Protein AF-0000000074766728 (afdb_homodimer)

Nearest PDB structures (foldseek):
  8z4q-assembly1_A  TM=8.102E-01  e=1.064E-20  Aspergillus westerdijkiae
  7y3w-assembly1_B  TM=8.096E-01  e=1.323E-18  Cercospora sojina
  7y3y-assembly1_B  TM=8.116E-01  e=5.145E-18  Cercospora sojina
  7y3x-assembly2_B  TM=8.164E-01  e=9.024E-18  Cercospora sojina
  6vw0-assembly1_M  TM=3.193E-01  e=3.519E+00  Mycobacterium tuberculosis

Structure (mmCIF, N/CA/C/O backbone):
data_AF-0000000074766728-model_v1
#
loop_
_entity.id
_entity.type
_entity.pdbx_description
1 polymer 'Oxidoreductase AflY'
#
loop_
_atom_site.group_PDB
_atom_site.id
_atom_site.type_symbol
_atom_site.label_atom_id
_atom_site.label_alt_id
_atom_site.label_comp_id
_atom_site.label_asym_id
_atom_site.label_entity_id
_atom_site.label_seq_id
_atom_site.pdbx_PDB_ins_code
_atom_site.Cartn_x
_atom_site.Cartn_y
_atom_site.Cartn_z
_atom_site.occupancy
_atom_site.B_iso_or_equiv
_atom_site.auth_seq_id
_atom_site.auth_comp_id
_atom_site.auth_asym_id
_atom_site.auth_atom_id
_atom_site.pdbx_PDB_model_num
ATOM 1 N N . MET A 1 1 ? -31.094 1.857 8.07 1 34.69 1 MET A N 1
ATOM 2 C CA . MET A 1 1 ? -30.312 2.781 7.25 1 34.69 1 MET A CA 1
ATOM 3 C C . MET A 1 1 ? -30.156 2.242 5.832 1 34.69 1 MET A C 1
ATOM 5 O O . MET A 1 1 ? -29.797 1.079 5.641 1 34.69 1 MET A O 1
ATOM 9 N N . SER A 1 2 ? -30.719 2.895 4.98 1 42.53 2 SER A N 1
ATOM 10 C CA . SER A 1 2 ? -30.844 2.418 3.607 1 42.53 2 SER A CA 1
ATOM 11 C C . SER A 1 2 ? -29.469 2.08 3.016 1 42.53 2 SER A C 1
ATOM 13 O O . SER A 1 2 ? -28.453 2.625 3.441 1 42.53 2 SER A O 1
ATOM 15 N N . ALA A 1 3 ? -29.438 0.962 2.336 1 47.16 3 ALA A N 1
ATOM 16 C CA . ALA A 1 3 ? -28.266 0.48 1.611 1 47.16 3 ALA A CA 1
ATOM 17 C C . ALA A 1 3 ? -27.547 1.626 0.898 1 47.16 3 ALA A C 1
ATOM 19 O O . ALA A 1 3 ? -26.312 1.663 0.849 1 47.16 3 ALA A O 1
ATOM 20 N N . ALA A 1 4 ? -28.297 2.58 0.483 1 48.62 4 ALA A N 1
ATOM 21 C CA . ALA A 1 4 ? -27.766 3.713 -0.275 1 48.62 4 ALA A CA 1
ATOM 22 C C . ALA A 1 4 ? -26.984 4.66 0.628 1 48.62 4 ALA A C 1
ATOM 24 O O . ALA A 1 4 ? -25.953 5.207 0.222 1 48.62 4 ALA A O 1
ATOM 25 N N . ILE A 1 5 ? -27.422 4.922 1.879 1 49.28 5 ILE A N 1
ATOM 26 C CA . ILE A 1 5 ? -26.766 5.848 2.797 1 49.28 5 ILE A CA 1
ATOM 27 C C . ILE A 1 5 ? -25.453 5.254 3.283 1 49.28 5 ILE A C 1
ATOM 29 O O . ILE A 1 5 ? -24.469 5.973 3.447 1 49.28 5 ILE A O 1
ATOM 33 N N . ARG A 1 6 ? -25.422 3.975 3.357 1 53.66 6 ARG A N 1
ATOM 34 C CA . ARG A 1 6 ? -24.219 3.303 3.852 1 53.66 6 ARG A CA 1
ATOM 35 C C . ARG A 1 6 ? -23.078 3.428 2.855 1 53.66 6 ARG A C 1
ATOM 37 O O . ARG A 1 6 ? -21.906 3.533 3.252 1 53.66 6 ARG A O 1
ATOM 44 N N . LYS A 1 7 ? -23.438 3.621 1.771 1 68.69 7 LYS A N 1
ATOM 45 C CA . LYS A 1 7 ? -22.438 3.713 0.718 1 68.69 7 LYS A CA 1
ATOM 46 C C . LYS A 1 7 ? -21.672 5.031 0.8 1 68.69 7 LYS A C 1
ATOM 48 O O . LYS A 1 7 ? -20.5 5.109 0.405 1 68.69 7 LYS A O 1
ATOM 53 N N . LEU A 1 8 ? -22.281 6.023 1.577 1 80.38 8 LEU A N 1
ATOM 54 C CA . LEU A 1 8 ? -21.688 7.348 1.656 1 80.38 8 LEU A CA 1
ATOM 55 C C . LEU A 1 8 ? -20.547 7.371 2.676 1 80.38 8 LEU A C 1
ATOM 57 O O . LEU A 1 8 ? -19.703 8.266 2.652 1 80.38 8 LEU A O 1
ATOM 61 N N . PHE A 1 9 ? -20.531 6.355 3.529 1 84.62 9 PHE A N 1
ATOM 62 C CA . PHE A 1 9 ? -19.594 6.426 4.641 1 84.62 9 PHE A CA 1
ATOM 63 C C . PHE A 1 9 ? -18.656 5.219 4.641 1 84.62 9 PHE A C 1
ATOM 65 O O . PHE A 1 9 ? -17.75 5.133 5.469 1 84.62 9 PHE A O 1
ATOM 72 N N . LEU A 1 10 ? -18.859 4.316 3.699 1 85.25 10 LEU A N 1
ATOM 73 C CA . LEU A 1 10 ? -18.047 3.109 3.668 1 85.25 10 LEU A CA 1
ATOM 74 C C . LEU A 1 10 ? -16.641 3.416 3.152 1 85.25 10 LEU A C 1
ATOM 76 O O . LEU A 1 10 ? -16.469 3.775 1.985 1 85.25 10 LEU A O 1
ATOM 80 N N . PRO A 1 11 ? -15.695 3.207 3.988 1 81.69 11 PRO A N 1
ATOM 81 C CA . PRO A 1 11 ? -14.336 3.488 3.527 1 81.69 11 PRO A CA 1
ATOM 82 C C . PRO A 1 11 ? -13.805 2.42 2.572 1 81.69 11 PRO A C 1
ATOM 84 O O . PRO A 1 11 ? -14.102 1.235 2.74 1 81.69 11 PRO A O 1
ATOM 87 N N . GLN A 1 12 ? -13.109 2.922 1.629 1 76.44 12 GLN A N 1
ATOM 88 C CA . GLN A 1 12 ? -12.383 2.02 0.743 1 76.44 12 GLN A CA 1
ATOM 89 C C . GLN A 1 12 ? -10.898 1.985 1.091 1 76.44 12 GLN A C 1
ATOM 91 O O . GLN A 1 12 ? -10.375 2.924 1.695 1 76.44 12 GLN A O 1
ATOM 96 N N . ILE A 1 13 ? -10.328 0.837 0.821 1 67.38 13 ILE A N 1
ATOM 97 C CA . ILE A 1 13 ? -8.883 0.783 1.014 1 67.38 13 ILE A CA 1
ATOM 98 C C . ILE A 1 13 ? -8.188 1.62 -0.058 1 67.38 13 ILE A C 1
ATOM 100 O O . ILE A 1 13 ? -8.586 1.594 -1.227 1 67.38 13 ILE A O 1
ATOM 104 N N . PRO A 1 14 ? -7.316 2.332 0.322 1 55.31 14 PRO A N 1
ATOM 105 C CA . PRO A 1 14 ? -6.609 3.213 -0.612 1 55.31 14 PRO A CA 1
ATOM 106 C C . PRO A 1 14 ? -5.988 2.455 -1.782 1 55.31 14 PRO A C 1
ATOM 108 O O . PRO A 1 14 ? -5.254 1.486 -1.573 1 55.31 14 PRO A O 1
ATOM 111 N N . SER A 1 15 ? -6.527 2.504 -2.904 1 54.91 15 SER A N 1
ATOM 112 C CA . SER A 1 15 ? -6.23 1.592 -4.004 1 54.91 15 SER A CA 1
ATOM 113 C C . SER A 1 15 ? -5.352 2.26 -5.055 1 54.91 15 SER A C 1
ATOM 115 O O . SER A 1 15 ? -4.746 1.582 -5.887 1 54.91 15 SER A O 1
ATOM 117 N N . LYS A 1 16 ? -5.523 3.469 -5.051 1 56.69 16 LYS A N 1
ATOM 118 C CA . LYS A 1 16 ? -4.781 4.051 -6.168 1 56.69 16 LYS A CA 1
ATOM 119 C C . LYS A 1 16 ? -3.578 4.848 -5.672 1 56.69 16 LYS A C 1
ATOM 121 O O . LYS A 1 16 ? -3.734 5.848 -4.969 1 56.69 16 LYS A O 1
ATOM 126 N N . GLY A 1 17 ? -2.391 4.266 -5.887 1 58.97 17 GLY A N 1
ATOM 127 C CA . GLY A 1 17 ? -1.135 4.848 -5.441 1 58.97 17 GLY A CA 1
ATOM 128 C C . GLY A 1 17 ? -0.625 4.246 -4.148 1 58.97 17 GLY A C 1
ATOM 129 O O . GLY A 1 17 ? -1.26 3.355 -3.578 1 58.97 17 GLY A O 1
ATOM 130 N N . ILE A 1 18 ? 0.49 4.785 -3.793 1 58.41 18 ILE A N 1
ATOM 131 C CA . ILE A 1 18 ? 1.075 4.266 -2.562 1 58.41 18 ILE A CA 1
ATOM 132 C C . ILE A 1 18 ? 0.338 4.84 -1.356 1 58.41 18 ILE A C 1
ATOM 134 O O . ILE A 1 18 ? 0.223 6.062 -1.216 1 58.41 18 ILE A O 1
ATOM 138 N N . SER A 1 19 ? -0.422 4.086 -0.811 1 69.5 19 SER A N 1
ATOM 139 C CA . SER A 1 19 ? -1.067 4.387 0.463 1 69.5 19 SER A CA 1
ATOM 140 C C . SER A 1 19 ? -0.695 3.359 1.527 1 69.5 19 SER A C 1
ATOM 142 O O . SER A 1 19 ? -0.128 2.311 1.214 1 69.5 19 SER A O 1
ATOM 144 N N . LEU A 1 20 ? -0.733 3.785 2.721 1 79.31 20 LEU A N 1
ATOM 145 C CA . LEU A 1 20 ? -0.418 2.855 3.799 1 79.31 20 LEU A CA 1
ATOM 146 C C . LEU A 1 20 ? -1.689 2.254 4.387 1 79.31 20 LEU A C 1
ATOM 148 O O . LEU A 1 20 ? -2.557 2.98 4.875 1 79.31 20 LEU A O 1
ATOM 152 N N . ALA A 1 21 ? -1.881 1.045 4.164 1 85.62 21 ALA A N 1
ATOM 153 C CA . ALA A 1 21 ? -2.869 0.229 4.867 1 85.62 21 ALA A CA 1
ATOM 154 C C . ALA A 1 21 ? -2.287 -1.131 5.242 1 85.62 21 ALA A C 1
ATOM 156 O O . ALA A 1 21 ? -1.538 -1.729 4.469 1 85.62 21 ALA A O 1
ATOM 157 N N . LEU A 1 22 ? -2.559 -1.48 6.441 1 92.06 22 LEU A N 1
ATOM 158 C CA . LEU A 1 22 ? -2.123 -2.797 6.898 1 92.06 22 LEU A CA 1
ATOM 159 C C . LEU A 1 22 ? -3.232 -3.826 6.723 1 92.06 22 LEU A C 1
ATOM 161 O O . LEU A 1 22 ? -4.418 -3.48 6.742 1 92.06 22 LEU A O 1
ATOM 165 N N . PRO A 1 23 ? -2.857 -5.086 6.508 1 93.56 23 PRO A N 1
ATOM 166 C CA . PRO A 1 23 ? -3.891 -6.113 6.633 1 93.56 23 PRO A CA 1
ATOM 167 C C . PRO A 1 23 ? -4.543 -6.133 8.016 1 93.56 23 PRO A C 1
ATOM 169 O O . PRO A 1 23 ? -3.986 -5.582 8.969 1 93.56 23 PRO A O 1
ATOM 172 N N . GLY A 1 24 ? -5.723 -6.699 8.086 1 94.56 24 GLY A N 1
ATOM 173 C CA . GLY A 1 24 ? -6.422 -6.805 9.352 1 94.56 24 GLY A CA 1
ATOM 174 C C . GLY A 1 24 ? -7.719 -6.02 9.391 1 94.56 24 GLY A C 1
ATOM 175 O O . GLY A 1 24 ? -8.406 -5.992 10.406 1 94.56 24 GLY A O 1
ATOM 176 N N . ILE A 1 25 ? -8.047 -5.391 8.32 1 93.25 25 ILE A N 1
ATOM 177 C CA . ILE A 1 25 ? -9.312 -4.672 8.203 1 93.25 25 ILE A CA 1
ATOM 178 C C . ILE A 1 25 ? -10.438 -5.664 7.906 1 93.25 25 ILE A C 1
ATOM 180 O O . ILE A 1 25 ? -10.461 -6.285 6.84 1 93.25 25 ILE A O 1
ATOM 184 N N . THR A 1 26 ? -11.352 -5.824 8.789 1 95 26 THR A N 1
ATOM 185 C CA . THR A 1 26 ? -12.453 -6.77 8.664 1 95 26 THR A CA 1
ATOM 186 C C . THR A 1 26 ? -13.719 -6.066 8.188 1 95 26 THR A C 1
ATOM 188 O O . THR A 1 26 ? -13.789 -4.836 8.18 1 95 26 THR A O 1
ATOM 191 N N . LYS A 1 27 ? -14.695 -6.832 7.789 1 94.81 27 LYS A N 1
ATOM 192 C CA . LYS A 1 27 ? -16 -6.277 7.449 1 94.81 27 LYS A CA 1
ATOM 193 C C . LYS A 1 27 ? -16.609 -5.535 8.633 1 94.81 27 LYS A C 1
ATOM 195 O O . LYS A 1 27 ? -17.172 -4.445 8.477 1 94.81 27 LYS A O 1
ATOM 200 N N . GLN A 1 28 ? -16.484 -6.152 9.805 1 96.38 28 GLN A N 1
ATOM 201 C CA . GLN A 1 28 ? -17.062 -5.547 11.008 1 96.38 28 GLN A CA 1
ATOM 202 C C . GLN A 1 28 ? -16.375 -4.215 11.32 1 96.38 28 GLN A C 1
ATOM 204 O O . GLN A 1 28 ? -17.031 -3.268 11.758 1 96.38 28 GLN A O 1
ATOM 209 N N . ALA A 1 29 ? -15.086 -4.18 11.164 1 95.69 29 ALA A N 1
ATOM 210 C CA . ALA A 1 29 ? -14.367 -2.928 11.375 1 95.69 29 ALA A CA 1
ATOM 211 C C . ALA A 1 29 ? -14.844 -1.852 10.398 1 95.69 29 ALA A C 1
ATOM 213 O O . ALA A 1 29 ? -15.078 -0.709 10.797 1 95.69 29 ALA A O 1
ATOM 214 N N . ARG A 1 30 ? -14.953 -2.209 9.125 1 95 30 ARG A N 1
ATOM 215 C CA . ARG A 1 30 ? -15.414 -1.269 8.109 1 95 30 ARG A CA 1
ATOM 216 C C . ARG A 1 30 ? -16.828 -0.769 8.422 1 95 30 ARG A C 1
ATOM 218 O O . ARG A 1 30 ? -17.109 0.424 8.289 1 95 30 ARG A O 1
ATOM 225 N N . ASP A 1 31 ? -17.703 -1.685 8.82 1 95.44 31 ASP A N 1
ATOM 226 C CA . ASP A 1 31 ? -19.078 -1.316 9.172 1 95.44 31 ASP A CA 1
ATOM 227 C C . ASP A 1 31 ? -19.109 -0.389 10.383 1 95.44 31 ASP A C 1
ATOM 229 O O . ASP A 1 31 ? -19.891 0.555 10.43 1 95.44 31 ASP A O 1
ATOM 233 N N . THR A 1 32 ? -18.266 -0.726 11.352 1 97 32 THR A N 1
ATOM 234 C CA . THR A 1 32 ? -18.172 0.123 12.531 1 97 32 THR A CA 1
ATOM 235 C C . THR A 1 32 ? -17.719 1.533 12.156 1 97 32 THR A C 1
ATOM 237 O O . THR A 1 32 ? -18.281 2.518 12.641 1 97 32 THR A O 1
ATOM 240 N N . VAL A 1 33 ? -16.766 1.649 11.297 1 96.94 33 VAL A N 1
ATOM 241 C CA . VAL A 1 33 ? -16.281 2.949 10.844 1 96.94 33 VAL A CA 1
ATOM 242 C C . VAL A 1 33 ? -17.406 3.711 10.148 1 96.94 33 VAL A C 1
ATOM 244 O O . VAL A 1 33 ? -17.609 4.898 10.406 1 96.94 33 VAL A O 1
ATOM 247 N N . ALA A 1 34 ? -18.109 3.027 9.266 1 96.06 34 ALA A N 1
ATOM 248 C CA . ALA A 1 34 ? -19.219 3.668 8.562 1 96.06 34 ALA A CA 1
ATOM 249 C C . ALA A 1 34 ? -20.25 4.203 9.547 1 96.06 34 ALA A C 1
ATOM 251 O O . ALA A 1 34 ? -20.766 5.316 9.383 1 96.06 34 ALA A O 1
ATOM 252 N N . GLU A 1 35 ? -20.531 3.432 10.539 1 96.81 35 GLU A N 1
ATOM 253 C CA . GLU A 1 35 ? -21.516 3.807 11.547 1 96.81 35 GLU A CA 1
ATOM 254 C C . GLU A 1 35 ? -21.062 5.039 12.328 1 96.81 35 GLU A C 1
ATOM 256 O O . GLU A 1 35 ? -21.828 5.988 12.492 1 96.81 35 GLU A O 1
ATOM 261 N N . VAL A 1 36 ? -19.875 5.008 12.797 1 97.31 36 VAL A N 1
ATOM 262 C CA . VAL A 1 36 ? -19.406 6.082 13.672 1 97.31 36 VAL A CA 1
ATOM 263 C C . VAL A 1 36 ? -19.172 7.352 12.859 1 97.31 36 VAL A C 1
ATOM 265 O O . VAL A 1 36 ? -19.391 8.461 13.352 1 97.31 36 VAL A O 1
ATOM 268 N N . LEU A 1 37 ? -18.734 7.234 11.609 1 97.62 37 LEU A N 1
ATOM 269 C CA . LEU A 1 37 ? -18.578 8.398 10.75 1 97.62 37 LEU A CA 1
ATOM 270 C C . LEU A 1 37 ? -19.922 9.039 10.445 1 97.62 37 LEU A C 1
ATOM 272 O O . LEU A 1 37 ? -20.031 10.266 10.359 1 97.62 37 LEU A O 1
ATOM 276 N N . GLU A 1 38 ? -20.922 8.188 10.234 1 96.94 38 GLU A N 1
ATOM 277 C CA . GLU A 1 38 ? -22.266 8.711 10.023 1 96.94 38 GLU A CA 1
ATOM 278 C C . GLU A 1 38 ? -22.766 9.492 11.234 1 96.94 38 GLU A C 1
ATOM 280 O O . GLU A 1 38 ? -23.344 10.562 11.094 1 96.94 38 GLU A O 1
ATOM 285 N N . GLU A 1 39 ? -22.562 8.914 12.375 1 96.88 39 GLU A N 1
ATOM 286 C CA . GLU A 1 39 ? -22.938 9.594 13.602 1 96.88 39 GLU A CA 1
ATOM 287 C C . GLU A 1 39 ? -22.234 10.938 13.734 1 96.88 39 GLU A C 1
ATOM 289 O O . GLU A 1 39 ? -22.859 11.953 14.062 1 96.88 39 GLU A O 1
ATOM 294 N N . ASN A 1 40 ? -20.969 10.953 13.523 1 97.12 40 ASN A N 1
ATOM 295 C CA . ASN A 1 40 ? -20.188 12.188 13.539 1 97.12 40 ASN A CA 1
ATOM 296 C C . ASN A 1 40 ? -20.766 13.219 12.578 1 97.12 40 ASN A C 1
ATOM 298 O O . ASN A 1 40 ? -20.922 14.391 12.938 1 97.12 40 ASN A O 1
ATOM 302 N N . HIS A 1 41 ? -21.078 12.758 11.375 1 97 41 HIS A N 1
ATOM 303 C CA . HIS A 1 41 ? -21.562 13.594 10.281 1 97 41 HIS A CA 1
ATOM 304 C C . HIS A 1 41 ? -22.891 14.258 10.641 1 97 41 HIS A C 1
ATOM 306 O O . HIS A 1 41 ? -23.125 15.414 10.289 1 97 41 HIS A O 1
ATOM 312 N N . ARG A 1 42 ? -23.703 13.586 11.344 1 96.19 42 ARG A N 1
ATOM 313 C CA . ARG A 1 42 ? -25.047 14.047 11.648 1 96.19 42 ARG A CA 1
ATOM 314 C C . ARG A 1 42 ? -25.078 14.875 12.93 1 96.19 42 ARG A C 1
ATOM 316 O O . ARG A 1 42 ? -25.859 15.812 13.047 1 96.19 42 ARG A O 1
ATOM 323 N N . LYS A 1 43 ? -24.172 14.578 13.797 1 97.06 43 LYS A N 1
ATOM 324 C CA . LYS A 1 43 ? -24.375 15.086 15.148 1 97.06 43 LYS A CA 1
ATOM 325 C C . LYS A 1 43 ? -23.422 16.25 15.445 1 97.06 43 LYS A C 1
ATOM 327 O O . LYS A 1 43 ? -23.719 17.109 16.266 1 97.06 43 LYS A O 1
ATOM 332 N N . TYR A 1 44 ? -22.266 16.25 14.812 1 97.62 44 TYR A N 1
ATOM 333 C CA . TYR A 1 44 ? -21.25 17.094 15.422 1 97.62 44 TYR A CA 1
ATOM 334 C C . TYR A 1 44 ? -20.734 18.125 14.43 1 97.62 44 TYR A C 1
ATOM 336 O O . TYR A 1 44 ? -20.672 17.875 13.227 1 97.62 44 TYR A O 1
ATOM 344 N N . HIS A 1 45 ? -20.406 19.281 14.969 1 97.56 45 HIS A N 1
ATOM 345 C CA . HIS A 1 45 ? -19.734 20.391 14.273 1 97.56 45 HIS A CA 1
ATOM 346 C C . HIS A 1 45 ? -18.281 20.031 13.977 1 97.56 45 HIS A C 1
ATOM 348 O O . HIS A 1 45 ? -17.703 19.141 14.602 1 97.56 45 HIS A O 1
ATOM 354 N N . CYS A 1 46 ? -17.672 20.719 13.047 1 97 46 CYS A N 1
ATOM 355 C CA . CYS A 1 46 ? -16.281 20.469 12.719 1 97 46 CYS A CA 1
ATOM 356 C C . CYS A 1 46 ? -15.352 21.078 13.766 1 97 46 CYS A C 1
ATOM 358 O O . CYS A 1 46 ? -14.156 20.781 13.805 1 97 46 CYS A O 1
ATOM 360 N N . PHE A 1 47 ? -15.875 21.969 14.648 1 95.19 47 PHE A N 1
ATOM 361 C CA . PHE A 1 47 ? -15.172 22.5 15.805 1 95.19 47 PHE A CA 1
ATOM 362 C C . PHE A 1 47 ? -15.789 22 17.109 1 95.19 47 PHE A C 1
ATOM 364 O O . PHE A 1 47 ? -17.016 21.953 17.234 1 95.19 47 PHE A O 1
ATOM 371 N N . PHE A 1 48 ? -14.906 21.609 18.094 1 90.25 48 PHE A N 1
ATOM 372 C CA . PHE A 1 48 ? -15.492 21.062 19.328 1 90.25 48 PHE A CA 1
ATOM 373 C C . PHE A 1 48 ? -15.664 22.156 20.375 1 90.25 48 PHE A C 1
ATOM 375 O O . PHE A 1 48 ? -16.172 21.891 21.469 1 90.25 48 PHE A O 1
ATOM 382 N N . ASN A 1 49 ? -15.219 23.359 20.047 1 85.06 49 ASN A N 1
ATOM 383 C CA . ASN A 1 49 ? -15.469 24.516 20.891 1 85.06 49 ASN A CA 1
ATOM 384 C C . ASN A 1 49 ? -15.586 25.797 20.078 1 85.06 49 ASN A C 1
ATOM 386 O O . ASN A 1 49 ? -15.508 25.766 18.844 1 85.06 49 ASN A O 1
ATOM 390 N N . GLU A 1 50 ? -15.719 26.875 20.797 1 81.25 50 GLU A N 1
ATOM 391 C CA . GLU A 1 50 ? -15.969 28.141 20.109 1 81.25 50 GLU A CA 1
ATOM 392 C C . GLU A 1 50 ? -14.664 28.812 19.703 1 81.25 50 GLU A C 1
ATOM 394 O O . GLU A 1 50 ? -14.68 29.797 18.969 1 81.25 50 GLU A O 1
ATOM 399 N N . ARG A 1 51 ? -13.609 28.188 20.094 1 82.56 51 ARG A N 1
ATOM 400 C CA . ARG A 1 51 ? -12.312 28.766 19.766 1 82.56 51 ARG A CA 1
ATOM 401 C C . ARG A 1 51 ? -11.797 28.234 18.422 1 82.56 51 ARG A C 1
ATOM 403 O O . ARG A 1 51 ? -10.695 28.562 18 1 82.56 51 ARG A O 1
ATOM 410 N N . GLY A 1 52 ? -12.547 27.375 17.859 1 84.31 52 GLY A N 1
ATOM 411 C CA . GLY A 1 52 ? -12.188 26.891 16.531 1 84.31 52 GLY A CA 1
ATOM 412 C C . GLY A 1 52 ? -11.289 25.656 16.562 1 84.31 52 GLY A C 1
ATOM 413 O O . GLY A 1 52 ? -10.586 25.375 15.594 1 84.31 52 GLY A O 1
ATOM 414 N N . PHE A 1 53 ? -11.258 24.969 17.688 1 89.19 53 PHE A N 1
ATOM 415 C CA . PHE A 1 53 ? -10.484 23.734 17.75 1 89.19 53 PHE A CA 1
ATOM 416 C C . PHE A 1 53 ? -11.219 22.594 17.031 1 89.19 53 PHE A C 1
ATOM 418 O O . PHE A 1 53 ? -12.438 22.469 17.141 1 89.19 53 PHE A O 1
ATOM 425 N N . HIS A 1 54 ? -10.539 21.828 16.312 1 93.81 54 HIS A N 1
ATOM 426 C CA . HIS A 1 54 ? -11.125 20.969 15.281 1 93.81 54 HIS A CA 1
ATOM 427 C C . HIS A 1 54 ? -11.539 19.625 15.859 1 93.81 54 HIS A C 1
ATOM 429 O O . HIS A 1 54 ? -10.891 19.109 16.766 1 93.81 54 HIS A O 1
ATOM 435 N N . ASN A 1 55 ? -12.633 19.156 15.406 1 94.44 55 ASN A N 1
ATOM 436 C CA . ASN A 1 55 ? -13.117 17.797 15.578 1 94.44 55 ASN A CA 1
ATOM 437 C C . ASN A 1 55 ? -12.234 16.781 14.844 1 94.44 55 ASN A C 1
ATOM 439 O O . ASN A 1 55 ? -12.242 16.734 13.617 1 94.44 55 ASN A O 1
ATOM 443 N N . HIS A 1 56 ? -11.562 15.938 15.641 1 94.56 56 HIS A N 1
ATOM 444 C CA . HIS A 1 56 ? -10.609 14.984 15.07 1 94.56 56 HIS A CA 1
ATOM 445 C C . HIS A 1 56 ? -11.242 13.609 14.906 1 94.56 56 HIS A C 1
ATOM 447 O O . HIS A 1 56 ? -10.562 12.641 14.547 1 94.56 56 HIS A O 1
ATOM 453 N N . LEU A 1 57 ? -12.445 13.492 15.203 1 96.5 57 LEU A N 1
ATOM 454 C CA . LEU A 1 57 ? -13.086 12.188 15.32 1 96.5 57 LEU A CA 1
ATOM 455 C C . LEU A 1 57 ? -12.852 11.352 14.07 1 96.5 57 LEU A C 1
ATOM 457 O O . LEU A 1 57 ? -12.352 10.227 14.156 1 96.5 57 LEU A O 1
ATOM 461 N N . ALA A 1 58 ? -13.18 11.883 12.922 1 97 58 ALA A N 1
ATOM 462 C CA . ALA A 1 58 ? -13.016 11.141 11.672 1 97 58 ALA A CA 1
ATOM 463 C C . ALA A 1 58 ? -11.555 10.789 11.422 1 97 58 ALA A C 1
ATOM 465 O O . ALA A 1 58 ? -11.242 9.688 10.969 1 97 58 ALA A O 1
ATOM 466 N N . HIS A 1 59 ? -10.656 11.742 11.734 1 97.81 59 HIS A N 1
ATOM 467 C CA . HIS A 1 59 ? -9.227 11.516 11.562 1 97.81 59 HIS A CA 1
ATOM 468 C C . HIS A 1 59 ? -8.742 10.352 12.422 1 97.81 59 HIS A C 1
ATOM 470 O O . HIS A 1 59 ? -8.023 9.477 11.945 1 97.81 59 HIS A O 1
ATOM 476 N N . ALA A 1 60 ? -9.18 10.398 13.68 1 97.62 60 ALA A N 1
ATOM 477 C CA . ALA A 1 60 ? -8.766 9.391 14.648 1 97.62 60 ALA A CA 1
ATOM 478 C C . ALA A 1 60 ? -9.227 8 14.234 1 97.62 60 ALA A C 1
ATOM 480 O O . ALA A 1 60 ? -8.445 7.047 14.242 1 97.62 60 ALA A O 1
ATOM 481 N N . VAL A 1 61 ? -10.461 7.918 13.828 1 97.69 61 VAL A N 1
ATOM 482 C CA . VAL A 1 61 ? -11.062 6.633 13.492 1 97.69 61 VAL A CA 1
ATOM 483 C C . VAL A 1 61 ? -10.422 6.074 12.227 1 97.69 61 VAL A C 1
ATOM 485 O O . VAL A 1 61 ? -10.023 4.906 12.188 1 97.69 61 VAL A O 1
ATOM 488 N N . LEU A 1 62 ? -10.242 6.871 11.242 1 96.62 62 LEU A N 1
ATOM 489 C CA . LEU A 1 62 ? -9.742 6.398 9.953 1 96.62 62 LEU A CA 1
ATOM 490 C C . LEU A 1 62 ? -8.25 6.09 10.039 1 96.62 62 LEU A C 1
ATOM 492 O O . LEU A 1 62 ? -7.762 5.172 9.375 1 96.62 62 LEU A O 1
ATOM 496 N N . ALA A 1 63 ? -7.48 6.855 10.844 1 96.69 63 ALA A N 1
ATOM 497 C CA . ALA A 1 63 ? -6.078 6.527 11.062 1 96.69 63 ALA A CA 1
ATOM 498 C C . ALA A 1 63 ? -5.93 5.145 11.695 1 96.69 63 ALA A C 1
ATOM 500 O O . ALA A 1 63 ? -5.129 4.328 11.234 1 96.69 63 ALA A O 1
ATOM 501 N N . ASN A 1 64 ? -6.738 4.891 12.734 1 97.38 64 ASN A N 1
ATOM 502 C CA . ASN A 1 64 ? -6.707 3.59 13.391 1 97.38 64 ASN A CA 1
ATOM 503 C C . ASN A 1 64 ? -7.18 2.48 12.461 1 97.38 64 ASN A C 1
ATOM 505 O O . ASN A 1 64 ? -6.602 1.392 12.438 1 97.38 64 ASN A O 1
ATOM 509 N N . TYR A 1 65 ? -8.227 2.781 11.688 1 95.94 65 TYR A N 1
ATOM 510 C CA . TYR A 1 65 ? -8.781 1.836 10.727 1 95.94 65 TYR A CA 1
ATOM 511 C C . TYR A 1 65 ? -7.715 1.386 9.727 1 95.94 65 TYR A C 1
ATOM 513 O O . TYR A 1 65 ? -7.582 0.191 9.453 1 95.94 65 TYR A O 1
ATOM 521 N N . SER A 1 66 ? -6.945 2.318 9.234 1 94 66 SER A N 1
ATOM 522 C CA . SER A 1 66 ? -5.93 2.029 8.227 1 94 66 SER A CA 1
ATOM 523 C C . SER A 1 66 ? -4.828 1.135 8.789 1 94 66 SER A C 1
ATOM 525 O O . SER A 1 66 ? -4.109 0.478 8.031 1 94 66 SER A O 1
ATOM 527 N N . LEU A 1 67 ? -4.691 1.097 10.133 1 95.06 67 LEU A N 1
ATOM 528 C CA . LEU A 1 67 ? -3.639 0.313 10.773 1 95.06 67 LEU A CA 1
ATOM 529 C C . LEU A 1 67 ? -4.18 -1.028 11.258 1 95.06 67 LEU A C 1
ATOM 531 O O . LEU A 1 67 ? -3.48 -1.764 11.961 1 95.06 67 LEU A O 1
ATOM 535 N N . GLY A 1 68 ? -5.441 -1.333 10.914 1 94.25 68 GLY A N 1
ATOM 536 C CA . GLY A 1 68 ? -6.012 -2.641 11.203 1 94.25 68 GLY A CA 1
ATOM 537 C C . GLY A 1 68 ? -6.617 -2.732 12.594 1 94.25 68 GLY A C 1
ATOM 538 O O . GLY A 1 68 ? -6.672 -3.814 13.18 1 94.25 68 GLY A O 1
ATOM 539 N N . ALA A 1 69 ? -7.039 -1.614 13.133 1 97.06 69 ALA A N 1
ATOM 540 C CA . ALA A 1 69 ? -7.652 -1.616 14.461 1 97.06 69 ALA A CA 1
ATOM 541 C C . ALA A 1 69 ? -8.93 -2.453 14.469 1 97.06 69 ALA A C 1
ATOM 543 O O . ALA A 1 69 ? -9.664 -2.494 13.477 1 97.06 69 ALA A O 1
ATOM 544 N N . SER A 1 70 ? -9.219 -3.055 15.602 1 97.38 70 SER A N 1
ATOM 545 C CA . SER A 1 70 ? -10.414 -3.877 15.781 1 97.38 70 SER A CA 1
ATOM 546 C C . SER A 1 70 ? -11.672 -3.016 15.875 1 97.38 70 SER A C 1
ATOM 548 O O . SER A 1 70 ? -11.586 -1.814 16.141 1 97.38 70 SER A O 1
ATOM 550 N N . PRO A 1 71 ? -12.828 -3.637 15.641 1 97.06 71 PRO A N 1
ATOM 551 C CA . PRO A 1 71 ? -14.078 -2.893 15.797 1 97.06 71 PRO A CA 1
ATOM 552 C C . PRO A 1 71 ? -14.227 -2.27 17.188 1 97.06 71 PRO A C 1
ATOM 554 O O . PRO A 1 71 ? -14.648 -1.118 17.312 1 97.06 71 PRO A O 1
ATOM 557 N N . SER A 1 72 ? -13.875 -3.021 18.203 1 98.25 72 SER A N 1
ATOM 558 C CA . SER A 1 72 ? -14 -2.508 19.562 1 98.25 72 SER A CA 1
ATOM 559 C C . SER A 1 72 ? -13.062 -1.326 19.781 1 98.25 72 SER A C 1
ATOM 561 O O . SER A 1 72 ? -13.43 -0.352 20.453 1 98.25 72 SER A O 1
ATOM 563 N N . ARG A 1 73 ? -11.828 -1.418 19.25 1 98.31 73 ARG A N 1
ATOM 564 C CA . ARG A 1 73 ? -10.883 -0.315 19.375 1 98.31 73 ARG A CA 1
ATOM 565 C C . ARG A 1 73 ? -11.383 0.922 18.641 1 98.31 73 ARG A C 1
ATOM 567 O O . ARG A 1 73 ? -11.281 2.039 19.141 1 98.31 73 ARG A O 1
ATOM 574 N N . LEU A 1 74 ? -11.977 0.767 17.469 1 98.06 74 LEU A N 1
ATOM 575 C CA . LEU A 1 74 ? -12.523 1.868 16.688 1 98.06 74 LEU A CA 1
ATOM 576 C C . LEU A 1 74 ? -13.672 2.551 17.422 1 98.06 74 LEU A C 1
ATOM 578 O O . LEU A 1 74 ? -13.758 3.781 17.438 1 98.06 74 LEU A O 1
ATOM 582 N N . ARG A 1 75 ? -14.523 1.765 18.031 1 97.94 75 ARG A N 1
ATOM 583 C CA . ARG A 1 75 ? -15.625 2.312 18.812 1 97.94 75 ARG A CA 1
ATOM 584 C C . ARG A 1 75 ? -15.109 3.084 20.016 1 97.94 75 ARG A C 1
ATOM 586 O O . ARG A 1 75 ? -15.641 4.145 20.359 1 97.94 75 ARG A O 1
ATOM 593 N N . ALA A 1 76 ? -14.102 2.502 20.656 1 98.25 76 ALA A N 1
ATOM 594 C CA . ALA A 1 76 ? -13.523 3.174 21.812 1 98.25 76 ALA A CA 1
ATOM 595 C C . ALA A 1 76 ? -12.93 4.527 21.422 1 98.25 76 ALA A C 1
ATOM 597 O O . ALA A 1 76 ? -13.07 5.508 22.156 1 98.25 76 ALA A O 1
ATOM 598 N N . VAL A 1 77 ? -12.25 4.598 20.312 1 97.81 77 VAL A N 1
ATOM 599 C CA . VAL A 1 77 ? -11.672 5.836 19.797 1 97.81 77 VAL A CA 1
ATOM 600 C C . VAL A 1 77 ? -12.781 6.855 19.531 1 97.81 77 VAL A C 1
ATOM 602 O O . VAL A 1 77 ? -12.656 8.023 19.906 1 97.81 77 VAL A O 1
ATOM 605 N N . TYR A 1 78 ? -13.898 6.426 18.922 1 97.5 78 TYR A N 1
ATOM 606 C CA . TYR A 1 78 ? -15.039 7.293 18.656 1 97.5 78 TYR A CA 1
ATOM 607 C C . TYR A 1 78 ? -15.617 7.852 19.953 1 97.5 78 TYR A C 1
ATOM 609 O O . TYR A 1 78 ? -15.852 9.055 20.062 1 97.5 78 TYR A O 1
ATOM 617 N N . GLU A 1 79 ? -15.828 6.977 20.859 1 97.88 79 GLU A N 1
ATOM 618 C CA . GLU A 1 79 ? -16.484 7.371 22.109 1 97.88 79 GLU A CA 1
ATOM 619 C C . GLU A 1 79 ? -15.641 8.391 22.875 1 97.88 79 GLU A C 1
ATOM 621 O O . GLU A 1 79 ? -16.172 9.344 23.438 1 97.88 79 GLU A O 1
ATOM 626 N N . ARG A 1 80 ? -14.43 8.195 22.844 1 96.44 80 ARG A N 1
ATOM 627 C CA . ARG A 1 80 ? -13.539 9.133 23.531 1 96.44 80 ARG A CA 1
ATOM 628 C C . ARG A 1 80 ? -13.594 10.516 22.875 1 96.44 80 ARG A C 1
ATOM 630 O O . ARG A 1 80 ? -13.688 11.531 23.562 1 96.44 80 ARG A O 1
ATOM 637 N N . GLU A 1 81 ? -13.562 10.594 21.547 1 95 81 GLU A N 1
ATOM 638 C CA . GLU A 1 81 ? -13.578 11.867 20.828 1 95 81 GLU A CA 1
ATOM 639 C C . GLU A 1 81 ? -14.961 12.508 20.891 1 95 81 GLU A C 1
ATOM 641 O O . GLU A 1 81 ? -15.078 13.734 20.922 1 95 81 GLU A O 1
ATOM 646 N N . ALA A 1 82 ? -15.938 11.703 20.906 1 95.69 82 ALA A N 1
ATOM 647 C CA . ALA A 1 82 ? -17.312 12.188 20.828 1 95.69 82 ALA A CA 1
ATOM 648 C C . ALA A 1 82 ? -17.719 12.906 22.109 1 95.69 82 ALA A C 1
ATOM 650 O O . ALA A 1 82 ? -18.562 13.797 22.094 1 95.69 82 ALA A O 1
ATOM 651 N N . ALA A 1 83 ? -17.078 12.562 23.156 1 93.81 83 ALA A N 1
ATOM 652 C CA . ALA A 1 83 ? -17.453 13.062 24.484 1 93.81 83 ALA A CA 1
ATOM 653 C C . ALA A 1 83 ? -17.359 14.578 24.547 1 93.81 83 ALA A C 1
ATOM 655 O O . ALA A 1 83 ? -18.109 15.234 25.266 1 93.81 83 ALA A O 1
ATOM 656 N N . ASP A 1 84 ? -16.562 15.188 23.734 1 90 84 ASP A N 1
ATOM 657 C CA . ASP A 1 84 ? -16.281 16.609 23.859 1 90 84 ASP A CA 1
ATOM 658 C C . ASP A 1 84 ? -16.797 17.391 22.641 1 90 84 ASP A C 1
ATOM 660 O O . ASP A 1 84 ? -16.547 18.578 22.516 1 90 84 ASP A O 1
ATOM 664 N N . GLN A 1 85 ? -17.594 16.781 21.812 1 94.94 85 GLN A N 1
ATOM 665 C CA . GLN A 1 85 ? -17.938 17.422 20.547 1 94.94 85 GLN A CA 1
ATOM 666 C C . GLN A 1 85 ? -19.141 18.359 20.703 1 94.94 85 GLN A C 1
ATOM 668 O O . GLN A 1 85 ? -20.031 18.094 21.516 1 94.94 85 GLN A O 1
ATOM 673 N N . HIS A 1 86 ? -19.109 19.422 19.969 1 94.81 86 HIS A N 1
ATOM 674 C CA . HIS A 1 86 ? -20.219 20.344 19.875 1 94.81 86 HIS A CA 1
ATOM 675 C C . HIS A 1 86 ? -21.25 19.859 18.844 1 94.81 86 HIS A C 1
ATOM 677 O O . HIS A 1 86 ? -20.875 19.281 17.828 1 94.81 86 HIS A O 1
ATOM 683 N N . ALA A 1 87 ? -22.469 20.188 19.141 1 95.81 87 ALA A N 1
ATOM 684 C CA . ALA A 1 87 ? -23.531 19.828 18.219 1 95.81 87 ALA A CA 1
ATOM 685 C C . ALA A 1 87 ? -23.359 20.531 16.875 1 95.81 87 ALA A C 1
ATOM 687 O O . ALA A 1 87 ? -22.828 21.641 16.828 1 95.81 87 ALA A O 1
ATOM 688 N N . ILE A 1 88 ? -23.812 19.953 15.812 1 96.38 88 ILE A N 1
ATOM 689 C CA . ILE A 1 88 ? -23.594 20.391 14.438 1 96.38 88 ILE A CA 1
ATOM 690 C C . ILE A 1 88 ? -24.219 21.75 14.219 1 96.38 88 ILE A C 1
ATOM 692 O O . ILE A 1 88 ? -23.75 22.547 13.398 1 96.38 88 ILE A O 1
ATOM 696 N N . GLY A 1 89 ? -25.312 22.109 14.938 1 94.75 89 GLY A N 1
ATOM 697 C CA . GLY A 1 89 ? -26.047 23.344 14.719 1 94.75 89 GLY A CA 1
ATOM 698 C C . GLY A 1 89 ? -27.125 23.219 13.672 1 94.75 89 GLY A C 1
ATOM 699 O O . GLY A 1 89 ? -27.453 22.109 13.234 1 94.75 89 GLY A O 1
ATOM 700 N N . SER A 1 90 ? -27.75 24.359 13.281 1 95.62 90 SER A N 1
ATOM 701 C CA . SER A 1 90 ? -28.891 24.375 12.359 1 95.62 90 SER A CA 1
ATOM 702 C C . SER A 1 90 ? -28.469 24.891 10.992 1 95.62 90 SER A C 1
ATOM 704 O O . SER A 1 90 ? -27.484 25.609 10.867 1 95.62 90 SER A O 1
ATOM 706 N N . THR A 1 91 ? -29.172 24.422 10.016 1 97.44 91 THR A N 1
ATOM 707 C CA . THR A 1 91 ? -29.016 25.016 8.688 1 97.44 91 THR A CA 1
ATOM 708 C C . THR A 1 91 ? -29.641 26.406 8.641 1 97.44 91 THR A C 1
ATOM 710 O O . THR A 1 91 ? -30.859 26.562 8.797 1 97.44 91 THR A O 1
ATOM 713 N N . LEU A 1 92 ? -28.859 27.328 8.406 1 98.12 92 LEU A N 1
ATOM 714 C CA . LEU A 1 92 ? -29.281 28.719 8.469 1 98.12 92 LEU A CA 1
ATOM 715 C C . LEU A 1 92 ? -29.547 29.266 7.066 1 98.12 92 LEU A C 1
ATOM 717 O O . LEU A 1 92 ? -30.25 30.266 6.906 1 98.12 92 LEU A O 1
ATOM 721 N N . LYS A 1 93 ? -28.938 28.656 6.105 1 97.69 93 LYS A N 1
ATOM 722 C CA . LYS A 1 93 ? -29.016 29.109 4.719 1 97.69 93 LYS A CA 1
ATOM 723 C C . LYS A 1 93 ? -28.828 27.953 3.75 1 97.69 93 LYS A C 1
ATOM 725 O O . LYS A 1 93 ? -28.031 27.047 4.008 1 97.69 93 LYS A O 1
ATOM 730 N N . SER A 1 94 ? -29.547 27.969 2.654 1 98.12 94 SER A N 1
ATOM 731 C CA . SER A 1 94 ? -29.328 27.047 1.55 1 98.12 94 SER A CA 1
ATOM 732 C C . SER A 1 94 ? -28.469 27.672 0.462 1 98.12 94 SER A C 1
ATOM 734 O O . SER A 1 94 ? -28.969 28.469 -0.346 1 98.12 94 SER A O 1
ATOM 736 N N . PHE A 1 95 ? -27.25 27.25 0.402 1 98.38 95 PHE A N 1
ATOM 737 C CA . PHE A 1 95 ? -26.312 27.844 -0.528 1 98.38 95 PHE A CA 1
ATOM 738 C C . PHE A 1 95 ? -26.469 27.266 -1.926 1 98.38 95 PHE A C 1
ATOM 740 O O . PHE A 1 95 ? -26.984 26.156 -2.082 1 98.38 95 PHE A O 1
ATOM 747 N N . THR A 1 96 ? -26.125 28.016 -2.926 1 97.44 96 THR A N 1
ATOM 748 C CA . THR A 1 96 ? -25.984 27.578 -4.312 1 97.44 96 THR A CA 1
ATOM 749 C C . THR A 1 96 ? -24.562 27.812 -4.812 1 97.44 96 THR A C 1
ATOM 751 O O . THR A 1 96 ? -23.734 28.406 -4.117 1 97.44 96 THR A O 1
ATOM 754 N N . ALA A 1 97 ? -24.297 27.359 -5.984 1 96 97 ALA A N 1
ATOM 755 C CA . ALA A 1 97 ? -22.969 27.5 -6.574 1 96 97 ALA A CA 1
ATOM 756 C C . ALA A 1 97 ? -22.625 28.984 -6.766 1 96 97 ALA A C 1
ATOM 758 O O . ALA A 1 97 ? -21.453 29.344 -6.746 1 96 97 ALA A O 1
ATOM 759 N N . SER A 1 98 ? -23.594 29.828 -6.789 1 96.25 98 SER A N 1
ATOM 760 C CA . SER A 1 98 ? -23.359 31.234 -7.082 1 96.25 98 SER A CA 1
ATOM 761 C C . SER A 1 98 ? -23.156 32.031 -5.805 1 96.25 98 SER A C 1
ATOM 763 O O . SER A 1 98 ? -22.547 33.125 -5.832 1 96.25 98 SER A O 1
ATOM 765 N N . ASP A 1 99 ? -23.578 31.531 -4.625 1 97.44 99 ASP A N 1
ATOM 766 C CA . ASP A 1 99 ? -23.547 32.406 -3.465 1 97.44 99 ASP A CA 1
ATOM 767 C C . ASP A 1 99 ? -22.844 31.75 -2.283 1 97.44 99 ASP A C 1
ATOM 769 O O . ASP A 1 99 ? -22.906 32.25 -1.156 1 97.44 99 ASP A O 1
ATOM 773 N N . TRP A 1 100 ? -22.234 30.594 -2.465 1 98.19 100 TRP A N 1
ATOM 774 C CA . TRP A 1 100 ? -21.672 29.812 -1.375 1 98.19 100 TRP A CA 1
ATOM 775 C C . TRP A 1 100 ? -20.531 30.578 -0.686 1 98.19 100 TRP A C 1
ATOM 777 O O . TRP A 1 100 ? -20.172 30.266 0.447 1 98.19 100 TRP A O 1
ATOM 787 N N . LYS A 1 101 ? -20.047 31.641 -1.285 1 98.38 101 LYS A N 1
ATOM 788 C CA . LYS A 1 101 ? -18.922 32.375 -0.698 1 98.38 101 LYS A CA 1
ATOM 789 C C . LYS A 1 101 ? -19.406 33.5 0.22 1 98.38 101 LYS A C 1
ATOM 791 O O . LYS A 1 101 ? -18.594 34.156 0.873 1 98.38 101 LYS A O 1
ATOM 796 N N . SER A 1 102 ? -20.672 33.656 0.408 1 98.06 102 SER A N 1
ATOM 797 C CA . SER A 1 102 ? -21.25 34.812 1.074 1 98.06 102 SER A CA 1
ATOM 798 C C . SER A 1 102 ? -21.016 34.781 2.58 1 98.06 102 SER A C 1
ATOM 800 O O . 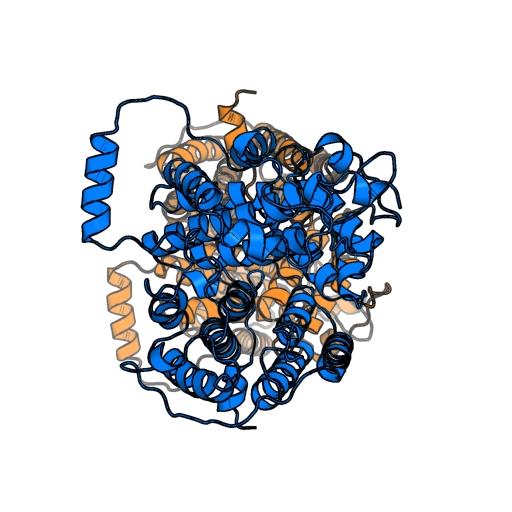SER A 1 102 ? -21 35.812 3.246 1 98.06 102 SER A O 1
ATOM 802 N N . GLU A 1 103 ? -20.828 33.594 3.152 1 98.25 103 GLU A N 1
ATOM 803 C CA . GLU A 1 103 ? -20.734 33.5 4.605 1 98.25 103 GLU A CA 1
ATOM 804 C C . GLU A 1 103 ? -19.453 32.781 5.016 1 98.25 103 GLU A C 1
ATOM 806 O O . GLU A 1 103 ? -19.422 32.094 6.035 1 98.25 103 GLU A O 1
ATOM 811 N N . LEU A 1 104 ? -18.422 32.875 4.223 1 98.25 104 LEU A N 1
ATOM 812 C CA . LEU A 1 104 ? -17.156 32.219 4.508 1 98.25 104 LEU A CA 1
ATOM 813 C C . LEU A 1 104 ? -16.594 32.688 5.848 1 98.25 104 LEU A C 1
ATOM 815 O O . LEU A 1 104 ? -16.703 33.844 6.199 1 98.25 104 LEU A O 1
ATOM 819 N N . GLY A 1 105 ? -16.047 31.766 6.578 1 96.88 105 GLY A N 1
ATOM 820 C CA . GLY A 1 105 ? -15.367 32.062 7.832 1 96.88 105 GLY A CA 1
ATOM 821 C C . GLY A 1 105 ? -16.312 32.094 9.023 1 96.88 105 GLY A C 1
ATOM 822 O O . GLY A 1 105 ? -15.859 32.188 10.172 1 96.88 105 GLY A O 1
ATOM 823 N N . LYS A 1 106 ? -17.594 31.969 8.789 1 97.19 106 LYS A N 1
ATOM 824 C CA . LYS A 1 106 ? -18.562 32.031 9.867 1 97.19 106 LYS A CA 1
ATOM 825 C C . LYS A 1 106 ? -18.953 30.609 10.328 1 97.19 106 LYS A C 1
ATOM 827 O O . LYS A 1 106 ? -19.719 29.922 9.648 1 97.19 106 LYS A O 1
ATOM 832 N N . GLN A 1 107 ? -18.609 30.25 11.508 1 96.56 107 GLN A N 1
ATOM 833 C CA . GLN A 1 107 ? -18.734 28.891 12.031 1 96.56 107 GLN A CA 1
ATOM 834 C C . GLN A 1 107 ? -20.203 28.484 12.156 1 96.56 107 GLN A C 1
ATOM 836 O O . GLN A 1 107 ? -20.531 27.312 12.047 1 96.56 107 GLN A O 1
ATOM 841 N N . ASP A 1 108 ? -21.109 29.516 12.32 1 96.62 108 ASP A N 1
ATOM 842 C CA . ASP A 1 108 ? -22.531 29.234 12.523 1 96.62 108 ASP A CA 1
ATOM 843 C C . ASP A 1 108 ? -23.141 28.594 11.273 1 96.62 108 ASP A C 1
ATOM 845 O O . ASP A 1 108 ? -24.203 27.984 11.344 1 96.62 108 ASP A O 1
ATOM 849 N N . TYR A 1 109 ? -22.438 28.719 10.18 1 98.19 109 TYR A N 1
ATOM 850 C CA . TYR A 1 109 ? -23.016 28.25 8.914 1 98.19 109 TYR A CA 1
ATOM 851 C C . TYR A 1 109 ? -22.469 26.875 8.539 1 98.19 109 TYR A C 1
ATOM 853 O O . TYR A 1 109 ? -22.641 26.438 7.398 1 98.19 109 TYR A O 1
ATOM 861 N N . TYR A 1 110 ? -21.844 26.188 9.422 1 98.19 110 TYR A N 1
ATOM 862 C CA . TYR A 1 110 ? -21.234 24.906 9.109 1 98.19 110 TYR A CA 1
ATOM 863 C C . TYR A 1 110 ? -22.281 23.938 8.562 1 98.19 110 TYR A C 1
ATOM 865 O O . TYR A 1 110 ? -22.062 23.328 7.508 1 98.19 110 TYR A O 1
ATOM 873 N N . ALA A 1 111 ? -23.359 23.781 9.242 1 98.44 111 ALA A N 1
ATOM 874 C CA . ALA A 1 111 ? -24.391 22.844 8.805 1 98.44 111 ALA A CA 1
ATOM 875 C C . ALA A 1 111 ? -24.906 23.203 7.41 1 98.44 111 ALA A C 1
ATOM 877 O O . ALA A 1 111 ? -25.188 22.328 6.598 1 98.44 111 ALA A O 1
ATOM 878 N N . SER A 1 112 ? -25.078 24.5 7.168 1 98.75 112 SER A N 1
ATOM 879 C CA . SER A 1 112 ? -25.5 24.969 5.859 1 98.75 112 SER A CA 1
ATOM 880 C C . SER A 1 112 ? -24.5 24.609 4.777 1 98.75 112 SER A C 1
ATOM 882 O O . SER A 1 112 ? -24.875 24.141 3.701 1 98.75 112 SER A O 1
ATOM 884 N N . TYR A 1 113 ? -23.266 24.828 5.066 1 98.81 113 TYR A N 1
ATOM 885 C CA . TYR A 1 113 ? -22.219 24.5 4.109 1 98.81 113 TYR A CA 1
ATOM 886 C C . TYR A 1 113 ? -22.141 22.984 3.881 1 98.81 113 TYR A C 1
ATOM 888 O O . TYR A 1 113 ? -21.906 22.531 2.758 1 98.81 113 TYR A O 1
ATOM 896 N N . LEU A 1 114 ? -22.281 22.219 4.949 1 98.62 114 LEU A N 1
ATOM 897 C CA . LEU A 1 114 ? -22.234 20.766 4.824 1 98.62 114 LEU A CA 1
ATOM 898 C C . LEU A 1 114 ? -23.312 20.266 3.883 1 98.62 114 LEU A C 1
ATOM 900 O O . LEU A 1 114 ? -23.078 19.406 3.037 1 98.62 114 LEU A O 1
ATOM 904 N N . GLU A 1 115 ? -24.5 20.797 4.062 1 98.25 115 GLU A N 1
ATOM 905 C CA . GLU A 1 115 ? -25.594 20.438 3.176 1 98.25 115 GLU A CA 1
ATOM 906 C C . GLU A 1 115 ? -25.281 20.781 1.725 1 98.25 115 GLU A C 1
ATOM 908 O O . GLU A 1 115 ? -25.516 19.984 0.821 1 98.25 115 GLU A O 1
ATOM 913 N N . PHE A 1 116 ? -24.781 21.891 1.529 1 98.69 116 PHE A N 1
ATOM 914 C CA . PHE A 1 116 ? -24.422 22.344 0.191 1 98.69 116 PHE A CA 1
ATOM 915 C C . PHE A 1 116 ? -23.359 21.438 -0.426 1 98.69 116 PHE A C 1
ATOM 917 O O . PHE A 1 116 ? -23.531 20.953 -1.549 1 98.69 116 PHE A O 1
ATOM 924 N N . PHE A 1 117 ? -22.328 21.156 0.261 1 98.69 117 PHE A N 1
ATOM 925 C CA . PHE A 1 117 ? -21.203 20.438 -0.311 1 98.69 117 PHE A CA 1
ATOM 926 C C . PHE A 1 117 ? -21.531 18.953 -0.472 1 98.69 117 PHE A C 1
ATOM 928 O O . PHE A 1 117 ? -20.984 18.281 -1.348 1 98.69 117 PHE A O 1
ATOM 935 N N . ARG A 1 118 ? -22.406 18.391 0.379 1 97.62 118 ARG A N 1
ATOM 936 C CA . ARG A 1 118 ? -22.891 17.031 0.115 1 97.62 118 ARG A CA 1
ATOM 937 C C . ARG A 1 118 ? -23.484 16.938 -1.286 1 97.62 118 ARG A C 1
ATOM 939 O O . ARG A 1 118 ? -23.203 15.984 -2.016 1 97.62 118 ARG A O 1
ATOM 946 N N . GLY A 1 119 ? -24.297 17.953 -1.576 1 97.69 119 GLY A N 1
ATOM 947 C CA . GLY A 1 119 ? -24.875 17.984 -2.904 1 97.69 119 GLY A CA 1
ATOM 948 C C . GLY A 1 119 ? -23.859 18.141 -4.012 1 97.69 119 GLY A C 1
ATOM 949 O O . GLY A 1 119 ? -23.938 17.469 -5.043 1 97.69 119 GLY A O 1
ATOM 950 N N . GLU A 1 120 ? -22.891 18.969 -3.809 1 98.31 120 GLU A N 1
ATOM 951 C CA . GLU A 1 120 ? -21.891 19.234 -4.828 1 98.31 120 GLU A CA 1
ATOM 952 C C . GLU A 1 120 ? -20.984 18.031 -5.062 1 98.31 120 GLU A C 1
ATOM 954 O O . GLU A 1 120 ? -20.625 17.734 -6.199 1 98.31 120 GLU A O 1
ATOM 959 N N . VAL A 1 121 ? -20.625 17.344 -3.988 1 97.69 121 VAL A N 1
ATOM 960 C CA . VAL A 1 121 ? -19.797 16.141 -4.121 1 97.69 121 VAL A CA 1
ATOM 961 C C . VAL A 1 121 ? -20.562 15.07 -4.883 1 97.69 121 VAL A C 1
ATOM 963 O O . VAL A 1 121 ? -19.984 14.367 -5.723 1 97.69 121 VAL A O 1
ATOM 966 N N . GLN A 1 122 ? -21.781 14.953 -4.562 1 95.81 122 GLN A N 1
ATOM 967 C CA . GLN A 1 122 ? -22.609 13.984 -5.273 1 95.81 122 GLN A CA 1
ATOM 968 C C . GLN A 1 122 ? -22.719 14.336 -6.758 1 95.81 122 GLN A C 1
ATOM 970 O O . GLN A 1 122 ? -22.672 13.453 -7.613 1 95.81 122 GLN A O 1
ATOM 975 N N . ARG A 1 123 ? -22.844 15.539 -7.035 1 97.06 123 ARG A N 1
ATOM 976 C CA . ARG A 1 123 ? -23.062 16 -8.398 1 97.06 123 ARG A CA 1
ATOM 977 C C . ARG A 1 123 ? -21.781 15.914 -9.219 1 97.06 123 ARG A C 1
ATOM 979 O O . ARG A 1 123 ? -21.797 15.453 -10.367 1 97.06 123 ARG A O 1
ATOM 986 N N . LEU A 1 124 ? -20.672 16.312 -8.664 1 97.06 124 LEU A N 1
ATOM 987 C CA . LEU A 1 124 ? -19.438 16.5 -9.422 1 97.06 124 LEU A CA 1
ATOM 988 C C . LEU A 1 124 ? -18.531 15.281 -9.305 1 97.06 124 LEU A C 1
ATOM 990 O O . LEU A 1 124 ? -17.703 15.023 -10.188 1 97.06 124 LEU A O 1
ATOM 994 N N . GLY A 1 125 ? -18.609 14.594 -8.188 1 95.75 125 GLY A N 1
ATOM 995 C CA . GLY A 1 125 ? -17.609 13.609 -7.805 1 95.75 125 GLY A CA 1
ATOM 996 C C . GLY A 1 125 ? -16.516 14.18 -6.91 1 95.75 125 GLY A C 1
ATOM 997 O O . GLY A 1 125 ? -16.391 15.398 -6.785 1 95.75 125 GLY A O 1
ATOM 998 N N . ARG A 1 126 ? -15.805 13.359 -6.285 1 94.31 126 ARG A N 1
ATOM 999 C CA . ARG A 1 126 ? -14.867 13.734 -5.23 1 94.31 126 ARG A CA 1
ATOM 1000 C C . ARG A 1 126 ? -13.766 14.641 -5.77 1 94.31 126 ARG A C 1
ATOM 1002 O O . ARG A 1 126 ? -13.492 15.703 -5.207 1 94.31 126 ARG A O 1
ATOM 1009 N N . ILE A 1 127 ? -13.156 14.258 -6.91 1 96.12 127 ILE A N 1
ATOM 1010 C CA . ILE A 1 127 ? -11.977 14.953 -7.41 1 96.12 127 ILE A CA 1
ATOM 1011 C C . ILE A 1 127 ? -12.383 16.297 -7.996 1 96.12 127 ILE A C 1
ATOM 1013 O O . ILE A 1 127 ? -11.781 17.328 -7.688 1 96.12 127 ILE A O 1
ATOM 1017 N N . ASP A 1 128 ? -13.445 16.328 -8.773 1 97.62 128 ASP A N 1
ATOM 1018 C CA . ASP A 1 128 ? -13.906 17.578 -9.383 1 97.62 128 ASP A CA 1
ATOM 1019 C C . ASP A 1 128 ? -14.406 18.562 -8.32 1 97.62 128 ASP A C 1
ATOM 1021 O O . ASP A 1 128 ? -14.203 19.766 -8.438 1 97.62 128 ASP A O 1
ATOM 1025 N N . ALA A 1 129 ? -15.078 18.078 -7.305 1 98.25 129 ALA A N 1
ATOM 1026 C CA . ALA A 1 129 ? -15.508 18.938 -6.207 1 98.25 129 ALA A CA 1
ATOM 1027 C C . ALA A 1 129 ? -14.312 19.531 -5.477 1 98.25 129 ALA A C 1
ATOM 1029 O O . ALA A 1 129 ? -14.336 20.703 -5.102 1 98.25 129 ALA A O 1
ATOM 1030 N N . THR A 1 130 ? -13.289 18.703 -5.262 1 98.38 130 THR A N 1
ATOM 1031 C CA . THR A 1 130 ? -12.078 19.188 -4.609 1 98.38 130 THR A CA 1
ATOM 1032 C C . THR A 1 130 ? -11.438 20.312 -5.426 1 98.38 130 THR A C 1
ATOM 1034 O O . THR A 1 130 ? -11.086 21.359 -4.887 1 98.38 130 THR A O 1
ATOM 1037 N N . VAL A 1 131 ? -11.344 20.109 -6.715 1 97.69 131 VAL A N 1
ATOM 1038 C CA . VAL A 1 131 ? -10.727 21.078 -7.617 1 97.69 131 VAL A CA 1
ATOM 1039 C C . VAL A 1 131 ? -11.547 22.359 -7.637 1 97.69 131 VAL A C 1
ATOM 1041 O O . VAL A 1 131 ? -10.992 23.469 -7.512 1 97.69 131 VAL A O 1
ATOM 1044 N N . GLN A 1 132 ? -12.789 22.25 -7.68 1 97.81 132 GLN A N 1
ATOM 1045 C CA . GLN A 1 132 ? -13.672 23.391 -7.859 1 97.81 132 GLN A CA 1
ATOM 1046 C C . GLN A 1 132 ? -13.75 24.234 -6.586 1 97.81 132 GLN A C 1
ATOM 1048 O O . GLN A 1 132 ? -13.805 25.453 -6.648 1 97.81 132 GLN A O 1
ATOM 1053 N N . TYR A 1 133 ? -13.734 23.562 -5.457 1 98.44 133 TYR A N 1
ATOM 1054 C CA . TYR A 1 133 ? -14.086 24.312 -4.254 1 98.44 133 TYR A CA 1
ATOM 1055 C C . TYR A 1 133 ? -12.875 24.453 -3.336 1 98.44 133 TYR A C 1
ATOM 1057 O O . TYR A 1 133 ? -12.586 25.562 -2.859 1 98.44 133 TYR A O 1
ATOM 1065 N N . ALA A 1 134 ? -12.117 23.406 -3.096 1 98.38 134 ALA A N 1
ATOM 1066 C CA . ALA A 1 134 ? -10.984 23.484 -2.178 1 98.38 134 ALA A CA 1
ATOM 1067 C C . ALA A 1 134 ? -9.836 24.297 -2.791 1 98.38 134 ALA A C 1
ATOM 1069 O O . ALA A 1 134 ? -9.016 24.859 -2.07 1 98.38 134 ALA A O 1
ATOM 1070 N N . PHE A 1 135 ? -9.828 24.312 -4.148 1 97.88 135 PHE A N 1
ATOM 1071 C CA . PHE A 1 135 ? -8.734 24.984 -4.828 1 97.88 135 PHE A CA 1
ATOM 1072 C C . PHE A 1 135 ? -9.25 26.188 -5.621 1 97.88 135 PHE A C 1
ATOM 1074 O O . PHE A 1 135 ? -8.562 26.688 -6.52 1 97.88 135 PHE A O 1
ATOM 1081 N N . ASP A 1 136 ? -10.453 26.5 -5.273 1 96.62 136 ASP A N 1
ATOM 1082 C CA . ASP A 1 136 ? -10.938 27.766 -5.805 1 96.62 136 ASP A CA 1
ATOM 1083 C C . ASP A 1 136 ? -9.977 28.906 -5.461 1 96.62 136 ASP A C 1
ATOM 1085 O O . ASP A 1 136 ? -9.609 29.094 -4.297 1 96.62 136 ASP A O 1
ATOM 1089 N N . PRO A 1 137 ? -9.57 29.688 -6.375 1 94.25 137 PRO A N 1
ATOM 1090 C CA . PRO A 1 137 ? -8.562 30.719 -6.148 1 94.25 137 PRO A CA 1
ATOM 1091 C C . PRO A 1 137 ? -8.977 31.719 -5.066 1 94.25 137 PRO A C 1
ATOM 1093 O O . PRO A 1 137 ? -8.117 32.344 -4.43 1 94.25 137 PRO A O 1
ATOM 1096 N N . ASP A 1 138 ? -10.211 31.844 -4.82 1 93.62 138 ASP A N 1
ATOM 1097 C CA . ASP A 1 138 ? -10.688 32.812 -3.84 1 93.62 138 ASP A CA 1
ATOM 1098 C C . ASP A 1 138 ? -10.68 32.219 -2.432 1 93.62 138 ASP A C 1
ATOM 1100 O O . ASP A 1 138 ? -10.797 32.969 -1.445 1 93.62 138 ASP A O 1
ATOM 1104 N N . VAL A 1 139 ? -10.5 30.922 -2.338 1 96.44 139 VAL A N 1
ATOM 1105 C CA . VAL A 1 139 ? -10.719 30.375 -1.003 1 96.44 139 VAL A CA 1
ATOM 1106 C C . VAL A 1 139 ? -9.625 29.344 -0.683 1 96.44 139 VAL A C 1
ATOM 1108 O O . VAL A 1 139 ? -9.578 28.812 0.426 1 96.44 139 VAL A O 1
ATOM 1111 N N . VAL A 1 140 ? -8.68 29.078 -1.575 1 97.62 140 VAL A N 1
ATOM 1112 C CA . VAL A 1 140 ? -7.664 28.047 -1.413 1 97.62 140 VAL A CA 1
ATOM 1113 C C . VAL A 1 140 ? -6.879 28.281 -0.125 1 97.62 140 VAL A C 1
ATOM 1115 O O . VAL A 1 140 ? -6.434 27.344 0.523 1 97.62 140 VAL A O 1
ATOM 1118 N N . GLU A 1 141 ? -6.746 29.516 0.296 1 97.81 141 GLU A N 1
ATOM 1119 C CA . GLU A 1 141 ? -6.027 29.844 1.522 1 97.81 141 GLU A CA 1
ATOM 1120 C C . GLU A 1 141 ? -6.676 29.188 2.738 1 97.81 141 GLU A C 1
ATOM 1122 O O . GLU A 1 141 ? -5.992 28.844 3.705 1 97.81 141 GLU A O 1
ATOM 1127 N N . ARG A 1 142 ? -7.996 28.984 2.719 1 98.25 142 ARG A N 1
ATOM 1128 C CA . ARG A 1 142 ? -8.727 28.391 3.83 1 98.25 142 ARG A CA 1
ATOM 1129 C C . ARG A 1 142 ? -8.461 26.891 3.918 1 98.25 142 ARG A C 1
ATOM 1131 O O . ARG A 1 142 ? -8.469 26.328 5.012 1 98.25 142 ARG A O 1
ATOM 1138 N N . THR A 1 143 ? -8.172 26.25 2.771 1 98.62 143 THR A N 1
ATOM 1139 C CA . THR A 1 143 ? -7.805 24.844 2.734 1 98.62 143 THR A CA 1
ATOM 1140 C C . THR A 1 143 ? -6.52 24.594 3.518 1 98.62 143 THR A C 1
ATOM 1142 O O . THR A 1 143 ? -6.344 23.531 4.117 1 98.62 143 THR A O 1
ATOM 1145 N N . PHE A 1 144 ? -5.676 25.594 3.576 1 98.5 144 PHE A N 1
ATOM 1146 C CA . PHE A 1 144 ? -4.363 25.406 4.188 1 98.5 144 PHE A CA 1
ATOM 1147 C C . PHE A 1 144 ? -4.27 26.172 5.504 1 98.5 144 PHE A C 1
ATOM 1149 O O . PHE A 1 144 ? -3.189 26.297 6.082 1 98.5 144 PHE A O 1
ATOM 1156 N N . SER A 1 145 ? -5.402 26.719 6 1 97.69 145 SER A N 1
ATOM 1157 C CA . SER A 1 145 ? -5.473 27.375 7.305 1 97.69 145 SER A CA 1
ATOM 1158 C C . SER A 1 145 ? -5.965 26.422 8.383 1 97.69 145 SER A C 1
ATOM 1160 O O . SER A 1 145 ? -6.055 25.203 8.148 1 97.69 145 SER A O 1
ATOM 1162 N N . GLY A 1 146 ? -6.141 26.875 9.562 1 96.44 146 GLY A N 1
ATOM 1163 C CA . GLY A 1 146 ? -6.637 26.047 10.641 1 96.44 146 GLY A CA 1
ATOM 1164 C C . GLY A 1 146 ? -5.746 24.859 10.93 1 96.44 146 GLY A C 1
ATOM 1165 O O . GLY A 1 146 ? -6.227 23.719 11.023 1 96.44 146 GLY A O 1
ATOM 1166 N N . ALA A 1 147 ? -4.465 25.031 10.961 1 97.31 147 ALA A N 1
ATOM 1167 C CA . ALA A 1 147 ? -3.486 23.969 11.172 1 97.31 147 ALA A CA 1
ATOM 1168 C C . ALA A 1 147 ? -3.703 22.812 10.195 1 97.31 147 ALA A C 1
ATOM 1170 O O . ALA A 1 147 ? -3.607 21.641 10.578 1 97.31 147 ALA A O 1
ATOM 1171 N N . PHE A 1 148 ? -4.09 23.078 8.984 1 98.25 148 PHE A N 1
ATOM 1172 C CA . PHE A 1 148 ? -4.215 22.172 7.852 1 98.25 148 PHE A CA 1
ATOM 1173 C C . PHE A 1 148 ? -5.426 21.266 8.016 1 98.25 148 PHE A C 1
ATOM 1175 O O . PHE A 1 148 ? -5.613 20.328 7.238 1 98.25 148 PHE A O 1
ATOM 1182 N N . HIS A 1 149 ? -6.316 21.531 8.953 1 98.56 149 HIS A N 1
ATOM 1183 C CA . HIS A 1 149 ? -7.379 20.562 9.227 1 98.56 149 HIS A CA 1
ATOM 1184 C C . HIS A 1 149 ? -8.305 20.422 8.023 1 98.56 149 HIS A C 1
ATOM 1186 O O . HIS A 1 149 ? -8.734 19.312 7.699 1 98.56 149 HIS A O 1
ATOM 1192 N N . PRO A 1 150 ? -8.695 21.531 7.324 1 98.62 150 PRO A N 1
ATOM 1193 C CA . PRO A 1 150 ? -9.5 21.297 6.121 1 98.62 150 PRO A CA 1
ATOM 1194 C C . PRO A 1 150 ? -8.812 20.375 5.113 1 98.62 150 PRO A C 1
ATOM 1196 O O . PRO A 1 150 ? -9.445 19.469 4.566 1 98.62 150 PRO A O 1
ATOM 1199 N N . LEU A 1 151 ? -7.504 20.578 4.922 1 98.75 151 LEU A N 1
ATOM 1200 C CA . LEU A 1 151 ? -6.73 19.75 4.008 1 98.75 151 LEU A CA 1
ATOM 1201 C C . LEU A 1 151 ? -6.727 18.297 4.465 1 98.75 151 LEU A C 1
ATOM 1203 O O . LEU A 1 151 ? -6.906 17.391 3.652 1 98.75 151 LEU A O 1
ATOM 1207 N N . ILE A 1 152 ? -6.484 18.094 5.734 1 98.56 152 ILE A N 1
ATOM 1208 C CA . ILE A 1 152 ? -6.43 16.75 6.312 1 98.56 152 ILE A CA 1
ATOM 1209 C C . ILE A 1 152 ? -7.773 16.047 6.125 1 98.56 152 ILE A C 1
ATOM 1211 O O . ILE A 1 152 ? -7.828 14.898 5.695 1 98.56 152 ILE A O 1
ATOM 1215 N N . HIS A 1 153 ? -8.836 16.797 6.406 1 98.62 153 HIS A N 1
ATOM 1216 C CA . HIS A 1 153 ? -10.18 16.219 6.324 1 98.62 153 HIS A CA 1
ATOM 1217 C C . HIS A 1 153 ? -10.555 15.891 4.883 1 98.62 153 HIS A C 1
ATOM 1219 O O . HIS A 1 153 ? -11.102 14.828 4.602 1 98.62 153 HIS A O 1
ATOM 1225 N N . ILE A 1 154 ? -10.273 16.797 4.016 1 98.38 154 ILE A N 1
ATOM 1226 C CA . ILE A 1 154 ? -10.461 16.562 2.588 1 98.38 154 ILE A CA 1
ATOM 1227 C C . ILE A 1 154 ? -9.625 15.352 2.152 1 98.38 154 ILE A C 1
ATOM 1229 O O . ILE A 1 154 ? -10.117 14.484 1.427 1 98.38 154 ILE A O 1
ATOM 1233 N N . GLY A 1 155 ? -8.414 15.336 2.627 1 96.56 155 GLY A N 1
ATOM 1234 C CA . GLY A 1 155 ? -7.516 14.234 2.307 1 96.56 155 GLY A CA 1
ATOM 1235 C C . GLY A 1 155 ? -8.055 12.883 2.721 1 96.56 155 GLY A C 1
ATOM 1236 O O . GLY A 1 155 ? -7.957 11.906 1.969 1 96.56 155 GLY A O 1
ATOM 1237 N N . TYR A 1 156 ? -8.625 12.812 3.908 1 96.06 156 TYR A N 1
ATOM 1238 C CA . TYR A 1 156 ? -9.227 11.562 4.359 1 96.06 156 TYR A CA 1
ATOM 1239 C C . TYR A 1 156 ? -10.383 11.164 3.459 1 96.06 156 TYR A C 1
ATOM 1241 O O . TYR A 1 156 ? -10.555 9.977 3.146 1 96.06 156 TYR A O 1
ATOM 1249 N N . GLY A 1 157 ? -11.211 12.148 3.086 1 95.69 157 GLY A N 1
ATOM 1250 C CA . GLY A 1 157 ? -12.312 11.867 2.18 1 95.69 157 GLY A CA 1
ATOM 1251 C C . GLY A 1 157 ? -11.859 11.289 0.853 1 95.69 157 GLY A C 1
ATOM 1252 O O . GLY A 1 157 ? -12.453 10.328 0.352 1 95.69 157 GLY A O 1
ATOM 1253 N N . VAL A 1 158 ? -10.789 11.82 0.333 1 93.94 158 VAL A N 1
ATOM 1254 C CA . VAL A 1 158 ? -10.273 11.383 -0.96 1 93.94 158 VAL A CA 1
ATOM 1255 C C . VAL A 1 158 ? -9.562 10.039 -0.806 1 93.94 158 VAL A C 1
ATOM 1257 O O . VAL A 1 158 ? -9.773 9.125 -1.604 1 93.94 158 VAL A O 1
ATOM 1260 N N . ASP A 1 159 ? -8.758 9.898 0.218 1 91.69 159 ASP A N 1
ATOM 1261 C CA . ASP A 1 159 ? -7.922 8.719 0.433 1 91.69 159 ASP A CA 1
ATOM 1262 C C . ASP A 1 159 ? -8.773 7.473 0.662 1 91.69 159 ASP A C 1
ATOM 1264 O O . ASP A 1 159 ? -8.484 6.41 0.113 1 91.69 159 ASP A O 1
ATOM 1268 N N . PHE A 1 160 ? -9.812 7.598 1.44 1 92.56 160 PHE A N 1
ATOM 1269 C CA . PHE A 1 160 ? -10.656 6.457 1.773 1 92.56 160 PHE A CA 1
ATOM 1270 C C . PHE A 1 160 ? -11.922 6.445 0.916 1 92.56 160 PHE A C 1
ATOM 1272 O O . PHE A 1 160 ? -12.805 5.609 1.112 1 92.56 160 PHE A O 1
ATOM 1279 N N . GLU A 1 161 ? -12.047 7.461 0.018 1 91.31 161 GLU A N 1
ATOM 1280 C CA . GLU A 1 161 ? -13.164 7.578 -0.916 1 91.31 161 GLU A CA 1
ATOM 1281 C C . GLU A 1 161 ? -14.492 7.656 -0.176 1 91.31 161 GLU A C 1
ATOM 1283 O O . GLU A 1 161 ? -15.422 6.898 -0.474 1 91.31 161 GLU A O 1
ATOM 1288 N N . ILE A 1 162 ? -14.531 8.555 0.729 1 95.44 162 ILE A N 1
ATOM 1289 C CA . ILE A 1 162 ? -15.75 8.773 1.504 1 95.44 162 ILE A CA 1
ATOM 1290 C C . ILE A 1 162 ? -16.344 10.148 1.161 1 95.44 162 ILE A C 1
ATOM 1292 O O . ILE A 1 162 ? -15.883 11.172 1.681 1 95.44 162 ILE A O 1
ATOM 1296 N N . ASP A 1 163 ? -17.391 10.156 0.478 1 95.62 163 ASP A N 1
ATOM 1297 C CA . ASP A 1 163 ? -18 11.391 -0.023 1 95.62 163 ASP A CA 1
ATOM 1298 C C . ASP A 1 163 ? -18.438 12.289 1.127 1 95.62 163 ASP A C 1
ATOM 1300 O O . ASP A 1 163 ? -18.266 13.508 1.074 1 95.62 163 ASP A O 1
ATOM 1304 N N . ALA A 1 164 ? -19.031 11.695 2.137 1 97.31 164 ALA A N 1
ATOM 1305 C CA . ALA A 1 164 ? -19.516 12.477 3.273 1 97.31 164 ALA A CA 1
ATOM 1306 C C . ALA A 1 164 ? -18.359 13.164 4 1 97.31 164 ALA A C 1
ATOM 1308 O O . ALA A 1 164 ? -18.484 14.32 4.41 1 97.31 164 ALA A O 1
ATOM 1309 N N . THR A 1 165 ? -17.266 12.453 4.188 1 97.56 165 THR A N 1
ATOM 1310 C CA . THR A 1 165 ? -16.094 13.023 4.84 1 97.56 165 THR A CA 1
ATOM 1311 C C . THR A 1 165 ? -15.492 14.148 3.994 1 97.56 165 THR A C 1
ATOM 1313 O O . THR A 1 165 ? -15.047 15.164 4.527 1 97.56 165 THR A O 1
ATOM 1316 N N . LEU A 1 166 ? -15.547 13.953 2.686 1 97.69 166 LEU A N 1
ATOM 1317 C CA . LEU A 1 166 ? -15.078 15.016 1.797 1 97.69 166 LEU A CA 1
ATOM 1318 C C . LEU A 1 166 ? -15.953 16.266 1.926 1 97.69 166 LEU A C 1
ATOM 1320 O O . LEU A 1 166 ? -15.438 17.375 2.01 1 97.69 166 LEU A O 1
ATOM 1324 N N . ALA A 1 167 ? -17.219 16.047 1.945 1 98.56 167 ALA A N 1
ATOM 1325 C CA . ALA A 1 167 ? -18.141 17.172 2.117 1 98.56 167 ALA A CA 1
ATOM 1326 C C . ALA A 1 167 ? -17.875 17.906 3.428 1 98.56 167 ALA A C 1
ATOM 1328 O O . ALA A 1 167 ? -17.922 19.141 3.477 1 98.56 167 ALA A O 1
ATOM 1329 N N . GLU A 1 168 ? -17.641 17.172 4.469 1 98.75 168 GLU A N 1
ATOM 1330 C CA . GLU A 1 168 ? -17.281 17.75 5.75 1 98.75 168 GLU A CA 1
ATOM 1331 C C . GLU A 1 168 ? -16.016 18.625 5.625 1 98.75 168 GLU A C 1
ATOM 1333 O O . GLU A 1 168 ? -15.953 19.703 6.191 1 98.75 168 GLU A O 1
ATOM 1338 N N . GLY A 1 169 ? -15.031 18.047 4.887 1 98.75 169 GLY A N 1
ATOM 1339 C CA . GLY A 1 169 ? -13.797 18.797 4.688 1 98.75 169 GLY A CA 1
ATOM 1340 C C . GLY A 1 169 ? -14.008 20.109 3.957 1 98.75 169 GLY A C 1
ATOM 1341 O O . GLY A 1 169 ? -13.43 21.141 4.324 1 98.75 169 GLY A O 1
ATOM 1342 N N . LEU A 1 170 ? -14.82 20.094 2.979 1 98.88 170 LEU A N 1
ATOM 1343 C CA . LEU A 1 170 ? -15.133 21.312 2.229 1 98.88 170 LEU A CA 1
ATOM 1344 C C . LEU A 1 170 ? -15.914 22.297 3.092 1 98.88 170 LEU A C 1
ATOM 1346 O O . LEU A 1 170 ? -15.664 23.5 3.037 1 98.88 170 LEU A O 1
ATOM 1350 N N . ALA A 1 171 ? -16.844 21.781 3.855 1 98.88 171 ALA A N 1
ATOM 1351 C CA . ALA A 1 171 ? -17.578 22.641 4.777 1 98.88 171 ALA A CA 1
ATOM 1352 C C . ALA A 1 171 ? -16.641 23.25 5.82 1 98.88 171 ALA A C 1
ATOM 1354 O O . ALA A 1 171 ? -16.766 24.438 6.156 1 98.88 171 ALA A O 1
ATOM 1355 N N . MET A 1 172 ? -15.758 22.422 6.348 1 98.69 172 MET A N 1
ATOM 1356 C CA . MET A 1 172 ? -14.75 22.891 7.293 1 98.69 172 MET A CA 1
ATOM 1357 C C . MET A 1 172 ? -13.914 24.016 6.684 1 98.69 172 MET A C 1
ATOM 1359 O O . MET A 1 172 ? -13.664 25.031 7.336 1 98.69 172 MET A O 1
ATOM 1363 N N . MET A 1 173 ? -13.492 23.812 5.469 1 98.56 173 MET A N 1
ATOM 1364 C CA . MET A 1 173 ? -12.75 24.844 4.75 1 98.56 173 MET A CA 1
ATOM 1365 C C . MET A 1 173 ? -13.539 26.141 4.688 1 98.56 173 MET A C 1
ATOM 1367 O O . MET A 1 173 ? -13.008 27.219 4.965 1 98.56 173 MET A O 1
ATOM 1371 N N . ALA A 1 174 ? -14.789 26.078 4.441 1 98.62 174 ALA A N 1
ATOM 1372 C CA . ALA A 1 174 ? -15.641 27.25 4.25 1 98.62 174 ALA A CA 1
ATOM 1373 C C . ALA A 1 174 ? -15.734 28.062 5.535 1 98.62 174 ALA A C 1
ATOM 1375 O O . ALA A 1 174 ? -15.836 29.297 5.492 1 98.62 174 ALA A O 1
ATOM 1376 N N . VAL A 1 175 ? -15.68 27.391 6.668 1 97.94 175 VAL A N 1
ATOM 1377 C CA . VAL A 1 175 ? -15.906 28.125 7.914 1 97.94 175 VAL A CA 1
ATOM 1378 C C . VAL A 1 175 ? -14.57 28.406 8.594 1 97.94 175 VAL A C 1
ATOM 1380 O O . VAL A 1 175 ? -14.531 28.938 9.711 1 97.94 175 VAL A O 1
ATOM 1383 N N . THR A 1 176 ? -13.453 28.016 7.996 1 97.19 176 THR A N 1
ATOM 1384 C CA . THR A 1 176 ? -12.109 28.234 8.523 1 97.19 176 THR A CA 1
ATOM 1385 C C . THR A 1 176 ? -11.609 29.625 8.164 1 97.19 176 THR A C 1
ATOM 1387 O O . THR A 1 176 ? -11.969 30.172 7.121 1 97.19 176 THR A O 1
ATOM 1390 N N . SER A 1 177 ? -10.758 30.188 8.984 1 94.38 177 SER A N 1
ATOM 1391 C CA . SER A 1 177 ? -10.156 31.5 8.766 1 94.38 177 SER A CA 1
ATOM 1392 C C . SER A 1 177 ? -9.312 31.531 7.5 1 94.38 177 SER A C 1
ATOM 1394 O O . SER A 1 177 ? -8.883 30.484 7.016 1 94.38 177 SER A O 1
ATOM 1396 N N . ASN A 1 178 ? -9.078 32.656 6.93 1 95.56 178 ASN A N 1
ATOM 1397 C CA . ASN A 1 178 ? -8.25 32.844 5.742 1 95.56 178 ASN A CA 1
ATOM 1398 C C . ASN A 1 178 ? -6.832 33.281 6.109 1 95.56 178 ASN A C 1
ATOM 1400 O O . ASN A 1 178 ? -6.141 33.906 5.309 1 95.56 178 ASN A O 1
ATOM 1404 N N . MET A 1 179 ? -6.402 33 7.23 1 94.69 179 MET A N 1
ATOM 1405 C CA . MET A 1 179 ? -5.145 33.438 7.82 1 94.69 179 MET A CA 1
ATOM 1406 C C . MET A 1 179 ? -3.975 33.188 6.883 1 94.69 179 MET A C 1
ATOM 1408 O O . MET A 1 179 ? -3.023 33.969 6.824 1 94.69 179 MET A O 1
ATOM 1412 N N . MET A 1 180 ? -3.982 32.188 6.043 1 97.5 180 MET A N 1
ATOM 1413 C CA . MET A 1 180 ? -2.834 31.75 5.25 1 97.5 180 MET A CA 1
ATOM 1414 C C . MET A 1 180 ? -2.869 32.375 3.859 1 97.5 180 MET A C 1
ATOM 1416 O O . MET A 1 180 ? -2.059 32.031 2.998 1 97.5 180 MET A O 1
ATOM 1420 N N . ALA A 1 181 ? -3.758 33.312 3.602 1 97.06 181 ALA A N 1
ATOM 1421 C CA . ALA A 1 181 ? -3.988 33.906 2.285 1 97.06 181 ALA A CA 1
ATOM 1422 C C . ALA A 1 181 ? -2.688 34.406 1.685 1 97.06 181 ALA A C 1
ATOM 1424 O O . ALA A 1 181 ? -2.398 34.188 0.509 1 97.06 181 ALA A O 1
ATOM 1425 N N . PRO A 1 182 ? -1.831 35.062 2.469 1 97 182 PRO A N 1
ATOM 1426 C CA . PRO A 1 182 ? -0.618 35.625 1.855 1 97 182 PRO A CA 1
ATOM 1427 C C . PRO A 1 182 ? 0.403 34.531 1.503 1 97 182 PRO A C 1
ATOM 1429 O O . PRO A 1 182 ? 1.398 34.812 0.831 1 97 182 PRO A O 1
ATOM 1432 N N . PHE A 1 183 ? 0.163 33.312 1.864 1 97.62 183 PHE A N 1
ATOM 1433 C CA . PHE A 1 183 ? 1.245 32.312 1.845 1 97.62 183 PHE A CA 1
ATOM 1434 C C . PHE A 1 183 ? 0.904 31.156 0.925 1 97.62 183 PHE A C 1
ATOM 1436 O O . PHE A 1 183 ? 1.648 30.172 0.853 1 97.62 183 PHE A O 1
ATOM 1443 N N . VAL A 1 184 ? -0.204 31.234 0.282 1 97.31 184 VAL A N 1
ATOM 1444 C CA . VAL A 1 184 ? -0.6 30.156 -0.61 1 97.31 184 VAL A CA 1
ATOM 1445 C C . VAL A 1 184 ? -0.35 30.562 -2.061 1 97.31 184 VAL A C 1
ATOM 1447 O O . VAL A 1 184 ? -0.138 31.734 -2.354 1 97.31 184 VAL A O 1
ATOM 1450 N N . VAL A 1 185 ? -0.286 29.578 -2.9 1 96.19 185 VAL A N 1
ATOM 1451 C CA . VAL A 1 185 ? -0.127 29.75 -4.34 1 96.19 185 VAL A CA 1
ATOM 1452 C C . VAL A 1 185 ? -1.362 29.219 -5.066 1 96.19 185 VAL A C 1
ATOM 1454 O O . VAL A 1 185 ? -1.72 28.047 -4.918 1 96.19 185 VAL A O 1
ATOM 1457 N N . LYS A 1 186 ? -2.008 30.109 -5.793 1 95 186 LYS A N 1
ATOM 1458 C CA . LYS A 1 186 ? -3.195 29.719 -6.547 1 95 186 LYS A CA 1
ATOM 1459 C C . LYS A 1 186 ? -2.828 28.844 -7.746 1 95 186 LYS A C 1
ATOM 1461 O O . LYS A 1 186 ? -1.725 28.953 -8.281 1 95 186 LYS A O 1
ATOM 1466 N N . PRO A 1 187 ? -3.779 27.938 -8.07 1 92.81 187 PRO A N 1
ATOM 1467 C CA . PRO A 1 187 ? -3.502 27.125 -9.266 1 92.81 187 PRO A CA 1
ATOM 1468 C C . PRO A 1 187 ? -3.396 27.984 -10.531 1 92.81 187 PRO A C 1
ATOM 1470 O O . PRO A 1 187 ? -4.168 28.922 -10.719 1 92.81 187 PRO A O 1
ATOM 1473 N N . ALA A 1 188 ? -2.408 27.656 -11.328 1 83.5 188 ALA A N 1
ATOM 1474 C CA . ALA A 1 188 ? -2.18 28.422 -12.547 1 83.5 188 ALA A CA 1
ATOM 1475 C C . ALA A 1 188 ? -3.262 28.141 -13.586 1 83.5 188 ALA A C 1
ATOM 1477 O O . ALA A 1 188 ? -3.641 26.984 -13.797 1 83.5 188 ALA A O 1
ATOM 1478 N N . GLY A 1 189 ? -3.902 29.141 -14 1 73.69 189 GLY A N 1
ATOM 1479 C CA . GLY A 1 189 ? -4.793 28.984 -15.141 1 73.69 189 GLY A CA 1
ATOM 1480 C C . GLY A 1 189 ? -4.055 28.766 -16.453 1 73.69 189 GLY A C 1
ATOM 1481 O O . GLY A 1 189 ? -2.826 28.812 -16.484 1 73.69 189 GLY A O 1
ATOM 1482 N N . ALA A 1 190 ? -4.758 28.25 -17.453 1 57.28 190 ALA A N 1
ATOM 1483 C CA . ALA A 1 190 ? -4.176 28 -18.766 1 57.28 190 ALA A CA 1
ATOM 1484 C C . ALA A 1 190 ? -3.332 29.188 -19.234 1 57.28 190 ALA A C 1
ATOM 1486 O O . ALA A 1 190 ? -2.256 29 -19.797 1 57.28 190 ALA A O 1
ATOM 1487 N N . VAL A 1 191 ? -3.756 30.375 -18.906 1 49.75 191 VAL A N 1
ATOM 1488 C CA . VAL A 1 191 ? -3.109 31.609 -19.359 1 49.75 191 VAL A CA 1
ATOM 1489 C C . VAL A 1 191 ? -1.843 31.859 -18.547 1 49.75 191 VAL A C 1
ATOM 1491 O O . VAL A 1 191 ? -0.828 32.312 -19.094 1 49.75 191 VAL A O 1
ATOM 1494 N N . ASP A 1 192 ? -1.868 31.484 -17.297 1 60.44 192 ASP A N 1
ATOM 1495 C CA . ASP A 1 192 ? -0.748 31.719 -16.391 1 60.44 192 ASP A CA 1
ATOM 1496 C C . ASP A 1 192 ? 0.428 30.797 -16.719 1 60.44 192 ASP A C 1
ATOM 1498 O O . ASP A 1 192 ? 1.587 31.172 -16.531 1 60.44 192 ASP A O 1
ATOM 1502 N N . ARG A 1 193 ? 0.105 29.688 -17.203 1 56.78 193 ARG A N 1
ATOM 1503 C CA . ARG A 1 193 ? 1.12 28.703 -17.562 1 56.78 193 ARG A CA 1
ATOM 1504 C C . ARG A 1 193 ? 2.006 29.219 -18.688 1 56.78 193 ARG A C 1
ATOM 1506 O O . ARG A 1 193 ? 3.221 29.016 -18.672 1 56.78 193 ARG A O 1
ATOM 1513 N N . VAL A 1 194 ? 1.269 29.812 -19.641 1 49.06 194 VAL A N 1
ATOM 1514 C CA . VAL A 1 194 ? 1.984 30.359 -20.781 1 49.06 194 VAL A CA 1
ATOM 1515 C C . VAL A 1 194 ? 2.889 31.5 -20.328 1 49.06 194 VAL A C 1
ATOM 1517 O O . VAL A 1 194 ? 4.043 31.594 -20.75 1 49.06 194 VAL A O 1
ATOM 1520 N N . ALA A 1 195 ? 2.469 32.188 -19.438 1 50.31 195 ALA A N 1
ATOM 1521 C CA . ALA A 1 195 ? 3.24 33.344 -18.984 1 50.31 195 ALA A CA 1
ATOM 1522 C C . ALA A 1 195 ? 4.441 32.906 -18.156 1 50.31 195 ALA A C 1
ATOM 1524 O O . ALA A 1 195 ? 5.531 33.469 -18.281 1 50.31 195 ALA A O 1
ATOM 1525 N N . SER A 1 196 ? 4.148 31.922 -17.328 1 55.31 196 SER A N 1
ATOM 1526 C CA . SER A 1 196 ? 5.227 31.438 -16.469 1 55.31 196 SER A CA 1
ATOM 1527 C C . SER A 1 196 ? 6.332 30.781 -17.281 1 55.31 196 SER A C 1
ATOM 1529 O O . SER A 1 196 ? 7.512 30.906 -16.953 1 55.31 196 SER A O 1
ATOM 1531 N N . LYS A 1 197 ? 5.891 30.062 -18.266 1 54.78 197 LYS A N 1
ATOM 1532 C CA . LYS A 1 197 ? 6.895 29.469 -19.141 1 54.78 197 LYS A CA 1
ATOM 1533 C C . LYS A 1 197 ? 7.738 30.547 -19.828 1 54.78 197 LYS A C 1
ATOM 1535 O O . LYS A 1 197 ? 8.953 30.391 -19.969 1 54.78 197 LYS A O 1
ATOM 1540 N N . VAL A 1 198 ? 7.043 31.531 -20.188 1 45.84 198 VAL A N 1
ATOM 1541 C CA . VAL A 1 198 ? 7.723 32.656 -20.844 1 45.84 198 VAL A CA 1
ATOM 1542 C C . VAL A 1 198 ? 8.641 33.344 -19.859 1 45.84 198 VAL A C 1
ATOM 1544 O O . VAL A 1 198 ? 9.781 33.688 -20.188 1 45.84 198 VAL A O 1
ATOM 1547 N N . ALA A 1 199 ? 8.164 33.562 -18.656 1 49.91 199 ALA A N 1
ATOM 1548 C CA . ALA A 1 199 ? 8.992 34.25 -17.656 1 49.91 199 ALA A CA 1
ATOM 1549 C C . ALA A 1 199 ? 10.188 33.375 -17.25 1 49.91 199 ALA A C 1
ATOM 1551 O O . ALA A 1 199 ? 11.297 33.875 -17.078 1 49.91 199 ALA A O 1
ATOM 1552 N N . ALA A 1 200 ? 9.875 32.188 -17.047 1 53 200 ALA A N 1
ATOM 1553 C CA . ALA A 1 200 ? 10.969 31.281 -16.734 1 53 200 ALA A CA 1
ATOM 1554 C C . ALA A 1 200 ? 12.039 31.297 -17.828 1 53 200 ALA A C 1
ATOM 1556 O O . ALA A 1 200 ? 13.234 31.234 -17.531 1 53 200 ALA A O 1
ATOM 1557 N N . GLN A 1 201 ? 11.508 31.281 -19.078 1 45.28 201 GLN A N 1
ATOM 1558 C CA . GLN A 1 201 ? 12.445 31.359 -20.188 1 45.28 201 GLN A CA 1
ATOM 1559 C C . GLN A 1 201 ? 13.25 32.656 -20.141 1 45.28 201 GLN A C 1
ATOM 1561 O O . GLN A 1 201 ? 14.414 32.688 -20.547 1 45.28 201 GLN A O 1
ATOM 1566 N N . LEU A 1 202 ? 12.461 33.656 -19.781 1 44 202 LEU A N 1
ATOM 1567 C CA . LEU A 1 202 ? 13.133 34.938 -19.75 1 44 202 LEU A CA 1
ATOM 1568 C C . LEU A 1 202 ? 14.039 35.062 -18.516 1 44 202 LEU A C 1
ATOM 1570 O O . LEU A 1 202 ? 15.039 35.781 -18.547 1 44 202 LEU A O 1
ATOM 1574 N N . SER A 1 203 ? 13.516 34.656 -17.422 1 42.34 203 SER A N 1
ATOM 1575 C CA . SER A 1 203 ? 14.32 34.719 -16.203 1 42.34 203 SER A CA 1
ATOM 1576 C C . SER A 1 203 ? 15.453 33.719 -16.234 1 42.34 203 SER A C 1
ATOM 1578 O O . SER A 1 203 ? 15.875 33.219 -15.195 1 42.34 203 SER A O 1
ATOM 1580 N N . MET A 1 204 ? 15.703 33.312 -17.297 1 41 204 MET A N 1
ATOM 1581 C CA . MET A 1 204 ? 16.859 32.438 -17.453 1 41 204 MET A CA 1
ATOM 1582 C C . MET A 1 204 ? 18.062 32.969 -16.688 1 41 204 MET A C 1
ATOM 1584 O O . MET A 1 204 ? 19.156 32.406 -16.766 1 41 204 MET A O 1
ATOM 1588 N N . SER A 1 205 ? 17.984 34.219 -16.203 1 37.47 205 SER A N 1
ATOM 1589 C CA . SER A 1 205 ? 19.281 34.656 -15.727 1 37.47 205 SER A CA 1
ATOM 1590 C C . SER A 1 205 ? 19.797 33.812 -14.586 1 37.47 205 SER A C 1
ATOM 1592 O O . SER A 1 205 ? 20.953 33.375 -14.578 1 37.47 205 SER A O 1
ATOM 1594 N N . LYS A 1 206 ? 19.641 34.375 -13.18 1 42.88 206 LYS A N 1
ATOM 1595 C CA . LYS A 1 206 ? 20.562 34.094 -12.094 1 42.88 206 LYS A CA 1
ATOM 1596 C C . LYS A 1 206 ? 20.469 32.625 -11.648 1 42.88 206 LYS A C 1
ATOM 1598 O O . LYS A 1 206 ? 19.375 32.125 -11.367 1 42.88 206 LYS A O 1
ATOM 1603 N N . SER A 1 207 ? 21.359 31.688 -11.953 1 44.19 207 SER A N 1
ATOM 1604 C CA . SER A 1 207 ? 21.922 30.344 -11.852 1 44.19 207 SER A CA 1
ATOM 1605 C C . SER A 1 207 ? 21.734 29.766 -10.453 1 44.19 207 SER A C 1
ATOM 1607 O O . SER A 1 207 ? 22.359 28.766 -10.094 1 44.19 207 SER A O 1
ATOM 1609 N N . THR A 1 208 ? 21.344 30.406 -9.5 1 53.09 208 THR A N 1
ATOM 1610 C CA . THR A 1 208 ? 21.547 29.688 -8.242 1 53.09 208 THR A CA 1
ATOM 1611 C C . THR A 1 208 ? 20.672 28.453 -8.18 1 53.09 208 THR A C 1
ATOM 1613 O O . THR A 1 208 ? 19.484 28.516 -8.523 1 53.09 208 THR A O 1
ATOM 1616 N N . ALA A 1 209 ? 21.203 27.406 -8.008 1 62.34 209 ALA A N 1
ATOM 1617 C CA . ALA A 1 209 ? 20.578 26.109 -7.883 1 62.34 209 ALA A CA 1
ATOM 1618 C C . ALA A 1 209 ? 19.375 26.172 -6.941 1 62.34 209 ALA A C 1
ATOM 1620 O O . ALA A 1 209 ? 19.453 26.734 -5.855 1 62.34 209 ALA A O 1
ATOM 1621 N N . PRO A 1 210 ? 18.188 25.797 -7.422 1 76.31 210 PRO A N 1
ATOM 1622 C CA . PRO A 1 210 ? 17 25.781 -6.574 1 76.31 210 PRO A CA 1
ATOM 1623 C C . PRO A 1 210 ? 17.25 25.125 -5.223 1 76.31 210 PRO A C 1
ATOM 1625 O O . PRO A 1 210 ? 17.984 24.125 -5.141 1 76.31 210 PRO A O 1
ATOM 1628 N N . LYS A 1 211 ? 16.875 25.844 -4.176 1 84.38 211 LYS A N 1
ATOM 1629 C CA . LYS A 1 211 ? 17.016 25.312 -2.822 1 84.38 211 LYS A CA 1
ATOM 1630 C C . LYS A 1 211 ? 16.016 24.188 -2.564 1 84.38 211 LYS A C 1
ATOM 1632 O O . LYS A 1 211 ? 14.875 24.234 -3.025 1 84.38 211 LYS A O 1
ATOM 1637 N N . THR A 1 212 ? 16.5 23.172 -1.834 1 91.38 212 THR A N 1
ATOM 1638 C CA . THR A 1 212 ? 15.594 22.172 -1.287 1 91.38 212 THR A CA 1
ATOM 1639 C C . THR A 1 212 ? 14.781 22.734 -0.131 1 91.38 212 THR A C 1
ATOM 1641 O O . THR A 1 212 ? 15.102 23.812 0.383 1 91.38 212 THR A O 1
ATOM 1644 N N . VAL A 1 213 ? 13.75 22.141 0.242 1 95.38 213 VAL A N 1
ATOM 1645 C CA . VAL A 1 213 ? 12.898 22.609 1.329 1 95.38 213 VAL A CA 1
ATOM 1646 C C . VAL A 1 213 ? 13.703 22.672 2.625 1 95.38 213 VAL A C 1
ATOM 1648 O O . VAL A 1 213 ? 13.531 23.594 3.42 1 95.38 213 VAL A O 1
ATOM 1651 N N . VAL A 1 214 ? 14.609 21.75 2.83 1 92.94 214 VAL A N 1
ATOM 1652 C CA . VAL A 1 214 ? 15.445 21.75 4.027 1 92.94 214 VAL A CA 1
ATOM 1653 C C . VAL A 1 214 ? 16.391 22.953 4.004 1 92.94 214 VAL A C 1
ATOM 1655 O O . VAL A 1 214 ? 16.641 23.578 5.039 1 92.94 214 VAL A O 1
ATOM 1658 N N . GLU A 1 215 ? 16.891 23.312 2.844 1 93.62 215 GLU A N 1
ATOM 1659 C CA . GLU A 1 215 ? 17.734 24.484 2.695 1 93.62 215 GLU A CA 1
ATOM 1660 C C . GLU A 1 215 ? 16.938 25.766 2.932 1 93.62 215 GLU A C 1
ATOM 1662 O O . GLU A 1 215 ? 17.469 26.75 3.461 1 93.62 215 GLU A O 1
ATOM 1667 N N . ILE A 1 216 ? 15.695 25.719 2.545 1 95.69 216 ILE A N 1
ATOM 1668 C CA . ILE A 1 216 ? 14.812 26.844 2.803 1 95.69 216 ILE A CA 1
ATOM 1669 C C . ILE A 1 216 ? 14.617 27.016 4.309 1 95.69 216 ILE A C 1
ATOM 1671 O O . ILE A 1 216 ? 14.703 28.141 4.828 1 95.69 216 ILE A O 1
ATOM 1675 N N . LEU A 1 217 ? 14.383 25.938 5.031 1 96.31 217 LEU A N 1
ATOM 1676 C CA . LEU A 1 217 ? 14.234 25.984 6.484 1 96.31 217 LEU A CA 1
ATOM 1677 C C . LEU A 1 217 ? 15.492 26.547 7.137 1 96.31 217 LEU A C 1
ATOM 1679 O O . LEU A 1 217 ? 15.398 27.375 8.047 1 96.31 217 LEU A O 1
ATOM 1683 N N . LYS A 1 218 ? 16.625 26.203 6.656 1 94.94 218 LYS A N 1
ATOM 1684 C CA . LYS A 1 218 ? 17.891 26.688 7.191 1 94.94 218 LYS A CA 1
ATOM 1685 C C . LYS A 1 218 ? 18.062 28.172 6.926 1 94.94 218 LYS A C 1
ATOM 1687 O O . LYS A 1 218 ? 18.484 28.922 7.805 1 94.94 218 LYS A O 1
ATOM 1692 N N . ALA A 1 219 ? 17.719 28.562 5.699 1 95.75 219 ALA A N 1
ATOM 1693 C CA . ALA A 1 219 ? 17.828 29.969 5.336 1 95.75 219 ALA A CA 1
ATOM 1694 C C . ALA A 1 219 ? 16.906 30.828 6.203 1 95.75 219 ALA A C 1
ATOM 1696 O O . ALA A 1 219 ? 17.297 31.922 6.633 1 95.75 219 ALA A O 1
ATOM 1697 N N . ILE A 1 220 ? 15.719 30.359 6.453 1 96.94 220 ILE A N 1
ATOM 1698 C CA . ILE A 1 220 ? 14.75 31.078 7.27 1 96.94 220 ILE A CA 1
ATOM 1699 C C . ILE A 1 220 ? 15.258 31.172 8.703 1 96.94 220 ILE A C 1
ATOM 1701 O O . ILE A 1 220 ? 15.125 32.219 9.344 1 96.94 220 ILE A O 1
ATOM 1705 N N . ARG A 1 221 ? 15.836 30.125 9.227 1 96.38 221 ARG A N 1
ATOM 1706 C CA . ARG A 1 221 ? 16.375 30.125 10.586 1 96.38 221 ARG A CA 1
ATOM 1707 C C . ARG A 1 221 ? 17.469 31.188 10.742 1 96.38 221 ARG A C 1
ATOM 1709 O O . ARG A 1 221 ? 17.562 31.844 11.781 1 96.38 221 ARG A O 1
ATOM 1716 N N . GLU A 1 222 ? 18.234 31.406 9.711 1 96.25 222 GLU A N 1
ATOM 1717 C CA . GLU A 1 222 ? 19.406 32.281 9.789 1 96.25 222 GLU A CA 1
ATOM 1718 C C . GLU A 1 222 ? 19.062 33.688 9.359 1 96.25 222 GLU A C 1
ATOM 1720 O O . GLU A 1 222 ? 19.922 34.594 9.406 1 96.25 222 GLU A O 1
ATOM 1725 N N . ASP A 1 223 ? 17.859 33.875 8.969 1 96.75 223 ASP A N 1
ATOM 1726 C CA . ASP A 1 223 ? 17.438 35.188 8.484 1 96.75 223 ASP A CA 1
ATOM 1727 C C . ASP A 1 223 ? 17.172 36.125 9.641 1 96.75 223 ASP A C 1
ATOM 1729 O O . ASP A 1 223 ? 16.078 36.125 10.227 1 96.75 223 ASP A O 1
ATOM 1733 N N . HIS A 1 224 ? 17.984 37.062 9.906 1 96.38 224 HIS A N 1
ATOM 1734 C CA . HIS A 1 224 ? 17.906 37.938 11.062 1 96.38 224 HIS A CA 1
ATOM 1735 C C . HIS A 1 224 ? 16.812 39 10.883 1 96.38 224 HIS A C 1
ATOM 1737 O O . HIS A 1 224 ? 16.406 39.656 11.852 1 96.38 224 HIS A O 1
ATOM 1743 N N . GLU A 1 225 ? 16.297 39.125 9.695 1 95.75 225 GLU A N 1
ATOM 1744 C CA . GLU A 1 225 ? 15.188 40.031 9.453 1 95.75 225 GLU A CA 1
ATOM 1745 C C . GLU A 1 225 ? 13.898 39.531 10.086 1 95.75 225 GLU A C 1
ATOM 1747 O O . GLU A 1 225 ? 12.938 40.281 10.242 1 95.75 225 GLU A O 1
ATOM 1752 N N . LEU A 1 226 ? 13.906 38.281 10.445 1 96.31 226 LEU A N 1
ATOM 1753 C CA . LEU A 1 226 ? 12.711 37.688 11.031 1 96.31 226 LEU A CA 1
ATOM 1754 C C . LEU A 1 226 ? 12.789 37.688 12.555 1 96.31 226 LEU A C 1
ATOM 1756 O O . LEU A 1 226 ? 11.844 37.281 13.234 1 96.31 226 LEU A O 1
ATOM 1760 N N . ASP A 1 227 ? 13.867 38.219 13.125 1 95.25 227 ASP A N 1
ATOM 1761 C CA . ASP A 1 227 ? 14.039 38.25 14.57 1 95.25 227 ASP A CA 1
ATOM 1762 C C . ASP A 1 227 ? 13.031 39.188 15.227 1 95.25 227 ASP A C 1
ATOM 1764 O O . ASP A 1 227 ? 12.797 40.312 14.734 1 95.25 227 ASP A O 1
ATOM 1768 N N . GLY A 1 228 ? 12.422 38.719 16.25 1 93.75 228 GLY A N 1
ATOM 1769 C CA . GLY A 1 228 ? 11.594 39.562 17.078 1 93.75 228 GLY A CA 1
ATOM 1770 C C . GLY A 1 228 ? 10.219 39.812 16.484 1 93.75 228 GLY A C 1
ATOM 1771 O O . GLY A 1 228 ? 9.422 40.562 17.047 1 93.75 228 GLY A O 1
ATOM 1772 N N . LEU A 1 229 ? 9.945 39.219 15.359 1 95 229 LEU A N 1
ATOM 1773 C CA . LEU A 1 229 ? 8.633 39.406 14.758 1 95 229 LEU A CA 1
ATOM 1774 C C . LEU A 1 229 ? 7.535 38.844 15.656 1 95 229 LEU A C 1
ATOM 1776 O O . LEU A 1 229 ? 6.379 39.281 15.562 1 95 229 LEU A O 1
ATOM 1780 N N . THR A 1 230 ? 7.859 37.875 16.438 1 95 230 THR A N 1
ATOM 1781 C CA . THR A 1 230 ? 7.047 37.375 17.547 1 95 230 THR A CA 1
ATOM 1782 C C . THR A 1 230 ? 7.922 36.969 18.734 1 95 230 THR A C 1
ATOM 1784 O O . THR A 1 230 ? 9.148 37.031 18.641 1 95 230 THR A O 1
ATOM 1787 N N . THR A 1 231 ? 7.211 36.844 19.859 1 94.5 231 THR A N 1
ATOM 1788 C CA . THR A 1 231 ? 7.949 36.5 21.078 1 94.5 231 THR A CA 1
ATOM 1789 C C . THR A 1 231 ? 7.395 35.25 21.734 1 94.5 231 THR A C 1
ATOM 1791 O O . THR A 1 231 ? 6.289 34.812 21.406 1 94.5 231 THR A O 1
ATOM 1794 N N . TYR A 1 232 ? 8.156 34.688 22.594 1 95.12 232 TYR A N 1
ATOM 1795 C CA . TYR A 1 232 ? 7.77 33.5 23.328 1 95.12 232 TYR A CA 1
ATOM 1796 C C . TYR A 1 232 ? 6.457 33.719 24.078 1 95.12 232 TYR A C 1
ATOM 1798 O O . TYR A 1 232 ? 5.621 32.812 24.156 1 95.12 232 TYR A O 1
ATOM 1806 N N . SER A 1 233 ? 6.242 34.875 24.578 1 94 233 SER A N 1
ATOM 1807 C CA . SER A 1 233 ? 5.117 35.156 25.453 1 94 233 SER A CA 1
ATOM 1808 C C . SER A 1 233 ? 3.877 35.531 24.656 1 94 233 SER A C 1
ATOM 1810 O O . SER A 1 233 ? 2.793 35.719 25.219 1 94 233 SER A O 1
ATOM 1812 N N . ALA A 1 234 ? 4.109 35.656 23.344 1 94.19 234 ALA A N 1
ATOM 1813 C CA . ALA A 1 234 ? 2.967 36.062 22.516 1 94.19 234 ALA A CA 1
ATOM 1814 C C . ALA A 1 234 ? 1.835 35.031 22.641 1 94.19 234 ALA A C 1
ATOM 1816 O O . ALA A 1 234 ? 2.078 33.844 22.672 1 94.19 234 ALA A O 1
ATOM 1817 N N . ALA A 1 235 ? 0.63 35.5 22.781 1 90.06 235 ALA A N 1
ATOM 1818 C CA . ALA A 1 235 ? -0.539 34.656 22.969 1 90.06 235 ALA A CA 1
ATOM 1819 C C . ALA A 1 235 ? -0.812 33.812 21.734 1 90.06 235 ALA A C 1
ATOM 1821 O O . ALA A 1 235 ? -1.178 32.625 21.828 1 90.06 235 ALA A O 1
ATOM 1822 N N . ASN A 1 236 ? -0.718 34.438 20.578 1 93.12 236 ASN A N 1
ATOM 1823 C CA . ASN A 1 236 ? -0.924 33.75 19.297 1 93.12 236 ASN A CA 1
ATOM 1824 C C . ASN A 1 236 ? 0.193 34.062 18.312 1 93.12 236 ASN A C 1
ATOM 1826 O O . ASN A 1 236 ? 0.026 34.906 17.422 1 93.12 236 ASN A O 1
ATOM 1830 N N . LYS A 1 237 ? 1.17 33.281 18.375 1 96.25 237 LYS A N 1
ATOM 1831 C CA . LYS A 1 237 ? 2.391 33.5 17.609 1 96.25 237 LYS A CA 1
ATOM 1832 C C . LYS A 1 237 ? 2.141 33.312 16.109 1 96.25 237 LYS A C 1
ATOM 1834 O O . LYS A 1 237 ? 2.725 34 15.281 1 96.25 237 LYS A O 1
ATOM 1839 N N . THR A 1 238 ? 1.312 32.344 15.773 1 95.31 238 THR A N 1
ATOM 1840 C CA . THR A 1 238 ? 1.032 32.062 14.375 1 95.31 238 THR A CA 1
ATOM 1841 C C . THR A 1 238 ? 0.292 33.25 13.727 1 95.31 238 THR A C 1
ATOM 1843 O O . THR A 1 238 ? 0.593 33.625 12.586 1 95.31 238 THR A O 1
ATOM 1846 N N . MET A 1 239 ? -0.642 33.781 14.461 1 93.56 239 MET A N 1
ATOM 1847 C CA . MET A 1 239 ? -1.387 34.938 13.945 1 93.56 239 MET A CA 1
ATOM 1848 C C . MET A 1 239 ? -0.471 36.125 13.758 1 93.56 239 MET A C 1
ATOM 1850 O O . MET A 1 239 ? -0.552 36.812 12.734 1 93.56 239 MET A O 1
ATOM 1854 N N . GLU A 1 240 ? 0.393 36.344 14.727 1 95.12 240 GLU A N 1
ATOM 1855 C CA . GLU A 1 240 ? 1.331 37.469 14.633 1 95.12 240 GLU A CA 1
ATOM 1856 C C . GLU A 1 240 ? 2.232 37.344 13.406 1 95.12 240 GLU A C 1
ATOM 1858 O O . GLU A 1 240 ? 2.426 38.281 12.664 1 95.12 240 GLU A O 1
ATOM 1863 N N . ILE A 1 241 ? 2.73 36.188 13.203 1 95.94 241 ILE A N 1
ATOM 1864 C CA . ILE A 1 241 ? 3.615 35.938 12.078 1 95.94 241 ILE A CA 1
ATOM 1865 C C . ILE A 1 241 ? 2.824 36 10.773 1 95.94 241 ILE A C 1
ATOM 1867 O O . ILE A 1 241 ? 3.297 36.594 9.781 1 95.94 241 ILE A O 1
ATOM 1871 N N . GLY A 1 242 ? 1.611 35.5 10.766 1 94.38 242 GLY A N 1
ATOM 1872 C CA . GLY A 1 242 ? 0.774 35.469 9.578 1 94.38 242 GLY A CA 1
ATOM 1873 C C . GLY A 1 242 ? 0.37 36.844 9.102 1 94.38 242 GLY A C 1
ATOM 1874 O O . GLY A 1 242 ? 0.079 37.031 7.918 1 94.38 242 GLY A O 1
ATOM 1875 N N . GLU A 1 243 ? 0.42 37.812 9.953 1 94.06 243 GLU A N 1
ATOM 1876 C CA . GLU A 1 243 ? -0.036 39.156 9.633 1 94.06 243 GLU A CA 1
ATOM 1877 C C . GLU A 1 243 ? 1.129 40.062 9.211 1 94.06 243 GLU A C 1
ATOM 1879 O O . GLU A 1 243 ? 0.922 41.188 8.734 1 94.06 243 GLU A O 1
ATOM 1884 N N . HIS A 1 244 ? 2.275 39.562 9.281 1 93.94 244 HIS A N 1
ATOM 1885 C CA . HIS A 1 244 ? 3.441 40.406 8.992 1 93.94 244 HIS A CA 1
ATOM 1886 C C . HIS A 1 244 ? 3.758 40.406 7.5 1 93.94 244 HIS A C 1
ATOM 1888 O O . HIS A 1 244 ? 4.031 39.344 6.914 1 93.94 244 HIS A O 1
ATOM 1894 N N . SER A 1 245 ? 3.818 41.531 6.965 1 93.94 245 SER A N 1
ATOM 1895 C CA . SER A 1 245 ? 4.043 41.688 5.531 1 93.94 245 SER A CA 1
ATOM 1896 C C . SER A 1 245 ? 5.434 41.188 5.137 1 93.94 245 SER A C 1
ATOM 1898 O O . SER A 1 245 ? 5.621 40.656 4.047 1 93.94 245 SER A O 1
ATOM 1900 N N . LYS A 1 246 ? 6.363 41.406 5.992 1 94.75 246 LYS A N 1
ATOM 1901 C CA . LYS A 1 246 ? 7.727 40.969 5.723 1 94.75 246 LYS A CA 1
ATOM 1902 C C . LYS A 1 246 ? 7.801 39.469 5.59 1 94.75 246 LYS A C 1
ATOM 1904 O O . LYS A 1 246 ? 8.516 38.938 4.734 1 94.75 246 LYS A O 1
ATOM 1909 N N . VAL A 1 247 ? 7.125 38.812 6.434 1 97.38 247 VAL A N 1
ATOM 1910 C CA . VAL A 1 247 ? 7.09 37.344 6.391 1 97.38 247 VAL A CA 1
ATOM 1911 C C . VAL A 1 247 ? 6.469 36.875 5.074 1 97.38 247 VAL A C 1
ATOM 1913 O O . VAL A 1 247 ? 6.996 35.969 4.414 1 97.38 247 VAL A O 1
ATOM 1916 N N . ALA A 1 248 ? 5.383 37.5 4.656 1 97.31 248 ALA A N 1
ATOM 1917 C CA . ALA A 1 248 ? 4.691 37.156 3.418 1 97.31 248 ALA A CA 1
ATOM 1918 C C . ALA A 1 248 ? 5.621 37.281 2.215 1 97.31 248 ALA A C 1
ATOM 1920 O O . ALA A 1 248 ? 5.668 36.406 1.354 1 97.31 248 ALA A O 1
ATOM 1921 N N . THR A 1 249 ? 6.305 38.406 2.184 1 96.31 249 THR A N 1
ATOM 1922 C CA . THR A 1 249 ? 7.215 38.688 1.075 1 96.31 249 THR A CA 1
ATOM 1923 C C . THR A 1 249 ? 8.32 37.625 1.009 1 96.31 249 THR A C 1
ATOM 1925 O O . THR A 1 249 ? 8.625 37.125 -0.067 1 96.31 249 THR A O 1
ATOM 1928 N N . LYS A 1 250 ? 8.867 37.281 2.08 1 95.94 250 LYS A N 1
ATOM 1929 C CA . LYS A 1 250 ? 9.969 36.344 2.131 1 95.94 250 LYS A CA 1
ATOM 1930 C C . LYS A 1 250 ? 9.5 34.938 1.75 1 95.94 250 LYS A C 1
ATOM 1932 O O . LYS A 1 250 ? 10.18 34.25 0.997 1 95.94 250 LYS A O 1
ATOM 1937 N N . ILE A 1 251 ? 8.391 34.531 2.326 1 97.38 251 ILE A N 1
ATOM 1938 C CA . ILE A 1 251 ? 7.879 33.188 2.033 1 97.38 251 ILE A CA 1
ATOM 1939 C C . ILE A 1 251 ? 7.527 33.094 0.551 1 97.38 251 ILE A C 1
ATOM 1941 O O . ILE A 1 251 ? 7.836 32.094 -0.098 1 97.38 251 ILE A O 1
ATOM 1945 N N . GLN A 1 252 ? 6.949 34.156 0.001 1 95.88 252 GLN A N 1
ATOM 1946 C CA . GLN A 1 252 ? 6.625 34.125 -1.422 1 95.88 252 GLN A CA 1
ATOM 1947 C C . GLN A 1 252 ? 7.891 34.031 -2.271 1 95.88 252 GLN A C 1
ATOM 1949 O O . GLN A 1 252 ? 7.879 33.406 -3.336 1 95.88 252 GLN A O 1
ATOM 1954 N N . HIS A 1 253 ? 8.875 34.688 -1.829 1 94.44 253 HIS A N 1
ATOM 1955 C CA . HIS A 1 253 ? 10.156 34.594 -2.52 1 94.44 253 HIS A CA 1
ATOM 1956 C C . HIS A 1 253 ? 10.656 33.156 -2.559 1 94.44 253 HIS A C 1
ATOM 1958 O O . HIS A 1 253 ? 11.062 32.656 -3.611 1 94.44 253 HIS A O 1
ATOM 1964 N N . TYR A 1 254 ? 10.617 32.438 -1.452 1 95.06 254 TYR A N 1
ATOM 1965 C CA . TYR A 1 254 ? 11.07 31.047 -1.394 1 95.06 254 TYR A CA 1
ATOM 1966 C C . TYR A 1 254 ? 10.164 30.141 -2.219 1 95.06 254 TYR A C 1
ATOM 1968 O O . TYR A 1 254 ? 10.641 29.219 -2.891 1 95.06 254 TYR A O 1
ATOM 1976 N N . LEU A 1 255 ? 8.852 30.391 -2.193 1 95.81 255 LEU A N 1
ATOM 1977 C CA . LEU A 1 255 ? 7.914 29.578 -2.965 1 95.81 255 LEU A CA 1
ATOM 1978 C C . LEU A 1 255 ? 8.156 29.75 -4.461 1 95.81 255 LEU A C 1
ATOM 1980 O O . LEU A 1 255 ? 8.086 28.766 -5.219 1 95.81 255 LEU A O 1
ATOM 1984 N N . SER A 1 256 ? 8.422 30.953 -4.824 1 91.81 256 SER A N 1
ATOM 1985 C CA . SER A 1 256 ? 8.711 31.234 -6.227 1 91.81 256 SER A CA 1
ATOM 1986 C C . SER A 1 256 ? 9.992 30.547 -6.676 1 91.81 256 SER A C 1
ATOM 1988 O O . SER A 1 256 ? 10.117 30.141 -7.836 1 91.81 256 SER A O 1
ATOM 1990 N N . GLY A 1 257 ? 10.914 30.422 -5.777 1 91.31 257 GLY A N 1
ATOM 1991 C CA . GLY A 1 257 ? 12.188 29.797 -6.094 1 91.31 257 GLY A CA 1
ATOM 1992 C C . GLY A 1 257 ? 12.141 28.281 -6.027 1 91.31 257 GLY A C 1
ATOM 1993 O O . GLY A 1 257 ? 13.039 27.609 -6.535 1 91.31 257 GLY A O 1
ATOM 1994 N N . TRP A 1 258 ? 11.156 27.719 -5.391 1 94.69 258 TRP A N 1
ATOM 1995 C CA . TRP A 1 258 ? 10.969 26.281 -5.348 1 94.69 258 TRP A CA 1
ATOM 1996 C C . TRP A 1 258 ? 10.273 25.781 -6.609 1 94.69 258 TRP A C 1
ATOM 1998 O O . TRP A 1 258 ? 9.062 25.531 -6.602 1 94.69 258 TRP A O 1
ATOM 2008 N N . ASP A 1 259 ? 10.984 25.562 -7.656 1 90.69 259 ASP A N 1
ATOM 2009 C CA . ASP A 1 259 ? 10.461 25.281 -8.992 1 90.69 259 ASP A CA 1
ATOM 2010 C C . ASP A 1 259 ? 9.969 23.844 -9.102 1 90.69 259 ASP A C 1
ATOM 2012 O O . ASP A 1 259 ? 10.711 22.906 -8.828 1 90.69 259 ASP A O 1
ATOM 2016 N N . ILE A 1 260 ? 8.773 23.734 -9.477 1 94.75 260 ILE A N 1
ATOM 2017 C CA . ILE A 1 260 ? 8.148 22.438 -9.68 1 94.75 260 ILE A CA 1
ATOM 2018 C C . ILE A 1 260 ? 7.594 22.344 -11.102 1 94.75 260 ILE A C 1
ATOM 2020 O O . ILE A 1 260 ? 6.707 23.109 -11.477 1 94.75 260 ILE A O 1
ATOM 2024 N N . GLU A 1 261 ? 8.109 21.406 -11.852 1 93.56 261 GLU A N 1
ATOM 2025 C CA . GLU A 1 261 ? 7.562 21.141 -13.18 1 93.56 261 GLU A CA 1
ATOM 2026 C C . GLU A 1 261 ? 6.27 20.328 -13.094 1 93.56 261 GLU A C 1
ATOM 2028 O O . GLU A 1 261 ? 6.133 19.453 -12.242 1 93.56 261 GLU A O 1
ATOM 2033 N N . GLU A 1 262 ? 5.371 20.625 -14.008 1 93.25 262 GLU A N 1
ATOM 2034 C CA . GLU A 1 262 ? 4.086 19.938 -14.031 1 93.25 262 GLU A CA 1
ATOM 2035 C C . GLU A 1 262 ? 4.203 18.578 -14.703 1 93.25 262 GLU A C 1
ATOM 2037 O O . GLU A 1 262 ? 3.447 18.266 -15.625 1 93.25 262 GLU A O 1
ATOM 2042 N N . THR A 1 263 ? 5.109 17.828 -14.32 1 93.94 263 THR A N 1
ATOM 2043 C CA . THR A 1 263 ? 5.273 16.438 -14.711 1 93.94 263 THR A CA 1
ATOM 2044 C C . THR A 1 263 ? 5.133 15.516 -13.508 1 93.94 263 THR A C 1
ATOM 2046 O O . THR A 1 263 ? 5.449 15.898 -12.383 1 93.94 263 THR A O 1
ATOM 2049 N N . SER A 1 264 ? 4.629 14.359 -13.789 1 90.25 264 SER A N 1
ATOM 2050 C CA . SER A 1 264 ? 4.441 13.391 -12.711 1 90.25 264 SER A CA 1
ATOM 2051 C C . SER A 1 264 ? 5.75 13.117 -11.977 1 90.25 264 SER A C 1
ATOM 2053 O O . SER A 1 264 ? 5.762 12.945 -10.758 1 90.25 264 SER A O 1
ATOM 2055 N N . GLN A 1 265 ? 6.781 13.086 -12.688 1 90.81 265 GLN A N 1
ATOM 2056 C CA . GLN A 1 265 ? 8.094 12.781 -12.117 1 90.81 265 GLN A CA 1
ATOM 2057 C C . GLN A 1 265 ? 8.547 13.875 -11.156 1 90.81 265 GLN A C 1
ATOM 2059 O O . GLN A 1 265 ? 8.992 13.594 -10.047 1 90.81 265 GLN A O 1
ATOM 2064 N N . ASP A 1 266 ? 8.469 15.07 -11.625 1 94.19 266 ASP A N 1
ATOM 2065 C CA . ASP A 1 266 ? 8.93 16.172 -10.789 1 94.19 266 ASP A CA 1
ATOM 2066 C C . ASP A 1 266 ? 8.008 16.375 -9.594 1 94.19 266 ASP A C 1
ATOM 2068 O O . ASP A 1 266 ? 8.469 16.688 -8.484 1 94.19 266 ASP A O 1
ATOM 2072 N N . ILE A 1 267 ? 6.719 16.266 -9.789 1 95.75 267 ILE A N 1
ATOM 2073 C CA . ILE A 1 267 ? 5.742 16.375 -8.711 1 95.75 267 ILE A CA 1
ATOM 2074 C C . ILE A 1 267 ? 6.02 15.305 -7.648 1 95.75 267 ILE A C 1
ATOM 2076 O O . ILE A 1 267 ? 5.996 15.594 -6.449 1 95.75 267 ILE A O 1
ATOM 2080 N N . ASP A 1 268 ? 6.312 14.141 -8.07 1 92.38 268 ASP A N 1
ATOM 2081 C CA . ASP A 1 268 ? 6.641 13.062 -7.141 1 92.38 268 ASP A CA 1
ATOM 2082 C C . ASP A 1 268 ? 7.902 13.391 -6.348 1 92.38 268 ASP A C 1
ATOM 2084 O O . ASP A 1 268 ? 7.934 13.227 -5.125 1 92.38 268 ASP A O 1
ATOM 2088 N N . ALA A 1 269 ? 8.906 13.867 -7.012 1 94.75 269 ALA A N 1
ATOM 2089 C CA . ALA A 1 269 ? 10.18 14.188 -6.375 1 94.75 269 ALA A CA 1
ATOM 2090 C C . ALA A 1 269 ? 10.016 15.312 -5.359 1 94.75 269 ALA A C 1
ATOM 2092 O O . ALA A 1 269 ? 10.562 15.242 -4.254 1 94.75 269 ALA A O 1
ATOM 2093 N N . LYS A 1 270 ? 9.289 16.312 -5.746 1 97 270 LYS A N 1
ATOM 2094 C CA . LYS A 1 270 ? 9.094 17.469 -4.879 1 97 270 LYS A CA 1
ATOM 2095 C C . LYS A 1 270 ? 8.188 17.125 -3.703 1 97 270 LYS A C 1
ATOM 2097 O O . LYS A 1 270 ? 8.352 17.672 -2.605 1 97 270 LYS A O 1
ATOM 2102 N N . THR A 1 271 ? 7.277 16.219 -3.918 1 96.69 271 THR A N 1
ATOM 2103 C CA . THR A 1 271 ? 6.441 15.75 -2.822 1 96.69 271 THR A CA 1
ATOM 2104 C C . THR A 1 271 ? 7.285 15.039 -1.768 1 96.69 271 THR A C 1
ATOM 2106 O O . THR A 1 271 ? 7.125 15.273 -0.57 1 96.69 271 THR A O 1
ATOM 2109 N N . LYS A 1 272 ? 8.148 14.188 -2.219 1 95.75 272 LYS A N 1
ATOM 2110 C CA . LYS A 1 272 ? 9.039 13.484 -1.295 1 95.75 272 LYS A CA 1
ATOM 2111 C C . LYS A 1 272 ? 9.945 14.461 -0.554 1 95.75 272 LYS A C 1
ATOM 2113 O O . LYS A 1 272 ? 10.203 14.297 0.641 1 95.75 272 LYS A O 1
ATOM 2118 N N . GLU A 1 273 ? 10.398 15.445 -1.279 1 97.62 273 GLU A N 1
ATOM 2119 C CA . GLU A 1 273 ? 11.242 16.469 -0.673 1 97.62 273 GLU A CA 1
ATOM 2120 C C . GLU A 1 273 ? 10.508 17.188 0.458 1 97.62 273 GLU A C 1
ATOM 2122 O O . GLU A 1 273 ? 11.055 17.344 1.554 1 97.62 273 GLU A O 1
ATOM 2127 N N . LEU A 1 274 ? 9.305 17.609 0.175 1 98.62 274 LEU A N 1
ATOM 2128 C CA . LEU A 1 274 ? 8.484 18.281 1.176 1 98.62 274 LEU A CA 1
ATOM 2129 C C . LEU A 1 274 ? 8.195 17.359 2.354 1 98.62 274 LEU A C 1
ATOM 2131 O O . LEU A 1 274 ? 8.258 17.781 3.51 1 98.62 274 LEU A O 1
ATOM 2135 N N . TYR A 1 275 ? 7.887 16.125 2.057 1 98.06 275 TYR A N 1
ATOM 2136 C CA . TYR A 1 275 ? 7.59 15.125 3.078 1 98.06 275 TYR A CA 1
ATOM 2137 C C . TYR A 1 275 ? 8.781 14.922 4.004 1 98.06 275 TYR A C 1
ATOM 2139 O O . TYR A 1 275 ? 8.633 14.914 5.23 1 98.06 275 TYR A O 1
ATOM 2147 N N . LYS A 1 276 ? 9.938 14.82 3.449 1 98.12 276 LYS A N 1
ATOM 2148 C CA . LYS A 1 276 ? 11.172 14.664 4.219 1 98.12 276 LYS A CA 1
ATOM 2149 C C . LYS A 1 276 ? 11.398 15.859 5.141 1 98.12 276 LYS A C 1
ATOM 2151 O O . LYS A 1 276 ? 11.766 15.688 6.305 1 98.12 276 LYS A O 1
ATOM 2156 N N . ALA A 1 277 ? 11.172 17 4.598 1 98.5 277 ALA A N 1
ATOM 2157 C CA . ALA A 1 277 ? 11.352 18.219 5.395 1 98.5 277 ALA A CA 1
ATOM 2158 C C . ALA A 1 277 ? 10.398 18.234 6.586 1 98.5 277 ALA A C 1
ATOM 2160 O O . ALA A 1 277 ? 10.773 18.672 7.676 1 98.5 277 ALA A O 1
ATOM 2161 N N . CYS A 1 278 ? 9.172 17.797 6.391 1 98.69 278 CYS A N 1
ATOM 2162 C CA . CYS A 1 278 ? 8.203 17.766 7.477 1 98.69 278 CYS A CA 1
ATOM 2163 C C . CYS A 1 278 ? 8.625 16.781 8.555 1 98.69 278 CYS A C 1
ATOM 2165 O O . CYS A 1 278 ? 8.492 17.062 9.75 1 98.69 278 CYS A O 1
ATOM 2167 N N . VAL A 1 279 ? 9.148 15.602 8.148 1 98.69 279 VAL A N 1
ATOM 2168 C CA . VAL A 1 279 ? 9.633 14.617 9.109 1 98.69 279 VAL A CA 1
ATOM 2169 C C . VAL A 1 279 ? 10.758 15.227 9.945 1 98.69 279 VAL A C 1
ATOM 2171 O O . VAL A 1 279 ? 10.75 15.117 11.18 1 98.69 279 VAL A O 1
ATOM 2174 N N . LEU A 1 280 ? 11.648 15.922 9.312 1 98.19 280 LEU A N 1
ATOM 2175 C CA . LEU A 1 280 ? 12.805 16.5 9.992 1 98.19 280 LEU A CA 1
ATOM 2176 C C . LEU A 1 280 ? 12.383 17.656 10.891 1 98.19 280 LEU A C 1
ATOM 2178 O O . LEU A 1 280 ? 12.906 17.828 11.992 1 98.19 280 LEU A O 1
ATOM 2182 N N . ALA A 1 281 ? 11.43 18.422 10.391 1 97.81 281 ALA A N 1
ATOM 2183 C CA . ALA A 1 281 ? 10.961 19.578 11.164 1 97.81 281 ALA A CA 1
ATOM 2184 C C . ALA A 1 281 ? 10.273 19.125 12.453 1 97.81 281 ALA A C 1
ATOM 2186 O O . ALA A 1 281 ? 10.352 19.797 13.477 1 97.81 281 ALA A O 1
ATOM 2187 N N . VAL A 1 282 ? 9.648 17.969 12.445 1 97.5 282 VAL A N 1
ATOM 2188 C CA . VAL A 1 282 ? 8.938 17.453 13.609 1 97.5 282 VAL A CA 1
ATOM 2189 C C . VAL A 1 282 ? 9.898 16.672 14.5 1 97.5 282 VAL A C 1
ATOM 2191 O O . VAL A 1 282 ? 9.953 16.891 15.711 1 97.5 282 VAL A O 1
ATOM 2194 N N . GLY A 1 283 ? 10.664 15.82 13.906 1 97.75 283 GLY A N 1
ATOM 2195 C CA . GLY A 1 283 ? 11.477 14.883 14.664 1 97.75 283 GLY A CA 1
ATOM 2196 C C . GLY A 1 283 ? 12.797 15.469 15.125 1 97.75 283 GLY A C 1
ATOM 2197 O O . GLY A 1 283 ? 13.336 15.078 16.156 1 97.75 283 GLY A O 1
ATOM 2198 N N . GLY A 1 284 ? 13.328 16.422 14.391 1 97.44 284 GLY A N 1
ATOM 2199 C CA . GLY A 1 284 ? 14.695 16.844 14.625 1 97.44 284 GLY A CA 1
ATOM 2200 C C . GLY A 1 284 ? 14.789 18.172 15.359 1 97.44 284 GLY A C 1
ATOM 2201 O O . GLY A 1 284 ? 15.883 18.719 15.516 1 97.44 284 GLY A O 1
ATOM 2202 N N . THR A 1 285 ? 13.672 18.688 15.805 1 97.5 285 THR A N 1
ATOM 2203 C CA . THR A 1 285 ? 13.727 20.047 16.359 1 97.5 285 THR A CA 1
ATOM 2204 C C . THR A 1 285 ? 13.5 20.016 17.859 1 97.5 285 THR A C 1
ATOM 2206 O O . THR A 1 285 ? 13.758 21.016 18.547 1 97.5 285 THR A O 1
ATOM 2209 N N . GLY A 1 286 ? 13.078 18.922 18.406 1 97.25 286 GLY A N 1
ATOM 2210 C CA . GLY A 1 286 ? 12.719 18.891 19.812 1 97.25 286 GLY A CA 1
ATOM 2211 C C . GLY A 1 286 ? 13.672 18.047 20.656 1 97.25 286 GLY A C 1
ATOM 2212 O O . GLY A 1 286 ? 13.273 17.484 21.672 1 97.25 286 GLY A O 1
ATOM 2213 N N . LEU A 1 287 ? 14.883 17.922 20.203 1 97.12 287 LEU A N 1
ATOM 2214 C CA . LEU A 1 287 ? 15.906 17.156 20.906 1 97.12 287 LEU A CA 1
ATOM 2215 C C . LEU A 1 287 ? 17.062 18.047 21.344 1 97.12 287 LEU A C 1
ATOM 2217 O O . LEU A 1 287 ? 17.906 18.422 20.531 1 97.12 287 LEU A O 1
ATOM 2221 N N . ARG A 1 288 ? 17.094 18.422 22.672 1 94.38 288 ARG A N 1
ATOM 2222 C CA . ARG A 1 288 ? 18.125 19.344 23.156 1 94.38 288 ARG A CA 1
ATOM 2223 C C . ARG A 1 288 ? 18.578 18.953 24.562 1 94.38 288 ARG A C 1
ATOM 2225 O O . ARG A 1 288 ? 17.766 18.812 25.469 1 94.38 288 ARG A O 1
ATOM 2232 N N . ASN A 1 289 ? 19.875 18.719 24.75 1 91.88 289 ASN A N 1
ATOM 2233 C CA . ASN A 1 289 ? 20.5 18.469 26.047 1 91.88 289 ASN A CA 1
ATOM 2234 C C . ASN A 1 289 ? 19.797 17.344 26.797 1 91.88 289 ASN A C 1
ATOM 2236 O O . ASN A 1 289 ? 19.438 17.484 27.969 1 91.88 289 ASN A O 1
ATOM 2240 N N . GLY A 1 290 ? 19.438 16.312 26.094 1 90.69 290 GLY A N 1
ATOM 2241 C CA . GLY A 1 290 ? 18.844 15.125 26.703 1 90.69 290 GLY A CA 1
ATOM 2242 C C . GLY A 1 290 ? 17.344 15.234 26.875 1 90.69 290 GLY A C 1
ATOM 2243 O O . GLY A 1 290 ? 16.672 14.25 27.203 1 90.69 290 GLY A O 1
ATOM 2244 N N . LYS A 1 291 ? 16.781 16.422 26.703 1 95.38 291 LYS A N 1
ATOM 2245 C CA . LYS A 1 291 ? 15.344 16.609 26.781 1 95.38 291 LYS A CA 1
ATOM 2246 C C . LYS A 1 291 ? 14.688 16.297 25.422 1 95.38 291 LYS A C 1
ATOM 2248 O O . LYS A 1 291 ? 15.289 16.516 24.375 1 95.38 291 LYS A O 1
ATOM 2253 N N . VAL A 1 292 ? 13.477 15.734 25.516 1 97.31 292 VAL A N 1
ATOM 2254 C CA . VAL A 1 292 ? 12.734 15.344 24.328 1 97.31 292 VAL A CA 1
ATOM 2255 C C . VAL A 1 292 ? 11.375 16.031 24.312 1 97.31 292 VAL A C 1
ATOM 2257 O O . VAL A 1 292 ? 10.586 15.898 25.25 1 97.31 292 VAL A O 1
ATOM 2260 N N . LYS A 1 293 ? 11.172 16.844 23.344 1 97.62 293 LYS A N 1
ATOM 2261 C CA . LYS A 1 293 ? 9.891 17.5 23.078 1 97.62 293 LYS A CA 1
ATOM 2262 C C . LYS A 1 293 ? 9.477 17.328 21.609 1 97.62 293 LYS A C 1
ATOM 2264 O O . LYS A 1 293 ? 10.289 16.969 20.766 1 97.62 293 LYS A O 1
ATOM 2269 N N . GLN A 1 294 ? 8.273 17.469 21.328 1 98.12 294 GLN A N 1
ATOM 2270 C CA . GLN A 1 294 ? 7.758 17.484 19.969 1 98.12 294 GLN A CA 1
ATOM 2271 C C . GLN A 1 294 ? 6.688 18.562 19.797 1 98.12 294 GLN A C 1
ATOM 2273 O O . GLN A 1 294 ? 5.762 18.656 20.609 1 98.12 294 GLN A O 1
ATOM 2278 N N . ASP A 1 295 ? 6.863 19.391 18.812 1 98.31 295 ASP A N 1
ATOM 2279 C CA . ASP A 1 295 ? 6.059 20.594 18.641 1 98.31 295 ASP A CA 1
ATOM 2280 C C . ASP A 1 295 ? 4.68 20.25 18.078 1 98.31 295 ASP A C 1
ATOM 2282 O O . ASP A 1 295 ? 4.566 19.547 17.078 1 98.31 295 ASP A O 1
ATOM 2286 N N . PHE A 1 296 ? 3.662 20.781 18.625 1 97.75 296 PHE A N 1
ATOM 2287 C CA . PHE A 1 296 ? 2.277 20.469 18.297 1 97.75 296 PHE A CA 1
ATOM 2288 C C . PHE A 1 296 ? 1.934 20.984 16.906 1 97.75 296 PHE A C 1
ATOM 2290 O O . PHE A 1 296 ? 1.217 20.312 16.156 1 97.75 296 PHE A O 1
ATOM 2297 N N . PHE A 1 297 ? 2.404 22.094 16.516 1 97.12 297 PHE A N 1
ATOM 2298 C CA . PHE A 1 297 ? 2.023 22.719 15.242 1 97.12 297 PHE A CA 1
ATOM 2299 C C . PHE A 1 297 ? 2.846 22.141 14.094 1 97.12 297 PHE A C 1
ATOM 2301 O O . PHE A 1 297 ? 2.324 21.922 13 1 97.12 297 PHE A O 1
ATOM 2308 N N . LEU A 1 298 ? 4.117 21.875 14.336 1 98.12 298 LEU A N 1
ATOM 2309 C CA . LEU A 1 298 ? 4.93 21.234 13.305 1 98.12 298 LEU A CA 1
ATOM 2310 C C . LEU A 1 298 ? 4.441 19.812 13.031 1 98.12 298 LEU A C 1
ATOM 2312 O O . LEU A 1 298 ? 4.516 19.328 11.898 1 98.12 298 LEU A O 1
ATOM 2316 N N . MET A 1 299 ? 3.953 19.203 14.062 1 98.25 299 MET A N 1
ATOM 2317 C CA . MET A 1 299 ? 3.393 17.875 13.891 1 98.25 299 MET A CA 1
ATOM 2318 C C . MET A 1 299 ? 2.25 17.875 12.883 1 98.25 299 MET A C 1
ATOM 2320 O O . MET A 1 299 ? 2.1 16.953 12.094 1 98.25 299 MET A O 1
ATOM 2324 N N . HIS A 1 300 ? 1.46 18.969 12.789 1 98.44 300 HIS A N 1
ATOM 2325 C CA . HIS A 1 300 ? 0.357 19.047 11.844 1 98.44 300 HIS A CA 1
ATOM 2326 C C . HIS A 1 300 ? 0.872 19.156 10.406 1 98.44 300 HIS A C 1
ATOM 2328 O O . HIS A 1 300 ? 0.205 18.719 9.469 1 98.44 300 HIS A O 1
ATOM 2334 N N . ALA A 1 301 ? 2.062 19.766 10.25 1 98.5 301 ALA A N 1
ATOM 2335 C CA . ALA A 1 301 ? 2.666 19.781 8.922 1 98.5 301 ALA A CA 1
ATOM 2336 C C . ALA A 1 301 ? 2.965 18.359 8.438 1 98.5 301 ALA A C 1
ATOM 2338 O O . ALA A 1 301 ? 2.764 18.047 7.266 1 98.5 301 ALA A O 1
ATOM 2339 N N . LEU A 1 302 ? 3.365 17.531 9.367 1 98.69 302 LEU A N 1
ATOM 2340 C CA . LEU A 1 302 ? 3.674 16.141 9.031 1 98.69 302 LEU A CA 1
ATOM 2341 C C . LEU A 1 302 ? 2.398 15.352 8.789 1 98.69 302 LEU A C 1
ATOM 2343 O O . LEU A 1 302 ? 2.307 14.594 7.812 1 98.69 302 LEU A O 1
ATOM 2347 N N . THR A 1 303 ? 1.399 15.523 9.633 1 98.5 303 THR A N 1
ATOM 2348 C CA . THR A 1 303 ? 0.183 14.727 9.508 1 98.5 303 THR A CA 1
ATOM 2349 C C . THR A 1 303 ? -0.643 15.195 8.312 1 98.5 303 THR A C 1
ATOM 2351 O O . THR A 1 303 ? -1.527 14.469 7.844 1 98.5 303 THR A O 1
ATOM 2354 N N . SER A 1 304 ? -0.346 16.406 7.789 1 98.56 304 SER A N 1
ATOM 2355 C CA . SER A 1 304 ? -1.074 16.906 6.629 1 98.56 304 SER A CA 1
ATOM 2356 C C . SER A 1 304 ? -0.349 16.562 5.332 1 98.56 304 SER A C 1
ATOM 2358 O O . SER A 1 304 ? -0.983 16.391 4.289 1 98.56 304 SER A O 1
ATOM 2360 N N . VAL A 1 305 ? 0.999 16.438 5.383 1 98.56 305 VAL A N 1
ATOM 2361 C CA . VAL A 1 305 ? 1.748 16.234 4.145 1 98.56 305 VAL A CA 1
ATOM 2362 C C . VAL A 1 305 ? 1.437 14.844 3.574 1 98.56 305 VAL A C 1
ATOM 2364 O O . VAL A 1 305 ? 1.546 14.625 2.365 1 98.56 305 VAL A O 1
ATOM 2367 N N . LEU A 1 306 ? 1.029 13.945 4.422 1 96.56 306 LEU A N 1
ATOM 2368 C CA . LEU A 1 306 ? 0.533 12.656 3.963 1 96.56 306 LEU A CA 1
ATOM 2369 C C . LEU A 1 306 ? -0.582 12.828 2.938 1 96.56 306 LEU A C 1
ATOM 2371 O O . LEU A 1 306 ? -0.606 12.141 1.915 1 96.56 306 LEU A O 1
ATOM 2375 N N . PHE A 1 307 ? -1.469 13.773 3.156 1 96.94 307 PHE A N 1
ATOM 2376 C CA . PHE A 1 307 ? -2.617 13.977 2.281 1 96.94 307 PHE A CA 1
ATOM 2377 C C . PHE A 1 307 ? -2.236 14.844 1.087 1 96.94 307 PHE A C 1
ATOM 2379 O O . PHE A 1 307 ? -2.865 14.766 0.029 1 96.94 307 PHE A O 1
ATOM 2386 N N . VAL A 1 308 ? -1.143 15.68 1.256 1 97.94 308 VAL A N 1
ATOM 2387 C CA . VAL A 1 308 ? -0.563 16.312 0.081 1 97.94 308 VAL A CA 1
ATOM 2388 C C . VAL A 1 308 ? -0.095 15.258 -0.912 1 97.94 308 VAL A C 1
ATOM 2390 O O . VAL A 1 308 ? -0.399 15.336 -2.104 1 97.94 308 VAL A O 1
ATOM 2393 N N . HIS A 1 309 ? 0.561 14.273 -0.376 1 95.25 309 HIS A N 1
ATOM 2394 C CA . HIS A 1 309 ? 1.029 13.18 -1.215 1 95.25 309 HIS A CA 1
ATOM 2395 C C . HIS A 1 309 ? -0.127 12.523 -1.964 1 95.25 309 HIS A C 1
ATOM 2397 O O . HIS A 1 309 ? -0.029 12.266 -3.166 1 95.25 309 HIS A O 1
ATOM 2403 N N . LYS A 1 310 ? -1.186 12.297 -1.29 1 93.44 310 LYS A N 1
ATOM 2404 C CA . LYS A 1 310 ? -2.348 11.664 -1.908 1 93.44 310 LYS A CA 1
ATOM 2405 C C . LYS A 1 310 ? -2.967 12.57 -2.969 1 93.44 310 LYS A C 1
ATOM 2407 O O . LYS A 1 310 ? -3.246 12.125 -4.086 1 93.44 310 LYS A O 1
ATOM 2412 N N . LEU A 1 311 ? -3.145 13.789 -2.682 1 95.5 311 LEU A N 1
ATOM 2413 C CA . LEU A 1 311 ? -3.865 14.727 -3.537 1 95.5 311 LEU A CA 1
ATOM 2414 C C . LEU A 1 311 ? -3.062 15.039 -4.797 1 95.5 311 LEU A C 1
ATOM 2416 O O . LEU A 1 311 ? -3.621 15.109 -5.895 1 95.5 311 LEU A O 1
ATOM 2420 N N . VAL A 1 312 ? -1.769 15.203 -4.668 1 95.44 312 VAL A N 1
ATOM 2421 C CA . VAL A 1 312 ? -0.969 15.633 -5.809 1 95.44 312 VAL A CA 1
ATOM 2422 C C . VAL A 1 312 ? -0.931 14.531 -6.863 1 95.44 312 VAL A C 1
ATOM 2424 O O . VAL A 1 312 ? -0.757 14.805 -8.055 1 95.44 312 VAL A O 1
ATOM 2427 N N . HIS A 1 313 ? -1.164 13.328 -6.438 1 90.31 313 HIS A N 1
ATOM 2428 C CA . HIS A 1 313 ? -1.144 12.219 -7.383 1 90.31 313 HIS A CA 1
ATOM 2429 C C . HIS A 1 313 ? -2.541 11.922 -7.918 1 90.31 313 HIS A C 1
ATOM 2431 O O . HIS A 1 313 ? -2.713 11.047 -8.766 1 90.31 313 HIS A O 1
ATOM 2437 N N . THR A 1 314 ? -3.475 12.672 -7.488 1 90.88 314 THR A N 1
ATOM 2438 C CA . THR A 1 314 ? -4.859 12.484 -7.906 1 90.88 314 THR A CA 1
ATOM 2439 C C . THR A 1 314 ? -5.352 13.68 -8.711 1 90.88 314 THR A C 1
ATOM 2441 O O . THR A 1 314 ? -6.172 13.523 -9.617 1 90.88 314 THR A O 1
ATOM 2444 N N . LEU A 1 315 ? -4.789 14.828 -8.414 1 94.44 315 LEU A N 1
ATOM 2445 C CA . LEU A 1 315 ? -5.242 16.078 -9.016 1 94.44 315 LEU A CA 1
ATOM 2446 C C . LEU A 1 315 ? -4.484 16.359 -10.312 1 94.44 315 LEU A C 1
ATOM 2448 O O . LEU A 1 315 ? -3.389 15.844 -10.523 1 94.44 315 LEU A O 1
ATOM 2452 N N . PRO A 1 316 ? -5.094 17.188 -11.203 1 94.88 316 PRO A N 1
ATOM 2453 C CA . PRO A 1 316 ? -4.324 17.672 -12.359 1 94.88 316 PRO A CA 1
ATOM 2454 C C . PRO A 1 316 ? -3.059 18.422 -11.953 1 94.88 316 PRO A C 1
ATOM 2456 O O . PRO A 1 316 ? -3.01 19.016 -10.867 1 94.88 316 PRO A O 1
ATOM 2459 N N . PRO A 1 317 ? -2.086 18.469 -12.742 1 95.44 317 PRO A N 1
ATOM 2460 C CA . PRO A 1 317 ? -0.741 18.922 -12.383 1 95.44 317 PRO A CA 1
ATOM 2461 C C . PRO A 1 317 ? -0.731 20.344 -11.828 1 95.44 317 PRO A C 1
ATOM 2463 O O . PRO A 1 317 ? -0.025 20.641 -10.859 1 95.44 317 PRO A O 1
ATOM 2466 N N . ALA A 1 318 ? -1.474 21.281 -12.398 1 95.25 318 ALA A N 1
ATOM 2467 C CA . ALA A 1 318 ? -1.466 22.656 -11.93 1 95.25 318 ALA A CA 1
ATOM 2468 C C . ALA A 1 318 ? -1.959 22.75 -10.484 1 95.25 318 ALA A C 1
ATOM 2470 O O . ALA A 1 318 ? -1.467 23.562 -9.703 1 95.25 318 ALA A O 1
ATOM 2471 N N . TYR A 1 319 ? -2.98 21.969 -10.188 1 97.06 319 TYR A N 1
ATOM 2472 C CA . TYR A 1 319 ? -3.527 21.922 -8.836 1 97.06 319 TYR A CA 1
ATOM 2473 C C . TYR A 1 319 ? -2.58 21.203 -7.883 1 97.06 319 TYR A C 1
ATOM 2475 O O . TYR A 1 319 ? -2.484 21.562 -6.707 1 97.06 319 TYR A O 1
ATOM 2483 N N . ALA A 1 320 ? -1.889 20.234 -8.422 1 97.25 320 ALA A N 1
ATOM 2484 C CA . ALA A 1 320 ? -0.861 19.547 -7.637 1 97.25 320 ALA A CA 1
ATOM 2485 C C . ALA A 1 320 ? 0.237 20.516 -7.215 1 97.25 320 ALA A C 1
ATOM 2487 O O . ALA A 1 320 ? 0.66 20.516 -6.055 1 97.25 320 ALA A O 1
ATOM 2488 N N . VAL A 1 321 ? 0.653 21.344 -8.094 1 97.12 321 VAL A N 1
ATOM 2489 C CA . VAL A 1 321 ? 1.699 22.328 -7.816 1 97.12 321 VAL A CA 1
ATOM 2490 C C . VAL A 1 321 ? 1.206 23.328 -6.777 1 97.12 321 VAL A C 1
ATOM 2492 O O . VAL A 1 321 ? 1.929 23.672 -5.836 1 97.12 321 VAL A O 1
ATOM 2495 N N . SER A 1 322 ? 0.005 23.812 -6.953 1 97.75 322 SER A N 1
ATOM 2496 C CA . SER A 1 322 ? -0.606 24.719 -5.977 1 97.75 322 SER A CA 1
ATOM 2497 C C . SER A 1 322 ? -0.639 24.078 -4.59 1 97.75 322 SER A C 1
ATOM 2499 O O . SER A 1 322 ? -0.318 24.719 -3.594 1 97.75 322 SER A O 1
ATOM 2501 N N . CYS A 1 323 ? -1.015 22.828 -4.566 1 98.56 323 CYS A N 1
ATOM 2502 C CA . CYS A 1 323 ? -1.107 22.094 -3.312 1 98.56 323 CYS A CA 1
ATOM 2503 C C . CYS A 1 323 ? 0.247 22.031 -2.615 1 98.56 323 CYS A C 1
ATOM 2505 O O . CYS A 1 323 ? 0.351 22.312 -1.424 1 98.56 323 CYS A O 1
ATOM 2507 N N . LEU A 1 324 ? 1.257 21.719 -3.342 1 98.62 324 LEU A N 1
ATOM 2508 C CA . LEU A 1 324 ? 2.609 21.578 -2.811 1 98.62 324 LEU A CA 1
ATOM 2509 C C . LEU A 1 324 ? 3.121 22.922 -2.285 1 98.62 324 LEU A C 1
ATOM 2511 O O . LEU A 1 324 ? 3.562 23 -1.138 1 98.62 324 LEU A O 1
ATOM 2515 N N . LYS A 1 325 ? 3.008 23.891 -3.07 1 98.19 325 LYS A N 1
ATOM 2516 C CA . LYS A 1 325 ? 3.57 25.188 -2.711 1 98.19 325 LYS A CA 1
ATOM 2517 C C . LYS A 1 325 ? 2.791 25.828 -1.563 1 98.19 325 LYS A C 1
ATOM 2519 O O . LYS A 1 325 ? 3.379 26.453 -0.676 1 98.19 325 LYS A O 1
ATOM 2524 N N . SER A 1 326 ? 1.499 25.672 -1.6 1 98.69 326 SER A N 1
ATOM 2525 C CA . SER A 1 326 ? 0.676 26.234 -0.535 1 98.69 326 SER A CA 1
ATOM 2526 C C . SER A 1 326 ? 0.949 25.547 0.798 1 98.69 326 SER A C 1
ATOM 2528 O O . SER A 1 326 ? 0.983 26.203 1.844 1 98.69 326 SER A O 1
ATOM 2530 N N . HIS A 1 327 ? 1.116 24.203 0.74 1 98.88 327 HIS A N 1
ATOM 2531 C CA . HIS A 1 327 ? 1.469 23.5 1.963 1 98.88 327 HIS A CA 1
ATOM 2532 C C . HIS A 1 327 ? 2.799 23.984 2.523 1 98.88 327 HIS A C 1
ATOM 2534 O O . HIS A 1 327 ? 2.922 24.219 3.727 1 98.88 327 HIS A O 1
ATOM 2540 N N . LEU A 1 328 ? 3.777 24.125 1.666 1 98.81 328 LEU A N 1
ATOM 2541 C CA . LEU A 1 328 ? 5.078 24.609 2.104 1 98.81 328 LEU A CA 1
ATOM 2542 C C . LEU A 1 328 ? 4.957 26 2.705 1 98.81 328 LEU A C 1
ATOM 2544 O O . LEU A 1 328 ? 5.527 26.281 3.764 1 98.81 328 LEU A O 1
ATOM 2548 N N . GLY A 1 329 ? 4.25 26.875 2.029 1 98.69 329 GLY A N 1
ATOM 2549 C CA . GLY A 1 329 ? 4.062 28.219 2.547 1 98.69 329 GLY A CA 1
ATOM 2550 C C . GLY A 1 329 ? 3.492 28.25 3.951 1 98.69 329 GLY A C 1
ATOM 2551 O O . GLY A 1 329 ? 4.047 28.891 4.84 1 98.69 329 GLY A O 1
ATOM 2552 N N . ALA A 1 330 ? 2.404 27.516 4.113 1 98.62 330 ALA A N 1
ATOM 2553 C CA . ALA A 1 330 ? 1.772 27.453 5.43 1 98.62 330 ALA A CA 1
ATOM 2554 C C . ALA A 1 330 ? 2.703 26.812 6.457 1 98.62 330 ALA A C 1
ATOM 2556 O O . ALA A 1 330 ? 2.762 27.25 7.609 1 98.62 330 ALA A O 1
ATOM 2557 N N . ALA A 1 331 ? 3.438 25.781 6.082 1 98.69 331 ALA A N 1
ATOM 2558 C CA . ALA A 1 331 ? 4.371 25.109 6.984 1 98.69 331 ALA A CA 1
ATOM 2559 C C . ALA A 1 331 ? 5.477 26.062 7.434 1 98.69 331 ALA A C 1
ATOM 2561 O O . ALA A 1 331 ? 5.906 26.016 8.594 1 98.69 331 ALA A O 1
ATOM 2562 N N . LEU A 1 332 ? 5.891 26.906 6.531 1 98.62 332 LEU A N 1
ATOM 2563 C CA . LEU A 1 332 ? 6.938 27.875 6.867 1 98.62 332 LEU A CA 1
ATOM 2564 C C . LEU A 1 332 ? 6.43 28.891 7.879 1 98.62 332 LEU A C 1
ATOM 2566 O O . LEU A 1 332 ? 7.184 29.328 8.75 1 98.62 332 LEU A O 1
ATOM 2570 N N . VAL A 1 333 ? 5.188 29.266 7.785 1 98.5 333 VAL A N 1
ATOM 2571 C CA . VAL A 1 333 ? 4.598 30.156 8.766 1 98.5 333 VAL A CA 1
ATOM 2572 C C . VAL A 1 333 ? 4.652 29.531 10.156 1 98.5 333 VAL A C 1
ATOM 2574 O O . VAL A 1 333 ? 5.051 30.172 11.125 1 98.5 333 VAL A O 1
ATOM 2577 N N . TYR A 1 334 ? 4.266 28.281 10.242 1 98.25 334 TYR A N 1
ATOM 2578 C CA . TYR A 1 334 ? 4.324 27.578 11.523 1 98.25 334 TYR A CA 1
ATOM 2579 C C . TYR A 1 334 ? 5.762 27.453 12.008 1 98.25 334 TYR A C 1
ATOM 2581 O O . TYR A 1 334 ? 6.039 27.656 13.195 1 98.25 334 TYR A O 1
ATOM 2589 N N . TYR A 1 335 ? 6.668 27.172 11.156 1 98.31 335 TYR A N 1
ATOM 2590 C CA . TYR A 1 335 ? 8.07 27.031 11.523 1 98.31 335 TYR A CA 1
ATOM 2591 C C . TYR A 1 335 ? 8.602 28.328 12.141 1 98.31 335 TYR A C 1
ATOM 2593 O O . TYR A 1 335 ? 9.25 28.297 13.188 1 98.31 335 TYR A O 1
ATOM 2601 N N . ILE A 1 336 ? 8.281 29.438 11.492 1 98.25 336 ILE A N 1
ATOM 2602 C CA . ILE A 1 336 ? 8.711 30.734 11.984 1 98.25 336 ILE A CA 1
ATOM 2603 C C . ILE A 1 336 ? 8.039 31.031 13.32 1 98.25 336 ILE A C 1
ATOM 2605 O O . ILE A 1 336 ? 8.688 31.5 14.258 1 98.25 336 ILE A O 1
ATOM 2609 N N . SER A 1 337 ? 6.777 30.719 13.438 1 97.62 337 SER A N 1
ATOM 2610 C CA . SER A 1 337 ? 6 31.031 14.633 1 97.62 337 SER A CA 1
ATOM 2611 C C . SER A 1 337 ? 6.469 30.203 15.828 1 97.62 337 SER A C 1
ATOM 2613 O O . SER A 1 337 ? 6.211 30.562 16.984 1 97.62 337 SER A O 1
ATOM 2615 N N . ARG A 1 338 ? 7.156 29.062 15.547 1 97.19 338 ARG A N 1
ATOM 2616 C CA . ARG A 1 338 ? 7.609 28.188 16.625 1 97.19 338 ARG A CA 1
ATOM 2617 C C . ARG A 1 338 ? 9.062 28.5 17 1 97.19 338 ARG A C 1
ATOM 2619 O O . ARG A 1 338 ? 9.727 27.672 17.625 1 97.19 338 ARG A O 1
ATOM 2626 N N . GLY A 1 339 ? 9.586 29.625 16.516 1 97.12 339 GLY A N 1
ATOM 2627 C CA . GLY A 1 339 ? 10.898 30.109 16.922 1 97.12 339 GLY A CA 1
ATOM 2628 C C . GLY A 1 339 ? 12.016 29.625 16 1 97.12 339 GLY A C 1
ATOM 2629 O O . GLY A 1 339 ? 13.188 29.625 16.391 1 97.12 339 GLY A O 1
ATOM 2630 N N . ARG A 1 340 ? 11.711 29.109 14.82 1 97.62 340 ARG A N 1
ATOM 2631 C CA . ARG A 1 340 ? 12.672 28.703 13.805 1 97.62 340 ARG A CA 1
ATOM 2632 C C . ARG A 1 340 ? 13.742 27.797 14.398 1 97.62 340 ARG A C 1
ATOM 2634 O O . ARG A 1 340 ? 14.938 28.078 14.281 1 97.62 340 ARG A O 1
ATOM 2641 N N . PRO A 1 341 ? 13.289 26.672 14.961 1 97.5 341 PRO A N 1
ATOM 2642 C CA . PRO A 1 341 ? 14.242 25.797 15.648 1 97.5 341 PRO A CA 1
ATOM 2643 C C . PRO A 1 341 ? 15.281 25.188 14.703 1 97.5 341 PRO A C 1
ATOM 2645 O O . PRO A 1 341 ? 15 24.984 13.523 1 97.5 341 PRO A O 1
ATOM 2648 N N . ALA A 1 342 ? 16.422 24.938 15.234 1 96.12 342 ALA A N 1
ATOM 2649 C CA . ALA A 1 342 ? 17.438 24.203 14.477 1 96.12 342 ALA A CA 1
ATOM 2650 C C . ALA A 1 342 ? 17.047 22.75 14.305 1 96.12 342 ALA A C 1
ATOM 2652 O O . ALA A 1 342 ? 16.5 22.125 15.227 1 96.12 342 ALA A O 1
ATOM 2653 N N . ILE A 1 343 ? 17.266 22.234 13.156 1 97 343 ILE A N 1
ATOM 2654 C CA . ILE A 1 343 ? 17.031 20.812 12.883 1 97 343 ILE A CA 1
ATOM 2655 C C . ILE A 1 343 ? 18.297 20.016 13.188 1 97 343 ILE A C 1
ATOM 2657 O O . ILE A 1 343 ? 19.344 20.234 12.57 1 97 343 ILE A O 1
ATOM 2661 N N . ASP A 1 344 ? 18.203 19.172 14.125 1 97.19 344 ASP A N 1
ATOM 2662 C CA . ASP A 1 344 ? 19.328 18.328 14.516 1 97.19 344 ASP A CA 1
ATOM 2663 C C . ASP A 1 344 ? 19.156 16.906 14.016 1 97.19 344 ASP A C 1
ATOM 2665 O O . ASP A 1 344 ? 18.688 16.031 14.75 1 97.19 344 ASP A O 1
ATOM 2669 N N . VAL A 1 345 ? 19.641 16.609 12.883 1 96.81 345 VAL A N 1
ATOM 2670 C CA . VAL A 1 345 ? 19.484 15.312 12.227 1 96.81 345 VAL A CA 1
ATOM 2671 C C . VAL A 1 345 ? 20.234 14.242 13.008 1 96.81 345 VAL A C 1
ATOM 2673 O O . VAL A 1 345 ? 19.766 13.109 13.148 1 96.81 345 VAL A O 1
ATOM 2676 N N . ASP A 1 346 ? 21.391 14.562 13.516 1 96.5 346 ASP A N 1
ATOM 2677 C CA . ASP A 1 346 ? 22.219 13.609 14.258 1 96.5 346 ASP A CA 1
ATOM 2678 C C . ASP A 1 346 ? 21.516 13.156 15.539 1 96.5 346 ASP A C 1
ATOM 2680 O O . ASP A 1 346 ? 21.5 11.961 15.852 1 96.5 346 ASP A O 1
ATOM 2684 N N . ALA A 1 347 ? 20.984 14.148 16.203 1 97.44 347 ALA A N 1
ATOM 2685 C CA . ALA A 1 347 ? 20.234 13.797 17.422 1 97.44 347 ALA A CA 1
ATOM 2686 C C . ALA A 1 347 ? 19.062 12.883 17.094 1 97.44 347 ALA A C 1
ATOM 2688 O O . ALA A 1 347 ? 18.766 11.945 17.844 1 97.44 347 ALA A O 1
ATOM 2689 N N . LEU A 1 348 ? 18.406 13.188 16.016 1 98 348 LEU A N 1
ATOM 2690 C CA . LEU A 1 348 ? 17.234 12.406 15.641 1 98 348 LEU A CA 1
ATOM 2691 C C . LEU A 1 348 ? 17.625 10.984 15.25 1 98 348 LEU A C 1
ATOM 2693 O O . LEU A 1 348 ? 16.984 10.016 15.648 1 98 348 LEU A O 1
ATOM 2697 N N . VAL A 1 349 ? 18.641 10.797 14.469 1 96.69 349 VAL A N 1
ATOM 2698 C CA . VAL A 1 349 ? 19.078 9.484 14.016 1 96.69 349 VAL A CA 1
ATOM 2699 C C . VAL A 1 349 ? 19.484 8.633 15.211 1 96.69 349 VAL A C 1
ATOM 2701 O O . VAL A 1 349 ? 19.266 7.414 15.219 1 96.69 349 VAL A O 1
ATOM 2704 N N . ASN A 1 350 ? 19.984 9.266 16.25 1 96.06 350 ASN A N 1
ATOM 2705 C CA . ASN A 1 350 ? 20.547 8.539 17.391 1 96.06 350 ASN A CA 1
ATOM 2706 C C . ASN A 1 350 ? 19.547 8.445 18.547 1 96.06 350 ASN A C 1
ATOM 2708 O O . ASN A 1 350 ? 19.891 7.969 19.625 1 96.06 350 ASN A O 1
ATOM 2712 N N . TYR A 1 351 ? 18.375 8.945 18.328 1 97.56 351 TYR A N 1
ATOM 2713 C CA . TYR A 1 351 ? 17.375 8.867 19.391 1 97.56 351 TYR A CA 1
ATOM 2714 C C . TYR A 1 351 ? 17.078 7.418 19.766 1 97.56 351 TYR A C 1
ATOM 2716 O O . TYR A 1 351 ? 16.953 6.559 18.891 1 97.56 351 TYR A O 1
ATOM 2724 N N . LYS A 1 352 ? 17.047 7.129 21.031 1 95.31 352 LYS A N 1
ATOM 2725 C CA . LYS A 1 352 ? 16.688 5.809 21.547 1 95.31 352 LYS A CA 1
ATOM 2726 C C . LYS A 1 352 ? 15.312 5.824 22.203 1 95.31 352 LYS A C 1
ATOM 2728 O O . LYS A 1 352 ? 15.133 6.438 23.266 1 95.31 352 LYS A O 1
ATOM 2733 N N . GLY A 1 353 ? 14.414 5.164 21.609 1 95.5 353 GLY A N 1
ATOM 2734 C CA . GLY A 1 353 ? 13.062 5.09 22.141 1 95.5 353 GLY A CA 1
ATOM 2735 C C . GLY A 1 353 ? 13 4.484 23.531 1 95.5 353 GLY A C 1
ATOM 2736 O O . GLY A 1 353 ? 13.93 3.793 23.953 1 95.5 353 GLY A O 1
ATOM 2737 N N . LYS A 1 354 ? 11.953 4.707 24.188 1 95.81 354 LYS A N 1
ATOM 2738 C CA . LYS A 1 354 ? 11.805 4.293 25.578 1 95.81 354 LYS A CA 1
ATOM 2739 C C . LYS A 1 354 ? 11.367 2.834 25.688 1 95.81 354 LYS A C 1
ATOM 2741 O O . LYS A 1 354 ? 11.508 2.211 26.734 1 95.81 354 LYS A O 1
ATOM 2746 N N . GLN A 1 355 ? 10.82 2.258 24.672 1 96.44 355 GLN A N 1
ATOM 2747 C CA . GLN A 1 355 ? 10.336 0.881 24.672 1 96.44 355 GLN A CA 1
ATOM 2748 C C . GLN A 1 355 ? 11.117 0.019 23.688 1 96.44 355 GLN A C 1
ATOM 2750 O O . GLN A 1 355 ? 11.602 0.516 22.656 1 96.44 355 GLN A O 1
ATOM 2755 N N . PRO A 1 356 ? 11.195 -1.242 24.016 1 95.69 356 PRO A N 1
ATOM 2756 C CA . PRO A 1 356 ? 11.867 -2.139 23.078 1 95.69 356 PRO A CA 1
ATOM 2757 C C . PRO A 1 356 ? 11.117 -2.266 21.75 1 95.69 356 PRO A C 1
ATOM 2759 O O . PRO A 1 356 ? 9.891 -2.225 21.719 1 95.69 356 PRO A O 1
ATOM 2762 N N . LEU A 1 357 ? 11.891 -2.438 20.719 1 96.62 357 LEU A N 1
ATOM 2763 C CA . LEU A 1 357 ? 11.336 -2.604 19.391 1 96.62 357 LEU A CA 1
ATOM 2764 C C . LEU A 1 357 ? 11.398 -4.062 18.953 1 96.62 357 LEU A C 1
ATOM 2766 O O . LEU A 1 357 ? 12.234 -4.828 19.438 1 96.62 357 LEU A O 1
ATOM 2770 N N . ASP A 1 358 ? 10.438 -4.457 18.094 1 95.31 358 ASP A N 1
ATOM 2771 C CA . ASP A 1 358 ? 10.477 -5.781 17.484 1 95.31 358 ASP A CA 1
ATOM 2772 C C . ASP A 1 358 ? 11.797 -6.008 16.75 1 95.31 358 ASP A C 1
ATOM 2774 O O . ASP A 1 358 ? 12.242 -5.152 15.984 1 95.31 358 ASP A O 1
ATOM 2778 N N . SER A 1 359 ? 12.43 -7.152 16.969 1 93.44 359 SER A N 1
ATOM 2779 C CA . SER A 1 359 ? 13.758 -7.418 16.406 1 93.44 359 SER A CA 1
ATOM 2780 C C . SER A 1 359 ? 13.68 -7.773 14.93 1 93.44 359 SER A C 1
ATOM 2782 O O . SER A 1 359 ? 14.664 -7.645 14.203 1 93.44 359 SER A O 1
ATOM 2784 N N . THR A 1 360 ? 12.539 -8.281 14.492 1 95.06 360 THR A N 1
ATOM 2785 C CA . THR A 1 360 ? 12.344 -8.664 13.102 1 95.06 360 THR A CA 1
ATOM 2786 C C . THR A 1 360 ? 12.125 -7.43 12.227 1 95.06 360 THR A C 1
ATOM 2788 O O . THR A 1 360 ? 12.781 -7.262 11.195 1 95.06 360 THR A O 1
ATOM 2791 N N . ASN A 1 361 ? 11.289 -6.594 12.594 1 97.19 361 ASN A N 1
ATOM 2792 C CA . ASN A 1 361 ? 10.914 -5.316 12 1 97.19 361 ASN A CA 1
ATOM 2793 C C . ASN A 1 361 ? 10.414 -4.332 13.055 1 97.19 361 ASN A C 1
ATOM 2795 O O . ASN A 1 361 ? 9.32 -4.488 13.586 1 97.19 361 ASN A O 1
ATOM 2799 N N . PRO A 1 362 ? 11.172 -3.32 13.312 1 97.38 362 PRO A N 1
ATOM 2800 C CA . PRO A 1 362 ? 10.844 -2.404 14.406 1 97.38 362 PRO A CA 1
ATOM 2801 C C . PRO A 1 362 ? 9.492 -1.727 14.227 1 97.38 362 PRO A C 1
ATOM 2803 O O . PRO A 1 362 ? 8.852 -1.348 15.203 1 97.38 362 PRO A O 1
ATOM 2806 N N . TRP A 1 363 ? 8.992 -1.604 13.062 1 97.88 363 TRP A N 1
ATOM 2807 C CA . TRP A 1 363 ? 7.727 -0.924 12.805 1 97.88 363 TRP A CA 1
ATOM 2808 C C . TRP A 1 363 ? 6.555 -1.732 13.352 1 97.88 363 TRP A C 1
ATOM 2810 O O . TRP A 1 363 ? 5.496 -1.177 13.648 1 97.88 363 TRP A O 1
ATOM 2820 N N . LEU A 1 364 ? 6.688 -3.074 13.531 1 97.75 364 LEU A N 1
ATOM 2821 C CA . LEU A 1 364 ? 5.598 -3.891 14.055 1 97.75 364 LEU A CA 1
ATOM 2822 C C . LEU A 1 364 ? 5.219 -3.447 15.461 1 97.75 364 LEU A C 1
ATOM 2824 O O . LEU A 1 364 ? 4.031 -3.322 15.781 1 97.75 364 LEU A O 1
ATOM 2828 N N . SER A 1 365 ? 6.242 -3.137 16.266 1 97.5 365 SER A N 1
ATOM 2829 C CA . SER A 1 365 ? 5.984 -2.668 17.625 1 97.5 365 SER A CA 1
ATOM 2830 C C . SER A 1 365 ? 5.43 -1.249 17.625 1 97.5 365 SER A C 1
ATOM 2832 O O . SER A 1 365 ? 4.551 -0.92 18.422 1 97.5 365 SER A O 1
ATOM 2834 N N . VAL A 1 366 ? 5.945 -0.412 16.75 1 98.31 366 VAL A N 1
ATOM 2835 C CA . VAL A 1 366 ? 5.566 0.996 16.703 1 98.31 366 VAL A CA 1
ATOM 2836 C C . VAL A 1 366 ? 4.121 1.124 16.219 1 98.31 366 VAL A C 1
ATOM 2838 O O . VAL A 1 366 ? 3.34 1.895 16.797 1 98.31 366 VAL A O 1
ATOM 2841 N N . LEU A 1 367 ? 3.727 0.295 15.25 1 98.12 367 LEU A N 1
ATOM 2842 C CA . LEU A 1 367 ? 2.369 0.32 14.719 1 98.12 367 LEU A CA 1
ATOM 2843 C C . LEU A 1 367 ? 1.374 -0.212 15.742 1 98.12 367 LEU A C 1
ATOM 2845 O O . LEU A 1 367 ? 0.272 0.324 15.883 1 98.12 367 LEU A O 1
ATOM 2849 N N . LYS A 1 368 ? 1.78 -1.237 16.484 1 98.19 368 LYS A N 1
ATOM 2850 C CA . LYS A 1 368 ? 0.939 -1.747 17.562 1 98.19 368 LYS A CA 1
ATOM 2851 C C . LYS A 1 368 ? 0.655 -0.663 18.594 1 98.19 368 LYS A C 1
ATOM 2853 O O . LYS A 1 368 ? -0.498 -0.442 18.969 1 98.19 368 LYS A O 1
ATOM 2858 N N . ARG A 1 369 ? 1.688 -0.011 18.984 1 98.31 369 ARG A N 1
ATOM 2859 C CA . ARG A 1 369 ? 1.559 1.014 20.016 1 98.31 369 ARG A CA 1
ATOM 2860 C C . ARG A 1 369 ? 0.708 2.18 19.531 1 98.31 369 ARG A C 1
ATOM 2862 O O . ARG A 1 369 ? -0.017 2.799 20.312 1 98.31 369 ARG A O 1
ATOM 2869 N N . ALA A 1 370 ? 0.803 2.492 18.266 1 98.31 370 ALA A N 1
ATOM 2870 C CA . ALA A 1 370 ? 0.051 3.602 17.672 1 98.31 370 ALA A CA 1
ATOM 2871 C C . ALA A 1 370 ? -1.45 3.334 17.734 1 98.31 370 ALA A C 1
ATOM 2873 O O . ALA A 1 370 ? -2.246 4.262 17.891 1 98.31 370 ALA A O 1
ATOM 2874 N N . VAL A 1 371 ? -1.85 2.053 17.578 1 98.19 371 VAL A N 1
ATOM 2875 C CA . VAL A 1 371 ? -3.262 1.69 17.625 1 98.19 371 VAL A CA 1
ATOM 2876 C C . VAL A 1 371 ? -3.738 1.675 19.078 1 98.19 371 VAL A C 1
ATOM 2878 O O . VAL A 1 371 ? -4.863 2.084 19.375 1 98.19 371 VAL A O 1
ATOM 2881 N N . ASP A 1 372 ? -2.881 1.313 19.969 1 97.75 372 ASP A N 1
ATOM 2882 C CA . ASP A 1 372 ? -3.26 1.089 21.359 1 97.75 372 ASP A CA 1
ATOM 2883 C C . ASP A 1 372 ? -3.316 2.406 22.141 1 97.75 372 ASP A C 1
ATOM 2885 O O . ASP A 1 372 ? -4.012 2.506 23.156 1 97.75 372 ASP A O 1
ATOM 2889 N N . ILE A 1 373 ? -2.627 3.404 21.656 1 97.62 373 ILE A N 1
ATOM 2890 C CA . ILE A 1 373 ? -2.533 4.66 22.391 1 97.62 373 ILE A CA 1
ATOM 2891 C C . ILE A 1 373 ? -3.816 5.465 22.203 1 97.62 373 ILE A C 1
ATOM 2893 O O . ILE A 1 373 ? -4.445 5.406 21.141 1 97.62 373 ILE A O 1
ATOM 2897 N N . ASP A 1 374 ? -4.207 6.25 23.141 1 95.31 374 ASP A N 1
ATOM 2898 C CA . ASP A 1 374 ? -5.461 7 23.094 1 95.31 374 ASP A CA 1
ATOM 2899 C C . ASP A 1 374 ? -5.238 8.398 22.5 1 95.31 374 ASP A C 1
ATOM 2901 O O . ASP A 1 374 ? -6.188 9.047 22.062 1 95.31 374 ASP A O 1
ATOM 2905 N N . GLU A 1 375 ? -4.039 8.852 22.516 1 96.19 375 GLU A N 1
ATOM 2906 C CA . GLU A 1 375 ? -3.773 10.195 22.031 1 96.19 375 GLU A CA 1
ATOM 2907 C C . GLU A 1 375 ? -3.828 10.242 20.5 1 96.19 375 GLU A C 1
ATOM 2909 O O . GLU A 1 375 ? -2.977 9.656 19.828 1 96.19 375 GLU A O 1
ATOM 2914 N N . VAL A 1 376 ? -4.734 10.953 19.938 1 95.06 376 VAL A N 1
ATOM 2915 C CA . VAL A 1 376 ? -5.145 10.852 18.531 1 95.06 376 VAL A CA 1
ATOM 2916 C C . VAL A 1 376 ? -4.02 11.344 17.625 1 95.06 376 VAL A C 1
ATOM 2918 O O . VAL A 1 376 ? -3.783 10.781 16.562 1 95.06 376 VAL A O 1
ATOM 2921 N N . HIS A 1 377 ? -3.338 12.367 18.047 1 97.94 377 HIS A N 1
ATOM 2922 C CA . HIS A 1 377 ? -2.303 12.93 17.188 1 97.94 377 HIS A CA 1
ATOM 2923 C C . HIS A 1 377 ? -1.126 11.977 17.047 1 97.94 377 HIS A C 1
ATOM 2925 O O . HIS A 1 377 ? -0.478 11.938 16 1 97.94 377 HIS A O 1
ATOM 2931 N N . VAL A 1 378 ? -0.89 11.188 18.062 1 98.56 378 VAL A N 1
ATOM 2932 C CA . VAL A 1 378 ? 0.241 10.266 18.047 1 98.56 378 VAL A CA 1
ATOM 2933 C C . VAL A 1 378 ? 0.03 9.219 16.953 1 98.56 378 VAL A C 1
ATOM 2935 O O . VAL A 1 378 ? 0.933 8.953 16.156 1 98.56 378 VAL A O 1
ATOM 2938 N N . THR A 1 379 ? -1.178 8.664 16.906 1 98.5 379 THR A N 1
ATOM 2939 C CA . THR A 1 379 ? -1.497 7.684 15.883 1 98.5 379 THR A CA 1
ATOM 2940 C C . THR A 1 379 ? -1.312 8.289 14.492 1 98.5 379 THR A C 1
ATOM 2942 O O . THR A 1 379 ? -0.778 7.633 13.594 1 98.5 379 THR A O 1
ATOM 2945 N N . LYS A 1 380 ? -1.709 9.508 14.336 1 98.44 380 LYS A N 1
ATOM 2946 C CA . LYS A 1 380 ? -1.611 10.18 13.039 1 98.44 380 LYS A CA 1
ATOM 2947 C C . LYS A 1 380 ? -0.155 10.43 12.664 1 98.44 380 LYS A C 1
ATOM 2949 O O . LYS A 1 380 ? 0.217 10.312 11.492 1 98.44 380 LYS A O 1
ATOM 2954 N N . VAL A 1 381 ? 0.679 10.789 13.633 1 98.75 381 VAL A N 1
ATOM 2955 C CA . VAL A 1 381 ? 2.102 10.992 13.391 1 98.75 381 VAL A CA 1
ATOM 2956 C C . VAL A 1 381 ? 2.75 9.68 12.953 1 98.75 381 VAL A C 1
ATOM 2958 O O . VAL A 1 381 ? 3.482 9.641 11.961 1 98.75 381 VAL A O 1
ATOM 2961 N N . VAL A 1 382 ? 2.426 8.617 13.68 1 98.69 382 VAL A N 1
ATOM 2962 C CA . VAL A 1 382 ? 3.02 7.32 13.367 1 98.69 382 VAL A CA 1
ATOM 2963 C C . VAL A 1 382 ? 2.605 6.883 11.969 1 98.69 382 VAL A C 1
ATOM 2965 O O . VAL A 1 382 ? 3.438 6.414 11.188 1 98.69 382 VAL A O 1
ATOM 2968 N N . ARG A 1 383 ? 1.35 7.062 11.648 1 97.5 383 ARG A N 1
ATOM 2969 C CA . ARG A 1 383 ? 0.863 6.715 10.32 1 97.5 383 ARG A CA 1
ATOM 2970 C C . ARG A 1 383 ? 1.607 7.496 9.242 1 97.5 383 ARG A C 1
ATOM 2972 O O . ARG A 1 383 ? 1.995 6.938 8.211 1 97.5 383 ARG A O 1
ATOM 2979 N N . SER A 1 384 ? 1.822 8.758 9.469 1 98.12 384 SER A N 1
ATOM 2980 C CA . SER A 1 384 ? 2.525 9.609 8.516 1 98.12 384 SER A CA 1
ATOM 2981 C C . SER A 1 384 ? 3.982 9.188 8.359 1 98.12 384 SER A C 1
ATOM 2983 O O . SER A 1 384 ? 4.512 9.156 7.25 1 98.12 384 SER A O 1
ATOM 2985 N N . CYS A 1 385 ? 4.609 8.883 9.484 1 98.56 385 CYS A N 1
ATOM 2986 C CA . CYS A 1 385 ? 5.996 8.438 9.453 1 98.56 385 CYS A CA 1
ATOM 2987 C C . CYS A 1 385 ? 6.129 7.094 8.742 1 98.56 385 CYS A C 1
ATOM 2989 O O . CYS A 1 385 ? 7.082 6.871 7.996 1 98.56 385 CYS A O 1
ATOM 2991 N N . ALA A 1 386 ? 5.199 6.254 9.016 1 97 386 ALA A N 1
ATOM 2992 C CA . ALA A 1 386 ? 5.215 4.941 8.375 1 97 386 ALA A CA 1
ATOM 2993 C C . ALA A 1 386 ? 5.109 5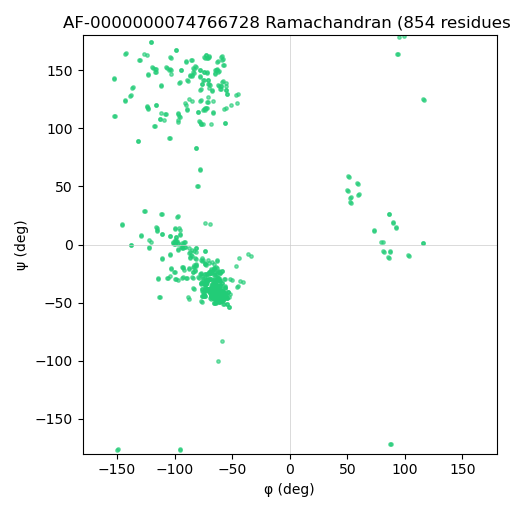.07 6.859 1 97 386 ALA A C 1
ATOM 2995 O O . ALA A 1 386 ? 5.809 4.375 6.117 1 97 386 ALA A O 1
ATOM 2996 N N . LEU A 1 387 ? 4.219 5.914 6.383 1 94.81 387 LEU A N 1
ATOM 2997 C CA . LEU A 1 387 ? 4.121 6.145 4.945 1 94.81 387 LEU A CA 1
ATOM 2998 C C . LEU A 1 387 ? 5.414 6.75 4.402 1 94.81 387 LEU A C 1
ATOM 3000 O O . LEU A 1 387 ? 5.879 6.367 3.326 1 94.81 387 LEU A O 1
ATOM 3004 N N . GLY A 1 388 ? 5.969 7.711 5.152 1 95.44 388 GLY A N 1
ATOM 3005 C CA . GLY A 1 388 ? 7.254 8.25 4.746 1 95.44 388 GLY A CA 1
ATOM 3006 C C . GLY A 1 388 ? 8.328 7.188 4.586 1 95.44 388 GLY A C 1
ATOM 3007 O O . GLY A 1 388 ? 9.07 7.191 3.607 1 95.44 388 GLY A O 1
ATOM 3008 N N . ASP A 1 389 ? 8.352 6.301 5.566 1 95.88 389 ASP A N 1
ATOM 3009 C CA . ASP A 1 389 ? 9.32 5.211 5.523 1 95.88 389 ASP A CA 1
ATOM 3010 C C . ASP A 1 389 ? 9.117 4.344 4.285 1 95.88 389 ASP A C 1
ATOM 3012 O O . ASP A 1 389 ? 10.078 3.895 3.668 1 95.88 389 ASP A O 1
ATOM 3016 N N . LEU A 1 390 ? 7.934 4.078 3.926 1 91.75 390 LEU A N 1
ATOM 3017 C CA . LEU A 1 390 ? 7.629 3.309 2.725 1 91.75 390 LEU A CA 1
ATOM 3018 C C . LEU A 1 390 ? 8.078 4.055 1.473 1 91.75 390 LEU A C 1
ATOM 3020 O O . LEU A 1 390 ? 8.539 3.439 0.509 1 91.75 390 LEU A O 1
ATOM 3024 N N . LEU A 1 391 ? 7.898 5.305 1.458 1 91.12 391 LEU A N 1
ATOM 3025 C CA . LEU A 1 391 ? 8.141 6.117 0.27 1 91.12 391 LEU A CA 1
ATOM 3026 C C . LEU A 1 391 ? 9.641 6.336 0.059 1 91.12 391 LEU A C 1
ATOM 3028 O O . LEU A 1 391 ? 10.117 6.348 -1.078 1 91.12 391 LEU A O 1
ATOM 3032 N N . PHE A 1 392 ? 10.383 6.535 1.198 1 92.94 392 PHE A N 1
ATOM 3033 C CA . PHE A 1 392 ? 11.773 6.922 0.983 1 92.94 392 PHE A CA 1
ATOM 3034 C C . PHE A 1 392 ? 12.672 6.336 2.064 1 92.94 392 PHE A C 1
ATOM 3036 O O . PHE A 1 392 ? 13.805 6.773 2.238 1 92.94 392 PHE A O 1
ATOM 3043 N N . GLY A 1 393 ? 12.25 5.359 2.793 1 92.62 393 GLY A N 1
ATOM 3044 C CA . GLY A 1 393 ? 13.039 4.703 3.818 1 92.62 393 GLY A CA 1
ATOM 3045 C C . GLY A 1 393 ? 14.289 4.039 3.27 1 92.62 393 GLY A C 1
ATOM 3046 O O . GLY A 1 393 ? 15.273 3.861 3.992 1 92.62 393 GLY A O 1
ATOM 3047 N N . ALA A 1 394 ? 14.242 3.746 2.037 1 91.56 394 ALA A N 1
ATOM 3048 C CA . ALA A 1 394 ? 15.359 3.061 1.405 1 91.56 394 ALA A CA 1
ATOM 3049 C C . ALA A 1 394 ? 16.469 4.047 1.03 1 91.56 394 ALA A C 1
ATOM 3051 O O . ALA A 1 394 ? 17.516 3.646 0.512 1 91.56 394 ALA A O 1
ATOM 3052 N N . GLU A 1 395 ? 16.234 5.324 1.271 1 91.62 395 GLU A N 1
ATOM 3053 C CA . GLU A 1 395 ? 17.297 6.32 1.178 1 91.62 395 GLU A CA 1
ATOM 3054 C C . GLU A 1 395 ? 18.094 6.406 2.48 1 91.62 395 GLU A C 1
ATOM 3056 O O . GLU A 1 395 ? 17.594 6.023 3.541 1 91.62 395 GLU A O 1
ATOM 3061 N N . GLU A 1 396 ? 19.234 6.895 2.398 1 90.44 396 GLU A N 1
ATOM 3062 C CA . GLU A 1 396 ? 20.172 6.883 3.521 1 90.44 396 GLU A CA 1
ATOM 3063 C C . GLU A 1 396 ? 19.578 7.566 4.746 1 90.44 396 GLU A C 1
ATOM 3065 O O . GLU A 1 396 ? 19.172 8.734 4.68 1 90.44 396 GLU A O 1
ATOM 3070 N N . SER A 1 397 ? 19.391 6.898 5.77 1 93.81 397 SER A N 1
ATOM 3071 C CA . SER A 1 397 ? 19.062 7.324 7.129 1 93.81 397 SER A CA 1
ATOM 3072 C C . SER A 1 397 ? 17.578 7.602 7.281 1 93.81 397 SER A C 1
ATOM 3074 O O . SER A 1 397 ? 17.078 7.785 8.398 1 93.81 397 SER A O 1
ATOM 3076 N N . TYR A 1 398 ? 16.812 7.562 6.242 1 95.69 398 TYR A N 1
ATOM 3077 C CA . TYR A 1 398 ? 15.453 8.07 6.336 1 95.69 398 TYR A CA 1
ATOM 3078 C C . TYR A 1 398 ? 14.531 7.051 6.988 1 95.69 398 TYR A C 1
ATOM 3080 O O . TYR A 1 398 ? 13.523 7.414 7.605 1 95.69 398 TYR A O 1
ATOM 3088 N N . SER A 1 399 ? 14.859 5.75 6.836 1 96.25 399 SER A N 1
ATOM 3089 C CA . SER A 1 399 ? 14.062 4.789 7.594 1 96.25 399 SER A CA 1
ATOM 3090 C C . SER A 1 399 ? 14.172 5.039 9.094 1 96.25 399 SER A C 1
ATOM 3092 O O . SER A 1 399 ? 13.164 5.047 9.805 1 96.25 399 SER A O 1
ATOM 3094 N N . GLN A 1 400 ? 15.398 5.281 9.547 1 97.56 400 GLN A N 1
ATOM 3095 C CA . GLN A 1 400 ? 15.648 5.543 10.953 1 97.56 400 GLN A CA 1
ATOM 3096 C C . GLN A 1 400 ? 15.039 6.871 11.391 1 97.56 400 GLN A C 1
ATOM 3098 O O . GLN A 1 400 ? 14.508 6.984 12.5 1 97.56 400 GLN A O 1
ATOM 3103 N N . LEU A 1 401 ? 15.133 7.863 10.547 1 98.44 401 LEU A N 1
ATOM 3104 C CA . LEU A 1 401 ? 14.578 9.18 10.852 1 98.44 401 LEU A CA 1
ATOM 3105 C C . LEU A 1 401 ? 13.07 9.102 11.031 1 98.44 401 LEU A C 1
ATOM 3107 O O . LEU A 1 401 ? 12.523 9.672 11.977 1 98.44 401 LEU A O 1
ATOM 3111 N N . CYS A 1 402 ? 12.391 8.391 10.117 1 98.56 402 CYS A N 1
ATOM 3112 C CA . CYS A 1 402 ? 10.953 8.219 10.227 1 98.56 402 CYS A CA 1
ATOM 3113 C C . CYS A 1 402 ? 10.586 7.43 11.477 1 98.56 402 CYS A C 1
ATOM 3115 O O . CYS A 1 402 ? 9.695 7.824 12.227 1 98.56 402 CYS A O 1
ATOM 3117 N N . LEU A 1 403 ? 11.312 6.352 11.727 1 98.69 403 LEU A N 1
ATOM 3118 C CA . LEU A 1 403 ? 11.055 5.484 12.867 1 98.69 403 LEU A CA 1
ATOM 3119 C C . LEU A 1 403 ? 11.227 6.246 14.18 1 98.69 403 LEU A C 1
ATOM 3121 O O . LEU A 1 403 ? 10.391 6.156 15.078 1 98.69 403 LEU A O 1
ATOM 3125 N N . ASN A 1 404 ? 12.297 6.969 14.266 1 98.75 404 ASN A N 1
ATOM 3126 C CA . ASN A 1 404 ? 12.594 7.691 15.5 1 98.75 404 ASN A CA 1
ATOM 3127 C C . ASN A 1 404 ? 11.609 8.836 15.727 1 98.75 404 ASN A C 1
ATOM 3129 O O . ASN A 1 404 ? 11.234 9.125 16.859 1 98.75 404 ASN A O 1
ATOM 3133 N N . THR A 1 405 ? 11.219 9.539 14.648 1 98.81 405 THR A N 1
ATOM 3134 C CA . THR A 1 405 ? 10.195 10.57 14.781 1 98.81 405 THR A CA 1
ATOM 3135 C C . THR A 1 405 ? 8.906 9.977 15.336 1 98.81 405 THR A C 1
ATOM 3137 O O . THR A 1 405 ? 8.273 10.57 16.219 1 98.81 405 THR A O 1
ATOM 3140 N N . ALA A 1 406 ? 8.531 8.797 14.859 1 98.81 406 ALA A N 1
ATOM 3141 C CA . ALA A 1 406 ? 7.348 8.094 15.344 1 98.81 406 ALA A CA 1
ATOM 3142 C C . ALA A 1 406 ? 7.512 7.695 16.812 1 98.81 406 ALA A C 1
ATOM 3144 O O . ALA A 1 406 ? 6.59 7.855 17.609 1 98.81 406 ALA A O 1
ATOM 3145 N N . GLN A 1 407 ? 8.672 7.203 17.172 1 98.69 407 GLN A N 1
ATOM 3146 C CA . GLN A 1 407 ? 8.938 6.797 18.547 1 98.69 407 GLN A CA 1
ATOM 3147 C C . GLN A 1 407 ? 8.836 7.988 19.5 1 98.69 407 GLN A C 1
ATOM 3149 O O . GLN A 1 407 ? 8.32 7.859 20.609 1 98.69 407 GLN A O 1
ATOM 3154 N N . ILE A 1 408 ? 9.359 9.117 19.078 1 98.75 408 ILE A N 1
ATOM 3155 C CA . ILE A 1 408 ? 9.297 10.312 19.906 1 98.75 408 ILE A CA 1
ATOM 3156 C C . ILE A 1 408 ? 7.844 10.656 20.219 1 98.75 408 ILE A C 1
ATOM 3158 O O . ILE A 1 408 ? 7.5 10.945 21.375 1 98.75 408 ILE A O 1
ATOM 3162 N N . ALA A 1 409 ? 6.996 10.609 19.203 1 98.75 409 ALA A N 1
ATOM 3163 C CA . ALA A 1 409 ? 5.578 10.891 19.422 1 98.75 409 ALA A CA 1
ATOM 3164 C C . ALA A 1 409 ? 4.973 9.922 20.422 1 98.75 409 ALA A C 1
ATOM 3166 O O . ALA A 1 409 ? 4.199 10.32 21.297 1 98.75 409 ALA A O 1
ATOM 3167 N N . LEU A 1 410 ? 5.305 8.672 20.281 1 98.62 410 LEU A N 1
ATOM 3168 C CA . LEU A 1 410 ? 4.805 7.648 21.188 1 98.62 410 LEU A CA 1
ATOM 3169 C C . LEU A 1 410 ? 5.344 7.863 22.594 1 98.62 410 LEU A C 1
ATOM 3171 O O . LEU A 1 410 ? 4.629 7.645 23.578 1 98.62 410 LEU A O 1
ATOM 3175 N N . ASP A 1 411 ? 6.57 8.281 22.688 1 97.94 411 ASP A N 1
ATOM 3176 C CA . ASP A 1 411 ? 7.23 8.438 23.984 1 97.94 411 ASP A CA 1
ATOM 3177 C C . ASP A 1 411 ? 6.676 9.648 24.734 1 97.94 411 ASP A C 1
ATOM 3179 O O . ASP A 1 411 ? 6.551 9.617 25.969 1 97.94 411 ASP A O 1
ATOM 3183 N N . VAL A 1 412 ? 6.387 10.75 24 1 96.5 412 VAL A N 1
ATOM 3184 C CA . VAL A 1 412 ? 5.84 11.93 24.656 1 96.5 412 VAL A CA 1
ATOM 3185 C C . VAL A 1 412 ? 4.359 11.703 24.969 1 96.5 412 VAL A C 1
ATOM 3187 O O . VAL A 1 412 ? 3.809 12.328 25.875 1 96.5 412 VAL A O 1
ATOM 3190 N N . ALA A 1 413 ? 3.637 10.875 24.234 1 95.38 413 ALA A N 1
ATOM 3191 C CA . ALA A 1 413 ? 2.299 10.352 24.5 1 95.38 413 ALA A CA 1
ATOM 3192 C C . ALA A 1 413 ? 1.331 11.484 24.844 1 95.38 413 ALA A C 1
ATOM 3194 O O . ALA A 1 413 ? 0.649 11.43 25.859 1 95.38 413 ALA A O 1
ATOM 3195 N N . GLY A 1 414 ? 1.378 12.539 24.062 1 92.12 414 GLY A N 1
ATOM 3196 C CA . GLY A 1 414 ? 0.424 13.617 24.281 1 92.12 414 GLY A CA 1
ATOM 3197 C C . GLY A 1 414 ? 1.025 14.82 24.984 1 92.12 414 GLY A C 1
ATOM 3198 O O . GLY A 1 414 ? 0.392 15.867 25.078 1 92.12 414 GLY A O 1
ATOM 3199 N N . GLY A 1 415 ? 2.24 14.664 25.469 1 96.5 415 GLY A N 1
ATOM 3200 C CA . GLY A 1 415 ? 2.945 15.805 26.031 1 96.5 415 GLY A CA 1
ATOM 3201 C C . GLY A 1 415 ? 3.533 16.719 24.969 1 96.5 415 GLY A C 1
ATOM 3202 O O . GLY A 1 415 ? 4.75 16.922 24.922 1 96.5 415 GLY A O 1
ATOM 3203 N N . TRP A 1 416 ? 2.691 17.344 24.188 1 97.06 416 TRP A N 1
ATOM 3204 C CA . TRP A 1 416 ? 3.107 18.188 23.078 1 97.06 416 TRP A CA 1
ATOM 3205 C C . TRP A 1 416 ? 3.654 19.531 23.578 1 97.06 416 TRP A C 1
ATOM 3207 O O . TRP A 1 416 ? 3.232 20.031 24.609 1 97.06 416 TRP A O 1
ATOM 3217 N N . GLU A 1 417 ? 4.57 20.047 22.844 1 97.5 417 GLU A N 1
ATOM 3218 C CA . GLU A 1 417 ? 5.055 21.406 23.078 1 97.5 417 GLU A CA 1
ATOM 3219 C C . GLU A 1 417 ? 4.254 22.422 22.281 1 97.5 417 GLU A C 1
ATOM 3221 O O . GLU A 1 417 ? 4.312 22.438 21.047 1 97.5 417 GLU A O 1
ATOM 3226 N N . PHE A 1 418 ? 3.619 23.359 22.984 1 96 418 PHE A N 1
ATOM 3227 C CA . PHE A 1 418 ? 2.715 24.297 22.328 1 96 418 PHE A CA 1
ATOM 3228 C C . PHE A 1 418 ? 3.385 25.656 22.156 1 96 418 PHE A C 1
ATOM 3230 O O . PHE A 1 418 ? 2.961 26.453 21.312 1 96 418 PHE A O 1
ATOM 3237 N N . GLU A 1 419 ? 4.426 25.922 22.938 1 95.5 419 GLU A N 1
ATOM 3238 C CA . GLU A 1 419 ? 4.984 27.281 22.969 1 95.5 419 GLU A CA 1
ATOM 3239 C C . GLU A 1 419 ? 6.035 27.453 21.875 1 95.5 419 GLU A C 1
ATOM 3241 O O . GLU A 1 419 ? 6.348 28.594 21.484 1 95.5 419 GLU A O 1
ATOM 3246 N N . GLY A 1 420 ? 6.578 26.422 21.375 1 96.62 420 GLY A N 1
ATOM 3247 C CA . GLY A 1 420 ? 7.582 26.5 20.328 1 96.62 420 GLY A CA 1
ATOM 3248 C C . GLY A 1 420 ? 8.938 25.984 20.766 1 96.62 420 GLY A C 1
ATOM 3249 O O . GLY A 1 420 ? 9.531 26.5 21.719 1 96.62 420 GLY A O 1
ATOM 3250 N N . VAL A 1 421 ? 9.508 25.047 20.062 1 97.25 421 VAL A N 1
ATOM 3251 C CA . VAL A 1 421 ? 10.75 24.375 20.406 1 97.25 421 VAL A CA 1
ATOM 3252 C C . VAL A 1 421 ? 11.938 25.219 19.953 1 97.25 421 VAL A C 1
ATOM 3254 O O . VAL A 1 421 ? 13.086 24.938 20.312 1 97.25 421 VAL A O 1
ATOM 3257 N N . GLY A 1 422 ? 11.68 26.328 19.25 1 96.56 422 GLY A N 1
ATOM 3258 C CA . GLY A 1 422 ? 12.75 27.203 18.797 1 96.56 422 GLY A CA 1
ATOM 3259 C C . GLY A 1 422 ? 13.172 28.234 19.828 1 96.56 422 GLY A C 1
ATOM 3260 O O . GLY A 1 422 ? 14.203 28.891 19.672 1 96.56 422 GLY A O 1
ATOM 3261 N N . TRP A 1 423 ? 12.398 28.328 20.906 1 96.56 423 TRP A N 1
ATOM 3262 C CA . TRP A 1 423 ? 12.688 29.312 21.953 1 96.56 423 TRP A CA 1
ATOM 3263 C C . TRP A 1 423 ? 13.484 28.672 23.094 1 96.56 423 TRP A C 1
ATOM 3265 O O . TRP A 1 423 ? 13.172 27.578 23.531 1 96.56 423 TRP A O 1
ATOM 3275 N N . ASP A 1 424 ? 14.414 29.375 23.578 1 95.38 424 ASP A N 1
ATOM 3276 C CA . ASP A 1 424 ? 15.219 28.891 24.703 1 95.38 424 ASP A CA 1
ATOM 3277 C C . ASP A 1 424 ? 14.359 28.703 25.953 1 95.38 424 ASP A C 1
ATOM 3279 O O . ASP A 1 424 ? 14.594 27.781 26.734 1 95.38 424 ASP A O 1
ATOM 3283 N N . GLU A 1 425 ? 13.344 29.5 26.078 1 96.06 425 GLU A N 1
ATOM 3284 C CA . GLU A 1 425 ? 12.461 29.469 27.234 1 96.06 425 GLU A CA 1
ATOM 3285 C C . GLU A 1 425 ? 11.758 28.125 27.359 1 96.06 425 GLU A C 1
ATOM 3287 O O . GLU A 1 425 ? 11.484 27.656 28.469 1 96.06 425 GLU A O 1
ATOM 3292 N N . THR A 1 426 ? 11.516 27.484 26.25 1 96.56 426 THR A N 1
ATOM 3293 C CA . THR A 1 426 ? 10.852 26.188 26.219 1 96.56 426 THR A CA 1
ATOM 3294 C C . THR A 1 426 ? 11.711 25.125 26.906 1 96.56 426 THR A C 1
ATOM 3296 O O . THR A 1 426 ? 11.18 24.172 27.484 1 96.56 426 THR A O 1
ATOM 3299 N N . TRP A 1 427 ? 12.938 25.297 26.984 1 95.56 427 TRP A N 1
ATOM 3300 C CA . TRP A 1 427 ? 13.867 24.281 27.469 1 95.56 427 TRP A CA 1
ATOM 3301 C C . TRP A 1 427 ? 14.32 24.594 28.891 1 95.56 427 TRP A C 1
ATOM 3303 O O . TRP A 1 427 ? 15.047 23.812 29.5 1 95.56 427 TRP A O 1
ATOM 3313 N N . GLU A 1 428 ? 13.992 25.766 29.453 1 91.38 428 GLU A N 1
ATOM 3314 C CA . GLU A 1 428 ? 14.336 26.156 30.828 1 91.38 428 GLU A CA 1
ATOM 3315 C C . GLU A 1 428 ? 13.344 25.578 31.828 1 91.38 428 GLU A C 1
ATOM 3317 O O . GLU A 1 428 ? 13.641 25.5 33.031 1 91.38 428 GLU A O 1
ATOM 3322 N N . LYS A 1 429 ? 12.352 25.109 31.391 1 73.25 429 LYS A N 1
ATOM 3323 C CA . LYS A 1 429 ? 11.367 24.531 32.312 1 73.25 429 LYS A CA 1
ATOM 3324 C C . LYS A 1 429 ? 11.625 23.031 32.5 1 73.25 429 LYS A C 1
ATOM 3326 O O . LYS A 1 429 ? 12.117 22.359 31.609 1 73.25 429 LYS A O 1
ATOM 3331 N N . MET B 1 1 ? 31.5 -2.043 -8.469 1 34.56 1 MET B N 1
ATOM 3332 C CA . MET B 1 1 ? 30.344 -2.266 -9.336 1 34.56 1 MET B CA 1
ATOM 3333 C C . MET B 1 1 ? 29.75 -0.941 -9.797 1 34.56 1 MET B C 1
ATOM 3335 O O . MET B 1 1 ? 29.547 -0.035 -8.992 1 34.56 1 MET B O 1
ATOM 3339 N N . SER B 1 2 ? 29.828 -0.742 -10.992 1 43.81 2 SER B N 1
ATOM 3340 C CA . SER B 1 2 ? 29.469 0.556 -11.57 1 43.81 2 SER B CA 1
ATOM 3341 C C . SER B 1 2 ? 28.047 0.962 -11.195 1 43.81 2 SER B C 1
ATOM 3343 O O . SER B 1 2 ? 27.203 0.106 -10.93 1 43.81 2 SER B O 1
ATOM 3345 N N . ALA B 1 3 ? 27.922 2.252 -10.891 1 46.12 3 ALA B N 1
ATOM 3346 C CA . ALA B 1 3 ? 26.641 2.887 -10.57 1 46.12 3 ALA B CA 1
ATOM 3347 C C . ALA B 1 3 ? 25.547 2.422 -11.516 1 46.12 3 ALA B C 1
ATOM 3349 O O . ALA B 1 3 ? 24.406 2.221 -11.102 1 46.12 3 ALA B O 1
ATOM 3350 N N . ALA B 1 4 ? 25.906 2.125 -12.734 1 48.62 4 ALA B N 1
ATOM 3351 C CA . ALA B 1 4 ? 24.969 1.735 -13.781 1 48.62 4 ALA B CA 1
ATOM 3352 C C . ALA B 1 4 ? 24.453 0.314 -13.555 1 48.62 4 ALA B C 1
ATOM 3354 O O . ALA B 1 4 ? 23.281 0.024 -13.781 1 48.62 4 ALA B O 1
ATOM 3355 N N . ILE B 1 5 ? 25.312 -0.666 -13.102 1 49.72 5 ILE B N 1
ATOM 3356 C CA . ILE B 1 5 ? 24.938 -2.062 -12.914 1 49.72 5 ILE B CA 1
ATOM 3357 C C . ILE B 1 5 ? 24.016 -2.186 -11.695 1 49.72 5 ILE B C 1
ATOM 3359 O O . ILE B 1 5 ? 23.062 -2.971 -11.711 1 49.72 5 ILE B O 1
ATOM 3363 N N . ARG B 1 6 ? 24.203 -1.328 -10.766 1 54.09 6 ARG B N 1
ATOM 3364 C CA . ARG B 1 6 ? 23.406 -1.375 -9.539 1 54.09 6 ARG B CA 1
ATOM 3365 C C . ARG B 1 6 ? 21.969 -0.972 -9.805 1 54.09 6 ARG B C 1
ATOM 3367 O O . ARG B 1 6 ? 21.031 -1.514 -9.195 1 54.09 6 ARG B O 1
ATOM 3374 N N . LYS B 1 7 ? 21.828 -0.314 -10.742 1 69.19 7 LYS B N 1
ATOM 3375 C CA . LYS B 1 7 ? 20.484 0.17 -11.07 1 69.19 7 LYS B CA 1
ATOM 3376 C C . LYS B 1 7 ? 19.625 -0.953 -11.625 1 69.19 7 LYS B C 1
ATOM 3378 O O . LYS B 1 7 ? 18.391 -0.929 -11.477 1 69.19 7 LYS B O 1
ATOM 3383 N N . LEU B 1 8 ? 20.328 -2.07 -12.047 1 81.06 8 LEU B N 1
ATOM 3384 C CA . LEU B 1 8 ? 19.594 -3.17 -12.672 1 81.06 8 LEU B CA 1
ATOM 3385 C C . LEU B 1 8 ? 18.953 -4.066 -11.617 1 81.06 8 LEU B C 1
ATOM 3387 O O . LEU B 1 8 ? 18.031 -4.824 -11.922 1 81.06 8 LEU B O 1
ATOM 3391 N N . PHE B 1 9 ? 19.438 -3.939 -10.383 1 86.88 9 PHE B N 1
ATOM 3392 C CA . PHE B 1 9 ? 19 -4.906 -9.383 1 86.88 9 PHE B CA 1
ATOM 3393 C C . PHE B 1 9 ? 18.344 -4.203 -8.195 1 86.88 9 PHE B C 1
ATOM 3395 O O . PHE B 1 9 ? 17.844 -4.855 -7.281 1 86.88 9 PHE B O 1
ATOM 3402 N N . LEU B 1 10 ? 18.328 -2.877 -8.234 1 87.06 10 LEU B N 1
ATOM 3403 C CA . LEU B 1 10 ? 17.766 -2.137 -7.109 1 87.06 10 LEU B CA 1
ATOM 3404 C C . LEU B 1 10 ? 16.25 -2.23 -7.098 1 87.06 10 LEU B C 1
ATOM 3406 O O . LEU B 1 10 ? 15.578 -1.718 -8.008 1 87.06 10 LEU B O 1
ATOM 3410 N N . PRO B 1 11 ? 15.758 -2.816 -6.066 1 83.88 11 PRO B N 1
ATOM 3411 C CA . PRO B 1 11 ? 14.297 -2.918 -6.023 1 83.88 11 PRO B CA 1
ATOM 3412 C C . PRO B 1 11 ? 13.625 -1.591 -5.684 1 83.88 11 PRO B C 1
ATOM 3414 O O . PRO B 1 11 ? 14.148 -0.814 -4.883 1 83.88 11 PRO B O 1
ATOM 3417 N N . GLN B 1 12 ? 12.555 -1.404 -6.344 1 78 12 GLN B N 1
ATOM 3418 C CA . GLN B 1 12 ? 11.703 -0.271 -6 1 78 12 GLN B CA 1
ATOM 3419 C C . GLN B 1 12 ? 10.484 -0.722 -5.203 1 78 12 GLN B C 1
ATOM 3421 O O . GLN B 1 12 ? 10.055 -1.875 -5.305 1 78 12 GLN B O 1
ATOM 3426 N N . ILE B 1 13 ? 10.094 0.153 -4.336 1 67 13 ILE B N 1
ATOM 3427 C CA . ILE B 1 13 ? 8.859 -0.173 -3.629 1 67 13 ILE B CA 1
ATOM 3428 C C . ILE B 1 13 ? 7.676 -0.089 -4.59 1 67 13 ILE B C 1
ATOM 3430 O O . ILE B 1 13 ? 7.602 0.823 -5.414 1 67 13 ILE B O 1
ATOM 3434 N N . PRO B 1 14 ? 6.879 -0.972 -4.496 1 56.91 14 PRO B N 1
ATOM 3435 C CA . PRO B 1 14 ? 5.734 -1.048 -5.406 1 56.91 14 PRO B CA 1
ATOM 3436 C C . PRO B 1 14 ? 4.883 0.219 -5.391 1 56.91 14 PRO B C 1
ATOM 3438 O O . PRO B 1 14 ? 4.492 0.692 -4.32 1 56.91 14 PRO B O 1
ATOM 3441 N N . SER B 1 15 ? 4.957 1.028 -6.348 1 54.31 15 SER B N 1
ATOM 3442 C CA . SER B 1 15 ? 4.445 2.395 -6.348 1 54.31 15 SER B CA 1
ATOM 3443 C C . SER B 1 15 ? 3.09 2.479 -7.043 1 54.31 15 SER B C 1
ATOM 3445 O O . SER B 1 15 ? 2.346 3.443 -6.852 1 54.31 15 SER B O 1
ATOM 3447 N N . LYS B 1 16 ? 3.014 1.621 -7.902 1 56.28 16 LYS B N 1
ATOM 3448 C CA . LYS B 1 16 ? 1.782 1.828 -8.656 1 56.28 16 LYS B CA 1
ATOM 3449 C C . LYS B 1 16 ? 0.788 0.697 -8.406 1 56.28 16 LYS B C 1
ATOM 3451 O O . LYS B 1 16 ? 1.082 -0.468 -8.68 1 56.28 16 LYS B O 1
ATOM 3456 N N . GLY B 1 17 ? -0.307 1.056 -7.75 1 58.62 17 GLY B N 1
ATOM 3457 C CA . GLY B 1 17 ? -1.348 0.107 -7.387 1 58.62 17 GLY B CA 1
ATOM 3458 C C . GLY B 1 17 ? -1.195 -0.437 -5.98 1 58.62 17 GLY B C 1
ATOM 3459 O O . GLY B 1 17 ? -0.248 -0.088 -5.273 1 58.62 17 GLY B O 1
ATOM 3460 N N . ILE B 1 18 ? -2.162 -1.245 -5.691 1 57.59 18 ILE B N 1
ATOM 3461 C CA . ILE B 1 18 ? -2.117 -1.812 -4.348 1 57.59 18 ILE B CA 1
ATOM 3462 C C . ILE B 1 18 ? -1.077 -2.928 -4.289 1 57.59 18 ILE B C 1
ATOM 3464 O O . ILE B 1 18 ? -1.131 -3.875 -5.078 1 57.59 18 ILE B O 1
ATOM 3468 N N . SER B 1 19 ? -0.049 -2.633 -3.744 1 69.31 19 SER B N 1
ATOM 3469 C CA . SER B 1 19 ? 0.976 -3.615 -3.412 1 69.31 19 SER B CA 1
ATOM 3470 C C . SER B 1 19 ? 1.214 -3.678 -1.907 1 69.31 19 SER B C 1
ATOM 3472 O O . SER B 1 19 ? 0.758 -2.805 -1.164 1 69.31 19 SER B O 1
ATOM 3474 N N . LEU B 1 20 ? 1.62 -4.805 -1.471 1 79.69 20 LEU B N 1
ATOM 3475 C CA . LEU B 1 20 ? 1.893 -4.938 -0.044 1 79.69 20 LEU B CA 1
ATOM 3476 C C . LEU B 1 20 ? 3.373 -4.711 0.25 1 79.69 20 LEU B C 1
ATOM 3478 O O . LEU B 1 20 ? 4.23 -5.43 -0.265 1 79.69 20 LEU B O 1
ATOM 3482 N N . ALA B 1 21 ? 3.652 -3.664 0.854 1 85.94 21 ALA B N 1
ATOM 3483 C CA . ALA B 1 21 ? 4.949 -3.404 1.471 1 85.94 21 ALA B CA 1
ATOM 3484 C C . ALA B 1 21 ? 4.785 -2.791 2.859 1 85.94 21 ALA B C 1
ATOM 3486 O O . ALA B 1 21 ? 3.898 -1.963 3.076 1 85.94 21 ALA B O 1
ATOM 3487 N N . LEU B 1 22 ? 5.551 -3.314 3.744 1 92.19 22 LEU B N 1
ATOM 3488 C CA . LEU B 1 22 ? 5.547 -2.764 5.094 1 92.19 22 LEU B CA 1
ATOM 3489 C C . LEU B 1 22 ? 6.652 -1.73 5.266 1 92.19 22 LEU B C 1
ATOM 3491 O O . LEU B 1 22 ? 7.68 -1.796 4.586 1 92.19 22 LEU B O 1
ATOM 3495 N N . PRO B 1 23 ? 6.438 -0.745 6.125 1 93.5 23 PRO B N 1
ATOM 3496 C CA . PRO B 1 23 ? 7.594 0.07 6.508 1 93.5 23 PRO B CA 1
ATOM 3497 C C . PRO B 1 23 ? 8.719 -0.757 7.117 1 93.5 23 PRO B C 1
ATOM 3499 O O . PRO B 1 23 ? 8.5 -1.892 7.547 1 93.5 23 PRO B O 1
ATOM 3502 N N . GLY B 1 24 ? 9.906 -0.208 7.098 1 94.44 24 GLY B N 1
ATOM 3503 C CA . GLY B 1 24 ? 11.047 -0.893 7.676 1 94.44 24 GLY B CA 1
ATOM 3504 C C . GLY B 1 24 ? 12.109 -1.262 6.652 1 94.44 24 GLY B C 1
ATOM 3505 O O . GLY B 1 24 ? 13.125 -1.874 6.992 1 94.44 24 GLY B O 1
ATOM 3506 N N . ILE B 1 25 ? 11.891 -0.913 5.441 1 93.06 25 ILE B N 1
ATOM 3507 C CA . ILE B 1 25 ? 12.875 -1.13 4.387 1 93.06 25 ILE B CA 1
ATOM 3508 C C . ILE B 1 25 ? 13.945 -0.044 4.449 1 93.06 25 ILE B C 1
ATOM 3510 O O . ILE B 1 25 ? 13.664 1.132 4.211 1 93.06 25 ILE B O 1
ATOM 3514 N N . THR B 1 26 ? 15.141 -0.388 4.754 1 94.88 26 THR B N 1
ATOM 3515 C CA . THR B 1 26 ? 16.25 0.549 4.902 1 94.88 26 THR B CA 1
ATOM 3516 C C . THR B 1 26 ? 17.109 0.578 3.637 1 94.88 26 THR B C 1
ATOM 3518 O O . THR B 1 26 ? 16.953 -0.278 2.762 1 94.88 26 THR B O 1
ATOM 3521 N N . LYS B 1 27 ? 17.969 1.555 3.537 1 94.69 27 LYS B N 1
ATOM 3522 C CA . LYS B 1 27 ? 18.922 1.604 2.441 1 94.69 27 LYS B CA 1
ATOM 3523 C C . LYS B 1 27 ? 19.812 0.363 2.432 1 94.69 27 LYS B C 1
ATOM 3525 O O . LYS B 1 27 ? 20.078 -0.211 1.372 1 94.69 27 LYS B O 1
ATOM 3530 N N . GLN B 1 28 ? 20.266 -0.011 3.621 1 96.31 28 GLN B N 1
ATOM 3531 C CA . GLN B 1 28 ? 21.141 -1.173 3.73 1 96.31 28 GLN B CA 1
ATOM 3532 C C . GLN B 1 28 ? 20.422 -2.443 3.273 1 96.31 28 GLN B C 1
ATOM 3534 O O . GLN B 1 28 ? 21.031 -3.309 2.641 1 96.31 28 GLN B O 1
ATOM 3539 N N . ALA B 1 29 ? 19.188 -2.582 3.656 1 95.5 29 ALA B N 1
ATOM 3540 C CA . ALA B 1 29 ? 18.406 -3.736 3.209 1 95.5 29 ALA B CA 1
ATOM 3541 C C . ALA B 1 29 ? 18.281 -3.758 1.688 1 95.5 29 ALA B C 1
ATOM 3543 O O . ALA B 1 29 ? 18.469 -4.801 1.059 1 95.5 29 ALA B O 1
ATOM 3544 N N . ARG B 1 30 ? 17.953 -2.609 1.102 1 94.81 30 ARG B N 1
ATOM 3545 C CA . ARG B 1 30 ? 17.828 -2.508 -0.349 1 94.81 30 ARG B CA 1
ATOM 3546 C C . ARG B 1 30 ? 19.141 -2.848 -1.041 1 94.81 30 ARG B C 1
ATOM 3548 O O . ARG B 1 30 ? 19.156 -3.557 -2.049 1 94.81 30 ARG B O 1
ATOM 3555 N N . ASP B 1 31 ? 20.25 -2.316 -0.512 1 95.31 31 ASP B N 1
ATOM 3556 C CA . ASP B 1 31 ? 21.562 -2.594 -1.078 1 95.31 31 ASP B CA 1
ATOM 3557 C C . ASP B 1 31 ? 21.906 -4.078 -0.978 1 95.31 31 ASP B C 1
ATOM 3559 O O . ASP B 1 31 ? 22.484 -4.652 -1.901 1 95.31 31 ASP B O 1
ATOM 3563 N N . THR B 1 32 ? 21.562 -4.641 0.177 1 96.94 32 THR B N 1
ATOM 3564 C CA . THR B 1 32 ? 21.797 -6.07 0.364 1 96.94 32 THR B CA 1
ATOM 3565 C C . THR B 1 32 ? 21.016 -6.883 -0.667 1 96.94 32 THR B C 1
ATOM 3567 O O . THR B 1 32 ? 21.547 -7.82 -1.26 1 96.94 32 THR B O 1
ATOM 3570 N N . VAL B 1 33 ? 19.797 -6.535 -0.908 1 96.81 33 VAL B N 1
ATOM 3571 C CA . VAL B 1 33 ? 18.969 -7.227 -1.889 1 96.81 33 VAL B CA 1
ATOM 3572 C C . VAL B 1 33 ? 19.594 -7.109 -3.275 1 96.81 33 VAL B C 1
ATOM 3574 O O . VAL B 1 33 ? 19.688 -8.094 -4.008 1 96.81 33 VAL B O 1
ATOM 3577 N N . ALA B 1 34 ? 20 -5.906 -3.621 1 95.94 34 ALA B N 1
ATOM 3578 C CA . ALA B 1 34 ? 20.625 -5.699 -4.922 1 95.94 34 ALA B CA 1
ATOM 3579 C C . ALA B 1 34 ? 21.859 -6.586 -5.082 1 95.94 34 ALA B C 1
ATOM 3581 O O . ALA B 1 34 ? 22.078 -7.18 -6.141 1 95.94 34 ALA B O 1
ATOM 3582 N N . GLU B 1 35 ? 22.625 -6.668 -4.051 1 96.75 35 GLU B N 1
ATOM 3583 C CA . GLU B 1 35 ? 23.844 -7.461 -4.066 1 96.75 35 GLU B CA 1
ATOM 3584 C C . GLU B 1 35 ? 23.547 -8.945 -4.258 1 96.75 35 GLU B C 1
ATOM 3586 O O . GLU B 1 35 ? 24.156 -9.609 -5.102 1 96.75 35 GLU B O 1
ATOM 3591 N N . VAL B 1 36 ? 22.641 -9.445 -3.482 1 97.25 36 VAL B N 1
ATOM 3592 C CA . VAL B 1 36 ? 22.391 -10.883 -3.5 1 97.25 36 VAL B CA 1
ATOM 3593 C C . VAL B 1 36 ? 21.656 -11.258 -4.781 1 97.25 36 VAL B C 1
ATOM 3595 O O . VAL B 1 36 ? 21.859 -12.352 -5.32 1 97.25 36 VAL B O 1
ATOM 3598 N N . LEU B 1 37 ? 20.797 -10.406 -5.301 1 97.56 37 LEU B N 1
ATOM 3599 C CA . LEU B 1 37 ? 20.125 -10.672 -6.574 1 97.56 37 LEU B CA 1
ATOM 3600 C C . LEU B 1 37 ? 21.125 -10.688 -7.719 1 97.56 37 LEU B C 1
ATOM 3602 O O . LEU B 1 37 ? 21 -11.484 -8.656 1 97.56 37 LEU B O 1
ATOM 3606 N N . GLU B 1 38 ? 22.094 -9.766 -7.645 1 96.81 38 GLU B N 1
ATOM 3607 C CA . GLU B 1 38 ? 23.141 -9.773 -8.656 1 96.81 38 GLU B CA 1
ATOM 3608 C C . GLU B 1 38 ? 23.922 -11.078 -8.633 1 96.81 38 GLU B C 1
ATOM 3610 O O . GLU B 1 38 ? 24.234 -11.656 -9.68 1 96.81 38 GLU B O 1
ATOM 3615 N N . GLU B 1 39 ? 24.281 -11.484 -7.449 1 96.81 39 GLU B N 1
ATOM 3616 C CA . GLU B 1 39 ? 25 -12.75 -7.312 1 96.81 39 GLU B CA 1
ATOM 3617 C C . GLU B 1 39 ? 24.188 -13.906 -7.883 1 96.81 39 GLU B C 1
ATOM 3619 O O . GLU B 1 39 ? 24.719 -14.742 -8.609 1 96.81 39 GLU B O 1
ATOM 3624 N N . ASN B 1 40 ? 22.953 -13.977 -7.527 1 97.06 40 ASN B N 1
ATOM 3625 C CA . ASN B 1 40 ? 22.047 -15 -8.062 1 97.06 40 ASN B CA 1
ATOM 3626 C C . ASN B 1 40 ? 22.031 -14.977 -9.586 1 97.06 40 ASN B C 1
ATOM 3628 O O . ASN B 1 40 ? 22.125 -16.031 -10.234 1 97.06 40 ASN B O 1
ATOM 3632 N N . HIS B 1 41 ? 21.922 -13.766 -10.141 1 96.88 41 HIS B N 1
ATOM 3633 C CA . HIS B 1 41 ? 21.797 -13.539 -11.57 1 96.88 41 HIS B CA 1
ATOM 3634 C C . HIS B 1 41 ? 23.031 -14.031 -12.32 1 96.88 41 HIS B C 1
ATOM 3636 O O . HIS B 1 41 ? 22.922 -14.57 -13.422 1 96.88 41 HIS B O 1
ATOM 3642 N N . ARG B 1 42 ? 24.156 -13.906 -11.734 1 96.12 42 ARG B N 1
ATOM 3643 C CA . ARG B 1 42 ? 25.422 -14.219 -12.383 1 96.12 42 ARG B CA 1
ATOM 3644 C C . ARG B 1 42 ? 25.812 -15.672 -12.172 1 96.12 42 ARG B C 1
ATOM 3646 O O . ARG B 1 42 ? 26.422 -16.297 -13.039 1 96.12 42 ARG B O 1
ATOM 3653 N N . LYS B 1 43 ? 25.375 -16.219 -11.086 1 97 43 LYS B N 1
ATOM 3654 C CA . LYS B 1 43 ? 26 -17.469 -10.672 1 97 43 LYS B CA 1
ATOM 3655 C C . LYS B 1 43 ? 25.062 -18.656 -10.914 1 97 43 LYS B C 1
ATOM 3657 O O . LYS B 1 43 ? 25.5 -19.781 -11.117 1 97 43 LYS B O 1
ATOM 3662 N N . TYR B 1 44 ? 23.766 -18.406 -10.867 1 97.56 44 TYR B N 1
ATOM 3663 C CA . TYR B 1 44 ? 22.938 -19.594 -10.672 1 97.56 44 TYR B CA 1
ATOM 3664 C C . TYR B 1 44 ? 21.922 -19.734 -11.805 1 97.56 44 TYR B C 1
ATOM 3666 O O . TYR B 1 44 ? 21.438 -18.75 -12.344 1 97.56 44 TYR B O 1
ATOM 3674 N N . HIS B 1 45 ? 21.641 -20.984 -12.133 1 97.5 45 HIS B N 1
ATOM 3675 C CA . HIS B 1 45 ? 20.594 -21.391 -13.055 1 97.5 45 HIS B CA 1
ATOM 3676 C C . HIS B 1 45 ? 19.219 -21.188 -12.438 1 97.5 45 HIS B C 1
ATOM 3678 O O . HIS B 1 45 ? 19.078 -21.094 -11.219 1 97.5 45 HIS B O 1
ATOM 3684 N N . CYS B 1 46 ? 18.188 -21.125 -13.242 1 96.88 46 CYS B N 1
ATOM 3685 C CA . CYS B 1 46 ? 16.828 -20.953 -12.742 1 96.88 46 CYS B CA 1
ATOM 3686 C C . CYS B 1 46 ? 16.297 -22.266 -12.156 1 96.88 46 CYS B C 1
ATOM 3688 O O . CYS B 1 46 ? 15.281 -22.266 -11.461 1 96.88 46 CYS B O 1
ATOM 3690 N N . PHE B 1 47 ? 16.969 -23.406 -12.422 1 94.94 47 PHE B N 1
ATOM 3691 C CA . PHE B 1 47 ? 16.688 -24.688 -11.812 1 94.94 47 PHE B CA 1
ATOM 3692 C C . PHE B 1 47 ? 17.828 -25.125 -10.898 1 94.94 47 PHE B C 1
ATOM 3694 O O . PHE B 1 47 ? 19 -24.984 -11.258 1 94.94 47 PHE B O 1
ATOM 3701 N N . PHE B 1 48 ? 17.469 -25.656 -9.68 1 89.81 48 PHE B N 1
ATOM 3702 C CA . PHE B 1 48 ? 18.562 -26.016 -8.781 1 89.81 48 PHE B CA 1
ATOM 3703 C C . PHE B 1 48 ? 18.938 -27.484 -8.938 1 89.81 48 PHE B C 1
ATOM 3705 O O . PHE B 1 48 ? 19.859 -27.984 -8.273 1 89.81 48 PHE B O 1
ATOM 3712 N N . ASN B 1 49 ? 18.219 -28.188 -9.805 1 84.62 49 ASN B N 1
ATOM 3713 C CA . ASN B 1 49 ? 18.578 -29.562 -10.164 1 84.62 49 ASN B CA 1
ATOM 3714 C C . ASN B 1 49 ? 18.156 -29.891 -11.594 1 84.62 49 ASN B C 1
ATOM 3716 O O . ASN B 1 49 ? 17.609 -29.031 -12.297 1 84.62 49 ASN B O 1
ATOM 3720 N N . GLU B 1 50 ? 18.391 -31.125 -11.945 1 81.44 50 GLU B N 1
ATOM 3721 C CA . GLU B 1 50 ? 18.141 -31.516 -13.328 1 81.44 50 GLU B CA 1
ATOM 3722 C C . GLU B 1 50 ? 16.688 -31.906 -13.547 1 81.44 50 GLU B C 1
ATOM 3724 O O . GLU B 1 50 ? 16.25 -32.094 -14.688 1 81.44 50 GLU B O 1
ATOM 3729 N N . ARG B 1 51 ? 15.977 -31.906 -12.469 1 82.94 51 ARG B N 1
ATOM 3730 C CA . ARG B 1 51 ? 14.57 -32.312 -12.57 1 82.94 51 ARG B CA 1
ATOM 3731 C C . ARG B 1 51 ? 13.68 -31.094 -12.828 1 82.94 51 ARG B C 1
ATOM 3733 O O . ARG B 1 51 ? 12.453 -31.219 -12.883 1 82.94 51 ARG B O 1
ATOM 3740 N N . GLY B 1 52 ? 14.281 -29.953 -12.875 1 84.19 52 GLY B N 1
ATOM 3741 C CA . GLY B 1 52 ? 13.523 -28.766 -13.219 1 84.19 52 GLY B CA 1
ATOM 3742 C C . GLY B 1 52 ? 12.922 -28.078 -12.016 1 84.19 52 GLY B C 1
ATOM 3743 O O . GLY B 1 52 ? 11.953 -27.312 -12.141 1 84.19 52 GLY B O 1
ATOM 3744 N N . PHE B 1 53 ? 13.438 -28.359 -10.836 1 88.94 53 PHE B N 1
ATOM 3745 C CA . PHE B 1 53 ? 12.969 -27.656 -9.648 1 88.94 53 PHE B CA 1
ATOM 3746 C C . PHE B 1 53 ? 13.539 -26.25 -9.602 1 88.94 53 PHE B C 1
ATOM 3748 O O . PHE B 1 53 ? 14.711 -26.031 -9.914 1 88.94 53 PHE B O 1
ATOM 3755 N N . HIS B 1 54 ? 12.773 -25.312 -9.25 1 93.56 54 HIS B N 1
ATOM 3756 C CA . HIS B 1 54 ? 13.055 -23.906 -9.523 1 93.56 54 HIS B CA 1
ATOM 3757 C C . HIS B 1 54 ? 13.875 -23.281 -8.398 1 93.56 54 HIS B C 1
ATOM 3759 O O . HIS B 1 54 ? 13.719 -23.641 -7.23 1 93.56 54 HIS B O 1
ATOM 3765 N N . ASN B 1 55 ? 14.766 -22.453 -8.773 1 94.12 55 ASN B N 1
ATOM 3766 C CA . ASN B 1 55 ? 15.492 -21.516 -7.918 1 94.12 55 ASN B CA 1
ATOM 3767 C C . ASN B 1 55 ? 14.57 -20.453 -7.34 1 94.12 55 ASN B C 1
ATOM 3769 O O . ASN B 1 55 ? 14.117 -19.562 -8.062 1 94.12 55 ASN B O 1
ATOM 3773 N N . HIS B 1 56 ? 14.414 -20.5 -6.004 1 94.44 56 HIS B N 1
ATOM 3774 C CA . HIS B 1 56 ? 13.484 -19.594 -5.34 1 94.44 56 HIS B CA 1
ATOM 3775 C C . HIS B 1 56 ? 14.219 -18.406 -4.734 1 94.44 56 HIS B C 1
ATOM 3777 O O . HIS B 1 56 ? 13.625 -17.594 -4.027 1 94.44 56 HIS B O 1
ATOM 3783 N N . LEU B 1 57 ? 15.445 -18.328 -4.934 1 96.38 57 LEU B N 1
ATOM 3784 C CA . LEU B 1 57 ? 16.281 -17.391 -4.211 1 96.38 57 LEU B CA 1
ATOM 3785 C C . LEU B 1 57 ? 15.727 -15.969 -4.32 1 96.38 57 LEU B C 1
ATOM 3787 O O . LEU B 1 57 ? 15.492 -15.312 -3.305 1 96.38 57 LEU B O 1
ATOM 3791 N N . ALA B 1 58 ? 15.492 -15.5 -5.52 1 96.94 58 ALA B N 1
ATOM 3792 C CA . ALA B 1 58 ? 14.992 -14.141 -5.719 1 96.94 58 ALA B CA 1
ATOM 3793 C C . ALA B 1 58 ? 13.625 -13.961 -5.066 1 96.94 58 ALA B C 1
ATOM 3795 O O . ALA B 1 58 ? 13.344 -12.922 -4.469 1 96.94 58 ALA B O 1
ATOM 3796 N N . HIS B 1 59 ? 12.766 -15.008 -5.18 1 97.75 59 HIS B N 1
ATOM 3797 C CA . HIS B 1 59 ? 11.438 -14.961 -4.578 1 97.75 59 HIS B CA 1
ATOM 3798 C C . HIS B 1 59 ? 11.531 -14.805 -3.062 1 97.75 59 HIS B C 1
ATOM 3800 O O . HIS B 1 59 ? 10.828 -13.977 -2.479 1 97.75 59 HIS B O 1
ATOM 3806 N N . ALA B 1 60 ? 12.398 -15.617 -2.49 1 97.56 60 ALA B N 1
ATOM 3807 C CA . ALA B 1 60 ? 12.562 -15.633 -1.04 1 97.56 60 ALA B CA 1
ATOM 3808 C C . ALA B 1 60 ? 13.055 -14.289 -0.524 1 97.56 60 ALA B C 1
ATOM 3810 O O . ALA B 1 60 ? 12.508 -13.742 0.439 1 97.56 60 ALA B O 1
ATOM 3811 N N . VAL B 1 61 ? 14.031 -13.75 -1.199 1 97.62 61 VAL B N 1
ATOM 3812 C CA . VAL B 1 61 ? 14.664 -12.508 -0.762 1 97.62 61 VAL B CA 1
ATOM 3813 C C . VAL B 1 61 ? 13.68 -11.344 -0.911 1 97.62 61 VAL B C 1
ATOM 3815 O O . VAL B 1 61 ? 13.5 -10.555 0.016 1 97.62 61 VAL B O 1
ATOM 3818 N N . LEU B 1 62 ? 13.008 -11.266 -1.996 1 96.38 62 LEU B N 1
ATOM 3819 C CA . LEU B 1 62 ? 12.125 -10.133 -2.271 1 96.38 62 LEU B CA 1
ATOM 3820 C C . LEU B 1 62 ? 10.859 -10.219 -1.433 1 96.38 62 LEU B C 1
ATOM 3822 O O . LEU B 1 62 ? 10.312 -9.188 -1.024 1 96.38 62 LEU B O 1
ATOM 3826 N N . ALA B 1 63 ? 10.344 -11.438 -1.16 1 96.56 63 ALA B N 1
ATOM 3827 C CA . ALA B 1 63 ? 9.211 -11.586 -0.253 1 96.56 63 ALA B CA 1
ATOM 3828 C C . ALA B 1 63 ? 9.547 -11.062 1.139 1 96.56 63 ALA B C 1
ATOM 3830 O O . ALA B 1 63 ? 8.781 -10.297 1.723 1 96.56 63 ALA B O 1
ATOM 3831 N N . ASN B 1 64 ? 10.727 -11.461 1.646 1 97.25 64 ASN B N 1
ATOM 3832 C CA . ASN B 1 64 ? 11.164 -10.992 2.955 1 97.25 64 ASN B CA 1
ATOM 3833 C C . ASN B 1 64 ? 11.414 -9.484 2.955 1 97.25 64 ASN B C 1
ATOM 3835 O O . ASN B 1 64 ? 11.062 -8.789 3.912 1 97.25 64 ASN B O 1
ATOM 3839 N N . TYR B 1 65 ? 12.008 -9 1.857 1 95.75 65 TYR B N 1
ATOM 3840 C CA . TYR B 1 65 ? 12.289 -7.578 1.693 1 95.75 65 TYR B CA 1
ATOM 3841 C C . TYR B 1 65 ? 11.016 -6.754 1.8 1 95.75 65 TYR B C 1
ATOM 3843 O O . TYR B 1 65 ? 10.984 -5.734 2.496 1 95.75 65 TYR B O 1
ATOM 3851 N N . SER B 1 66 ? 9.977 -7.199 1.155 1 93.81 66 SER B N 1
ATOM 3852 C CA . SER B 1 66 ? 8.711 -6.469 1.127 1 93.81 66 SER B CA 1
ATOM 3853 C C . SER B 1 66 ? 8.078 -6.402 2.514 1 93.81 66 SER B C 1
ATOM 3855 O O . SER B 1 66 ? 7.246 -5.535 2.779 1 93.81 66 SER B O 1
ATOM 3857 N N . LEU B 1 67 ? 8.484 -7.32 3.424 1 94.94 67 LEU B N 1
ATOM 3858 C CA . LEU B 1 67 ? 7.91 -7.375 4.762 1 94.94 67 LEU B CA 1
ATOM 3859 C C . LEU B 1 67 ? 8.805 -6.668 5.77 1 94.94 67 LEU B C 1
ATOM 3861 O O . LEU B 1 67 ? 8.562 -6.734 6.977 1 94.94 67 LEU B O 1
ATOM 3865 N N . GLY B 1 68 ? 9.867 -6.008 5.27 1 94 68 GLY B N 1
ATOM 3866 C CA . GLY B 1 68 ? 10.711 -5.184 6.117 1 94 68 GLY B CA 1
ATOM 3867 C C . GLY B 1 68 ? 11.812 -5.965 6.805 1 94 68 GLY B C 1
ATOM 3868 O O . GLY B 1 68 ? 12.281 -5.586 7.883 1 94 68 GLY B O 1
ATOM 3869 N N . ALA B 1 69 ? 12.219 -7.066 6.219 1 97 69 ALA B N 1
ATOM 3870 C CA . ALA B 1 69 ? 13.289 -7.871 6.801 1 97 69 ALA B CA 1
ATOM 3871 C C . ALA B 1 69 ? 14.586 -7.074 6.887 1 97 69 ALA B C 1
ATOM 3873 O O . ALA B 1 69 ? 14.875 -6.246 6.02 1 97 69 ALA B O 1
ATOM 3874 N N . SER B 1 70 ? 15.391 -7.375 7.887 1 97.38 70 SER B N 1
ATOM 3875 C CA . SER B 1 70 ? 16.672 -6.715 8.094 1 97.38 70 SER B CA 1
ATOM 3876 C C . SER B 1 70 ? 17.703 -7.191 7.082 1 97.38 70 SER B C 1
ATOM 3878 O O . SER B 1 70 ? 17.531 -8.234 6.457 1 97.38 70 SER B O 1
ATOM 3880 N N . PRO B 1 71 ? 18.781 -6.395 6.914 1 97 71 PRO B N 1
ATOM 3881 C CA . PRO B 1 71 ? 19.859 -6.832 6.02 1 97 71 PRO B CA 1
ATOM 3882 C C . PRO B 1 71 ? 20.422 -8.203 6.398 1 97 71 PRO B C 1
ATOM 3884 O O . PRO B 1 71 ? 20.656 -9.039 5.523 1 97 71 PRO B O 1
ATOM 3887 N N . SER B 1 72 ? 20.609 -8.414 7.676 1 98.19 72 SER B N 1
ATOM 3888 C CA . SER B 1 72 ? 21.156 -9.695 8.117 1 98.19 72 SER B CA 1
ATOM 3889 C C . SER B 1 72 ? 20.203 -10.844 7.812 1 98.19 72 SER B C 1
ATOM 3891 O O . SER B 1 72 ? 20.641 -11.922 7.41 1 98.19 72 SER B O 1
ATOM 3893 N N . ARG B 1 73 ? 18.891 -10.617 8.023 1 98.25 73 ARG B N 1
ATOM 3894 C CA . ARG B 1 73 ? 17.891 -11.633 7.703 1 98.25 73 ARG B CA 1
ATOM 3895 C C . ARG B 1 73 ? 17.875 -11.93 6.207 1 98.25 73 ARG B C 1
ATOM 3897 O O . ARG B 1 73 ? 17.797 -13.086 5.797 1 98.25 73 ARG B O 1
ATOM 3904 N N . LEU B 1 74 ? 17.984 -10.93 5.363 1 98 74 LEU B N 1
ATOM 3905 C CA . LEU B 1 74 ? 18 -11.086 3.914 1 98 74 LEU B CA 1
ATOM 3906 C C . LEU B 1 74 ? 19.203 -11.883 3.455 1 98 74 LEU B C 1
ATOM 3908 O O . LEU B 1 74 ? 19.094 -12.75 2.588 1 98 74 LEU B O 1
ATOM 3912 N N . ARG B 1 75 ? 20.344 -11.602 4.035 1 97.88 75 ARG B N 1
ATOM 3913 C CA . ARG B 1 75 ? 21.562 -12.344 3.717 1 97.88 75 ARG B CA 1
ATOM 3914 C C . ARG B 1 75 ? 21.422 -13.805 4.137 1 97.88 75 ARG B C 1
ATOM 3916 O O . ARG B 1 75 ? 21.875 -14.703 3.428 1 97.88 75 ARG B O 1
ATOM 3923 N N . ALA B 1 76 ? 20.859 -13.992 5.32 1 98.25 76 ALA B N 1
ATOM 3924 C CA . ALA B 1 76 ? 20.656 -15.359 5.805 1 98.25 76 ALA B CA 1
ATOM 3925 C C . ALA B 1 76 ? 19.75 -16.141 4.867 1 98.25 76 ALA B C 1
ATOM 3927 O O . ALA B 1 76 ? 20 -17.328 4.594 1 98.25 76 ALA B O 1
ATOM 3928 N N . VAL B 1 77 ? 18.703 -15.547 4.387 1 97.75 77 VAL B N 1
ATOM 3929 C CA . VAL B 1 77 ? 17.766 -16.172 3.443 1 97.75 77 VAL B CA 1
ATOM 3930 C C . VAL B 1 77 ? 18.516 -16.531 2.158 1 97.75 77 VAL B C 1
ATOM 3932 O O . VAL B 1 77 ? 18.359 -17.641 1.641 1 97.75 77 VAL B O 1
ATOM 3935 N N . TYR B 1 78 ? 19.344 -15.617 1.645 1 97.5 78 TYR B N 1
ATOM 3936 C CA . TYR B 1 78 ? 20.141 -15.867 0.442 1 97.5 78 TYR B CA 1
ATOM 3937 C C . TYR B 1 78 ? 21.078 -17.047 0.635 1 97.5 78 TYR B C 1
ATOM 3939 O O . TYR B 1 78 ? 21.125 -17.953 -0.209 1 97.5 78 TYR B O 1
ATOM 3947 N N . GLU B 1 79 ? 21.766 -17.031 1.722 1 97.88 79 GLU B N 1
ATOM 3948 C CA . GLU B 1 79 ? 22.781 -18.062 1.97 1 97.88 79 GLU B CA 1
ATOM 3949 C C . GLU B 1 79 ? 22.141 -19.438 2.064 1 97.88 79 GLU B C 1
ATOM 3951 O O . GLU B 1 79 ? 22.688 -20.422 1.55 1 97.88 79 GLU B O 1
ATOM 3956 N N . ARG B 1 80 ? 21.047 -19.484 2.645 1 96.44 80 ARG B N 1
ATOM 3957 C CA . ARG B 1 80 ? 20.359 -20.766 2.768 1 96.44 80 ARG B CA 1
ATOM 3958 C C . ARG B 1 80 ? 19.922 -21.297 1.402 1 96.44 80 ARG B C 1
ATOM 3960 O O . ARG B 1 80 ? 20.109 -22.469 1.099 1 96.44 80 ARG B O 1
ATOM 3967 N N . GLU B 1 81 ? 19.375 -20.453 0.532 1 95.06 81 GLU B N 1
ATOM 3968 C CA . GLU B 1 81 ? 18.922 -20.859 -0.792 1 95.06 81 GLU B CA 1
ATOM 3969 C C . GLU B 1 81 ? 20.094 -21.125 -1.729 1 95.06 81 GLU B C 1
ATOM 3971 O O . GLU B 1 81 ? 20.016 -22 -2.588 1 95.06 81 GLU B O 1
ATOM 3976 N N . ALA B 1 82 ? 21.109 -20.391 -1.546 1 95.69 82 ALA B N 1
ATOM 3977 C CA . ALA B 1 82 ? 22.25 -20.453 -2.449 1 95.69 82 ALA B CA 1
ATOM 3978 C C . ALA B 1 82 ? 22.984 -21.781 -2.303 1 95.69 82 ALA B C 1
ATOM 3980 O O . ALA B 1 82 ? 23.609 -22.266 -3.256 1 95.69 82 ALA B O 1
ATOM 3981 N N . ALA B 1 83 ? 22.859 -22.375 -1.193 1 93.88 83 ALA B N 1
ATOM 3982 C CA . ALA B 1 83 ? 23.641 -23.578 -0.864 1 93.88 83 ALA B CA 1
ATOM 3983 C C . ALA B 1 83 ? 23.312 -24.719 -1.827 1 93.88 83 ALA B C 1
ATOM 3985 O O . ALA B 1 83 ? 24.172 -25.547 -2.115 1 93.88 83 ALA B O 1
ATOM 3986 N N . ASP B 1 84 ? 22.188 -24.719 -2.434 1 90.06 84 ASP B N 1
ATOM 3987 C CA . ASP B 1 84 ? 21.75 -25.859 -3.227 1 90.06 84 ASP B CA 1
ATOM 3988 C C . ASP B 1 84 ? 21.625 -25.484 -4.703 1 90.06 84 ASP B C 1
ATOM 3990 O O . ASP B 1 84 ? 21.141 -26.297 -5.508 1 90.06 84 ASP B O 1
ATOM 3994 N N . GLN B 1 85 ? 22.125 -24.359 -5.109 1 94.94 85 GLN B N 1
ATOM 3995 C CA . GLN B 1 85 ? 21.844 -23.891 -6.465 1 94.94 85 GLN B CA 1
ATOM 3996 C C . GLN B 1 85 ? 22.844 -24.469 -7.461 1 94.94 85 GLN B C 1
ATOM 3998 O O . GLN B 1 85 ? 24 -24.672 -7.125 1 94.94 85 GLN B O 1
ATOM 4003 N N . HIS B 1 86 ? 22.375 -24.719 -8.641 1 94.88 86 HIS B N 1
ATOM 4004 C CA . HIS B 1 86 ? 23.203 -25.125 -9.766 1 94.88 86 HIS B CA 1
ATOM 4005 C C . HIS B 1 86 ? 23.812 -23.906 -10.453 1 94.88 86 HIS B C 1
ATOM 4007 O O . HIS B 1 86 ? 23.188 -22.844 -10.547 1 94.88 86 HIS B O 1
ATOM 4013 N N . ALA B 1 87 ? 24.984 -24.141 -10.984 1 95.81 87 ALA B N 1
ATOM 4014 C CA . ALA B 1 87 ? 25.656 -23.078 -11.719 1 95.81 87 ALA B CA 1
ATOM 4015 C C . ALA B 1 87 ? 24.859 -22.688 -12.969 1 95.81 87 ALA B C 1
ATOM 4017 O O . ALA B 1 87 ? 24.172 -23.531 -13.555 1 95.81 87 ALA B O 1
ATOM 4018 N N . ILE B 1 88 ? 24.938 -21.469 -13.391 1 96.31 88 ILE B N 1
ATOM 4019 C CA . ILE B 1 88 ? 24.141 -20.859 -14.445 1 96.31 88 ILE B CA 1
ATOM 4020 C C . ILE B 1 88 ? 24.406 -21.578 -15.773 1 96.31 88 ILE B C 1
ATOM 4022 O O . ILE B 1 88 ? 23.531 -21.656 -16.641 1 96.31 88 ILE B O 1
ATOM 4026 N N . GLY B 1 89 ? 25.609 -22.156 -15.992 1 94.69 89 GLY B N 1
ATOM 4027 C CA . GLY B 1 89 ? 25.984 -22.766 -17.25 1 94.69 89 GLY B CA 1
ATOM 4028 C C . GLY B 1 89 ? 26.594 -21.766 -18.234 1 94.69 89 GLY B C 1
ATOM 4029 O O . GLY B 1 89 ? 26.906 -20.641 -17.859 1 94.69 89 GLY B O 1
ATOM 4030 N N . SER B 1 90 ? 26.812 -22.203 -19.5 1 95.62 90 SER B N 1
ATOM 4031 C CA . SER B 1 90 ? 27.484 -21.391 -20.5 1 95.62 90 SER B CA 1
ATOM 4032 C C . SER B 1 90 ? 26.5 -20.891 -21.547 1 95.62 90 SER B C 1
ATOM 4034 O O . SER B 1 90 ? 25.438 -21.484 -21.75 1 95.62 90 SER B O 1
ATOM 4036 N N . THR B 1 91 ? 26.844 -19.781 -22.109 1 97.38 91 THR B N 1
ATOM 4037 C CA . THR B 1 91 ? 26.094 -19.328 -23.266 1 97.38 91 THR B CA 1
ATOM 4038 C C . THR B 1 91 ? 26.406 -20.172 -24.5 1 97.38 91 THR B C 1
ATOM 4040 O O . THR B 1 91 ? 27.547 -20.203 -24.969 1 97.38 91 THR B O 1
ATOM 4043 N N . LEU B 1 92 ? 25.469 -20.797 -24.969 1 98.12 92 LEU B N 1
ATOM 4044 C CA . LEU B 1 92 ? 25.641 -21.766 -26.062 1 98.12 92 LEU B CA 1
ATOM 4045 C C . LEU B 1 92 ? 25.25 -21.156 -27.406 1 98.12 92 LEU B C 1
ATOM 4047 O O . LEU B 1 92 ? 25.656 -21.625 -28.453 1 98.12 92 LEU B O 1
ATOM 4051 N N . LYS B 1 93 ? 24.422 -20.156 -27.328 1 97.69 93 LYS B N 1
ATOM 4052 C CA . LYS B 1 93 ? 23.875 -19.516 -28.531 1 97.69 93 LYS B CA 1
ATOM 4053 C C . LYS B 1 93 ? 23.531 -18.062 -28.25 1 97.69 93 LYS B C 1
ATOM 4055 O O . LYS B 1 93 ? 23.047 -17.719 -27.172 1 97.69 93 LYS B O 1
ATOM 4060 N N . SER B 1 94 ? 23.766 -17.203 -29.219 1 98.12 94 SER B N 1
ATOM 4061 C CA . SER B 1 94 ? 23.281 -15.82 -29.172 1 98.12 94 SER B CA 1
ATOM 4062 C C . SER B 1 94 ? 21.969 -15.672 -29.953 1 98.12 94 SER B C 1
ATOM 4064 O O . SER B 1 94 ? 21.984 -15.609 -31.188 1 98.12 94 SER B O 1
ATOM 4066 N N . PHE B 1 95 ? 20.922 -15.523 -29.219 1 98.38 95 PHE B N 1
ATOM 4067 C CA . PHE B 1 95 ? 19.609 -15.469 -29.844 1 98.38 95 PHE B CA 1
ATOM 4068 C C . PHE B 1 95 ? 19.312 -14.062 -30.375 1 98.38 95 PHE B C 1
ATOM 4070 O O . PHE B 1 95 ? 19.891 -13.086 -29.906 1 98.38 95 PHE B O 1
ATOM 4077 N N . THR B 1 96 ? 18.469 -13.969 -31.375 1 97.44 96 THR B N 1
ATOM 4078 C CA . THR B 1 96 ? 17.891 -12.734 -31.891 1 97.44 96 THR B CA 1
ATOM 4079 C C . THR B 1 96 ? 16.359 -12.781 -31.797 1 97.44 96 THR B C 1
ATOM 4081 O O . THR B 1 96 ? 15.789 -13.82 -31.453 1 97.44 96 THR B O 1
ATOM 4084 N N . ALA B 1 97 ? 15.75 -11.688 -32.125 1 96 97 ALA B N 1
ATOM 4085 C CA . ALA B 1 97 ? 14.297 -11.609 -32.062 1 96 97 ALA B CA 1
ATOM 4086 C C . ALA B 1 97 ? 13.664 -12.578 -33.062 1 96 97 ALA B C 1
ATOM 4088 O O . ALA B 1 97 ? 12.539 -13.039 -32.844 1 96 97 ALA B O 1
ATOM 4089 N N . SER B 1 98 ? 14.406 -13 -34.031 1 96.31 98 SER B N 1
ATOM 4090 C CA . SER B 1 98 ? 13.844 -13.836 -35.094 1 96.31 98 SER B CA 1
ATOM 4091 C C . SER B 1 98 ? 14.023 -15.32 -34.781 1 96.31 98 SER B C 1
ATOM 4093 O O . SER B 1 98 ? 13.297 -16.156 -35.312 1 96.31 98 SER B O 1
ATOM 4095 N N . ASP B 1 99 ? 14.945 -15.711 -33.875 1 97.44 99 ASP B N 1
ATOM 4096 C CA . ASP B 1 99 ? 15.227 -17.141 -33.75 1 97.44 99 ASP B CA 1
ATOM 4097 C C . ASP B 1 99 ? 15.156 -17.594 -32.281 1 97.44 99 ASP B C 1
ATOM 4099 O O . ASP B 1 99 ? 15.555 -18.703 -31.969 1 97.44 99 ASP B O 1
ATOM 4103 N N . TRP B 1 100 ? 14.719 -16.75 -31.375 1 98.19 100 TRP B N 1
ATOM 4104 C CA . TRP B 1 100 ? 14.75 -17.031 -29.938 1 98.19 100 TRP B CA 1
ATOM 4105 C C . TRP B 1 100 ? 13.867 -18.234 -29.609 1 98.19 100 TRP B C 1
ATOM 4107 O O . TRP B 1 100 ? 14.023 -18.844 -28.547 1 98.19 100 TRP B O 1
ATOM 4117 N N . LYS B 1 101 ? 13.008 -18.656 -30.516 1 98.38 101 LYS B N 1
ATOM 4118 C CA . LYS B 1 101 ? 12.094 -19.766 -30.203 1 98.38 101 LYS B CA 1
ATOM 4119 C C . LYS B 1 101 ? 12.711 -21.109 -30.594 1 98.38 101 LYS B C 1
ATOM 4121 O O . LYS B 1 101 ? 12.117 -22.156 -30.344 1 98.38 101 LYS B O 1
ATOM 4126 N N . SER B 1 102 ? 13.898 -21.156 -31.078 1 98.06 102 SER B N 1
ATOM 4127 C CA . SER B 1 102 ? 14.492 -22.344 -31.688 1 98.06 102 SER B CA 1
ATOM 4128 C C . SER B 1 102 ? 14.867 -23.375 -30.641 1 98.06 102 SER B C 1
ATOM 4130 O O . SER B 1 102 ? 14.945 -24.562 -30.938 1 98.06 102 SER B O 1
ATOM 4132 N N . GLU B 1 103 ? 15.117 -22.969 -29.406 1 98.25 103 GLU B N 1
ATOM 4133 C CA . GLU B 1 103 ? 15.594 -23.906 -28.406 1 98.25 103 GLU B CA 1
ATOM 4134 C C . GLU B 1 103 ? 14.711 -23.891 -27.172 1 98.25 103 GLU B C 1
ATOM 4136 O O . GLU B 1 103 ? 15.188 -24.094 -26.047 1 98.25 103 GLU B O 1
ATOM 4141 N N . LEU B 1 104 ? 13.461 -23.578 -27.328 1 98.25 104 LEU B N 1
ATOM 4142 C CA . LEU B 1 104 ? 12.523 -23.516 -26.203 1 98.25 104 LEU B CA 1
ATOM 4143 C C . LEU B 1 104 ? 12.461 -24.859 -25.484 1 98.25 104 LEU B C 1
ATOM 4145 O O . LEU B 1 104 ? 12.508 -25.922 -26.109 1 98.25 104 LEU B O 1
ATOM 4149 N N . GLY B 1 105 ? 12.391 -24.797 -24.188 1 96.94 105 GLY B N 1
ATOM 4150 C CA . GLY B 1 105 ? 12.211 -25.984 -23.359 1 96.94 105 GLY B CA 1
ATOM 4151 C C . GLY B 1 105 ? 13.523 -26.656 -23 1 96.94 105 GLY B C 1
ATOM 4152 O O . GLY B 1 105 ? 13.539 -27.578 -22.172 1 96.94 105 GLY B O 1
ATOM 4153 N N . LYS B 1 106 ? 14.609 -26.203 -23.562 1 97.19 106 LYS B N 1
ATOM 4154 C CA . LYS B 1 106 ? 15.906 -26.812 -23.297 1 97.19 106 LYS B CA 1
ATOM 4155 C C . LYS B 1 106 ? 16.672 -26.062 -22.219 1 97.19 106 LYS B C 1
ATOM 4157 O O . LYS B 1 106 ? 17.219 -24.984 -22.453 1 97.19 106 LYS B O 1
ATOM 4162 N N . GLN B 1 107 ? 16.859 -26.672 -21.078 1 96.5 107 GLN B N 1
ATOM 4163 C CA . GLN B 1 107 ? 17.406 -26.047 -19.875 1 96.5 107 GLN B CA 1
ATOM 4164 C C . GLN B 1 107 ? 18.844 -25.625 -20.094 1 96.5 107 GLN B C 1
ATOM 4166 O O . GLN B 1 107 ? 19.312 -24.641 -19.484 1 96.5 107 GLN B O 1
ATOM 4171 N N . ASP B 1 108 ? 19.578 -26.297 -21.047 1 96.69 108 ASP B N 1
ATOM 4172 C CA . ASP B 1 108 ? 20.984 -26 -21.266 1 96.69 108 ASP B CA 1
ATOM 4173 C C . ASP B 1 108 ? 21.156 -24.609 -21.859 1 96.69 108 ASP B C 1
ATOM 4175 O O . ASP B 1 108 ? 22.266 -24.047 -21.797 1 96.69 108 ASP B O 1
ATOM 4179 N N . TYR B 1 109 ? 20.078 -24.062 -22.344 1 98.19 109 TYR B N 1
ATOM 4180 C CA . TYR B 1 109 ? 20.188 -22.781 -23.031 1 98.19 109 TYR B CA 1
ATOM 4181 C C . TYR B 1 109 ? 19.781 -21.625 -22.109 1 98.19 109 TYR B C 1
ATOM 4183 O O . TYR B 1 109 ? 19.547 -20.5 -22.578 1 98.19 109 TYR B O 1
ATOM 4191 N N . TYR B 1 110 ? 19.672 -21.859 -20.844 1 98.19 110 TYR B N 1
ATOM 4192 C CA . TYR B 1 110 ? 19.203 -20.828 -19.922 1 98.19 110 TYR B CA 1
ATOM 4193 C C . TYR B 1 110 ? 20.094 -19.578 -20 1 98.19 110 TYR B C 1
ATOM 4195 O O . TYR B 1 110 ? 19.594 -18.469 -20.156 1 98.19 110 TYR B O 1
ATOM 4203 N N . ALA B 1 111 ? 21.375 -19.766 -19.891 1 98.44 111 ALA B N 1
ATOM 4204 C CA . ALA B 1 111 ? 22.297 -18.625 -19.922 1 98.44 111 ALA B CA 1
ATOM 4205 C C . ALA B 1 111 ? 22.156 -17.844 -21.219 1 98.44 111 ALA B C 1
ATOM 4207 O O . ALA B 1 111 ? 22.234 -16.609 -21.234 1 98.44 111 ALA B O 1
ATOM 4208 N N . SER B 1 112 ? 22 -18.562 -22.328 1 98.75 112 SER B N 1
ATOM 4209 C CA . SER B 1 112 ? 21.812 -17.938 -23.625 1 98.75 112 SER B CA 1
ATOM 4210 C C . SER B 1 112 ? 20.531 -17.094 -23.656 1 98.75 112 SER B C 1
ATOM 4212 O O . SER B 1 112 ? 20.547 -15.961 -24.141 1 98.75 112 SER B O 1
ATOM 4214 N N . TYR B 1 113 ? 19.5 -17.641 -23.156 1 98.81 113 TYR B N 1
ATOM 4215 C CA . TYR B 1 113 ? 18.234 -16.938 -23.109 1 98.81 113 TYR B CA 1
ATOM 4216 C C . TYR B 1 113 ? 18.312 -15.719 -22.188 1 98.81 113 TYR B C 1
ATOM 4218 O O . TYR B 1 113 ? 17.75 -14.664 -22.469 1 98.81 113 TYR B O 1
ATOM 4226 N N . LEU B 1 114 ? 18.984 -15.891 -21.047 1 98.62 114 LEU B N 1
ATOM 4227 C CA . LEU B 1 114 ? 19.125 -14.781 -20.109 1 98.62 114 LEU B CA 1
ATOM 4228 C C . LEU B 1 114 ? 19.844 -13.602 -20.766 1 98.62 114 LEU B C 1
ATOM 4230 O O . LEU B 1 114 ? 19.422 -12.453 -20.609 1 98.62 114 LEU B O 1
ATOM 4234 N N . GLU B 1 115 ? 20.891 -13.914 -21.484 1 98.25 115 GLU B N 1
ATOM 4235 C CA . GLU B 1 115 ? 21.609 -12.859 -22.203 1 98.25 115 GLU B CA 1
ATOM 4236 C C . GLU B 1 115 ? 20.703 -12.164 -23.203 1 98.25 115 GLU B C 1
ATOM 4238 O O . GLU B 1 115 ? 20.703 -10.938 -23.312 1 98.25 115 GLU B O 1
ATOM 4243 N N . PHE B 1 116 ? 19.984 -12.906 -23.906 1 98.69 116 PHE B N 1
ATOM 4244 C CA . PHE B 1 116 ? 19.062 -12.375 -24.906 1 98.69 116 PHE B CA 1
ATOM 4245 C C . PHE B 1 116 ? 18.016 -11.484 -24.25 1 98.69 116 PHE B C 1
ATOM 4247 O O . PHE B 1 116 ? 17.797 -10.344 -24.688 1 98.69 116 PHE B O 1
ATOM 4254 N N . PHE B 1 117 ? 17.391 -11.914 -23.234 1 98.69 117 PHE B N 1
ATOM 4255 C CA . PHE B 1 117 ? 16.266 -11.195 -22.656 1 98.69 117 PHE B CA 1
ATOM 4256 C C . PHE B 1 117 ? 16.75 -9.984 -21.875 1 98.69 117 PHE B C 1
ATOM 4258 O O . PHE B 1 117 ? 16.031 -9 -21.734 1 98.69 117 PHE B O 1
ATOM 4265 N N . ARG B 1 118 ? 17.969 -10.023 -21.281 1 97.62 118 ARG B N 1
ATOM 4266 C CA . ARG B 1 118 ? 18.531 -8.805 -20.719 1 97.62 118 ARG B CA 1
ATOM 4267 C C . ARG B 1 118 ? 18.547 -7.672 -21.734 1 97.62 118 ARG B C 1
ATOM 4269 O O . ARG B 1 118 ? 18.156 -6.543 -21.422 1 97.62 118 ARG B O 1
ATOM 4276 N N . GLY B 1 119 ? 18.984 -8.062 -22.938 1 97.69 119 GLY B N 1
ATOM 4277 C CA . GLY B 1 119 ? 19 -7.078 -24 1 97.69 119 GLY B CA 1
ATOM 4278 C C . GLY B 1 119 ? 17.625 -6.594 -24.391 1 97.69 119 GLY B C 1
ATOM 4279 O O . GLY B 1 119 ? 17.422 -5.398 -24.594 1 97.69 119 GLY B O 1
ATOM 4280 N N . GLU B 1 120 ? 16.688 -7.477 -24.453 1 98.31 120 GLU B N 1
ATOM 4281 C CA . GLU B 1 120 ? 15.344 -7.141 -24.891 1 98.31 120 GLU B CA 1
ATOM 4282 C C . GLU B 1 120 ? 14.633 -6.266 -23.844 1 98.31 120 GLU B C 1
ATOM 4284 O O . GLU B 1 120 ? 13.914 -5.332 -24.203 1 98.31 120 GLU B O 1
ATOM 4289 N N . VAL B 1 121 ? 14.828 -6.57 -22.578 1 97.69 121 VAL B N 1
ATOM 4290 C CA . VAL B 1 121 ? 14.219 -5.77 -21.531 1 97.69 121 VAL B CA 1
ATOM 4291 C C . VAL B 1 121 ? 14.797 -4.355 -21.547 1 97.69 121 VAL B C 1
ATOM 4293 O O . VAL B 1 121 ? 14.07 -3.379 -21.375 1 97.69 121 VAL B O 1
ATOM 4296 N N . GLN B 1 122 ? 16.047 -4.285 -21.75 1 95.62 122 GLN B N 1
ATOM 4297 C CA . GLN B 1 122 ? 16.688 -2.979 -21.844 1 95.62 122 GLN B CA 1
ATOM 4298 C C . GLN B 1 122 ? 16.156 -2.195 -23.047 1 95.62 122 GLN B C 1
ATOM 4300 O O . GLN B 1 122 ? 15.93 -0.987 -22.953 1 95.62 122 GLN B O 1
ATOM 4305 N N . ARG B 1 123 ? 15.953 -2.846 -24.094 1 97.06 123 ARG B N 1
ATOM 4306 C CA . ARG B 1 123 ? 15.555 -2.209 -25.344 1 97.06 123 ARG B CA 1
ATOM 4307 C C . ARG B 1 123 ? 14.094 -1.785 -25.297 1 97.06 123 ARG B C 1
ATOM 4309 O O . ARG B 1 123 ? 13.75 -0.673 -25.703 1 97.06 123 ARG B O 1
ATOM 4316 N N . LEU B 1 124 ? 13.242 -2.621 -24.781 1 97.12 124 LEU B N 1
ATOM 4317 C CA . LEU B 1 124 ? 11.805 -2.434 -24.922 1 97.12 124 LEU B CA 1
ATOM 4318 C C . LEU B 1 124 ? 11.219 -1.802 -23.656 1 97.12 124 LEU B C 1
ATOM 4320 O O . LEU B 1 124 ? 10.172 -1.15 -23.719 1 97.12 124 LEU B O 1
ATOM 4324 N N . GLY B 1 125 ? 11.836 -2.062 -22.516 1 95.75 125 GLY B N 1
ATOM 4325 C CA . GLY B 1 125 ? 11.234 -1.789 -21.219 1 95.75 125 GLY B CA 1
ATOM 4326 C C . GLY B 1 125 ? 10.5 -2.982 -20.641 1 95.75 125 GLY B C 1
ATOM 4327 O O . GLY B 1 125 ? 10.219 -3.953 -21.344 1 95.75 125 GLY B O 1
ATOM 4328 N N . ARG B 1 126 ? 10.219 -2.949 -19.406 1 94.19 126 ARG B N 1
ATOM 4329 C CA . ARG B 1 126 ? 9.719 -4.09 -18.656 1 94.19 126 ARG B CA 1
ATOM 4330 C C . ARG B 1 126 ? 8.359 -4.543 -19.188 1 94.19 126 ARG B C 1
ATOM 4332 O O . ARG B 1 126 ? 8.156 -5.73 -19.453 1 94.19 126 ARG B O 1
ATOM 4339 N N . ILE B 1 127 ? 7.43 -3.596 -19.391 1 96 127 ILE B N 1
ATOM 4340 C CA . ILE B 1 127 ? 6.051 -3.945 -19.719 1 96 127 ILE B CA 1
ATOM 4341 C C . ILE B 1 127 ? 5.977 -4.434 -21.172 1 96 127 ILE B C 1
ATOM 4343 O O . ILE B 1 127 ? 5.375 -5.473 -21.453 1 96 127 ILE B O 1
ATOM 4347 N N . ASP B 1 128 ? 6.633 -3.742 -22.078 1 97.62 128 ASP B N 1
ATOM 4348 C CA . ASP B 1 128 ? 6.617 -4.137 -23.484 1 97.62 128 ASP B CA 1
ATOM 4349 C C . ASP B 1 128 ? 7.32 -5.477 -23.688 1 97.62 128 ASP B C 1
ATOM 4351 O O . ASP B 1 128 ? 6.891 -6.289 -24.516 1 97.62 128 ASP B O 1
ATOM 4355 N N . ALA B 1 129 ? 8.391 -5.711 -23 1 98.25 129 ALA B N 1
ATOM 4356 C CA . ALA B 1 129 ? 9.07 -7.004 -23.078 1 98.25 129 ALA B CA 1
ATOM 4357 C C . ALA B 1 129 ? 8.172 -8.133 -22.578 1 98.25 129 ALA B C 1
ATOM 4359 O O . ALA B 1 129 ? 8.141 -9.211 -23.172 1 98.25 129 ALA B O 1
ATOM 4360 N N . THR B 1 130 ? 7.469 -7.859 -21.484 1 98.44 130 THR B N 1
ATOM 4361 C CA . THR B 1 130 ? 6.543 -8.852 -20.938 1 98.44 130 THR B CA 1
ATOM 4362 C C . THR B 1 130 ? 5.461 -9.188 -21.969 1 98.44 130 THR B C 1
ATOM 4364 O O . THR B 1 130 ? 5.18 -10.359 -22.219 1 98.44 130 THR B O 1
ATOM 4367 N N . VAL B 1 131 ? 4.902 -8.172 -22.594 1 97.69 131 VAL B N 1
ATOM 4368 C CA . VAL B 1 131 ? 3.836 -8.344 -23.562 1 97.69 131 VAL B CA 1
ATOM 4369 C C . VAL B 1 131 ? 4.363 -9.109 -24.781 1 97.69 131 VAL B C 1
ATOM 4371 O O . VAL B 1 131 ? 3.73 -10.062 -25.25 1 97.69 131 VAL B O 1
ATOM 4374 N N . GLN B 1 132 ? 5.504 -8.781 -25.219 1 97.81 132 GLN B N 1
ATOM 4375 C CA . GLN B 1 132 ? 6.047 -9.328 -26.453 1 97.81 132 GLN B CA 1
ATOM 4376 C C . GLN B 1 132 ? 6.477 -10.781 -26.266 1 97.81 132 GLN B C 1
ATOM 4378 O O . GLN B 1 132 ? 6.301 -11.609 -27.172 1 97.81 132 GLN B O 1
ATOM 4383 N N . TYR B 1 133 ? 6.988 -11.094 -25.109 1 98.44 133 TYR B N 1
ATOM 4384 C CA . TYR B 1 133 ? 7.652 -12.391 -25.016 1 98.44 133 TYR B CA 1
ATOM 4385 C C . TYR B 1 133 ? 6.887 -13.328 -24.078 1 98.44 133 TYR B C 1
ATOM 4387 O O . TYR B 1 133 ? 6.625 -14.477 -24.438 1 98.44 133 TYR B O 1
ATOM 4395 N N . ALA B 1 134 ? 6.469 -12.867 -22.922 1 98.38 134 ALA B N 1
ATOM 4396 C CA . ALA B 1 134 ? 5.785 -13.742 -21.969 1 98.38 134 ALA B CA 1
ATOM 4397 C C . ALA B 1 134 ? 4.375 -14.078 -22.453 1 98.38 134 ALA B C 1
ATOM 4399 O O . ALA B 1 134 ? 3.814 -15.109 -22.078 1 98.38 134 ALA B O 1
ATOM 4400 N N . PHE B 1 135 ? 3.83 -13.164 -23.297 1 97.88 135 PHE B N 1
ATOM 4401 C CA . PHE B 1 135 ? 2.461 -13.359 -23.75 1 97.88 135 PHE B CA 1
ATOM 4402 C C . PHE B 1 135 ? 2.426 -13.578 -25.266 1 97.88 135 PHE B C 1
ATOM 4404 O O . PHE B 1 135 ? 1.377 -13.422 -25.891 1 97.88 135 PHE B O 1
ATOM 4411 N N . ASP B 1 136 ? 3.604 -13.844 -25.734 1 96.62 136 ASP B N 1
ATOM 4412 C CA . ASP B 1 136 ? 3.627 -14.305 -27.125 1 96.62 136 ASP B CA 1
ATOM 4413 C C . ASP B 1 136 ? 2.707 -15.508 -27.312 1 96.62 136 ASP B C 1
ATOM 4415 O O . ASP B 1 136 ? 2.793 -16.484 -26.578 1 96.62 136 ASP B O 1
ATOM 4419 N N . PRO B 1 137 ? 1.849 -15.5 -28.266 1 94.25 137 PRO B N 1
ATOM 4420 C CA . PRO B 1 137 ? 0.853 -16.562 -28.438 1 94.25 137 PRO B CA 1
ATOM 4421 C C . PRO B 1 137 ? 1.483 -17.938 -28.609 1 94.25 137 PRO B C 1
ATOM 4423 O O . PRO B 1 137 ? 0.851 -18.953 -28.312 1 94.25 137 PRO B O 1
ATOM 4426 N N . ASP B 1 138 ? 2.688 -18 -29.031 1 93.62 138 ASP B N 1
ATOM 4427 C CA . ASP B 1 138 ? 3.34 -19.281 -29.266 1 93.62 138 ASP B CA 1
ATOM 4428 C C . ASP B 1 138 ? 3.977 -19.812 -28 1 93.62 138 ASP B C 1
ATOM 4430 O O . ASP B 1 138 ? 4.344 -21 -27.922 1 93.62 138 ASP B O 1
ATOM 4434 N N . VAL B 1 139 ? 4.055 -18.984 -26.969 1 96.44 139 VAL B N 1
ATOM 4435 C CA . VAL B 1 139 ? 4.855 -19.469 -25.859 1 96.44 139 VAL B CA 1
ATOM 4436 C C . VAL B 1 139 ? 4.156 -19.141 -24.531 1 96.44 139 VAL B C 1
ATOM 4438 O O . VAL B 1 139 ? 4.625 -19.531 -23.469 1 96.44 139 VAL B O 1
ATOM 4441 N N . VAL B 1 140 ? 2.996 -18.5 -24.531 1 97.62 140 VAL B N 1
ATOM 4442 C CA . VAL B 1 140 ? 2.307 -18.047 -23.328 1 97.62 140 VAL B CA 1
ATOM 4443 C C . VAL B 1 140 ? 2.055 -19.219 -22.391 1 97.62 140 VAL B C 1
ATOM 4445 O O . VAL B 1 140 ? 2.057 -19.062 -21.172 1 97.62 140 VAL B O 1
ATOM 4448 N N . GLU B 1 141 ? 1.899 -20.406 -22.922 1 97.81 141 GLU B N 1
ATOM 4449 C CA . GLU B 1 141 ? 1.665 -21.594 -22.109 1 97.81 141 GLU B CA 1
ATOM 4450 C C . GLU B 1 141 ? 2.832 -21.859 -21.156 1 97.81 141 GLU B C 1
ATOM 4452 O O . GLU B 1 141 ? 2.641 -22.391 -20.062 1 97.81 141 GLU B O 1
ATOM 4457 N N . ARG B 1 142 ? 4.055 -21.5 -21.547 1 98.25 142 ARG B N 1
ATOM 4458 C CA . ARG B 1 142 ? 5.25 -21.703 -20.734 1 98.25 142 ARG B CA 1
ATOM 4459 C C . ARG B 1 142 ? 5.293 -20.75 -19.547 1 98.25 142 ARG B C 1
ATOM 4461 O O . ARG B 1 142 ? 5.82 -21.094 -18.5 1 98.25 142 ARG B O 1
ATOM 4468 N N . THR B 1 143 ? 4.68 -19.562 -19.703 1 98.56 143 THR B N 1
ATOM 4469 C CA . THR B 1 143 ? 4.566 -18.594 -18.625 1 98.56 143 THR B CA 1
ATOM 4470 C C . THR B 1 143 ? 3.744 -19.156 -17.469 1 98.56 143 THR B C 1
ATOM 4472 O O . THR B 1 143 ? 3.994 -18.844 -16.312 1 98.56 143 THR B O 1
ATOM 4475 N N . PHE B 1 144 ? 2.836 -20.047 -17.797 1 98.5 144 PHE B N 1
ATOM 4476 C CA . PHE B 1 144 ? 1.91 -20.547 -16.781 1 98.5 144 PHE B CA 1
ATOM 4477 C C . PHE B 1 144 ? 2.205 -22.016 -16.453 1 98.5 144 PHE B C 1
ATOM 4479 O O . PHE B 1 144 ? 1.423 -22.672 -15.766 1 98.5 144 PHE B O 1
ATOM 4486 N N . SER B 1 145 ? 3.338 -22.562 -16.969 1 97.69 145 SER B N 1
ATOM 4487 C CA . SER B 1 145 ? 3.795 -23.906 -16.641 1 97.69 145 SER B CA 1
ATOM 4488 C C . SER B 1 145 ? 4.816 -23.875 -15.5 1 97.69 145 SER B C 1
ATOM 4490 O O . SER B 1 145 ? 5 -22.859 -14.844 1 97.69 145 SER B O 1
ATOM 4492 N N . GLY B 1 146 ? 5.352 -25 -15.172 1 96.44 146 GLY B N 1
ATOM 4493 C CA . GLY B 1 146 ? 6.359 -25.062 -14.125 1 96.44 146 GLY B CA 1
ATOM 4494 C C . GLY B 1 146 ? 5.859 -24.562 -12.781 1 96.44 146 GLY B C 1
ATOM 4495 O O . GLY B 1 146 ? 6.516 -23.734 -12.133 1 96.44 146 GLY B O 1
ATOM 4496 N N . ALA B 1 147 ? 4.688 -24.906 -12.383 1 97.25 147 ALA B N 1
ATOM 4497 C CA . ALA B 1 147 ? 4.051 -24.469 -11.141 1 97.25 147 ALA B CA 1
ATOM 4498 C C . ALA B 1 147 ? 4.059 -22.938 -11.039 1 97.25 147 ALA B C 1
ATOM 4500 O O . ALA B 1 147 ? 4.305 -22.391 -9.969 1 97.25 147 ALA B O 1
ATOM 4501 N N . PHE B 1 148 ? 3.9 -22.234 -12.117 1 98.25 148 PHE B N 1
ATOM 4502 C CA . PHE B 1 148 ? 3.725 -20.797 -12.25 1 98.25 148 PHE B CA 1
ATOM 4503 C C . PHE B 1 148 ? 5.035 -20.062 -11.992 1 98.25 148 PHE B C 1
ATOM 4505 O O . PHE B 1 148 ? 5.062 -18.828 -11.898 1 98.25 148 PHE B O 1
ATOM 4512 N N . HIS B 1 149 ? 6.16 -20.766 -11.938 1 98.56 149 HIS B N 1
ATOM 4513 C CA . HIS B 1 149 ? 7.387 -20.094 -11.523 1 98.56 149 HIS B CA 1
ATOM 4514 C C . HIS B 1 149 ? 7.793 -19.016 -12.516 1 98.56 149 HIS B C 1
ATOM 4516 O O . HIS B 1 149 ? 8.242 -17.922 -12.125 1 98.56 149 HIS B O 1
ATOM 4522 N N . PRO B 1 150 ? 7.691 -19.234 -13.859 1 98.62 150 PRO B N 1
ATOM 4523 C CA . PRO B 1 150 ? 8 -18.109 -14.75 1 98.62 150 PRO B CA 1
ATOM 4524 C C . PRO B 1 150 ? 7.137 -16.891 -14.484 1 98.62 150 PRO B C 1
ATOM 4526 O O . PRO B 1 150 ? 7.648 -15.766 -14.438 1 98.62 150 PRO B O 1
ATOM 4529 N N . LEU B 1 151 ? 5.836 -17.125 -14.234 1 98.75 151 LEU B N 1
ATOM 4530 C CA . LEU B 1 151 ? 4.918 -16.031 -13.93 1 98.75 151 LEU B CA 1
ATOM 4531 C C . LEU B 1 151 ? 5.328 -15.312 -12.648 1 98.75 151 LEU B C 1
ATOM 4533 O O . LEU B 1 151 ? 5.324 -14.078 -12.594 1 98.75 151 LEU B O 1
ATOM 4537 N N . ILE B 1 152 ? 5.633 -16.078 -11.625 1 98.56 152 ILE B N 1
ATOM 4538 C CA . ILE B 1 152 ? 6.027 -15.531 -10.336 1 98.56 152 ILE B CA 1
ATOM 4539 C C . ILE B 1 152 ? 7.289 -14.68 -10.492 1 98.56 152 ILE B C 1
ATOM 4541 O O . ILE B 1 152 ? 7.359 -13.562 -9.984 1 98.56 152 ILE B O 1
ATOM 4545 N N . HIS B 1 153 ? 8.234 -15.219 -11.242 1 98.56 153 HIS B N 1
ATOM 4546 C CA . HIS B 1 153 ? 9.508 -14.539 -11.414 1 98.56 153 HIS B CA 1
ATOM 4547 C C . HIS B 1 153 ? 9.352 -13.266 -12.227 1 98.56 153 HIS B C 1
ATOM 4549 O O . HIS B 1 153 ? 9.914 -12.227 -11.883 1 98.56 153 HIS B O 1
ATOM 4555 N N . ILE B 1 154 ? 8.609 -13.359 -13.273 1 98.31 154 ILE B N 1
ATOM 4556 C CA . ILE B 1 154 ? 8.266 -12.18 -14.062 1 98.31 154 ILE B CA 1
ATOM 4557 C C . ILE B 1 154 ? 7.539 -11.164 -13.188 1 98.31 154 ILE B C 1
ATOM 4559 O O . I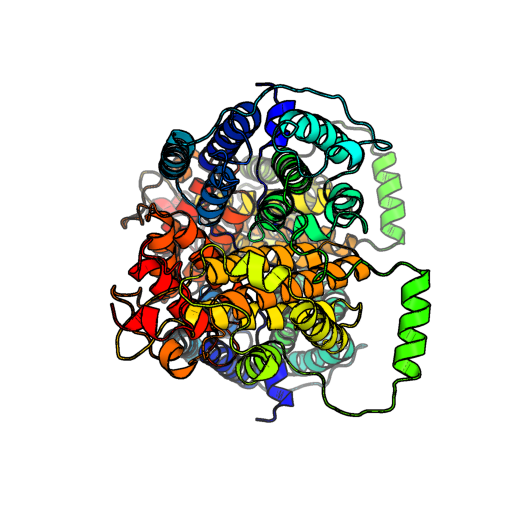LE B 1 154 ? 7.848 -9.969 -13.227 1 98.31 154 ILE B O 1
ATOM 4563 N N . GLY B 1 155 ? 6.625 -11.68 -12.406 1 96.44 155 GLY B N 1
ATOM 4564 C CA . GLY B 1 155 ? 5.867 -10.828 -11.508 1 96.44 155 GLY B CA 1
ATOM 4565 C C . GLY B 1 155 ? 6.738 -10.062 -10.531 1 96.44 155 GLY B C 1
ATOM 4566 O O . GLY B 1 155 ? 6.516 -8.867 -10.297 1 96.44 155 GLY B O 1
ATOM 4567 N N . TYR B 1 156 ? 7.727 -10.727 -9.969 1 95.88 156 TYR B N 1
ATOM 4568 C CA . TYR B 1 156 ? 8.656 -10.055 -9.07 1 95.88 156 TYR B CA 1
ATOM 4569 C C . TYR B 1 156 ? 9.43 -8.961 -9.797 1 95.88 156 TYR B C 1
ATOM 4571 O O . TYR B 1 156 ? 9.656 -7.879 -9.242 1 95.88 156 TYR B O 1
ATOM 4579 N N . GLY B 1 157 ? 9.867 -9.266 -11.023 1 95.44 157 GLY B N 1
ATOM 4580 C CA . GLY B 1 157 ? 10.562 -8.258 -11.812 1 95.44 157 GLY B CA 1
ATOM 4581 C C . GLY B 1 157 ? 9.734 -7.016 -12.062 1 95.44 157 GLY B C 1
ATOM 4582 O O . GLY B 1 157 ? 10.234 -5.895 -11.945 1 95.44 157 GLY B O 1
ATOM 4583 N N . VAL B 1 158 ? 8.477 -7.211 -12.328 1 93.69 158 VAL B N 1
ATOM 4584 C CA . VAL B 1 158 ? 7.578 -6.102 -12.633 1 93.69 158 VAL B CA 1
ATOM 4585 C C . VAL B 1 158 ? 7.207 -5.371 -11.344 1 93.69 158 VAL B C 1
ATOM 4587 O O . VAL B 1 158 ? 7.242 -4.141 -11.289 1 93.69 158 VAL B O 1
ATOM 4590 N N . ASP B 1 159 ? 6.902 -6.102 -10.305 1 91.5 159 ASP B N 1
ATOM 4591 C CA . ASP B 1 159 ? 6.418 -5.555 -9.039 1 91.5 159 ASP B CA 1
ATOM 4592 C C . ASP B 1 159 ? 7.48 -4.688 -8.375 1 91.5 159 ASP B C 1
ATOM 4594 O O . ASP B 1 159 ? 7.18 -3.602 -7.871 1 91.5 159 ASP B O 1
ATOM 4598 N N . PHE B 1 160 ? 8.711 -5.133 -8.383 1 92.31 160 PHE B N 1
ATOM 4599 C CA . PHE B 1 160 ? 9.789 -4.414 -7.723 1 92.31 160 PHE B CA 1
ATOM 4600 C C . PHE B 1 160 ? 10.602 -3.615 -8.734 1 92.31 160 PHE B C 1
ATOM 4602 O O . PHE B 1 160 ? 11.617 -3.012 -8.383 1 92.31 160 PHE B O 1
ATOM 4609 N N . GLU B 1 161 ? 10.211 -3.695 -10.023 1 91.12 161 GLU B N 1
ATOM 4610 C CA . GLU B 1 161 ? 10.844 -2.959 -11.117 1 91.12 161 GLU B CA 1
ATOM 4611 C C . GLU B 1 161 ? 12.328 -3.305 -11.227 1 91.12 161 GLU B C 1
ATOM 4613 O O . GLU B 1 161 ? 13.172 -2.412 -11.25 1 91.12 161 GLU B O 1
ATOM 4618 N N . ILE B 1 162 ? 12.562 -4.543 -11.297 1 95.25 162 ILE B N 1
ATOM 4619 C CA . ILE B 1 162 ? 13.93 -5.039 -11.438 1 95.25 162 ILE B CA 1
ATOM 4620 C C . ILE B 1 162 ? 14.102 -5.676 -12.812 1 95.25 162 ILE B C 1
ATOM 4622 O O . ILE B 1 162 ? 13.727 -6.832 -13.023 1 95.25 162 ILE B O 1
ATOM 4626 N N . ASP B 1 163 ? 14.805 -5.043 -13.656 1 95.44 163 ASP B N 1
ATOM 4627 C CA . ASP B 1 163 ? 14.961 -5.473 -15.039 1 95.44 163 ASP B CA 1
ATOM 4628 C C . ASP B 1 163 ? 15.656 -6.828 -15.117 1 95.44 163 ASP B C 1
ATOM 4630 O O . ASP B 1 163 ? 15.273 -7.684 -15.922 1 95.44 163 ASP B O 1
ATOM 4634 N N . ALA B 1 164 ? 16.672 -7.008 -14.312 1 97.25 164 ALA B N 1
ATOM 4635 C CA . ALA B 1 164 ? 17.422 -8.258 -14.336 1 97.25 164 ALA B CA 1
ATOM 4636 C C . ALA B 1 164 ? 16.547 -9.438 -13.914 1 97.25 164 ALA B C 1
ATOM 4638 O O . ALA B 1 164 ? 16.625 -10.516 -14.508 1 97.25 164 ALA B O 1
ATOM 4639 N N . THR B 1 165 ? 15.734 -9.242 -12.883 1 97.5 165 THR B N 1
ATOM 4640 C CA . THR B 1 165 ? 14.828 -10.289 -12.422 1 97.5 165 THR B CA 1
ATOM 4641 C C . THR B 1 165 ? 13.781 -10.602 -13.484 1 97.5 165 THR B C 1
ATOM 4643 O O . THR B 1 165 ? 13.414 -11.758 -13.68 1 97.5 165 THR B O 1
ATOM 4646 N N . LEU B 1 166 ? 13.352 -9.562 -14.188 1 97.56 166 LEU B N 1
ATOM 4647 C CA . LEU B 1 166 ? 12.414 -9.789 -15.281 1 97.56 166 LEU B CA 1
ATOM 4648 C C . LEU B 1 166 ? 13.055 -10.617 -16.391 1 97.56 166 LEU B C 1
ATOM 4650 O O . LEU B 1 166 ? 12.438 -11.547 -16.906 1 97.56 166 LEU B O 1
ATOM 4654 N N . ALA B 1 167 ? 14.258 -10.258 -16.719 1 98.5 167 ALA B N 1
ATOM 4655 C CA . ALA B 1 167 ? 14.977 -11.023 -17.75 1 98.5 167 ALA B CA 1
ATOM 4656 C C . ALA B 1 167 ? 15.117 -12.484 -17.328 1 98.5 167 ALA B C 1
ATOM 4658 O O . ALA B 1 167 ? 14.977 -13.391 -18.156 1 98.5 167 ALA B O 1
ATOM 4659 N N . GLU B 1 168 ? 15.414 -12.727 -16.094 1 98.69 168 GLU B N 1
ATOM 4660 C CA . GLU B 1 168 ? 15.484 -14.086 -15.562 1 98.69 168 GLU B CA 1
ATOM 4661 C C . GLU B 1 168 ? 14.156 -14.812 -15.75 1 98.69 168 GLU B C 1
ATOM 4663 O O . GLU B 1 168 ? 14.133 -15.992 -16.125 1 98.69 168 GLU B O 1
ATOM 4668 N N . GLY B 1 169 ? 13.07 -14.078 -15.438 1 98.75 169 GLY B N 1
ATOM 4669 C CA . GLY B 1 169 ? 11.75 -14.68 -15.594 1 98.75 169 GLY B CA 1
ATOM 4670 C C . GLY B 1 169 ? 11.445 -15.07 -17.031 1 98.75 169 GLY B C 1
ATOM 4671 O O . GLY B 1 169 ? 10.891 -16.141 -17.281 1 98.75 169 GLY B O 1
ATOM 4672 N N . LEU B 1 170 ? 11.805 -14.25 -17.938 1 98.88 170 LEU B N 1
ATOM 4673 C CA . LEU B 1 170 ? 11.602 -14.547 -19.344 1 98.88 170 LEU B CA 1
ATOM 4674 C C . LEU B 1 170 ? 12.484 -15.711 -19.797 1 98.88 170 LEU B C 1
ATOM 4676 O O . LEU B 1 170 ? 12.039 -16.562 -20.562 1 98.88 170 LEU B O 1
ATOM 4680 N N . ALA B 1 171 ? 13.703 -15.719 -19.328 1 98.88 171 ALA B N 1
ATOM 4681 C CA . ALA B 1 171 ? 14.578 -16.844 -19.625 1 98.88 171 ALA B CA 1
ATOM 4682 C C . ALA B 1 171 ? 14.039 -18.141 -19.047 1 98.88 171 ALA B C 1
ATOM 4684 O O . ALA B 1 171 ? 14.086 -19.188 -19.688 1 98.88 171 ALA B O 1
ATOM 4685 N N . MET B 1 172 ? 13.578 -18.047 -17.812 1 98.69 172 MET B N 1
ATOM 4686 C CA . MET B 1 172 ? 12.953 -19.203 -17.156 1 98.69 172 MET B CA 1
ATOM 4687 C C . MET B 1 172 ? 11.773 -19.719 -17.969 1 98.69 172 MET B C 1
ATOM 4689 O O . MET B 1 172 ? 11.633 -20.922 -18.172 1 98.69 172 MET B O 1
ATOM 4693 N N . MET B 1 173 ? 10.945 -18.812 -18.422 1 98.56 173 MET B N 1
ATOM 4694 C CA . MET B 1 173 ? 9.828 -19.172 -19.281 1 98.56 173 MET B CA 1
ATOM 4695 C C . MET B 1 173 ? 10.312 -19.922 -20.531 1 98.56 173 MET B C 1
ATOM 4697 O O . MET B 1 173 ? 9.75 -20.953 -20.875 1 98.56 173 MET B O 1
ATOM 4701 N N . ALA B 1 174 ? 11.367 -19.5 -21.109 1 98.62 174 ALA B N 1
ATOM 4702 C CA . ALA B 1 174 ? 11.859 -20.062 -22.359 1 98.62 174 ALA B CA 1
ATOM 4703 C C . ALA B 1 174 ? 12.32 -21.5 -22.172 1 98.62 174 ALA B C 1
ATOM 4705 O O . ALA B 1 174 ? 12.195 -22.328 -23.078 1 98.62 174 ALA B O 1
ATOM 4706 N N . VAL B 1 175 ? 12.812 -21.812 -20.984 1 97.94 175 VAL B N 1
ATOM 4707 C CA . VAL B 1 175 ? 13.375 -23.141 -20.797 1 97.94 175 VAL B CA 1
ATOM 4708 C C . VAL B 1 175 ? 12.383 -24.031 -20.062 1 97.94 175 VAL B C 1
ATOM 4710 O O . VAL B 1 175 ? 12.688 -25.172 -19.719 1 97.94 175 VAL B O 1
ATOM 4713 N N . THR B 1 176 ? 11.195 -23.531 -19.734 1 97.19 176 THR B N 1
ATOM 4714 C CA . THR B 1 176 ? 10.148 -24.266 -19.047 1 97.19 176 THR B CA 1
ATOM 4715 C C . THR B 1 176 ? 9.32 -25.094 -20.031 1 97.19 176 THR B C 1
ATOM 4717 O O . THR B 1 176 ? 9.156 -24.703 -21.188 1 97.19 176 THR B O 1
ATOM 4720 N N . SER B 1 177 ? 8.766 -26.172 -19.578 1 94.44 177 SER B N 1
ATOM 4721 C CA . SER B 1 177 ? 7.922 -27.062 -20.375 1 94.44 177 SER B CA 1
ATOM 4722 C C . SER B 1 177 ? 6.664 -26.344 -20.844 1 94.44 177 SER B C 1
ATOM 4724 O O . SER B 1 177 ? 6.254 -25.344 -20.266 1 94.44 177 SER B O 1
ATOM 4726 N N . ASN B 1 178 ? 6.051 -26.812 -21.906 1 95.56 178 ASN B N 1
ATOM 4727 C CA . ASN B 1 178 ? 4.809 -26.25 -22.438 1 95.56 178 ASN B CA 1
ATOM 4728 C C . ASN B 1 178 ? 3.594 -27.047 -21.953 1 95.56 178 ASN B C 1
ATOM 4730 O O . ASN B 1 178 ? 2.553 -27.047 -22.625 1 95.56 178 ASN B O 1
ATOM 4734 N N . MET B 1 179 ? 3.688 -27.688 -20.906 1 94.69 179 MET B N 1
ATOM 4735 C CA . MET B 1 179 ? 2.699 -28.625 -20.375 1 94.69 179 MET B CA 1
ATOM 4736 C C . MET B 1 179 ? 1.32 -27.984 -20.312 1 94.69 179 MET B C 1
ATOM 4738 O O . MET B 1 179 ? 0.307 -28.641 -20.516 1 94.69 179 MET B O 1
ATOM 4742 N N . MET B 1 180 ? 1.165 -26.688 -20.141 1 97.5 180 MET B N 1
ATOM 4743 C CA . MET B 1 180 ? -0.114 -26.031 -19.891 1 97.5 180 MET B CA 1
ATOM 4744 C C . MET B 1 180 ? -0.724 -25.516 -21.188 1 97.5 180 MET B C 1
ATOM 4746 O O . MET B 1 180 ? -1.735 -24.812 -21.172 1 97.5 180 MET B O 1
ATOM 4750 N N . ALA B 1 181 ? -0.172 -25.859 -22.328 1 97.06 181 ALA B N 1
ATOM 4751 C CA . ALA B 1 181 ? -0.571 -25.328 -23.625 1 97.06 181 ALA B CA 1
ATOM 4752 C C . ALA B 1 181 ? -2.07 -25.5 -23.859 1 97.06 181 ALA B C 1
ATOM 4754 O O . ALA B 1 181 ? -2.746 -24.578 -24.297 1 97.06 181 ALA B O 1
ATOM 4755 N N . PRO B 1 182 ? -2.646 -26.641 -23.484 1 97 182 PRO B N 1
ATOM 4756 C CA . PRO B 1 182 ? -4.074 -26.812 -23.766 1 97 182 PRO B CA 1
ATOM 4757 C C . PRO B 1 182 ? -4.961 -25.969 -22.844 1 97 182 PRO B C 1
ATOM 4759 O O . PRO B 1 182 ? -6.168 -25.875 -23.062 1 97 182 PRO B O 1
ATOM 4762 N N . PHE B 1 183 ? -4.395 -25.297 -21.875 1 97.62 183 PHE B N 1
ATOM 4763 C CA . PHE B 1 183 ? -5.223 -24.766 -20.797 1 97.62 183 PHE B CA 1
ATOM 4764 C C . PHE B 1 183 ? -5.074 -23.25 -20.688 1 97.62 183 PHE B C 1
ATOM 4766 O O . PHE B 1 183 ? -5.617 -22.625 -19.781 1 97.62 183 PHE B O 1
ATOM 4773 N N . VAL B 1 184 ? -4.34 -22.688 -21.578 1 97.31 184 VAL B N 1
ATOM 4774 C CA . VAL B 1 184 ? -4.145 -21.234 -21.531 1 97.31 184 VAL B CA 1
ATOM 4775 C C . VAL B 1 184 ? -5.004 -20.578 -22.609 1 97.31 184 VAL B C 1
ATOM 4777 O O . VAL B 1 184 ? -5.504 -21.25 -23.516 1 97.31 184 VAL B O 1
ATOM 4780 N N . VAL B 1 185 ? -5.223 -19.312 -22.438 1 96.25 185 VAL B N 1
ATOM 4781 C CA . VAL B 1 185 ? -5.953 -18.469 -23.391 1 96.25 185 VAL B CA 1
ATOM 4782 C C . VAL B 1 185 ? -5.027 -17.406 -23.953 1 96.25 185 VAL B C 1
ATOM 4784 O O . VAL B 1 185 ? -4.461 -16.609 -23.188 1 96.25 185 VAL B O 1
ATOM 4787 N N . LYS B 1 186 ? -4.855 -17.406 -25.25 1 95.06 186 LYS B N 1
ATOM 4788 C CA . LYS B 1 186 ? -4.008 -16.422 -25.922 1 95.06 186 LYS B CA 1
ATOM 4789 C C . LYS B 1 186 ? -4.66 -15.039 -25.922 1 95.06 186 LYS B C 1
ATOM 4791 O O . LYS B 1 186 ? -5.887 -14.93 -25.891 1 95.06 186 LYS B O 1
ATOM 4796 N N . PRO B 1 187 ? -3.781 -14.008 -25.859 1 93.06 187 PRO B N 1
ATOM 4797 C CA . PRO B 1 187 ? -4.363 -12.664 -25.938 1 93.06 187 PRO B CA 1
ATOM 4798 C C . PRO B 1 187 ? -5.086 -12.414 -27.25 1 93.06 187 PRO B C 1
ATOM 4800 O O . PRO B 1 187 ? -4.609 -12.836 -28.312 1 93.06 187 PRO B O 1
ATOM 4803 N N . ALA B 1 188 ? -6.223 -11.82 -27.141 1 83.56 188 ALA B N 1
ATOM 4804 C CA . ALA B 1 188 ? -7.031 -11.57 -28.328 1 83.56 188 ALA B CA 1
ATOM 4805 C C . ALA B 1 188 ? -6.406 -10.477 -29.203 1 83.56 188 ALA B C 1
ATOM 4807 O O . ALA B 1 188 ? -5.961 -9.445 -28.688 1 83.56 188 ALA B O 1
ATOM 4808 N N . GLY B 1 189 ? -6.141 -10.789 -30.375 1 73.75 189 GLY B N 1
ATOM 4809 C CA . GLY B 1 189 ? -5.75 -9.75 -31.312 1 73.75 189 GLY B CA 1
ATOM 4810 C C . GLY B 1 189 ? -6.895 -8.828 -31.688 1 73.75 189 GLY B C 1
ATOM 4811 O O . GLY B 1 189 ? -8.031 -9.039 -31.281 1 73.75 189 GLY B O 1
ATOM 4812 N N . ALA B 1 190 ? -6.555 -7.707 -32.219 1 54.78 190 ALA B N 1
ATOM 4813 C CA . ALA B 1 190 ? -7.551 -6.727 -32.625 1 54.78 190 ALA B CA 1
ATOM 4814 C C . ALA B 1 190 ? -8.688 -7.395 -33.406 1 54.78 190 ALA B C 1
ATOM 4816 O O . ALA B 1 190 ? -9.859 -7.051 -33.219 1 54.78 190 ALA B O 1
ATOM 4817 N N . VAL B 1 191 ? -8.375 -8.359 -34.188 1 49.88 191 VAL B N 1
ATOM 4818 C CA . VAL B 1 191 ? -9.336 -9.031 -35.062 1 49.88 191 VAL B CA 1
ATOM 4819 C C . VAL B 1 191 ? -10.211 -9.969 -34.25 1 49.88 191 VAL B C 1
ATOM 4821 O O . VAL B 1 191 ? -11.414 -10.078 -34.469 1 49.88 191 VAL B O 1
ATOM 4824 N N . ASP B 1 192 ? -9.656 -10.531 -33.219 1 60.34 192 ASP B N 1
ATOM 4825 C CA . ASP B 1 192 ? -10.359 -11.492 -32.375 1 60.34 192 ASP B CA 1
ATOM 4826 C C . ASP B 1 192 ? -11.398 -10.805 -31.5 1 60.34 192 ASP B C 1
ATOM 4828 O O . ASP B 1 192 ? -12.438 -11.391 -31.188 1 60.34 192 ASP B O 1
ATOM 4832 N N . ARG B 1 193 ? -11.125 -9.648 -31.156 1 56.66 193 ARG B N 1
ATOM 4833 C CA . ARG B 1 193 ? -12.023 -8.867 -30.312 1 56.66 193 ARG B CA 1
ATOM 4834 C C . ARG B 1 193 ? -13.352 -8.609 -31.016 1 56.66 193 ARG B C 1
ATOM 4836 O O . ARG B 1 193 ? -14.414 -8.672 -30.391 1 56.66 193 ARG B O 1
ATOM 4843 N N . VAL B 1 194 ? -13.133 -8.234 -32.312 1 49.16 194 VAL B N 1
ATOM 4844 C CA . VAL B 1 194 ? -14.312 -7.953 -33.125 1 49.16 194 VAL B CA 1
ATOM 4845 C C . VAL B 1 194 ? -15.148 -9.219 -33.281 1 49.16 194 VAL B C 1
ATOM 4847 O O . VAL B 1 194 ? -16.375 -9.18 -33.156 1 49.16 194 VAL B O 1
ATOM 4850 N N . ALA B 1 195 ? -14.547 -10.242 -33.344 1 50.56 195 ALA B N 1
ATOM 4851 C CA . ALA B 1 195 ? -15.258 -11.5 -33.562 1 50.56 195 ALA B CA 1
ATOM 4852 C C . ALA B 1 195 ? -15.953 -11.961 -32.281 1 50.56 195 ALA B C 1
ATOM 4854 O O . ALA B 1 195 ? -17.078 -12.445 -32.312 1 50.56 195 ALA B O 1
ATOM 4855 N N . SER B 1 196 ? -15.211 -11.766 -31.203 1 55.09 196 SER B N 1
ATOM 4856 C CA . SER B 1 196 ? -15.781 -12.203 -29.938 1 55.09 196 SER B CA 1
ATOM 4857 C C . SER B 1 196 ? -16.984 -11.359 -29.547 1 55.09 196 SER B C 1
ATOM 4859 O O . SER B 1 196 ? -17.953 -11.875 -28.984 1 55.09 196 SER B O 1
ATOM 4861 N N . LYS B 1 197 ? -16.875 -10.094 -29.844 1 54.12 197 LYS B N 1
ATOM 4862 C CA . LYS B 1 197 ? -18.031 -9.242 -29.578 1 54.12 197 LYS B CA 1
ATOM 4863 C C . LYS B 1 197 ? -19.234 -9.672 -30.406 1 54.12 197 LYS B C 1
ATOM 4865 O O . LYS B 1 197 ? -20.375 -9.672 -29.906 1 54.12 197 LYS B O 1
ATOM 4870 N N . VAL B 1 198 ? -18.922 -10.031 -31.547 1 46.03 198 VAL B N 1
ATOM 4871 C CA . VAL B 1 198 ? -19.984 -10.469 -32.438 1 46.03 198 VAL B CA 1
ATOM 4872 C C . VAL B 1 198 ? -20.562 -11.797 -31.969 1 46.03 198 VAL B C 1
ATOM 4874 O O . VAL B 1 198 ? -21.781 -11.992 -31.969 1 46.03 198 VAL B O 1
ATOM 4877 N N . ALA B 1 199 ? -19.688 -12.68 -31.547 1 50.47 199 ALA B N 1
ATOM 4878 C CA . ALA B 1 199 ? -20.172 -13.977 -31.078 1 50.47 199 ALA B CA 1
ATOM 4879 C C . ALA B 1 199 ? -20.953 -13.828 -29.781 1 50.47 199 ALA B C 1
ATOM 4881 O O . ALA B 1 199 ? -21.984 -14.477 -29.594 1 50.47 199 ALA B O 1
ATOM 4882 N N . ALA B 1 200 ? -20.406 -13.07 -28.953 1 53.09 200 ALA B N 1
ATOM 4883 C CA . ALA B 1 200 ? -21.125 -12.82 -27.703 1 53.09 200 ALA B CA 1
ATOM 4884 C C . ALA B 1 200 ? -22.516 -12.258 -27.969 1 53.09 200 ALA B C 1
ATOM 4886 O O . ALA B 1 200 ? -23.484 -12.609 -27.281 1 53.09 200 ALA B O 1
ATOM 4887 N N . GLN B 1 201 ? -22.547 -11.305 -28.906 1 45.62 201 GLN B N 1
ATOM 4888 C CA . GLN B 1 201 ? -23.828 -10.734 -29.281 1 45.62 201 GLN B CA 1
ATOM 4889 C C . GLN B 1 201 ? -24.766 -11.812 -29.844 1 45.62 201 GLN B C 1
ATOM 4891 O O . GLN B 1 201 ? -25.984 -11.742 -29.656 1 45.62 201 GLN B O 1
ATOM 4896 N N . LEU B 1 202 ? -24.078 -12.641 -30.594 1 45.5 202 LEU B N 1
ATOM 4897 C CA . LEU B 1 202 ? -24.891 -13.703 -31.188 1 45.5 202 LEU B CA 1
ATOM 4898 C C . LEU B 1 202 ? -25.25 -14.766 -30.172 1 45.5 202 LEU B C 1
ATOM 4900 O O . LEU B 1 202 ? -26.281 -15.438 -30.297 1 45.5 202 LEU B O 1
ATOM 4904 N N . SER B 1 203 ? -24.312 -15.062 -29.406 1 44.06 203 SER B N 1
ATOM 4905 C CA . SER B 1 203 ? -24.578 -16.078 -28.391 1 44.06 203 SER B CA 1
ATOM 4906 C C . SER B 1 203 ? -25.453 -15.539 -27.281 1 44.06 203 SER B C 1
ATOM 4908 O O . SER B 1 203 ? -25.531 -16.125 -26.188 1 44.06 203 SER B O 1
ATOM 4910 N N . MET B 1 204 ? -26.062 -14.547 -27.562 1 41.66 204 MET B N 1
ATOM 4911 C CA . MET B 1 204 ? -27 -14.008 -26.594 1 41.66 204 MET B CA 1
ATOM 4912 C C . MET B 1 204 ? -27.891 -15.117 -26.031 1 41.66 204 MET B C 1
ATOM 4914 O O . MET B 1 204 ? -28.75 -14.859 -25.188 1 41.66 204 MET B O 1
ATOM 4918 N N . SER B 1 205 ? -27.953 -16.266 -26.766 1 38.47 205 SER B N 1
ATOM 4919 C CA . SER B 1 205 ? -29.062 -17.047 -26.25 1 38.47 205 SER B CA 1
ATOM 4920 C C . SER B 1 205 ? -28.875 -17.375 -24.766 1 38.47 205 SER B C 1
ATOM 4922 O O . SER B 1 205 ? -29.844 -17.531 -24.031 1 38.47 205 SER B O 1
ATOM 4924 N N . LYS B 1 206 ? -28.031 -18.547 -24.359 1 41.91 206 LYS B N 1
ATOM 4925 C CA . LYS B 1 206 ? -28.344 -19.312 -23.156 1 41.91 206 LYS B CA 1
ATOM 4926 C C . LYS B 1 206 ? -27.938 -18.531 -21.906 1 41.91 206 LYS B C 1
ATOM 4928 O O . LYS B 1 206 ? -26.781 -18.141 -21.75 1 41.91 206 LYS B O 1
ATOM 4933 N N . SER B 1 207 ? -28.719 -17.953 -21.172 1 45.72 207 SER B N 1
ATOM 4934 C CA . SER B 1 207 ? -29.031 -17.219 -19.953 1 45.72 207 SER B CA 1
ATOM 4935 C C . SER B 1 207 ? -28.203 -17.75 -18.766 1 45.72 207 SER B C 1
ATOM 4937 O O . SER B 1 207 ? -28.484 -17.406 -17.625 1 45.72 207 SER B O 1
ATOM 4939 N N . THR B 1 208 ? -27.516 -18.766 -18.859 1 53.44 208 THR B N 1
ATOM 4940 C CA . THR B 1 208 ? -27.109 -19.188 -17.531 1 53.44 208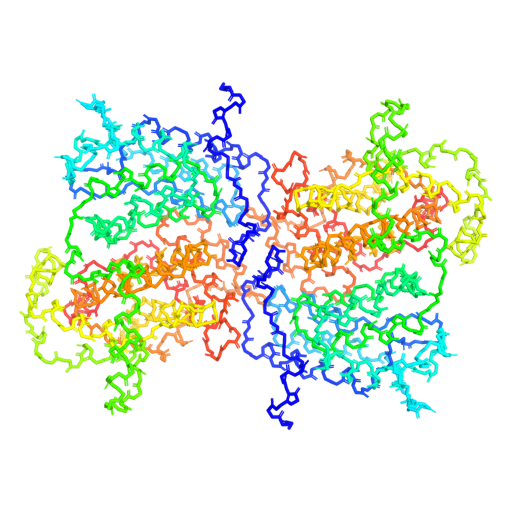 THR B CA 1
ATOM 4941 C C . THR B 1 208 ? -26.062 -18.219 -16.953 1 53.44 208 THR B C 1
ATOM 4943 O O . THR B 1 208 ? -25.141 -17.812 -17.656 1 53.44 208 THR B O 1
ATOM 4946 N N . ALA B 1 209 ? -26.312 -17.75 -15.852 1 61.91 209 ALA B N 1
ATOM 4947 C CA . ALA B 1 209 ? -25.469 -16.797 -15.109 1 61.91 209 ALA B CA 1
ATOM 4948 C C . ALA B 1 209 ? -24.031 -17.281 -15.023 1 61.91 209 ALA B C 1
ATOM 4950 O O . ALA B 1 209 ? -23.781 -18.453 -14.727 1 61.91 209 ALA B O 1
ATOM 4951 N N . PRO B 1 210 ? -23.125 -16.547 -15.531 1 76.38 210 PRO B N 1
ATOM 4952 C CA . PRO B 1 210 ? -21.703 -16.922 -15.453 1 76.38 210 PRO B CA 1
ATOM 4953 C C . PRO B 1 210 ? -21.297 -17.406 -14.062 1 76.38 210 PRO B C 1
ATOM 4955 O O . PRO B 1 210 ? -21.781 -16.891 -13.055 1 76.38 210 PRO B O 1
ATOM 4958 N N . LYS B 1 211 ? -20.656 -18.562 -14.062 1 84.56 211 LYS B N 1
ATOM 4959 C CA . LYS B 1 211 ? -20.172 -19.141 -12.812 1 84.56 211 LYS B CA 1
ATOM 4960 C C . LYS B 1 211 ? -18.984 -18.359 -12.258 1 84.56 211 LYS B C 1
ATOM 4962 O O . LYS B 1 211 ? -18.141 -17.891 -13.016 1 84.56 211 LYS B O 1
ATOM 4967 N N . THR B 1 212 ? -18.984 -18.234 -10.93 1 91.62 212 THR B N 1
ATOM 4968 C CA . THR B 1 212 ? -17.781 -17.75 -10.25 1 91.62 212 THR B CA 1
ATOM 4969 C C . THR B 1 212 ? -16.688 -18.812 -10.242 1 91.62 212 THR B C 1
ATOM 4971 O O . THR B 1 212 ? -16.953 -19.984 -10.531 1 91.62 212 THR B O 1
ATOM 4974 N N . VAL B 1 213 ? -15.516 -18.484 -10 1 95.75 213 VAL B N 1
ATOM 4975 C CA . VAL B 1 213 ? -14.398 -19.406 -9.977 1 95.75 213 VAL B CA 1
ATOM 4976 C C . VAL B 1 213 ? -14.641 -20.484 -8.906 1 95.75 213 VAL B C 1
ATOM 4978 O O . VAL B 1 213 ? -14.328 -21.656 -9.117 1 95.75 213 VAL B O 1
ATOM 4981 N N . VAL B 1 214 ? -15.227 -20.109 -7.789 1 93.38 214 VAL B N 1
ATOM 4982 C CA . VAL B 1 214 ? -15.523 -21.078 -6.73 1 93.38 214 VAL B CA 1
ATOM 4983 C C . VAL B 1 214 ? -16.578 -22.062 -7.211 1 93.38 214 VAL B C 1
ATOM 4985 O O . VAL B 1 214 ? -16.516 -23.25 -6.898 1 93.38 214 VAL B O 1
ATOM 4988 N N . GLU B 1 215 ? -17.547 -21.594 -7.969 1 94.06 215 GLU B N 1
ATOM 4989 C CA . GLU B 1 215 ? -18.562 -22.469 -8.547 1 94.06 215 GLU B CA 1
ATOM 4990 C C . GLU B 1 215 ? -17.953 -23.406 -9.586 1 94.06 215 GLU B C 1
ATOM 4992 O O . GLU B 1 215 ? -18.391 -24.547 -9.719 1 94.06 215 GLU B O 1
ATOM 4997 N N . ILE B 1 216 ? -16.969 -22.922 -10.273 1 96.06 216 ILE B N 1
ATOM 4998 C CA . ILE B 1 216 ? -16.266 -23.766 -11.227 1 96.06 216 ILE B CA 1
ATOM 4999 C C . ILE B 1 216 ? -15.523 -24.875 -10.492 1 96.06 216 ILE B C 1
ATOM 5001 O O . ILE B 1 216 ? -15.586 -26.047 -10.898 1 96.06 216 ILE B O 1
ATOM 5005 N N . LEU B 1 217 ? -14.852 -24.562 -9.391 1 96.5 217 LEU B N 1
ATOM 5006 C CA . LEU B 1 217 ? -14.172 -25.562 -8.578 1 96.5 217 LEU B CA 1
ATOM 5007 C C . LEU B 1 217 ? -15.148 -26.625 -8.086 1 96.5 217 LEU B C 1
ATOM 5009 O O . LEU B 1 217 ? -14.852 -27.828 -8.117 1 96.5 217 LEU B O 1
ATOM 5013 N N . LYS B 1 218 ? -16.312 -26.219 -7.699 1 95.25 218 LYS B N 1
ATOM 5014 C CA . LYS B 1 218 ? -17.328 -27.141 -7.211 1 95.25 218 LYS B CA 1
ATOM 5015 C C . LYS B 1 218 ? -17.828 -28.031 -8.336 1 95.25 218 LYS B C 1
ATOM 5017 O O . LYS B 1 218 ? -18 -29.25 -8.133 1 95.25 218 LYS B O 1
ATOM 5022 N N . ALA B 1 219 ? -18.062 -27.422 -9.477 1 95.94 219 ALA B N 1
ATOM 5023 C CA . ALA B 1 219 ? -18.531 -28.188 -10.633 1 95.94 219 ALA B CA 1
ATOM 5024 C C . ALA B 1 219 ? -17.5 -29.234 -11.039 1 95.94 219 ALA B C 1
ATOM 5026 O O . ALA B 1 219 ? -17.859 -30.375 -11.367 1 95.94 219 ALA B O 1
ATOM 5027 N N . ILE B 1 220 ? -16.25 -28.891 -11.023 1 97 220 ILE B N 1
ATOM 5028 C CA . ILE B 1 220 ? -15.172 -29.797 -11.383 1 97 220 ILE B CA 1
ATOM 5029 C C . ILE B 1 220 ? -15.094 -30.938 -10.367 1 97 220 ILE B C 1
ATOM 5031 O O . ILE B 1 220 ? -14.906 -32.094 -10.734 1 97 220 ILE B O 1
ATOM 5035 N N . ARG B 1 221 ? -15.242 -30.656 -9.102 1 96.5 221 ARG B N 1
ATOM 5036 C CA . ARG B 1 221 ? -15.211 -31.672 -8.047 1 96.5 221 ARG B CA 1
ATOM 5037 C C . ARG B 1 221 ? -16.312 -32.719 -8.25 1 96.5 221 ARG B C 1
ATOM 5039 O O . ARG B 1 221 ? -16.094 -33.906 -8.031 1 96.5 221 ARG B O 1
ATOM 5046 N N . GLU B 1 222 ? -17.453 -32.281 -8.742 1 96.38 222 GLU B N 1
ATOM 5047 C CA . GLU B 1 222 ? -18.625 -33.125 -8.836 1 96.38 222 GLU B CA 1
ATOM 5048 C C . GLU B 1 222 ? -18.719 -33.812 -10.203 1 96.38 222 GLU B C 1
ATOM 5050 O O . GLU B 1 222 ? -19.625 -34.594 -10.453 1 96.38 222 GLU B O 1
ATOM 5055 N N . ASP B 1 223 ? -17.797 -33.469 -11.031 1 96.81 223 ASP B N 1
ATOM 5056 C CA . ASP B 1 223 ? -17.812 -34 -12.398 1 96.81 223 ASP B CA 1
ATOM 5057 C C . ASP B 1 223 ? -17.297 -35.438 -12.438 1 96.81 223 ASP B C 1
ATOM 5059 O O . ASP B 1 223 ? -16.078 -35.656 -12.508 1 96.81 223 ASP B O 1
ATOM 5063 N N . HIS B 1 224 ? -18.078 -36.406 -12.594 1 96.38 224 HIS B N 1
ATOM 5064 C CA . HIS B 1 224 ? -17.719 -37.812 -12.516 1 96.38 224 HIS B CA 1
ATOM 5065 C C . HIS B 1 224 ? -16.969 -38.25 -13.766 1 96.38 224 HIS B C 1
ATOM 5067 O O . HIS B 1 224 ? -16.328 -39.312 -13.773 1 96.38 224 HIS B O 1
ATOM 5073 N N . GLU B 1 225 ? -16.984 -37.438 -14.797 1 95.75 225 GLU B N 1
ATOM 5074 C CA . GLU B 1 225 ? -16.219 -37.75 -16 1 95.75 225 GLU B CA 1
ATOM 5075 C C . GLU B 1 225 ? -14.719 -37.594 -15.766 1 95.75 225 GLU B C 1
ATOM 5077 O O . GLU B 1 225 ? -13.914 -38.094 -16.562 1 95.75 225 GLU B O 1
ATOM 5082 N N . LEU B 1 226 ? -14.383 -36.969 -14.688 1 96.38 226 LEU B N 1
ATOM 5083 C CA . LEU B 1 226 ? -12.969 -36.75 -14.375 1 96.38 226 LEU B CA 1
ATOM 5084 C C . LEU B 1 226 ? -12.453 -37.812 -13.406 1 96.38 226 LEU B C 1
ATOM 5086 O O . LEU B 1 226 ? -11.266 -37.844 -13.086 1 96.38 226 LEU B O 1
ATOM 5090 N N . ASP B 1 227 ? -13.297 -38.75 -13 1 95.31 227 ASP B N 1
ATOM 5091 C CA . ASP B 1 227 ? -12.898 -39.812 -12.055 1 95.31 227 ASP B CA 1
ATOM 5092 C C . ASP B 1 227 ? -11.883 -40.75 -12.688 1 95.31 227 ASP B C 1
ATOM 5094 O O . ASP B 1 227 ? -12.039 -41.156 -13.844 1 95.31 227 ASP B O 1
ATOM 5098 N N . GLY B 1 228 ? -10.867 -41 -11.977 1 93.88 228 GLY B N 1
ATOM 5099 C CA . GLY B 1 228 ? -9.93 -42.062 -12.375 1 93.88 228 GLY B CA 1
ATOM 5100 C C . GLY B 1 228 ? -8.953 -41.594 -13.445 1 93.88 228 GLY B C 1
ATOM 5101 O O . GLY B 1 228 ? -8.141 -42.375 -13.93 1 93.88 228 GLY B O 1
ATOM 5102 N N . LEU B 1 229 ? -9.039 -40.344 -13.836 1 95 229 LEU B N 1
ATOM 5103 C CA . LEU B 1 229 ? -8.117 -39.875 -14.852 1 95 229 LEU B CA 1
ATOM 5104 C C . LEU B 1 229 ? -6.68 -39.906 -14.336 1 95 229 LEU B C 1
ATOM 5106 O O . LEU B 1 229 ? -5.734 -39.938 -15.133 1 95 229 LEU B O 1
ATOM 5110 N N . THR B 1 230 ? -6.5 -39.812 -13.055 1 95 230 THR B N 1
ATOM 5111 C CA . THR B 1 230 ? -5.254 -40.062 -12.344 1 95 230 THR B CA 1
ATOM 5112 C C . THR B 1 230 ? -5.527 -40.75 -11.008 1 95 230 THR B C 1
ATOM 5114 O O . THR B 1 230 ? -6.684 -40.906 -10.617 1 95 230 THR B O 1
ATOM 5117 N N . THR B 1 231 ? -4.422 -41.281 -10.477 1 94.56 231 THR B N 1
ATOM 5118 C CA . THR B 1 231 ? -4.57 -42 -9.219 1 94.56 231 THR B CA 1
ATOM 5119 C C . THR B 1 231 ? -3.604 -41.469 -8.164 1 94.56 231 THR B C 1
ATOM 5121 O O . THR B 1 231 ? -2.654 -40.781 -8.492 1 94.56 231 THR B O 1
ATOM 5124 N N . TYR B 1 232 ? -3.869 -41.812 -6.961 1 95.12 232 TYR B N 1
ATOM 5125 C CA . TYR B 1 232 ? -3.037 -41.406 -5.832 1 95.12 232 TYR B CA 1
ATOM 5126 C C . TYR B 1 232 ? -1.596 -41.844 -6.027 1 95.12 232 TYR B C 1
ATOM 5128 O O . TYR B 1 232 ? -0.659 -41.125 -5.684 1 95.12 232 TYR B O 1
ATOM 5136 N N . SER B 1 233 ? -1.404 -42.969 -6.594 1 94.12 233 SER B N 1
ATOM 5137 C CA . SER B 1 233 ? -0.091 -43.594 -6.688 1 94.12 233 SER B CA 1
ATOM 5138 C C . SER B 1 233 ? 0.662 -43.125 -7.926 1 94.12 233 SER B C 1
ATOM 5140 O O . SER B 1 233 ? 1.835 -43.469 -8.109 1 94.12 233 SER B O 1
ATOM 5142 N N . ALA B 1 234 ? -0.067 -42.375 -8.727 1 94.31 234 ALA B N 1
ATOM 5143 C CA . ALA B 1 234 ? 0.589 -41.906 -9.945 1 94.31 234 ALA B CA 1
ATOM 5144 C C . ALA B 1 234 ? 1.828 -41.062 -9.617 1 94.31 234 ALA B C 1
ATOM 5146 O O . ALA B 1 234 ? 1.819 -40.281 -8.672 1 94.31 234 ALA B O 1
ATOM 5147 N N . ALA B 1 235 ? 2.898 -41.281 -10.305 1 90.19 235 ALA B N 1
ATOM 5148 C CA . ALA B 1 235 ? 4.172 -40.625 -10.055 1 90.19 235 ALA B CA 1
ATOM 5149 C C . ALA B 1 235 ? 4.078 -39.125 -10.352 1 90.19 235 ALA B C 1
ATOM 5151 O O . ALA B 1 235 ? 4.648 -38.312 -9.625 1 90.19 235 ALA B O 1
ATOM 5152 N N . ASN B 1 236 ? 3.443 -38.812 -11.445 1 93.25 236 ASN B N 1
ATOM 5153 C CA . ASN B 1 236 ? 3.252 -37.406 -11.844 1 93.25 236 ASN B CA 1
ATOM 5154 C C . ASN B 1 236 ? 1.804 -37.125 -12.234 1 93.25 236 ASN B C 1
ATOM 5156 O O . ASN B 1 236 ? 1.476 -37.094 -13.422 1 93.25 236 ASN B O 1
ATOM 5160 N N . LYS B 1 237 ? 1.063 -36.781 -11.289 1 96.31 237 LYS B N 1
ATOM 5161 C CA . LYS B 1 237 ? -0.378 -36.594 -11.445 1 96.31 237 LYS B CA 1
ATOM 5162 C C . LYS B 1 237 ? -0.695 -35.406 -12.328 1 96.31 237 LYS B C 1
ATOM 5164 O O . LYS B 1 237 ? -1.648 -35.438 -13.109 1 96.31 237 LYS B O 1
ATOM 5169 N N . THR B 1 238 ? 0.088 -34.375 -12.203 1 95.38 238 THR B N 1
ATOM 5170 C CA . THR B 1 238 ? -0.152 -33.156 -12.984 1 95.38 238 THR B CA 1
ATOM 5171 C C . THR B 1 238 ? 0.076 -33.406 -14.469 1 95.38 238 THR B C 1
ATOM 5173 O O . THR B 1 238 ? -0.697 -32.969 -15.312 1 95.38 238 THR B O 1
ATOM 5176 N N . MET B 1 239 ? 1.115 -34.156 -14.75 1 93.75 239 MET B N 1
ATOM 5177 C CA . MET B 1 239 ? 1.402 -34.5 -16.141 1 93.75 239 MET B CA 1
ATOM 5178 C C . MET B 1 239 ? 0.297 -35.375 -16.734 1 93.75 239 MET B C 1
ATOM 5180 O O . MET B 1 239 ? -0.137 -35.156 -17.859 1 93.75 239 MET B O 1
ATOM 5184 N N . GLU B 1 240 ? -0.144 -36.344 -15.945 1 95.25 240 GLU B N 1
ATOM 5185 C CA . GLU B 1 240 ? -1.217 -37.219 -16.406 1 95.25 240 GLU B CA 1
ATOM 5186 C C . GLU B 1 240 ? -2.482 -36.406 -16.719 1 95.25 240 GLU B C 1
ATOM 5188 O O . GLU B 1 240 ? -3.107 -36.625 -17.766 1 95.25 240 GLU B O 1
ATOM 5193 N N . ILE B 1 241 ? -2.824 -35.531 -15.883 1 96 241 ILE B N 1
ATOM 5194 C CA . ILE B 1 241 ? -4.02 -34.719 -16.062 1 96 241 ILE B CA 1
ATOM 5195 C C . ILE B 1 241 ? -3.814 -33.75 -17.219 1 96 241 ILE B C 1
ATOM 5197 O O . ILE B 1 241 ? -4.719 -33.562 -18.031 1 96 241 ILE B O 1
ATOM 5201 N N . GLY B 1 242 ? -2.639 -33.188 -17.328 1 94.5 242 GLY B N 1
ATOM 5202 C CA . GLY B 1 242 ? -2.328 -32.219 -18.375 1 94.5 242 GLY B CA 1
ATOM 5203 C C . GLY B 1 242 ? -2.373 -32.812 -19.766 1 94.5 242 GLY B C 1
ATOM 5204 O O . GLY B 1 242 ? -2.598 -32.094 -20.734 1 94.5 242 GLY B O 1
ATOM 5205 N N . GLU B 1 243 ? -2.242 -34.094 -19.891 1 94.19 243 GLU B N 1
ATOM 5206 C CA . GLU B 1 243 ? -2.176 -34.75 -21.203 1 94.19 243 GLU B CA 1
ATOM 5207 C C . GLU B 1 243 ? -3.543 -35.281 -21.609 1 94.19 243 GLU B C 1
ATOM 5209 O O . GLU B 1 243 ? -3.725 -35.719 -22.75 1 94.19 243 GLU B O 1
ATOM 5214 N N . HIS B 1 244 ? -4.473 -35.188 -20.797 1 94.06 244 HIS B N 1
ATOM 5215 C CA . HIS B 1 244 ? -5.777 -35.75 -21.078 1 94.06 244 HIS B CA 1
ATOM 5216 C C . HIS B 1 244 ? -6.645 -34.812 -21.891 1 94.06 244 HIS B C 1
ATOM 5218 O O . HIS B 1 244 ? -6.949 -33.688 -21.422 1 94.06 244 HIS B O 1
ATOM 5224 N N . SER B 1 245 ? -7.098 -35.25 -22.969 1 94.06 245 SER B N 1
ATOM 5225 C CA . SER B 1 245 ? -7.875 -34.406 -23.859 1 94.06 245 SER B CA 1
ATOM 5226 C C . SER B 1 245 ? -9.211 -34.031 -23.25 1 94.06 245 SER B C 1
ATOM 5228 O O . SER B 1 245 ? -9.711 -32.906 -23.469 1 94.06 245 SER B O 1
ATOM 5230 N N . LYS B 1 246 ? -9.766 -34.906 -22.5 1 94.81 246 LYS B N 1
ATOM 5231 C CA . LYS B 1 246 ? -11.039 -34.625 -21.844 1 94.81 246 LYS B CA 1
ATOM 5232 C C . LYS B 1 246 ? -10.906 -33.469 -20.859 1 94.81 246 LYS B C 1
ATOM 5234 O O . LYS B 1 246 ? -11.797 -32.625 -20.75 1 94.81 246 LYS B O 1
ATOM 5239 N N . VAL B 1 247 ? -9.859 -33.469 -20.141 1 97.38 247 VAL B N 1
ATOM 5240 C CA . VAL B 1 247 ? -9.602 -32.406 -19.188 1 97.38 247 VAL B CA 1
ATOM 5241 C C . VAL B 1 247 ? -9.469 -31.078 -19.922 1 97.38 247 VAL B C 1
ATOM 5243 O O . VAL B 1 247 ? -10.055 -30.062 -19.516 1 97.38 247 VAL B O 1
ATOM 5246 N N . ALA B 1 248 ? -8.75 -31.062 -21.016 1 97.31 248 ALA B N 1
ATOM 5247 C CA . ALA B 1 248 ? -8.539 -29.844 -21.812 1 97.31 248 ALA B CA 1
ATOM 5248 C C . ALA B 1 248 ? -9.875 -29.281 -22.297 1 97.31 248 ALA B C 1
ATOM 5250 O O . ALA B 1 248 ? -10.102 -28.062 -22.203 1 97.31 248 ALA B O 1
ATOM 5251 N N . THR B 1 249 ? -10.695 -30.156 -22.812 1 96.38 249 THR B N 1
ATOM 5252 C CA . THR B 1 249 ? -11.992 -29.734 -23.328 1 96.38 249 THR B CA 1
ATOM 5253 C C . THR B 1 249 ? -12.844 -29.125 -22.219 1 96.38 249 THR B C 1
ATOM 5255 O O . THR B 1 249 ? -13.453 -28.062 -22.406 1 96.38 249 THR B O 1
ATOM 5258 N N . LYS B 1 250 ? -12.859 -29.703 -21.125 1 95.94 250 LYS B N 1
ATOM 5259 C CA . LYS B 1 250 ? -13.688 -29.25 -20.016 1 95.94 250 LYS B CA 1
ATOM 5260 C C . LYS B 1 250 ? -13.18 -27.922 -19.469 1 95.94 250 LYS B C 1
ATOM 5262 O O . LYS B 1 250 ? -13.977 -27.016 -19.203 1 95.94 250 LYS B O 1
ATOM 5267 N N . ILE B 1 251 ? -11.883 -27.828 -19.266 1 97.44 251 ILE B N 1
ATOM 5268 C CA . ILE B 1 251 ? -11.312 -26.594 -18.719 1 97.44 251 ILE B CA 1
ATOM 5269 C C . ILE B 1 251 ? -11.547 -25.453 -19.703 1 97.44 251 ILE B C 1
ATOM 5271 O O . ILE B 1 251 ? -11.922 -24.344 -19.297 1 97.44 251 ILE B O 1
ATOM 5275 N N . GLN B 1 252 ? -11.414 -25.734 -20.984 1 95.94 252 GLN B N 1
ATOM 5276 C CA . GLN B 1 252 ? -11.664 -24.688 -21.984 1 95.94 252 GLN B CA 1
ATOM 5277 C C . GLN B 1 252 ? -13.125 -24.25 -21.953 1 95.94 252 GLN B C 1
ATOM 5279 O O . GLN B 1 252 ? -13.422 -23.078 -22.188 1 95.94 252 GLN B O 1
ATOM 5284 N N . HIS B 1 253 ? -13.961 -25.172 -21.734 1 94.38 253 HIS B N 1
ATOM 5285 C CA . HIS B 1 253 ? -15.375 -24.828 -21.609 1 94.38 253 HIS B CA 1
ATOM 5286 C C . HIS B 1 253 ? -15.602 -23.875 -20.453 1 94.38 253 HIS B C 1
ATOM 5288 O O . HIS B 1 253 ? -16.297 -22.859 -20.594 1 94.38 253 HIS B O 1
ATOM 5294 N N . TYR B 1 254 ? -15.023 -24.109 -19.297 1 95.12 254 TYR B N 1
ATOM 5295 C CA . TYR B 1 254 ? -15.18 -23.25 -18.125 1 95.12 254 TYR B CA 1
ATOM 5296 C C . TYR B 1 254 ? -14.523 -21.891 -18.359 1 95.12 254 TYR B C 1
ATOM 5298 O O . TYR B 1 254 ? -15.062 -20.859 -17.969 1 95.12 254 TYR B O 1
ATOM 5306 N N . LEU B 1 255 ? -13.375 -21.859 -19.031 1 95.81 255 LEU B N 1
ATOM 5307 C CA . LEU B 1 255 ? -12.688 -20.609 -19.312 1 95.81 255 LEU B CA 1
ATOM 5308 C C . LEU B 1 255 ? -13.516 -19.734 -20.25 1 95.81 255 LEU B C 1
ATOM 5310 O O . LEU B 1 255 ? -13.586 -18.516 -20.078 1 95.81 255 LEU B O 1
ATOM 5314 N N . SER B 1 256 ? -14.086 -20.391 -21.203 1 91.81 256 SER B N 1
ATOM 5315 C CA . SER B 1 256 ? -14.938 -19.672 -22.156 1 91.81 256 SER B CA 1
ATOM 5316 C C . SER B 1 256 ? -16.156 -19.078 -21.453 1 91.81 256 SER B C 1
ATOM 5318 O O . SER B 1 256 ? -16.656 -18.016 -21.844 1 91.81 256 SER B O 1
ATOM 5320 N N . GLY B 1 257 ? -16.641 -19.766 -20.469 1 91.38 257 GLY B N 1
ATOM 5321 C CA . GLY B 1 257 ? -17.812 -19.328 -19.734 1 91.38 257 GLY B CA 1
ATOM 5322 C C . GLY B 1 257 ? -17.5 -18.281 -18.672 1 91.38 257 GLY B C 1
ATOM 5323 O O . GLY B 1 257 ? -18.406 -17.609 -18.188 1 91.38 257 GLY B O 1
ATOM 5324 N N . TRP B 1 258 ? -16.266 -18.172 -18.281 1 94.69 258 TRP B N 1
ATOM 5325 C CA . TRP B 1 258 ? -15.844 -17.141 -17.344 1 94.69 258 TRP B CA 1
ATOM 5326 C C . TRP B 1 258 ? -15.625 -15.805 -18.047 1 94.69 258 TRP B C 1
ATOM 5328 O O . TRP B 1 258 ? -14.484 -15.43 -18.344 1 94.69 258 TRP B O 1
ATOM 5338 N N . ASP B 1 259 ? -16.641 -15.039 -18.266 1 90.62 259 ASP B N 1
ATOM 5339 C CA . ASP B 1 259 ? -16.641 -13.852 -19.109 1 90.62 259 ASP B CA 1
ATOM 5340 C C . ASP B 1 259 ? -16 -12.664 -18.391 1 90.62 259 ASP B C 1
ATOM 5342 O O . ASP B 1 259 ? -16.422 -12.297 -17.297 1 90.62 259 ASP B O 1
ATOM 5346 N N . ILE B 1 260 ? -15.031 -12.141 -19 1 94.75 260 ILE B N 1
ATOM 5347 C CA . ILE B 1 260 ? -14.328 -10.977 -18.469 1 94.75 260 ILE B CA 1
ATOM 5348 C C . ILE B 1 260 ? -14.352 -9.852 -19.5 1 94.75 260 ILE B C 1
ATOM 5350 O O . ILE B 1 260 ? -13.828 -10 -20.609 1 94.75 260 ILE B O 1
ATOM 5354 N N . GLU B 1 261 ? -14.945 -8.75 -19.125 1 93.56 261 GLU B N 1
ATOM 5355 C CA . GLU B 1 261 ? -14.922 -7.562 -19.969 1 93.56 261 GLU B CA 1
ATOM 5356 C C . GLU B 1 261 ? -13.586 -6.836 -19.875 1 93.56 261 GLU B C 1
ATOM 5358 O O . GLU B 1 261 ? -12.984 -6.773 -18.797 1 93.56 261 GLU B O 1
ATOM 5363 N N . GLU B 1 262 ? -13.164 -6.281 -20.984 1 93.31 262 GLU B N 1
ATOM 5364 C CA . GLU B 1 262 ? -11.898 -5.562 -21.016 1 93.31 262 GLU B CA 1
ATOM 5365 C C . GLU B 1 262 ? -12.039 -4.152 -20.453 1 93.31 262 GLU B C 1
ATOM 5367 O O . GLU B 1 262 ? -11.664 -3.176 -21.109 1 93.31 262 GLU B O 1
ATOM 5372 N N . THR B 1 263 ? -12.586 -4.039 -19.359 1 93.94 263 THR B N 1
ATOM 5373 C CA . THR B 1 263 ? -12.664 -2.803 -18.594 1 93.94 263 THR B CA 1
ATOM 5374 C C . THR B 1 263 ? -11.914 -2.945 -17.266 1 93.94 263 THR B C 1
ATOM 5376 O O . THR B 1 263 ? -11.828 -4.043 -16.703 1 93.94 263 THR B O 1
ATOM 5379 N N . SER B 1 264 ? -11.383 -1.854 -16.844 1 90.31 264 SER B N 1
ATOM 5380 C CA . SER B 1 264 ? -10.641 -1.873 -15.586 1 90.31 264 SER B CA 1
ATOM 5381 C C . SER B 1 264 ? -11.5 -2.395 -14.445 1 90.31 264 SER B C 1
ATOM 5383 O O . SER B 1 264 ? -11.008 -3.109 -13.562 1 90.31 264 SER B O 1
ATOM 5385 N N . GLN B 1 265 ? -12.711 -2.055 -14.453 1 90.94 265 GLN B N 1
ATOM 5386 C CA . GLN B 1 265 ? -13.625 -2.443 -13.391 1 90.94 265 GLN B CA 1
ATOM 5387 C C . GLN B 1 265 ? -13.844 -3.953 -13.375 1 90.94 265 GLN B C 1
ATOM 5389 O O . GLN B 1 265 ? -13.773 -4.586 -12.32 1 90.94 265 GLN B O 1
ATOM 5394 N N . ASP B 1 266 ? -14.148 -4.473 -14.508 1 94.19 266 ASP B N 1
ATOM 5395 C CA . ASP B 1 266 ? -14.422 -5.906 -14.57 1 94.19 266 ASP B CA 1
ATOM 5396 C C . ASP B 1 266 ? -13.156 -6.719 -14.328 1 94.19 266 ASP B C 1
ATOM 5398 O O . ASP B 1 266 ? -13.195 -7.762 -13.672 1 94.19 266 ASP B O 1
ATOM 5402 N N . ILE B 1 267 ? -12.047 -6.285 -14.859 1 95.81 267 ILE B N 1
ATOM 5403 C CA . ILE B 1 267 ? -10.766 -6.941 -14.648 1 95.81 267 ILE B CA 1
ATOM 5404 C C . ILE B 1 267 ? -10.43 -6.957 -13.156 1 95.81 267 ILE B C 1
ATOM 5406 O O . ILE B 1 267 ? -9.992 -7.98 -12.625 1 95.81 267 ILE B O 1
ATOM 5410 N N . ASP B 1 268 ? -10.672 -5.883 -12.508 1 92.5 268 ASP B N 1
ATOM 5411 C CA . ASP B 1 268 ? -10.43 -5.812 -11.07 1 92.5 268 ASP B CA 1
ATOM 5412 C C . ASP B 1 268 ? -11.32 -6.797 -10.312 1 92.5 268 ASP B C 1
ATOM 5414 O O . ASP B 1 268 ? -10.852 -7.52 -9.438 1 92.5 268 ASP B O 1
ATOM 5418 N N . ALA B 1 269 ? -12.562 -6.848 -10.664 1 94.81 269 ALA B N 1
ATOM 5419 C CA . ALA B 1 269 ? -13.523 -7.719 -9.992 1 94.81 269 ALA B CA 1
ATOM 5420 C C . ALA B 1 269 ? -13.172 -9.188 -10.203 1 94.81 269 ALA B C 1
ATOM 5422 O O . ALA B 1 269 ? -13.227 -9.984 -9.266 1 94.81 269 ALA B O 1
ATOM 5423 N N . LYS B 1 270 ? -12.828 -9.516 -11.414 1 97.06 270 LYS B N 1
ATOM 5424 C CA . LYS B 1 270 ? -12.5 -10.898 -11.75 1 97.06 270 LYS B CA 1
ATOM 5425 C C . LYS B 1 270 ? -11.164 -11.312 -11.141 1 97.06 270 LYS B C 1
ATOM 5427 O O . LYS B 1 270 ? -10.984 -12.477 -10.766 1 97.06 270 LYS B O 1
ATOM 5432 N N . THR B 1 271 ? -10.281 -10.375 -11 1 96.75 271 THR B N 1
ATOM 5433 C CA . THR B 1 271 ? -9.023 -10.648 -10.32 1 96.75 271 THR B CA 1
ATOM 5434 C C . THR B 1 271 ? -9.266 -11.008 -8.859 1 96.75 271 THR B C 1
ATOM 5436 O O . THR B 1 271 ? -8.695 -11.977 -8.344 1 96.75 271 THR B O 1
ATOM 5439 N N . LYS B 1 272 ? -10.078 -10.234 -8.211 1 95.81 272 LYS B N 1
ATOM 5440 C CA . LYS B 1 272 ? -10.414 -10.516 -6.82 1 95.81 272 LYS B CA 1
ATOM 5441 C C . LYS B 1 272 ? -11.109 -11.867 -6.684 1 95.81 272 LYS B C 1
ATOM 5443 O O . LYS B 1 272 ? -10.852 -12.609 -5.734 1 95.81 272 LYS B O 1
ATOM 5448 N N . GLU B 1 273 ? -11.969 -12.148 -7.633 1 97.62 273 GLU B N 1
ATOM 5449 C CA . GLU B 1 273 ? -12.664 -13.43 -7.637 1 97.62 273 GLU B CA 1
ATOM 5450 C C . GLU B 1 273 ? -11.688 -14.594 -7.715 1 97.62 273 GLU B C 1
ATOM 5452 O O . GLU B 1 273 ? -11.781 -15.547 -6.938 1 97.62 273 GLU B O 1
ATOM 5457 N N . LEU B 1 274 ? -10.773 -14.5 -8.641 1 98.62 274 LEU B N 1
ATOM 5458 C CA . LEU B 1 274 ? -9.75 -15.531 -8.805 1 98.62 274 LEU B CA 1
ATOM 5459 C C . LEU B 1 274 ? -8.883 -15.633 -7.559 1 98.62 274 LEU B C 1
ATOM 5461 O O . LEU B 1 274 ? -8.562 -16.734 -7.109 1 98.62 274 LEU B O 1
ATOM 5465 N N . TYR B 1 275 ? -8.508 -14.5 -7.008 1 98.12 275 TYR B N 1
ATOM 5466 C CA . TYR B 1 275 ? -7.68 -14.445 -5.809 1 98.12 275 TYR B CA 1
ATOM 5467 C C . TYR B 1 275 ? -8.367 -15.125 -4.637 1 98.12 275 TYR B C 1
ATOM 5469 O O . TYR B 1 275 ? -7.762 -15.945 -3.938 1 98.12 275 TYR B O 1
ATOM 5477 N N . LYS B 1 276 ? -9.617 -14.867 -4.461 1 98.19 276 LYS B N 1
ATOM 5478 C CA . LYS B 1 276 ? -10.414 -15.484 -3.4 1 98.19 276 LYS B CA 1
ATOM 5479 C C . LYS B 1 276 ? -10.461 -17 -3.561 1 98.19 276 LYS B C 1
ATOM 5481 O O . LYS B 1 276 ? -10.32 -17.734 -2.584 1 98.19 276 LYS B O 1
ATOM 5486 N N . ALA B 1 277 ? -10.656 -17.406 -4.773 1 98.5 277 ALA B N 1
ATOM 5487 C CA . ALA B 1 277 ? -10.719 -18.844 -5.043 1 98.5 277 ALA B CA 1
ATOM 5488 C C . ALA B 1 277 ? -9.398 -19.516 -4.691 1 98.5 277 ALA B C 1
ATOM 5490 O O . ALA B 1 277 ? -9.383 -20.641 -4.168 1 98.5 277 ALA B O 1
ATOM 5491 N N . CYS B 1 278 ? -8.289 -18.875 -4.984 1 98.75 278 CYS B N 1
ATOM 5492 C CA . CYS B 1 278 ? -6.98 -19.438 -4.668 1 98.75 278 CYS B CA 1
ATOM 5493 C C . CYS B 1 278 ? -6.781 -19.547 -3.16 1 98.75 278 CYS B C 1
ATOM 5495 O O . CYS B 1 278 ? -6.25 -20.547 -2.67 1 98.75 278 CYS B O 1
ATOM 5497 N N . VAL B 1 279 ? -7.215 -18.516 -2.4 1 98.69 279 VAL B N 1
ATOM 5498 C CA . VAL B 1 279 ? -7.129 -18.547 -0.945 1 98.69 279 VAL B CA 1
ATOM 5499 C C . VAL B 1 279 ? -7.922 -19.734 -0.408 1 98.69 279 VAL B C 1
ATOM 5501 O O . VAL B 1 279 ? -7.422 -20.5 0.419 1 98.69 279 VAL B O 1
ATOM 5504 N N . LEU B 1 280 ? -9.086 -19.953 -0.928 1 98.25 280 LEU B N 1
ATOM 5505 C CA . LEU B 1 280 ? -9.969 -21.016 -0.456 1 98.25 280 LEU B CA 1
ATOM 5506 C C . LEU B 1 280 ? -9.43 -22.391 -0.86 1 98.25 280 LEU B C 1
ATOM 5508 O O . LEU B 1 280 ? -9.508 -23.344 -0.085 1 98.25 280 LEU B O 1
ATOM 5512 N N . ALA B 1 281 ? -8.883 -22.422 -2.072 1 97.88 281 ALA B N 1
ATOM 5513 C CA . ALA B 1 281 ? -8.352 -23.703 -2.562 1 97.88 281 ALA B CA 1
ATOM 5514 C C . ALA B 1 281 ? -7.152 -24.141 -1.729 1 97.88 281 ALA B C 1
ATOM 5516 O O . ALA B 1 281 ? -6.941 -25.344 -1.538 1 97.88 281 ALA B O 1
ATOM 5517 N N . VAL B 1 282 ? -6.402 -23.219 -1.174 1 97.56 282 VAL B N 1
ATOM 5518 C CA . VAL B 1 282 ? -5.219 -23.547 -0.381 1 97.56 282 VAL B CA 1
ATOM 5519 C C . VAL B 1 282 ? -5.617 -23.75 1.078 1 97.56 282 VAL B C 1
ATOM 5521 O O . VAL B 1 282 ? -5.23 -24.75 1.696 1 97.56 282 VAL B O 1
ATOM 5524 N N . GLY B 1 283 ? -6.414 -22.875 1.584 1 97.81 283 GLY B N 1
ATOM 5525 C CA . GLY B 1 283 ? -6.703 -22.859 3.01 1 97.81 283 GLY B CA 1
ATOM 5526 C C . GLY B 1 283 ? -7.824 -23.797 3.404 1 97.81 283 GLY B C 1
ATOM 5527 O O . GLY B 1 283 ? -7.844 -24.312 4.523 1 97.81 283 GLY B O 1
ATOM 5528 N N . GLY B 1 284 ? -8.742 -24.062 2.51 1 97.5 284 GLY B N 1
ATOM 5529 C CA . GLY B 1 284 ? -9.961 -24.75 2.893 1 97.5 284 GLY B CA 1
ATOM 5530 C C . GLY B 1 284 ? -9.984 -26.203 2.475 1 97.5 284 GLY B C 1
ATOM 5531 O O . GLY B 1 284 ? -11.008 -26.891 2.623 1 97.5 284 GLY B O 1
ATOM 5532 N N . THR B 1 285 ? -8.875 -26.703 1.957 1 97.56 285 THR B N 1
ATOM 5533 C CA . THR B 1 285 ? -8.938 -28.047 1.396 1 97.56 285 THR B CA 1
ATOM 5534 C C . THR B 1 285 ? -8.148 -29.031 2.262 1 97.56 285 THR B C 1
ATOM 5536 O O . THR B 1 285 ? -8.289 -30.25 2.111 1 97.56 285 THR B O 1
ATOM 5539 N N . GLY B 1 286 ? -7.367 -28.562 3.176 1 97.25 286 GLY B N 1
ATOM 5540 C CA . GLY B 1 286 ? -6.492 -29.438 3.938 1 97.25 286 GLY B CA 1
ATOM 5541 C C . GLY B 1 286 ? -6.898 -29.562 5.391 1 97.25 286 GLY B C 1
ATOM 5542 O O . GLY B 1 286 ? -6.051 -29.781 6.262 1 97.25 286 GLY B O 1
ATOM 5543 N N . LEU B 1 287 ? -8.148 -29.375 5.668 1 97.12 287 LEU B N 1
ATOM 5544 C CA . LEU B 1 287 ? -8.68 -29.469 7.023 1 97.12 287 LEU B CA 1
ATOM 5545 C C . LEU B 1 287 ? -9.703 -30.594 7.129 1 97.12 287 LEU B C 1
ATOM 5547 O O . LEU B 1 287 ? -10.844 -30.438 6.688 1 97.12 287 LEU B O 1
ATOM 5551 N N . ARG B 1 288 ? -9.297 -31.75 7.707 1 94.31 288 ARG B N 1
ATOM 5552 C CA . ARG B 1 288 ? -10.188 -32.906 7.773 1 94.31 288 ARG B CA 1
ATOM 5553 C C . ARG B 1 288 ? -10 -33.656 9.086 1 94.31 288 ARG B C 1
ATOM 5555 O O . ARG B 1 288 ? -8.883 -34.062 9.422 1 94.31 288 ARG B O 1
ATOM 5562 N N . ASN B 1 289 ? -11.078 -33.844 9.859 1 91.88 289 ASN B N 1
ATOM 5563 C CA . ASN B 1 289 ? -11.102 -34.656 11.07 1 91.88 289 ASN B CA 1
ATOM 5564 C C . ASN B 1 289 ? -9.992 -34.25 12.039 1 91.88 289 ASN B C 1
ATOM 5566 O O . ASN B 1 289 ? -9.242 -35.125 12.523 1 91.88 289 ASN B O 1
ATOM 5570 N N . GLY B 1 290 ? -9.758 -33 12.172 1 90.5 290 GLY B N 1
ATOM 5571 C CA . GLY B 1 290 ? -8.797 -32.469 13.125 1 90.5 290 GLY B CA 1
ATOM 5572 C C . GLY B 1 290 ? -7.379 -32.438 12.586 1 90.5 290 GLY B C 1
ATOM 5573 O O . GLY B 1 290 ? -6.484 -31.844 13.211 1 90.5 290 GLY B O 1
ATOM 5574 N N . LYS B 1 291 ? -7.129 -33.062 11.453 1 95.31 291 LYS B N 1
ATOM 5575 C CA . LYS B 1 291 ? -5.824 -33 10.805 1 95.31 291 LYS B CA 1
ATOM 5576 C C . LYS B 1 291 ? -5.699 -31.75 9.922 1 95.31 291 LYS B C 1
ATOM 5578 O O . LYS B 1 291 ? -6.691 -31.281 9.359 1 95.31 291 LYS B O 1
ATOM 5583 N N . VAL B 1 292 ? -4.461 -31.234 9.898 1 97.25 292 VAL B N 1
ATOM 5584 C CA . VAL B 1 292 ? -4.188 -30.016 9.148 1 97.25 292 VAL B CA 1
ATOM 5585 C C . VAL B 1 292 ? -3.072 -30.281 8.133 1 97.25 292 VAL B C 1
ATOM 5587 O O . VAL B 1 292 ? -1.971 -30.688 8.508 1 97.25 292 VAL B O 1
ATOM 5590 N N . LYS B 1 293 ? -3.396 -30.141 6.895 1 97.62 293 LYS B N 1
ATOM 5591 C CA . LYS B 1 293 ? -2.447 -30.219 5.789 1 97.62 293 LYS B CA 1
ATOM 5592 C C . LYS B 1 293 ? -2.6 -29.031 4.848 1 97.62 293 LYS B C 1
ATOM 5594 O O . LYS B 1 293 ? -3.613 -28.328 4.891 1 97.62 293 LYS B O 1
ATOM 5599 N N . GLN B 1 294 ? -1.648 -28.734 4.113 1 98.12 294 GLN B N 1
ATOM 5600 C CA . GLN B 1 294 ? -1.715 -27.734 3.057 1 98.12 294 GLN B CA 1
ATOM 5601 C C . GLN B 1 294 ? -0.984 -28.219 1.803 1 98.12 294 GLN B C 1
ATOM 5603 O O . GLN B 1 294 ? 0.153 -28.688 1.881 1 98.12 294 GLN B O 1
ATOM 5608 N N . ASP B 1 295 ? -1.65 -28.141 0.702 1 98.25 295 ASP B N 1
ATOM 5609 C CA . ASP B 1 295 ? -1.189 -28.75 -0.548 1 98.25 295 ASP B CA 1
ATOM 5610 C C . ASP B 1 295 ? -0.096 -27.891 -1.192 1 98.25 295 ASP B C 1
ATOM 5612 O O . ASP B 1 295 ? -0.265 -26.688 -1.37 1 98.25 295 ASP B O 1
ATOM 5616 N N . PHE B 1 296 ? 0.955 -28.484 -1.608 1 97.75 296 PHE B N 1
ATOM 5617 C CA . PHE B 1 296 ? 2.133 -27.812 -2.146 1 97.75 296 PHE B CA 1
ATOM 5618 C C . PHE B 1 296 ? 1.82 -27.172 -3.488 1 97.75 296 PHE B C 1
ATOM 5620 O O . PHE B 1 296 ? 2.295 -26.062 -3.777 1 97.75 296 PHE B O 1
ATOM 5627 N N . PHE B 1 297 ? 1.05 -27.766 -4.305 1 97.19 297 PHE B N 1
ATOM 5628 C CA . PHE B 1 297 ? 0.803 -27.281 -5.656 1 97.19 297 PHE B CA 1
ATOM 5629 C C . PHE B 1 297 ? -0.292 -26.219 -5.652 1 97.19 297 PHE B C 1
ATOM 5631 O O . PHE B 1 297 ? -0.204 -25.219 -6.379 1 97.19 297 PHE B O 1
ATOM 5638 N N . LEU B 1 298 ? -1.307 -26.391 -4.824 1 98.19 298 LEU B N 1
ATOM 5639 C CA . LEU B 1 298 ? -2.336 -25.359 -4.703 1 98.19 298 LEU B CA 1
ATOM 5640 C C . LEU B 1 298 ? -1.766 -24.078 -4.09 1 98.19 298 LEU B C 1
ATOM 5642 O O . LEU B 1 298 ? -2.195 -22.984 -4.434 1 98.19 298 LEU B O 1
ATOM 5646 N N . MET B 1 299 ? -0.824 -24.281 -3.221 1 98.19 299 MET B N 1
ATOM 5647 C CA . MET B 1 299 ? -0.165 -23.125 -2.627 1 98.19 299 MET B CA 1
ATOM 5648 C C . MET B 1 299 ? 0.484 -22.25 -3.701 1 98.19 299 MET B C 1
ATOM 5650 O O . MET B 1 299 ? 0.474 -21.031 -3.604 1 98.19 299 MET B O 1
ATOM 5654 N N . HIS B 1 300 ? 0.994 -22.844 -4.812 1 98.44 300 HIS B N 1
ATOM 5655 C CA . HIS B 1 300 ? 1.616 -22.078 -5.883 1 98.44 300 HIS B CA 1
ATOM 5656 C C . HIS B 1 300 ? 0.581 -21.25 -6.645 1 98.44 300 HIS B C 1
ATOM 5658 O O . HIS B 1 300 ? 0.898 -20.188 -7.18 1 98.44 300 HIS B O 1
ATOM 5664 N N . ALA B 1 301 ? -0.663 -21.766 -6.695 1 98.5 301 ALA B N 1
ATOM 5665 C CA . ALA B 1 301 ? -1.726 -20.969 -7.293 1 98.5 301 ALA B CA 1
ATOM 5666 C C . ALA B 1 301 ? -1.951 -19.672 -6.504 1 98.5 301 ALA B C 1
ATOM 5668 O O . ALA B 1 301 ? -2.174 -18.609 -7.09 1 98.5 301 ALA B O 1
ATOM 5669 N N . LEU B 1 302 ? -1.819 -19.781 -5.211 1 98.75 302 LEU B N 1
ATOM 5670 C CA . LEU B 1 302 ? -2.004 -18.625 -4.348 1 98.75 302 LEU B CA 1
ATOM 5671 C C . LEU B 1 302 ? -0.807 -17.672 -4.445 1 98.75 302 LEU B C 1
ATOM 5673 O O . LEU B 1 302 ? -0.977 -16.469 -4.566 1 98.75 302 LEU B O 1
ATOM 5677 N N . THR B 1 303 ? 0.401 -18.219 -4.426 1 98.5 303 THR B N 1
ATOM 5678 C CA . THR B 1 303 ? 1.586 -17.375 -4.43 1 98.5 303 THR B CA 1
ATOM 5679 C C . THR B 1 303 ? 1.795 -16.734 -5.805 1 98.5 303 THR B C 1
ATOM 5681 O O . THR B 1 303 ? 2.529 -15.758 -5.938 1 98.5 303 THR B O 1
ATOM 5684 N N . SER B 1 304 ? 1.128 -17.297 -6.836 1 98.56 304 SER B N 1
ATOM 5685 C CA . SER B 1 304 ? 1.258 -16.734 -8.18 1 98.56 304 SER B CA 1
ATOM 5686 C C . SER B 1 304 ? 0.155 -15.719 -8.469 1 98.56 304 SER B C 1
ATOM 5688 O O . SER B 1 304 ? 0.357 -14.773 -9.234 1 98.56 304 SER B O 1
ATOM 5690 N N . VAL B 1 305 ? -1.028 -15.883 -7.828 1 98.56 305 VAL B N 1
ATOM 5691 C CA . VAL B 1 305 ? -2.15 -15.008 -8.164 1 98.56 305 VAL B CA 1
ATOM 5692 C C . VAL B 1 305 ? -1.863 -13.586 -7.688 1 98.56 305 VAL B C 1
ATOM 5694 O O . VAL B 1 305 ? -2.395 -12.625 -8.242 1 98.56 305 VAL B O 1
ATOM 5697 N N . LEU B 1 306 ? -1.021 -13.469 -6.711 1 96.56 306 LEU B N 1
ATOM 5698 C CA . LEU B 1 306 ? -0.534 -12.156 -6.297 1 96.56 306 LEU B CA 1
ATOM 5699 C C . LEU B 1 306 ? 0.053 -11.398 -7.484 1 96.56 306 LEU B C 1
ATOM 5701 O O . LEU B 1 306 ? -0.207 -10.203 -7.652 1 96.56 306 LEU B O 1
ATOM 5705 N N . PHE B 1 307 ? 0.789 -12.07 -8.336 1 96.81 307 PHE B N 1
ATOM 5706 C CA . PHE B 1 307 ? 1.46 -11.43 -9.461 1 96.81 307 PHE B CA 1
ATOM 5707 C C . PHE B 1 307 ? 0.513 -11.289 -10.641 1 96.81 307 PHE B C 1
ATOM 5709 O O . PHE B 1 307 ? 0.691 -10.406 -11.484 1 96.81 307 PHE B O 1
ATOM 5716 N N . VAL B 1 308 ? -0.55 -12.172 -10.688 1 97.94 308 VAL B N 1
ATOM 5717 C CA . VAL B 1 308 ? -1.635 -11.914 -11.625 1 97.94 308 VAL B CA 1
ATOM 5718 C C . VAL B 1 308 ? -2.268 -10.555 -11.328 1 97.94 308 VAL B C 1
ATOM 5720 O O . VAL B 1 308 ? -2.465 -9.742 -12.234 1 97.94 308 VAL B O 1
ATOM 5723 N N . HIS B 1 309 ? -2.496 -10.336 -10.07 1 95.25 309 HIS B N 1
ATOM 5724 C CA . HIS B 1 309 ? -3.064 -9.055 -9.656 1 95.25 309 HIS B CA 1
ATOM 5725 C C . HIS B 1 309 ? -2.195 -7.891 -10.117 1 95.25 309 HIS B C 1
ATOM 5727 O O . HIS B 1 309 ? -2.705 -6.898 -10.648 1 95.25 309 HIS B O 1
ATOM 5733 N N . LYS B 1 310 ? -0.939 -8.023 -9.961 1 93.31 310 LYS B N 1
ATOM 5734 C CA . LYS B 1 310 ? -0.018 -6.957 -10.352 1 93.31 310 LYS B CA 1
ATOM 5735 C C . LYS B 1 310 ? -0.014 -6.773 -11.867 1 93.31 310 LYS B C 1
ATOM 5737 O O . LYS B 1 310 ? -0.114 -5.648 -12.359 1 93.31 310 LYS B O 1
ATOM 5742 N N . LEU B 1 311 ? 0.054 -7.801 -12.594 1 95.38 311 LEU B N 1
ATOM 5743 C CA . LEU B 1 311 ? 0.223 -7.762 -14.047 1 95.38 311 LEU B CA 1
ATOM 5744 C C . LEU B 1 311 ? -1.043 -7.25 -14.727 1 95.38 311 LEU B C 1
ATOM 5746 O O . LEU B 1 311 ? -0.972 -6.453 -15.664 1 95.38 311 LEU B O 1
ATOM 5750 N N . VAL B 1 312 ? -2.195 -7.656 -14.258 1 95.44 312 VAL B N 1
ATOM 5751 C CA . VAL B 1 312 ? -3.432 -7.312 -14.945 1 95.44 312 VAL B CA 1
ATOM 5752 C C . VAL B 1 312 ? -3.693 -5.812 -14.82 1 95.44 312 VAL B C 1
ATOM 5754 O O . VAL B 1 312 ? -4.355 -5.219 -15.672 1 95.44 312 VAL B O 1
ATOM 5757 N N . HIS B 1 313 ? -3.127 -5.219 -13.82 1 90.38 313 HIS B N 1
ATOM 5758 C CA . HIS B 1 313 ? -3.324 -3.785 -13.633 1 90.38 313 HIS B CA 1
ATOM 5759 C C . HIS B 1 313 ? -2.213 -2.984 -14.305 1 90.38 313 HIS B C 1
ATOM 5761 O O . HIS B 1 313 ? -2.232 -1.751 -14.281 1 90.38 313 HIS B O 1
ATOM 5767 N N . THR B 1 314 ? -1.321 -3.666 -14.914 1 90.75 314 THR B N 1
ATOM 5768 C CA . THR B 1 314 ? -0.193 -3.02 -15.57 1 90.75 314 THR B CA 1
ATOM 5769 C C . THR B 1 314 ? -0.256 -3.229 -17.078 1 90.75 314 THR B C 1
ATOM 5771 O O . THR B 1 314 ? 0.156 -2.359 -17.859 1 90.75 314 THR B O 1
ATOM 5774 N N . LEU B 1 315 ? -0.841 -4.336 -17.484 1 94.38 315 LEU B N 1
ATOM 5775 C CA . LEU B 1 315 ? -0.865 -4.73 -18.891 1 94.38 315 LEU B CA 1
ATOM 5776 C C . LEU B 1 315 ? -2.1 -4.168 -19.578 1 94.38 315 LEU B C 1
ATOM 5778 O O . LEU B 1 315 ? -3.092 -3.838 -18.938 1 94.38 315 LEU B O 1
ATOM 5782 N N . PRO B 1 316 ? -2.035 -4.043 -20.938 1 94.88 316 PRO B N 1
ATOM 5783 C CA . PRO B 1 316 ? -3.256 -3.723 -21.688 1 94.88 316 PRO B CA 1
ATOM 5784 C C . PRO B 1 316 ? -4.371 -4.742 -21.453 1 94.88 316 PRO B C 1
ATOM 5786 O O . PRO B 1 316 ? -4.094 -5.91 -21.172 1 94.88 316 PRO B O 1
ATOM 5789 N N . PRO B 1 317 ? -5.566 -4.387 -21.609 1 95.5 317 PRO B N 1
ATOM 5790 C CA . PRO B 1 317 ? -6.723 -5.176 -21.188 1 95.5 317 PRO B CA 1
ATOM 5791 C C . PRO B 1 317 ? -6.754 -6.566 -21.812 1 95.5 317 PRO B C 1
ATOM 5793 O O . PRO B 1 317 ? -7.062 -7.551 -21.125 1 95.5 317 PRO B O 1
ATOM 5796 N N . ALA B 1 318 ? -6.449 -6.719 -23.078 1 95.25 318 ALA B N 1
ATOM 5797 C CA . ALA B 1 318 ? -6.5 -8.023 -23.734 1 95.25 318 ALA B CA 1
ATOM 5798 C C . ALA B 1 318 ? -5.508 -8.992 -23.094 1 95.25 318 ALA B C 1
ATOM 5800 O O . ALA B 1 318 ? -5.785 -10.188 -22.969 1 95.25 318 ALA B O 1
ATOM 5801 N N . TYR B 1 319 ? -4.344 -8.469 -22.766 1 97.12 319 TYR B N 1
ATOM 5802 C CA . TYR B 1 319 ? -3.318 -9.281 -22.125 1 97.12 319 TYR B CA 1
ATOM 5803 C C . TYR B 1 319 ? -3.689 -9.578 -20.672 1 97.12 319 TYR B C 1
ATOM 5805 O O . TYR B 1 319 ? -3.379 -10.656 -20.156 1 97.12 319 TYR B O 1
ATOM 5813 N N . ALA B 1 320 ? -4.363 -8.625 -20.062 1 97.31 320 ALA B N 1
ATOM 5814 C CA . ALA B 1 320 ? -4.879 -8.852 -18.719 1 97.31 320 ALA B CA 1
ATOM 5815 C C . ALA B 1 320 ? -5.871 -10.008 -18.703 1 97.31 320 ALA B C 1
ATOM 5817 O O . ALA B 1 320 ? -5.809 -10.875 -17.828 1 97.31 320 ALA B O 1
ATOM 5818 N N . VAL B 1 321 ? -6.719 -10.07 -19.641 1 97.12 321 VAL B N 1
ATOM 5819 C CA . VAL B 1 321 ? -7.723 -11.125 -19.734 1 97.12 321 VAL B CA 1
ATOM 5820 C C . VAL B 1 321 ? -7.039 -12.469 -19.984 1 97.12 321 VAL B C 1
ATOM 5822 O O . VAL B 1 321 ? -7.383 -13.469 -19.344 1 97.12 321 VAL B O 1
ATOM 5825 N N . SER B 1 322 ? -6.102 -12.5 -20.891 1 97.75 322 SER B N 1
ATOM 5826 C CA . SER B 1 322 ? -5.316 -13.703 -21.141 1 97.75 322 SER B CA 1
ATOM 5827 C C . SER B 1 322 ? -4.648 -14.195 -19.859 1 97.75 322 SER B C 1
ATOM 5829 O O . SER B 1 322 ? -4.664 -15.391 -19.562 1 97.75 322 SER B O 1
ATOM 5831 N N . CYS B 1 323 ? -4.09 -13.266 -19.125 1 98.56 323 CYS B N 1
ATOM 5832 C CA . CYS B 1 323 ? -3.402 -13.586 -17.891 1 98.56 323 CYS B CA 1
ATOM 5833 C C . CYS B 1 323 ? -4.352 -14.242 -16.891 1 98.56 323 CYS B C 1
ATOM 5835 O O . CYS B 1 323 ? -4.035 -15.289 -16.312 1 98.56 323 CYS B O 1
ATOM 5837 N N . LEU B 1 324 ? -5.5 -13.68 -16.734 1 98.62 324 LEU B N 1
ATOM 5838 C CA . LEU B 1 324 ? -6.5 -14.172 -15.789 1 98.62 324 LEU B CA 1
ATOM 5839 C C . LEU B 1 324 ? -6.98 -15.57 -16.188 1 98.62 324 LEU B C 1
ATOM 5841 O O . LEU B 1 324 ? -6.953 -16.484 -15.367 1 98.62 324 LEU B O 1
ATOM 5845 N N . LYS B 1 325 ? -7.34 -15.703 -17.375 1 98.19 325 LYS B N 1
ATOM 5846 C CA . LYS B 1 325 ? -7.922 -16.969 -17.828 1 98.19 325 LYS B CA 1
ATOM 5847 C C . LYS B 1 325 ? -6.875 -18.078 -17.859 1 98.19 325 LYS B C 1
ATOM 5849 O O . LYS B 1 325 ? -7.168 -19.219 -17.516 1 98.19 325 LYS B O 1
ATOM 5854 N N . SER B 1 326 ? -5.695 -17.734 -18.281 1 98.69 326 SER B N 1
ATOM 5855 C CA . SER B 1 326 ? -4.629 -18.719 -18.328 1 98.69 326 SER B CA 1
ATOM 5856 C C . SER B 1 326 ? -4.25 -19.203 -16.922 1 98.69 326 SER B C 1
ATOM 5858 O O . SER B 1 326 ? -3.984 -20.375 -16.719 1 98.69 326 SER B O 1
ATOM 5860 N N . HIS B 1 327 ? -4.203 -18.234 -15.977 1 98.88 327 HIS B N 1
ATOM 5861 C CA . HIS B 1 327 ? -3.932 -18.625 -14.594 1 98.88 327 HIS B CA 1
ATOM 5862 C C . HIS B 1 327 ? -5.004 -19.578 -14.07 1 98.88 327 HIS B C 1
ATOM 5864 O O . HIS B 1 327 ? -4.688 -20.594 -13.445 1 98.88 327 HIS B O 1
ATOM 5870 N N . LEU B 1 328 ? -6.25 -19.25 -14.305 1 98.81 328 LEU B N 1
ATOM 5871 C CA . LEU B 1 328 ? -7.34 -20.109 -13.875 1 98.81 328 LEU B CA 1
ATOM 5872 C C . LEU B 1 328 ? -7.227 -21.484 -14.508 1 98.81 328 LEU B C 1
ATOM 5874 O O . LEU B 1 328 ? -7.379 -22.5 -13.82 1 98.81 328 LEU B O 1
ATOM 5878 N N . GLY B 1 329 ? -6.98 -21.516 -15.789 1 98.69 329 GLY B N 1
ATOM 5879 C CA . GLY B 1 329 ? -6.832 -22.797 -16.469 1 98.69 329 GLY B CA 1
ATOM 5880 C C . GLY B 1 329 ? -5.777 -23.688 -15.836 1 98.69 329 GLY B C 1
ATOM 5881 O O . GLY B 1 329 ? -6.043 -24.844 -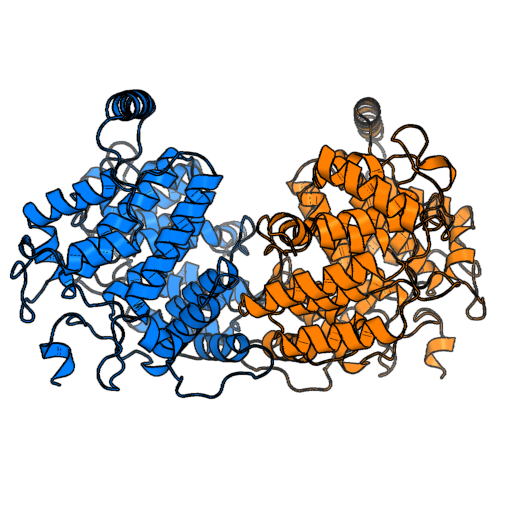15.516 1 98.69 329 GLY B O 1
ATOM 5882 N N . ALA B 1 330 ? -4.605 -23.109 -15.648 1 98.62 330 ALA B N 1
ATOM 5883 C CA . ALA B 1 330 ? -3.516 -23.859 -15.039 1 98.62 330 ALA B CA 1
ATOM 5884 C C . ALA B 1 330 ? -3.863 -24.266 -13.609 1 98.62 330 ALA B C 1
ATOM 5886 O O . ALA B 1 330 ? -3.549 -25.375 -13.18 1 98.62 330 ALA B O 1
ATOM 5887 N N . ALA B 1 331 ? -4.504 -23.391 -12.844 1 98.69 331 ALA B N 1
ATOM 5888 C CA . ALA B 1 331 ? -4.895 -23.688 -11.469 1 98.69 331 ALA B CA 1
ATOM 5889 C C . ALA B 1 331 ? -5.879 -24.844 -11.414 1 98.69 331 ALA B C 1
ATOM 5891 O O . ALA B 1 331 ? -5.82 -25.672 -10.5 1 98.69 331 ALA B O 1
ATOM 5892 N N . LEU B 1 332 ? -6.742 -24.906 -12.398 1 98.62 332 LEU B N 1
ATOM 5893 C CA . LEU B 1 332 ? -7.719 -25.984 -12.445 1 98.62 332 LEU B CA 1
ATOM 5894 C C . LEU B 1 332 ? -7.039 -27.328 -12.711 1 98.62 332 LEU B C 1
ATOM 5896 O O . LEU B 1 332 ? -7.457 -28.359 -12.188 1 98.62 332 LEU B O 1
ATOM 5900 N N . VAL B 1 333 ? -6.004 -27.312 -13.508 1 98.56 333 VAL B N 1
ATOM 5901 C CA . VAL B 1 333 ? -5.238 -28.531 -13.75 1 98.56 333 VAL B CA 1
ATOM 5902 C C . VAL B 1 333 ? -4.648 -29.047 -12.438 1 98.56 333 VAL B C 1
ATOM 5904 O O . VAL B 1 333 ? -4.742 -30.234 -12.125 1 98.56 333 VAL B O 1
ATOM 5907 N N . TYR B 1 334 ? -4.055 -28.156 -11.672 1 98.25 334 TYR B N 1
ATOM 5908 C CA . TYR B 1 334 ? -3.498 -28.547 -10.383 1 98.25 334 TYR B CA 1
ATOM 5909 C C . TYR B 1 334 ? -4.594 -29.031 -9.438 1 98.25 334 TYR B C 1
ATOM 5911 O O . TYR B 1 334 ? -4.422 -30.031 -8.742 1 98.25 334 TYR B O 1
ATOM 5919 N N . TYR B 1 335 ? -5.703 -28.391 -9.422 1 98.38 335 TYR B N 1
ATOM 5920 C CA . TYR B 1 335 ? -6.816 -28.781 -8.555 1 98.38 335 TYR B CA 1
ATOM 5921 C C . TYR B 1 335 ? -7.266 -30.203 -8.852 1 98.38 335 TYR B C 1
ATOM 5923 O O . TYR B 1 335 ? -7.449 -31 -7.938 1 98.38 335 TYR B O 1
ATOM 5931 N N . ILE B 1 336 ? -7.41 -30.5 -10.141 1 98.25 336 ILE B N 1
ATOM 5932 C CA . ILE B 1 336 ? -7.824 -31.828 -10.562 1 98.25 336 ILE B CA 1
ATOM 5933 C C . ILE B 1 336 ? -6.746 -32.844 -10.211 1 98.25 336 ILE B C 1
ATOM 5935 O O . ILE B 1 336 ? -7.047 -33.906 -9.688 1 98.25 336 ILE B O 1
ATOM 5939 N N . SER B 1 337 ? -5.508 -32.5 -10.406 1 97.62 337 SER B N 1
ATOM 5940 C CA . SER B 1 337 ? -4.387 -33.406 -10.18 1 97.62 337 SER B CA 1
ATOM 5941 C C . SER B 1 337 ? -4.219 -33.719 -8.695 1 97.62 337 SER B C 1
ATOM 5943 O O . SER B 1 337 ? -3.586 -34.719 -8.328 1 97.62 337 SER B O 1
ATOM 5945 N N . ARG B 1 338 ? -4.766 -32.812 -7.816 1 97.25 338 ARG B N 1
ATOM 5946 C CA . ARG B 1 338 ? -4.617 -33.031 -6.379 1 97.25 338 ARG B CA 1
ATOM 5947 C C . ARG B 1 338 ? -5.84 -33.719 -5.793 1 97.25 338 ARG B C 1
ATOM 5949 O O . ARG B 1 338 ? -6.074 -33.688 -4.586 1 97.25 338 ARG B O 1
ATOM 5956 N N . GLY B 1 339 ? -6.691 -34.281 -6.676 1 97.12 339 GLY B N 1
ATOM 5957 C CA . GLY B 1 339 ? -7.809 -35.094 -6.246 1 97.12 339 GLY B CA 1
ATOM 5958 C C . GLY B 1 339 ? -9.094 -34.312 -6.059 1 97.12 339 GLY B C 1
ATOM 5959 O O . GLY B 1 339 ? -10.008 -34.781 -5.367 1 97.12 339 GLY B O 1
ATOM 5960 N N . ARG B 1 340 ? -9.18 -33.094 -6.543 1 97.69 340 ARG B N 1
ATOM 5961 C CA . ARG B 1 340 ? -10.383 -32.281 -6.52 1 97.69 340 ARG B CA 1
ATOM 5962 C C . ARG B 1 340 ? -10.977 -32.219 -5.117 1 97.69 340 ARG B C 1
ATOM 5964 O O . ARG B 1 340 ? -12.156 -32.531 -4.918 1 97.69 340 ARG B O 1
ATOM 5971 N N . PRO B 1 341 ? -10.164 -31.734 -4.168 1 97.56 341 PRO B N 1
ATOM 5972 C CA . PRO B 1 341 ? -10.617 -31.719 -2.775 1 97.56 341 PRO B CA 1
ATOM 5973 C C . PRO B 1 341 ? -11.828 -30.828 -2.551 1 97.56 341 PRO B C 1
ATOM 5975 O O . PRO B 1 341 ? -11.992 -29.828 -3.25 1 97.56 341 PRO B O 1
ATOM 5978 N N . ALA B 1 342 ? -12.617 -31.188 -1.612 1 96.25 342 ALA B N 1
ATOM 5979 C CA . ALA B 1 342 ? -13.711 -30.312 -1.191 1 96.25 342 ALA B CA 1
ATOM 5980 C C . ALA B 1 342 ? -13.18 -29.094 -0.445 1 96.25 342 ALA B C 1
ATOM 5982 O O . ALA B 1 342 ? -12.234 -29.203 0.337 1 96.25 342 ALA B O 1
ATOM 5983 N N . ILE B 1 343 ? -13.734 -27.969 -0.719 1 97.12 343 ILE B N 1
ATOM 5984 C CA . ILE B 1 343 ? -13.398 -26.75 -0.003 1 97.12 343 ILE B CA 1
ATOM 5985 C C . ILE B 1 343 ? -14.297 -26.594 1.221 1 97.12 343 ILE B C 1
ATOM 5987 O O . ILE B 1 343 ? -15.516 -26.5 1.089 1 97.12 343 ILE B O 1
ATOM 5991 N N . ASP B 1 344 ? -13.719 -26.625 2.35 1 97.25 344 ASP B N 1
ATOM 5992 C CA . ASP B 1 344 ? -14.453 -26.484 3.604 1 97.25 344 ASP B CA 1
ATOM 5993 C C . ASP B 1 344 ? -14.25 -25.094 4.207 1 97.25 344 ASP B C 1
ATOM 5995 O O . ASP B 1 344 ? -13.391 -24.906 5.07 1 97.25 344 ASP B O 1
ATOM 5999 N N . VAL B 1 345 ? -15.078 -24.203 3.893 1 96.88 345 VAL B N 1
ATOM 6000 C CA . VAL B 1 345 ? -14.977 -22.797 4.312 1 96.88 345 VAL B CA 1
ATOM 6001 C C . VAL B 1 345 ? -15.188 -22.703 5.82 1 96.88 345 VAL B C 1
ATOM 6003 O O . VAL B 1 345 ? -14.516 -21.922 6.496 1 96.88 345 VAL B O 1
ATOM 6006 N N . ASP B 1 346 ? -16.094 -23.469 6.363 1 96.56 346 ASP B N 1
ATOM 6007 C CA . ASP B 1 346 ? -16.391 -23.438 7.789 1 96.56 346 ASP B CA 1
ATOM 6008 C C . ASP B 1 346 ? -15.188 -23.859 8.617 1 96.56 346 ASP B C 1
ATOM 6010 O O . ASP B 1 346 ? -14.859 -23.234 9.625 1 96.56 346 ASP B O 1
ATOM 6014 N N . ALA B 1 347 ? -14.609 -24.938 8.148 1 97.44 347 ALA B N 1
ATOM 6015 C CA . ALA B 1 347 ? -13.414 -25.391 8.859 1 97.44 347 ALA B CA 1
ATOM 6016 C C . ALA B 1 347 ? -12.312 -24.328 8.828 1 97.44 347 ALA B C 1
ATOM 6018 O O . ALA B 1 347 ? -11.609 -24.125 9.82 1 97.44 347 ALA B O 1
ATOM 6019 N N . LEU B 1 348 ? -12.18 -23.703 7.695 1 98 348 LEU B N 1
ATOM 6020 C CA . LEU B 1 348 ? -11.133 -22.703 7.543 1 98 348 LEU B CA 1
ATOM 6021 C C . LEU B 1 348 ? -11.414 -21.484 8.43 1 98 348 LEU B C 1
ATOM 6023 O O . LEU B 1 348 ? -10.508 -20.969 9.078 1 98 348 LEU B O 1
ATOM 6027 N N . VAL B 1 349 ? -12.609 -20.984 8.469 1 96.69 349 VAL B N 1
ATOM 6028 C CA . VAL B 1 349 ? -12.961 -19.812 9.258 1 96.69 349 VAL B CA 1
ATOM 6029 C C . VAL B 1 349 ? -12.727 -20.094 10.742 1 96.69 349 VAL B C 1
ATOM 6031 O O . VAL B 1 349 ? -12.328 -19.203 11.492 1 96.69 349 VAL B O 1
ATOM 6034 N N . ASN B 1 350 ? -12.875 -21.344 11.148 1 96.06 350 ASN B N 1
ATOM 6035 C CA . ASN B 1 350 ? -12.828 -21.703 12.562 1 96.06 350 ASN B CA 1
ATOM 6036 C C . ASN B 1 350 ? -11.461 -22.266 12.953 1 96.06 350 ASN B C 1
ATOM 6038 O O . ASN B 1 350 ? -11.273 -22.719 14.078 1 96.06 350 ASN B O 1
ATOM 6042 N N . TYR B 1 351 ? -10.57 -22.281 12.016 1 97.56 351 TYR B N 1
ATOM 6043 C CA . TYR B 1 351 ? -9.242 -22.781 12.336 1 97.56 351 TYR B CA 1
ATOM 6044 C C . TYR B 1 351 ? -8.594 -21.953 13.445 1 97.56 351 TYR B C 1
ATOM 6046 O O . TYR B 1 351 ? -8.664 -20.719 13.43 1 97.56 351 TYR B O 1
ATOM 6054 N N . LYS B 1 352 ? -8.023 -22.609 14.414 1 95.25 352 LYS B N 1
ATOM 6055 C CA . LYS B 1 352 ? -7.285 -21.953 15.5 1 95.25 352 LYS B CA 1
ATOM 6056 C C . LYS B 1 352 ? -5.785 -22.188 15.367 1 95.25 352 LYS B C 1
ATOM 6058 O O . LYS B 1 352 ? -5.312 -23.312 15.547 1 95.25 352 LYS B O 1
ATOM 6063 N N . GLY B 1 353 ? -5.102 -21.172 15.086 1 95.38 353 GLY B N 1
ATOM 6064 C CA . GLY B 1 353 ? -3.658 -21.266 14.945 1 95.38 353 GLY B CA 1
ATOM 6065 C C . GLY B 1 353 ? -2.969 -21.781 16.188 1 95.38 353 GLY B C 1
ATOM 6066 O O . GLY B 1 353 ? -3.535 -21.734 17.281 1 95.38 353 GLY B O 1
ATOM 6067 N N . LYS B 1 354 ? -1.795 -22.219 16.047 1 95.75 354 LYS B N 1
ATOM 6068 C CA . LYS B 1 354 ? -1.058 -22.859 17.141 1 95.75 354 LYS B CA 1
ATOM 6069 C C . LYS B 1 354 ? -0.382 -21.812 18.031 1 95.75 354 LYS B C 1
ATOM 6071 O O . LYS B 1 354 ? 0.011 -22.125 19.156 1 95.75 354 LYS B O 1
ATOM 6076 N N . GLN B 1 355 ? -0.186 -20.625 17.594 1 96.38 355 GLN B N 1
ATOM 6077 C CA . GLN B 1 355 ? 0.483 -19.578 18.344 1 96.38 355 GLN B CA 1
ATOM 6078 C C . GLN B 1 355 ? -0.464 -18.406 18.625 1 96.38 355 GLN B C 1
ATOM 6080 O O . GLN B 1 355 ? -1.371 -18.141 17.844 1 96.38 355 GLN B O 1
ATOM 6085 N N . PRO B 1 356 ? -0.193 -17.75 19.734 1 95.62 356 PRO B N 1
ATOM 6086 C CA . PRO B 1 356 ? -1.019 -16.578 20.031 1 95.62 356 PRO B CA 1
ATOM 6087 C C . PRO B 1 356 ? -0.832 -15.461 19 1 95.62 356 PRO B C 1
ATOM 6089 O O . PRO B 1 356 ? 0.27 -15.273 18.484 1 95.62 356 PRO B O 1
ATOM 6092 N N . LEU B 1 357 ? -1.897 -14.758 18.797 1 96.62 357 LEU B N 1
ATOM 6093 C CA . LEU B 1 357 ? -1.884 -13.633 17.859 1 96.62 357 LEU B CA 1
ATOM 6094 C C . LEU B 1 357 ? -1.872 -12.305 18.609 1 96.62 357 LEU B C 1
ATOM 6096 O O . LEU B 1 357 ? -2.318 -12.234 19.766 1 96.62 357 LEU B O 1
ATOM 6100 N N . ASP B 1 358 ? -1.268 -11.281 18 1 95.31 358 ASP B N 1
ATOM 6101 C CA . ASP B 1 358 ? -1.328 -9.93 18.547 1 95.31 358 ASP B CA 1
ATOM 6102 C C . ASP B 1 358 ? -2.773 -9.484 18.75 1 95.31 358 ASP B C 1
ATOM 6104 O O . ASP B 1 358 ? -3.613 -9.648 17.859 1 95.31 358 ASP B O 1
ATOM 6108 N N . SER B 1 359 ? -3.078 -8.922 19.906 1 93.44 359 SER B N 1
ATOM 6109 C CA . SER B 1 359 ? -4.449 -8.57 20.266 1 93.44 359 SER B CA 1
ATOM 6110 C C . SER B 1 359 ? -4.891 -7.293 19.562 1 93.44 359 SER B C 1
ATOM 6112 O O . SER B 1 359 ? -6.09 -7.047 19.406 1 93.44 359 SER B O 1
ATOM 6114 N N . THR B 1 360 ? -3.943 -6.441 19.188 1 95.06 360 THR B N 1
ATOM 6115 C CA . T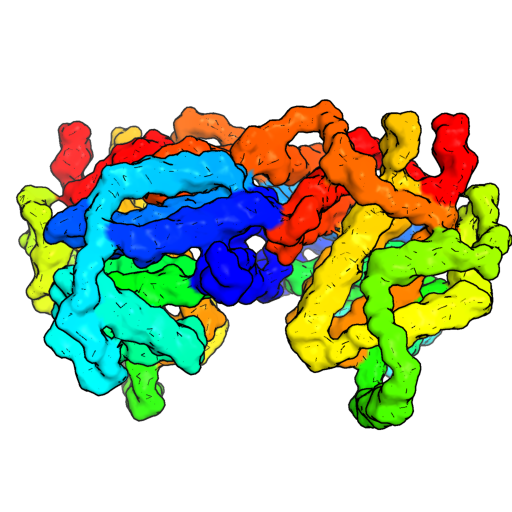HR B 1 360 ? -4.242 -5.184 18.516 1 95.06 360 THR B CA 1
ATOM 6116 C C . THR B 1 360 ? -4.582 -5.426 17.047 1 95.06 360 THR B C 1
ATOM 6118 O O . THR B 1 360 ? -5.605 -4.949 16.562 1 95.06 360 THR B O 1
ATOM 6121 N N . ASN B 1 361 ? -3.818 -6.148 16.391 1 97.19 361 ASN B N 1
ATOM 6122 C CA . ASN B 1 361 ? -3.916 -6.582 15 1 97.19 361 ASN B CA 1
ATOM 6123 C C . ASN B 1 361 ? -3.221 -7.922 14.781 1 97.19 361 ASN B C 1
ATOM 6125 O O . ASN B 1 361 ? -1.991 -8 14.797 1 97.19 361 ASN B O 1
ATOM 6129 N N . PRO B 1 362 ? -3.971 -8.938 14.539 1 97.38 362 PRO B N 1
ATOM 6130 C CA . PRO B 1 362 ? -3.402 -10.289 14.461 1 97.38 362 PRO B CA 1
ATOM 6131 C C . PRO B 1 362 ? -2.35 -10.422 13.359 1 97.38 362 PRO B C 1
ATOM 6133 O O . PRO B 1 362 ? -1.448 -11.258 13.461 1 97.38 362 PRO B O 1
ATOM 6136 N N . TRP B 1 363 ? -2.359 -9.641 12.367 1 97.88 363 TRP B N 1
ATOM 6137 C CA . TRP B 1 363 ? -1.42 -9.742 11.258 1 97.88 363 TRP B CA 1
ATOM 6138 C C . TRP B 1 363 ? -0.013 -9.352 11.695 1 97.88 363 TRP B C 1
ATOM 6140 O O . TRP B 1 363 ? 0.974 -9.773 11.094 1 97.88 363 TRP B O 1
ATOM 6150 N N . LEU B 1 364 ? 0.148 -8.539 12.773 1 97.75 364 LEU B N 1
ATOM 6151 C CA . LEU B 1 364 ? 1.473 -8.141 13.242 1 97.75 364 LEU B CA 1
ATOM 6152 C C . LEU B 1 364 ? 2.291 -9.352 13.656 1 97.75 364 LEU B C 1
ATOM 6154 O O . LEU B 1 364 ? 3.469 -9.469 13.312 1 97.75 364 LEU B O 1
ATOM 6158 N N . SER B 1 365 ? 1.619 -10.297 14.328 1 97.5 365 SER B N 1
ATOM 6159 C CA . SER B 1 365 ? 2.299 -11.523 14.75 1 97.5 365 SER B CA 1
ATOM 6160 C C . SER B 1 365 ? 2.574 -12.438 13.562 1 97.5 365 SER B C 1
ATOM 6162 O O . SER B 1 365 ? 3.629 -13.07 13.492 1 97.5 365 SER B O 1
ATOM 6164 N N . VAL B 1 366 ? 1.638 -12.516 12.656 1 98.31 366 VAL B N 1
ATOM 6165 C CA . VAL B 1 366 ? 1.731 -13.414 11.516 1 98.31 366 VAL B CA 1
ATOM 6166 C C . VAL B 1 366 ? 2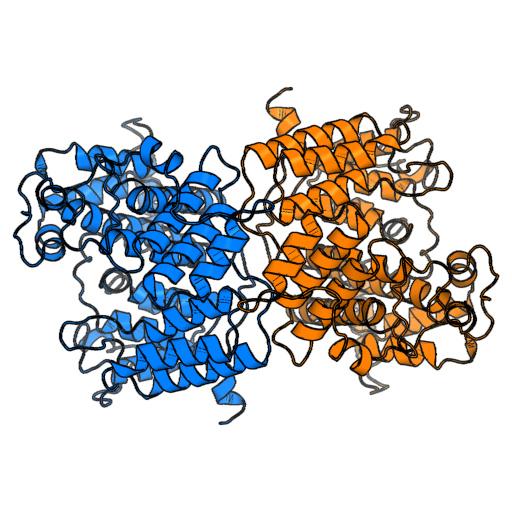.84 -12.945 10.57 1 98.31 366 VAL B C 1
ATOM 6168 O O . VAL B 1 366 ? 3.641 -13.75 10.094 1 98.31 366 VAL B O 1
ATOM 6171 N N . LEU B 1 367 ? 2.953 -11.625 10.383 1 98.12 367 LEU B N 1
ATOM 6172 C CA . LEU B 1 367 ? 3.977 -11.055 9.508 1 98.12 367 LEU B CA 1
ATOM 6173 C C . LEU B 1 367 ? 5.363 -11.219 10.125 1 98.12 367 LEU B C 1
ATOM 6175 O O . LEU B 1 367 ? 6.328 -11.516 9.414 1 98.12 367 LEU B O 1
ATOM 6179 N N . LYS B 1 368 ? 5.449 -11.062 11.438 1 98.12 368 LYS B N 1
ATOM 6180 C CA . LYS B 1 368 ? 6.711 -11.297 12.133 1 98.12 368 LYS B CA 1
ATOM 6181 C C . LYS B 1 368 ? 7.191 -12.734 11.922 1 98.12 368 LYS B C 1
ATOM 6183 O O . LYS B 1 368 ? 8.352 -12.953 11.562 1 98.12 368 LYS B O 1
ATOM 6188 N N . ARG B 1 369 ? 6.297 -13.641 12.117 1 98.31 369 ARG B N 1
ATOM 6189 C CA . ARG B 1 369 ? 6.648 -15.055 12 1 98.31 369 ARG B CA 1
ATOM 6190 C C . ARG B 1 369 ? 7.039 -15.406 10.57 1 98.31 369 ARG B C 1
ATOM 6192 O O . ARG B 1 369 ? 7.902 -16.266 10.352 1 98.31 369 ARG B O 1
ATOM 6199 N N . ALA B 1 370 ? 6.414 -14.773 9.609 1 98.31 370 ALA B N 1
ATOM 6200 C CA . ALA B 1 370 ? 6.691 -15.039 8.203 1 98.31 370 ALA B CA 1
ATOM 6201 C C . ALA B 1 370 ? 8.117 -14.641 7.836 1 98.31 370 ALA B C 1
ATOM 6203 O O . ALA B 1 370 ? 8.75 -15.273 6.98 1 98.31 370 ALA B O 1
ATOM 6204 N N . VAL B 1 371 ? 8.625 -13.555 8.469 1 98.19 371 VAL B N 1
ATOM 6205 C CA . VAL B 1 371 ? 9.992 -13.102 8.203 1 98.19 371 VAL B CA 1
ATOM 6206 C C . VAL B 1 371 ? 10.984 -14.008 8.93 1 98.19 371 VAL B C 1
ATOM 6208 O O . VAL B 1 371 ? 12.055 -14.312 8.391 1 98.19 371 VAL B O 1
ATOM 6211 N N . ASP B 1 372 ? 10.609 -14.508 10.055 1 97.75 372 ASP B N 1
ATOM 6212 C CA . ASP B 1 372 ? 11.523 -15.242 10.914 1 97.75 372 ASP B CA 1
ATOM 6213 C C . ASP B 1 372 ? 11.656 -16.688 10.469 1 97.75 372 ASP B C 1
ATOM 6215 O O . ASP B 1 372 ? 12.664 -17.344 10.758 1 97.75 372 ASP B O 1
ATOM 6219 N N . ILE B 1 373 ? 10.688 -17.188 9.758 1 97.69 373 ILE B N 1
ATOM 6220 C CA . ILE B 1 373 ? 10.68 -18.594 9.383 1 97.69 373 ILE B CA 1
ATOM 6221 C C . ILE B 1 373 ? 11.641 -18.828 8.219 1 97.69 373 ILE B C 1
ATOM 6223 O O . ILE B 1 373 ? 11.812 -17.953 7.363 1 97.69 373 ILE B O 1
ATOM 6227 N N . ASP B 1 374 ? 12.227 -19.969 8.109 1 95.38 374 ASP B N 1
ATOM 6228 C CA . ASP B 1 374 ? 13.219 -20.266 7.078 1 95.38 374 ASP B CA 1
ATOM 6229 C C . ASP B 1 374 ? 12.562 -20.875 5.848 1 95.38 374 ASP B C 1
ATOM 6231 O O . ASP B 1 374 ? 13.148 -20.875 4.758 1 95.38 374 ASP B O 1
ATOM 6235 N N . GLU B 1 375 ? 11.414 -21.438 6.012 1 96.19 375 GLU B N 1
ATOM 6236 C CA . GLU B 1 375 ? 10.766 -22.094 4.883 1 96.19 375 GLU B CA 1
ATOM 6237 C C . GLU B 1 375 ? 10.211 -21.078 3.893 1 96.19 375 GLU B C 1
ATOM 6239 O O . GLU B 1 375 ? 9.273 -20.344 4.207 1 96.19 375 GLU B O 1
ATOM 6244 N N . VAL B 1 376 ? 10.695 -21.031 2.703 1 95.06 376 VAL B N 1
ATOM 6245 C CA . VAL B 1 376 ? 10.539 -19.938 1.753 1 95.06 376 VAL B CA 1
ATOM 6246 C C . VAL B 1 376 ? 9.086 -19.844 1.292 1 95.06 376 VAL B C 1
ATOM 6248 O O . VAL B 1 376 ? 8.547 -18.75 1.114 1 95.06 376 VAL B O 1
ATOM 6251 N N . HIS B 1 377 ? 8.469 -20.969 1.103 1 97.94 377 HIS B N 1
ATOM 6252 C CA . HIS B 1 377 ? 7.105 -20.953 0.587 1 97.94 377 HIS B CA 1
ATOM 6253 C C . HIS B 1 377 ? 6.137 -20.375 1.613 1 97.94 377 HIS B C 1
ATOM 6255 O O . HIS B 1 377 ? 5.148 -19.734 1.248 1 97.94 377 HIS B O 1
ATOM 6261 N N . VAL B 1 378 ? 6.449 -20.547 2.871 1 98.56 378 VAL B N 1
ATOM 6262 C CA . VAL B 1 378 ? 5.562 -20.062 3.924 1 98.56 378 VAL B CA 1
ATOM 6263 C C . VAL B 1 378 ? 5.5 -18.531 3.883 1 98.56 378 VAL B C 1
ATOM 6265 O O . VAL B 1 378 ? 4.414 -17.953 3.924 1 98.56 378 VAL B O 1
ATOM 6268 N N . THR B 1 379 ? 6.68 -17.922 3.779 1 98.5 379 THR B N 1
ATOM 6269 C CA . THR B 1 379 ? 6.727 -16.469 3.689 1 98.5 379 THR B CA 1
ATOM 6270 C C . THR B 1 379 ? 5.922 -15.969 2.488 1 98.5 379 THR B C 1
ATOM 6272 O O . THR B 1 379 ? 5.195 -14.977 2.588 1 98.5 379 THR B O 1
ATOM 6275 N N . LYS B 1 380 ? 6.027 -16.656 1.407 1 98.44 380 LYS B N 1
ATOM 6276 C CA . LYS B 1 380 ? 5.332 -16.266 0.184 1 98.44 380 LYS B CA 1
ATOM 6277 C C . LYS B 1 380 ? 3.82 -16.422 0.335 1 98.44 380 LYS B C 1
ATOM 6279 O O . LYS B 1 380 ? 3.053 -15.594 -0.159 1 98.44 380 LYS B O 1
ATOM 6284 N N . VAL B 1 381 ? 3.381 -17.484 1.012 1 98.75 381 VAL B N 1
ATOM 6285 C CA . VAL B 1 381 ? 1.96 -17.688 1.266 1 98.75 381 VAL B CA 1
ATOM 6286 C C . VAL B 1 381 ? 1.42 -16.562 2.148 1 98.75 381 VAL B C 1
ATOM 6288 O O . VAL B 1 381 ? 0.38 -15.977 1.845 1 98.75 381 VAL B O 1
ATOM 6291 N N . VAL B 1 382 ? 2.162 -16.266 3.199 1 98.69 382 VAL B N 1
ATOM 6292 C CA . VAL B 1 382 ? 1.716 -15.227 4.129 1 98.69 382 VAL B CA 1
ATOM 6293 C C . VAL B 1 382 ? 1.622 -13.891 3.406 1 98.69 382 VAL B C 1
ATOM 6295 O O . VAL B 1 382 ? 0.642 -13.156 3.566 1 98.69 382 VAL B O 1
ATOM 6298 N N . ARG B 1 383 ? 2.615 -13.594 2.596 1 97.44 383 ARG B N 1
ATOM 6299 C CA . ARG B 1 383 ? 2.602 -12.352 1.826 1 97.44 383 ARG B CA 1
ATOM 6300 C C . ARG B 1 383 ? 1.383 -12.289 0.911 1 97.44 383 ARG B C 1
ATOM 6302 O O . ARG B 1 383 ? 0.727 -11.25 0.811 1 97.44 383 ARG B O 1
ATOM 6309 N N . SER B 1 384 ? 1.065 -13.367 0.275 1 98.12 384 SER B N 1
ATOM 6310 C CA . SER B 1 384 ? -0.081 -13.438 -0.626 1 98.12 384 SER B CA 1
ATOM 6311 C C . SER B 1 384 ? -1.393 -13.273 0.134 1 98.12 384 SER B C 1
ATOM 6313 O O . SER B 1 384 ? -2.299 -12.57 -0.325 1 98.12 384 SER B O 1
ATOM 6315 N N . CYS B 1 385 ? -1.478 -13.922 1.274 1 98.56 385 CYS B N 1
ATOM 6316 C CA . CYS B 1 385 ? -2.678 -13.82 2.096 1 98.56 385 CYS B CA 1
ATOM 6317 C C . CYS B 1 385 ? -2.848 -12.398 2.631 1 98.56 385 CYS B C 1
ATOM 6319 O O . CYS B 1 385 ? -3.965 -11.883 2.689 1 98.56 385 CYS B O 1
ATOM 6321 N N . ALA B 1 386 ? -1.768 -11.836 3.02 1 97 386 ALA B N 1
ATOM 6322 C CA . ALA B 1 386 ? -1.813 -10.469 3.531 1 97 386 ALA B CA 1
ATOM 6323 C C . ALA B 1 386 ? -2.322 -9.5 2.467 1 97 386 ALA B C 1
ATOM 6325 O O . ALA B 1 386 ? -3.133 -8.617 2.758 1 97 386 ALA B O 1
ATOM 6326 N N . LEU B 1 387 ? -1.838 -9.633 1.251 1 94.81 387 LEU B N 1
ATOM 6327 C CA . LEU B 1 387 ? -2.342 -8.797 0.167 1 94.81 387 LEU B CA 1
ATOM 6328 C C . LEU B 1 387 ? -3.822 -9.062 -0.083 1 94.81 387 LEU B C 1
ATOM 6330 O O . LEU B 1 387 ? -4.598 -8.133 -0.309 1 94.81 387 LEU B O 1
ATOM 6334 N N . GLY B 1 388 ? -4.191 -10.344 -0.063 1 95.56 388 GLY B N 1
ATOM 6335 C CA . GLY B 1 388 ? -5.605 -10.656 -0.19 1 95.56 388 GLY B CA 1
ATOM 6336 C C . GLY B 1 388 ? -6.465 -9.977 0.855 1 95.56 388 GLY B C 1
ATOM 6337 O O . GLY B 1 388 ? -7.523 -9.43 0.535 1 95.56 388 GLY B O 1
ATOM 6338 N N . ASP B 1 389 ? -5.969 -10.023 2.078 1 96 389 ASP B N 1
ATOM 6339 C CA . ASP B 1 389 ? -6.688 -9.375 3.174 1 96 389 ASP B CA 1
ATOM 6340 C C . ASP B 1 389 ? -6.84 -7.879 2.924 1 96 389 ASP B C 1
ATOM 6342 O O . ASP B 1 389 ? -7.883 -7.297 3.225 1 96 389 ASP B O 1
ATOM 6346 N N . LEU B 1 390 ? -5.852 -7.254 2.426 1 91.88 390 LEU B N 1
ATOM 6347 C CA . LEU B 1 390 ? -5.914 -5.836 2.096 1 91.88 390 LEU B CA 1
ATOM 6348 C C . LEU B 1 390 ? -6.93 -5.578 0.987 1 91.88 390 LEU B C 1
ATOM 6350 O O . LEU B 1 390 ? -7.625 -4.562 1 1 91.88 390 LEU B O 1
ATOM 6354 N N . LEU B 1 391 ? -6.98 -6.422 0.044 1 91.25 391 LEU B N 1
ATOM 6355 C CA . LEU B 1 391 ? -7.789 -6.219 -1.151 1 91.25 391 LEU B CA 1
ATOM 6356 C C . LEU B 1 391 ? -9.266 -6.473 -0.859 1 91.25 391 LEU B C 1
ATOM 6358 O O . LEU B 1 391 ? -10.133 -5.777 -1.383 1 91.25 391 LEU B O 1
ATOM 6362 N N . PHE B 1 392 ? -9.523 -7.516 -0.005 1 93.12 392 PHE B N 1
ATOM 6363 C CA . PHE B 1 392 ? -10.93 -7.867 0.131 1 93.12 392 PHE B CA 1
ATOM 6364 C C . PHE B 1 392 ? -11.234 -8.344 1.546 1 93.12 392 PHE B C 1
ATOM 6366 O O . PHE B 1 392 ? -12.273 -8.961 1.789 1 93.12 392 PHE B O 1
ATOM 6373 N N . GLY B 1 393 ? -10.422 -8.086 2.504 1 92.81 393 GLY B N 1
ATOM 6374 C CA . GLY B 1 393 ? -10.641 -8.453 3.893 1 92.81 393 GLY B CA 1
ATOM 6375 C C . GLY B 1 393 ? -11.875 -7.812 4.492 1 92.81 393 GLY B C 1
ATOM 6376 O O . GLY B 1 393 ? -12.461 -8.344 5.438 1 92.81 393 GLY B O 1
ATOM 6377 N N . ALA B 1 394 ? -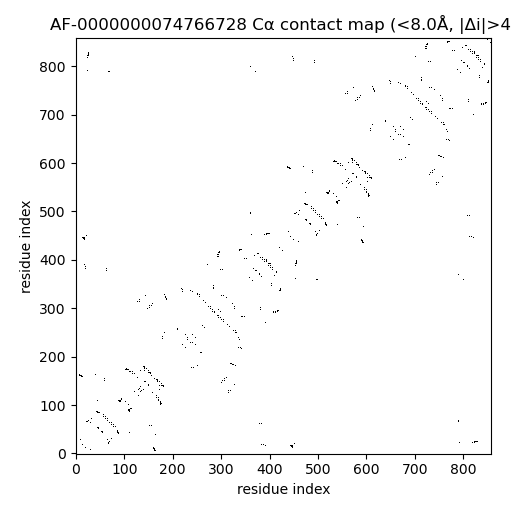12.258 -6.746 3.922 1 91.75 394 ALA B N 1
ATOM 6378 C CA . ALA B 1 394 ? -13.406 -6.012 4.441 1 91.75 394 ALA B CA 1
ATOM 6379 C C . ALA B 1 394 ? -14.719 -6.633 3.957 1 91.75 394 ALA B C 1
ATOM 6381 O O . ALA B 1 394 ? -15.797 -6.172 4.32 1 91.75 394 ALA B O 1
ATOM 6382 N N . GLU B 1 395 ? -14.625 -7.668 3.127 1 91.88 395 GLU B N 1
ATOM 6383 C CA . GLU B 1 395 ? -15.797 -8.477 2.797 1 91.88 395 GLU B CA 1
ATOM 6384 C C . GLU B 1 395 ? -16.016 -9.57 3.842 1 91.88 395 GLU B C 1
ATOM 6386 O O . GLU B 1 395 ? -15.102 -9.945 4.562 1 91.88 395 GLU B O 1
ATOM 6391 N N . GLU B 1 396 ? -17.188 -10.047 3.906 1 90.38 396 GLU B N 1
ATOM 6392 C CA . GLU B 1 396 ? -17.594 -10.961 4.969 1 90.38 396 GLU B CA 1
ATOM 6393 C C . GLU B 1 396 ? -16.672 -12.18 5.031 1 90.38 396 GLU B C 1
ATOM 6395 O O . GLU B 1 396 ? -16.531 -12.898 4.039 1 90.38 396 GLU B O 1
ATOM 6400 N N . SER B 1 397 ? -16.016 -12.375 6.039 1 93.88 397 SER B N 1
ATOM 6401 C CA . SER B 1 397 ? -15.258 -13.547 6.473 1 93.88 397 SER B CA 1
ATOM 6402 C C . SER B 1 397 ? -13.891 -13.609 5.805 1 93.88 397 SER B C 1
ATOM 6404 O O . SER B 1 397 ? -13.047 -14.422 6.176 1 93.88 397 SER B O 1
ATOM 6406 N N . TYR B 1 398 ? -13.602 -12.75 4.895 1 95.81 398 TYR B N 1
ATOM 6407 C CA . TYR B 1 398 ? -12.406 -12.953 4.074 1 95.81 398 TYR B CA 1
ATOM 6408 C C . TYR B 1 398 ? -11.156 -12.531 4.824 1 95.81 398 TYR B C 1
ATOM 6410 O O . TYR B 1 398 ? -10.062 -13.039 4.562 1 95.81 398 TYR B O 1
ATOM 6418 N N . SER B 1 399 ? -11.297 -11.555 5.754 1 96.38 399 SER B N 1
ATOM 6419 C CA . SER B 1 399 ? -10.125 -11.258 6.574 1 96.38 399 SER B CA 1
ATOM 6420 C C . SER B 1 399 ? -9.688 -12.484 7.371 1 96.38 399 SER B C 1
ATOM 6422 O O . SER B 1 399 ? -8.5 -12.812 7.41 1 96.38 399 SER B O 1
ATOM 6424 N N . GLN B 1 400 ? -10.664 -13.172 7.953 1 97.62 400 GLN B N 1
ATOM 6425 C CA . GLN B 1 400 ? -10.391 -14.367 8.742 1 97.62 400 GLN B CA 1
ATOM 6426 C C . GLN B 1 400 ? -9.883 -15.5 7.859 1 97.62 400 GLN B C 1
ATOM 6428 O O . GLN B 1 400 ? -8.992 -16.25 8.258 1 97.62 400 GLN B O 1
ATOM 6433 N N . LEU B 1 401 ? -10.469 -15.648 6.695 1 98.44 401 LEU B N 1
ATOM 6434 C CA . LEU B 1 401 ? -10.062 -16.703 5.77 1 98.44 401 LEU B CA 1
ATOM 6435 C C . LEU B 1 401 ? -8.602 -16.516 5.348 1 98.44 401 LEU B C 1
ATOM 6437 O O . LEU B 1 401 ? -7.836 -17.484 5.332 1 98.44 401 LEU B O 1
ATOM 6441 N N . CYS B 1 402 ? -8.227 -15.281 5.008 1 98.56 402 CYS B N 1
ATOM 6442 C CA . CYS B 1 402 ? -6.844 -14.992 4.637 1 98.56 402 CYS B CA 1
ATOM 6443 C C . CYS B 1 402 ? -5.906 -15.234 5.812 1 98.56 402 CYS B C 1
ATOM 6445 O O . CYS B 1 402 ? -4.867 -15.883 5.656 1 98.56 402 CYS B O 1
ATOM 6447 N N . LEU B 1 403 ? -6.289 -14.758 6.988 1 98.69 403 LEU B N 1
ATOM 6448 C CA . LEU B 1 403 ? -5.469 -14.883 8.188 1 98.69 403 LEU B CA 1
ATOM 6449 C C . LEU B 1 403 ? -5.25 -16.359 8.547 1 98.69 403 LEU B C 1
ATOM 6451 O O . LEU B 1 403 ? -4.125 -16.766 8.836 1 98.69 403 LEU B O 1
ATOM 6455 N N . ASN B 1 404 ? -6.301 -17.094 8.508 1 98.75 404 ASN B N 1
ATOM 6456 C CA . ASN B 1 404 ? -6.207 -18.5 8.891 1 98.75 404 ASN B CA 1
ATOM 6457 C C . ASN B 1 404 ? -5.414 -19.312 7.863 1 98.75 404 ASN B C 1
ATOM 6459 O O . ASN B 1 404 ? -4.68 -20.234 8.227 1 98.75 404 ASN B O 1
ATOM 6463 N N . THR B 1 405 ? -5.602 -19.016 6.566 1 98.81 405 THR B N 1
ATOM 6464 C CA . THR B 1 405 ? -4.789 -19.672 5.543 1 98.81 405 THR B CA 1
ATOM 6465 C C . THR B 1 405 ? -3.303 -19.422 5.793 1 98.81 405 THR B C 1
ATOM 6467 O O . THR B 1 405 ? -2.488 -20.344 5.691 1 98.81 405 THR B O 1
ATOM 6470 N N . ALA B 1 406 ? -2.953 -18.188 6.16 1 98.81 406 ALA B N 1
ATOM 6471 C CA . ALA B 1 406 ? -1.577 -17.828 6.492 1 98.81 406 ALA B CA 1
ATOM 6472 C C . ALA B 1 406 ? -1.098 -18.578 7.73 1 98.81 406 ALA B C 1
ATOM 6474 O O . ALA B 1 406 ? 0.023 -19.094 7.758 1 98.81 406 ALA B O 1
ATOM 6475 N N . GLN B 1 407 ? -1.926 -18.656 8.742 1 98.69 407 GLN B N 1
ATOM 6476 C CA . GLN B 1 407 ? -1.568 -19.359 9.977 1 98.69 407 GLN B CA 1
ATOM 6477 C C . GLN B 1 407 ? -1.308 -20.844 9.703 1 98.69 407 GLN B C 1
ATOM 6479 O O . GLN B 1 407 ? -0.392 -21.422 10.289 1 98.69 407 GLN B O 1
ATOM 6484 N N . ILE B 1 408 ? -2.133 -21.438 8.875 1 98.75 408 ILE B N 1
ATOM 6485 C CA . ILE B 1 408 ? -1.951 -22.844 8.547 1 98.75 408 ILE B CA 1
ATOM 6486 C C . ILE B 1 408 ? -0.565 -23.062 7.945 1 98.75 408 ILE B C 1
ATOM 6488 O O . ILE B 1 408 ? 0.145 -24 8.328 1 98.75 408 ILE B O 1
ATOM 6492 N N . ALA B 1 409 ? -0.186 -22.203 7.004 1 98.75 409 ALA B N 1
ATOM 6493 C CA . ALA B 1 409 ? 1.138 -22.312 6.398 1 98.75 409 ALA B CA 1
ATOM 6494 C C . ALA B 1 409 ? 2.234 -22.219 7.457 1 98.75 409 ALA B C 1
ATOM 6496 O O . ALA B 1 409 ? 3.209 -22.969 7.422 1 98.75 409 ALA B O 1
ATOM 6497 N N . LEU B 1 410 ? 2.088 -21.281 8.352 1 98.62 410 LEU B N 1
ATOM 6498 C CA . LEU B 1 410 ? 3.061 -21.094 9.422 1 98.62 410 LEU B CA 1
ATOM 6499 C C . LEU B 1 410 ? 3.084 -22.297 10.352 1 98.62 410 LEU B C 1
ATOM 6501 O O . LEU B 1 410 ? 4.148 -22.703 10.828 1 98.62 410 LEU B O 1
ATOM 6505 N N . ASP B 1 411 ? 1.935 -22.859 10.609 1 97.94 411 ASP B N 1
ATOM 6506 C CA . ASP B 1 411 ? 1.812 -23.969 11.555 1 97.94 411 ASP B CA 1
ATOM 6507 C C . ASP B 1 411 ? 2.408 -25.25 10.977 1 97.94 411 ASP B C 1
ATOM 6509 O O . ASP B 1 411 ? 3.004 -26.047 11.711 1 97.94 411 ASP B O 1
ATOM 6513 N N . VAL B 1 412 ? 2.197 -25.469 9.648 1 96.5 412 VAL B N 1
ATOM 6514 C CA . VAL B 1 412 ? 2.758 -26.688 9.047 1 96.5 412 VAL B CA 1
ATOM 6515 C C . VAL B 1 412 ? 4.254 -26.484 8.812 1 96.5 412 VAL B C 1
ATOM 6517 O O . VAL B 1 412 ? 5.004 -27.469 8.734 1 96.5 412 VAL B O 1
ATOM 6520 N N . ALA B 1 413 ? 4.766 -25.266 8.648 1 95.31 413 ALA B N 1
ATOM 6521 C CA . ALA B 1 413 ? 6.172 -24.859 8.648 1 95.31 413 ALA B CA 1
ATOM 6522 C C . ALA B 1 413 ? 6.996 -25.75 7.715 1 95.31 413 ALA B C 1
ATOM 6524 O O . ALA B 1 413 ? 8.023 -26.297 8.117 1 95.31 413 ALA B O 1
ATOM 6525 N N . GLY B 1 414 ? 6.48 -25.969 6.516 1 92.06 414 GLY B N 1
ATOM 6526 C CA . GLY B 1 414 ? 7.25 -26.734 5.539 1 92.06 414 GLY B CA 1
ATOM 6527 C C . GLY B 1 414 ? 6.777 -28.156 5.387 1 92.06 414 GLY B C 1
ATOM 6528 O O . GLY B 1 414 ? 7.219 -28.875 4.477 1 92.06 414 GLY B O 1
ATOM 6529 N N . GLY B 1 415 ? 5.887 -28.578 6.25 1 96.44 415 GLY B N 1
ATOM 6530 C CA . GLY B 1 415 ? 5.277 -29.891 6.094 1 96.44 415 GLY B CA 1
ATOM 6531 C C . GLY B 1 415 ? 4.188 -29.922 5.039 1 96.44 415 GLY B C 1
ATOM 6532 O O . GLY B 1 415 ? 3.031 -30.234 5.34 1 96.44 415 GLY B O 1
ATOM 6533 N N . TRP B 1 416 ? 4.543 -29.688 3.805 1 97.06 416 TRP B N 1
ATOM 6534 C CA . TRP B 1 416 ? 3.598 -29.594 2.697 1 97.06 416 TRP B CA 1
ATOM 6535 C C . TRP B 1 416 ? 3.078 -30.984 2.305 1 97.06 416 TRP B C 1
ATOM 6537 O O . TRP B 1 416 ? 3.787 -31.984 2.443 1 97.06 416 TRP B O 1
ATOM 6547 N N . GLU B 1 417 ? 1.881 -31 1.855 1 97.5 417 GLU B N 1
ATOM 6548 C CA . GLU B 1 417 ? 1.317 -32.219 1.26 1 97.5 417 GLU B CA 1
ATOM 6549 C C . GLU B 1 417 ? 1.566 -32.25 -0.245 1 97.5 417 GLU B C 1
ATOM 6551 O O . GLU B 1 417 ? 1.037 -31.422 -0.991 1 97.5 417 GLU B O 1
ATOM 6556 N N . PHE B 1 418 ? 2.25 -33.312 -0.701 1 95.94 418 PHE B N 1
ATOM 6557 C CA . PHE B 1 418 ? 2.662 -33.375 -2.098 1 95.94 418 PHE B CA 1
ATOM 6558 C C . PHE B 1 418 ? 1.762 -34.312 -2.883 1 95.94 418 PHE B C 1
ATOM 6560 O O . PHE B 1 418 ? 1.698 -34.25 -4.113 1 95.94 418 PHE B O 1
ATOM 6567 N N . GLU B 1 419 ? 1.075 -35.219 -2.178 1 95.5 419 GLU B N 1
ATOM 6568 C CA . GLU B 1 419 ? 0.359 -36.281 -2.879 1 95.5 419 GLU B CA 1
ATOM 6569 C C . GLU B 1 419 ? -1.048 -35.812 -3.266 1 95.5 419 GLU B C 1
ATOM 6571 O O . GLU B 1 419 ? -1.665 -36.406 -4.16 1 95.5 419 GLU B O 1
ATOM 6576 N N . GLY B 1 420 ? -1.562 -34.844 -2.633 1 96.62 420 GLY B N 1
ATOM 6577 C CA . GLY B 1 420 ? -2.891 -34.344 -2.945 1 96.62 420 GLY B CA 1
ATOM 6578 C C . GLY B 1 420 ? -3.871 -34.5 -1.798 1 96.62 420 GLY B C 1
ATOM 6579 O O . GLY B 1 420 ? -4.137 -35.625 -1.347 1 96.62 420 GLY B O 1
ATOM 6580 N N . VAL B 1 421 ? -4.492 -33.438 -1.372 1 97.25 421 VAL B N 1
ATOM 6581 C CA . VAL B 1 421 ? -5.383 -33.406 -0.214 1 97.25 421 VAL B CA 1
ATOM 6582 C C . VAL B 1 421 ? -6.773 -33.906 -0.615 1 97.25 421 VAL B C 1
ATOM 6584 O O . VAL B 1 421 ? -7.629 -34.125 0.244 1 97.25 421 VAL B O 1
ATOM 6587 N N . GLY B 1 422 ? -6.984 -34.156 -1.913 1 96.62 422 GLY B N 1
ATOM 6588 C CA . GLY B 1 422 ? -8.281 -34.656 -2.379 1 96.62 422 GLY B CA 1
ATOM 6589 C C . GLY B 1 422 ? -8.43 -36.156 -2.279 1 96.62 422 GLY B C 1
ATOM 6590 O O . GLY B 1 422 ? -9.531 -36.688 -2.436 1 96.62 422 GLY B O 1
ATOM 6591 N N . TRP B 1 423 ? -7.336 -36.844 -1.988 1 96.62 423 TRP B N 1
ATOM 6592 C CA . TRP B 1 423 ? -7.359 -38.281 -1.906 1 96.62 423 TRP B CA 1
ATOM 6593 C C . TRP B 1 423 ? -7.543 -38.75 -0.464 1 96.62 423 TRP B C 1
ATOM 6595 O O . TRP B 1 423 ? -6.898 -38.219 0.449 1 96.62 423 TRP B O 1
ATOM 6605 N N . ASP B 1 424 ? -8.305 -39.75 -0.272 1 95.38 424 ASP B N 1
ATOM 6606 C CA . ASP B 1 424 ? -8.523 -40.281 1.062 1 95.38 424 ASP B CA 1
ATOM 6607 C C . ASP B 1 424 ? -7.227 -40.875 1.628 1 95.38 424 ASP B C 1
ATOM 6609 O O . ASP B 1 424 ? -6.988 -40.812 2.836 1 95.38 424 ASP B O 1
ATOM 6613 N N . GLU B 1 425 ? -6.395 -41.375 0.755 1 96.06 425 GLU B N 1
ATOM 6614 C CA . GLU B 1 425 ? -5.137 -42 1.152 1 96.06 425 GLU B CA 1
ATOM 6615 C C . GLU B 1 425 ? -4.234 -41 1.883 1 96.06 425 GLU B C 1
ATOM 6617 O O . GLU B 1 425 ? -3.482 -41.406 2.781 1 96.06 425 GLU B O 1
ATOM 6622 N N . THR B 1 426 ? -4.328 -39.75 1.539 1 96.56 426 THR B N 1
ATOM 6623 C CA . THR B 1 426 ? -3.527 -38.688 2.16 1 96.56 426 THR B CA 1
ATOM 6624 C C . THR B 1 426 ? -3.865 -38.562 3.641 1 96.56 426 THR B C 1
ATOM 6626 O O . THR B 1 426 ? -3.012 -38.188 4.445 1 96.56 426 THR B O 1
ATOM 6629 N N . TRP B 1 427 ? -4.984 -38.938 4.035 1 95.56 427 TRP B N 1
ATOM 6630 C CA . TRP B 1 427 ? -5.477 -38.688 5.387 1 95.56 427 TRP B CA 1
ATOM 6631 C C . TRP B 1 427 ? -5.395 -39.969 6.227 1 95.56 427 TRP B C 1
ATOM 6633 O O . TRP B 1 427 ? -5.688 -39.969 7.426 1 95.56 427 TRP B O 1
ATOM 6643 N N . GLU B 1 428 ? -5.086 -41.156 5.652 1 91.31 428 GLU B N 1
ATOM 6644 C CA . GLU B 1 428 ? -4.938 -42.406 6.359 1 91.31 428 GLU B CA 1
ATOM 6645 C C . GLU B 1 428 ? -3.557 -42.531 7 1 91.31 428 GLU B C 1
ATOM 6647 O O . GLU B 1 428 ? -3.354 -43.344 7.906 1 91.31 428 GLU B O 1
ATOM 6652 N N . LYS B 1 429 ? -2.742 -41.75 6.656 1 73.5 429 LYS B N 1
ATOM 6653 C CA . LYS B 1 429 ? -1.404 -41.781 7.238 1 73.5 429 LYS B CA 1
ATOM 6654 C C . LYS B 1 429 ? -1.313 -40.906 8.484 1 73.5 429 LYS B C 1
ATOM 6656 O O . LYS B 1 429 ? -1.994 -39.875 8.57 1 73.5 429 LYS B O 1
#

Sequence (858 aa):
MSAAIRKLFLPQIPSKGISLALPGITKQARDTVAEVLEENHRKYHCFFNERGFHNHLAHAVLANYSLGASPSRLRAVYEREAADQHAIGSTLKSFTASDWKSELGKQDYYASYLEFFRGEVQRLGRIDATVQYAFDPDVVERTFSGAFHPLIHIGYGVDFEIDATLAEGLAMMAVTSNMMAPFVVKPAGAVDRVASKVAAQLSMSKSTAPKTVVEILKAIREDHELDGLTTYSAANKTMEIGEHSKVATKIQHYLSGWDIEETSQDIDAKTKELYKACVLAVGGTGLRNGKVKQDFFLMHALTSVLFVHKLVHTLPPAYAVSCLKSHLGAALVYYISRGRPAIDVDALVNYKGKQPLDSTNPWLSVLKRAVDIDEVHVTKVVRSCALGDLLFGAEESYSQLCLNTAQIALDVAGGWEFEGVGWDETWEKMSAAIRKLFLPQIPSKGISLALPGITKQARDTVAEVLEENHRKYHCFFNERGFHNHLAHAVLANYSLGASPSRLRAVYEREAADQHAIGSTLKSFTASDWKSELGKQDYYASYLEFFRGEVQRLGRIDATVQYAFDPDVVERTFSGAFHPLIHIGYGVDFEIDATLAEGLAMMAVTSNMMAPFVVKPAGAVDRVASKVAAQLSMSKSTAPKTVVEILKAIREDHELDGLTTYSAANKTMEIGEHSKVATKIQHYLSGWDIEETSQDIDAKTKELYKACVLAVGGTGLRNGKVKQDFFLMHALTSVLFVHKLVHTLPPAYAVSCLKSHLGAALVYYISRGRPAIDVDALVNYKGKQPLDSTNPWLSVLKRAVDIDEVHVTKVVRSCALGDLLFGAEESYSQLCLNTAQIALDVAGGWEFEGVGWDETWEK

InterPro domains:
  IPR025337 Questin oxidase-like [PF14027] (53-385)
  IPR025337 Questin oxidase-like [PTHR35870] (20-428)

Foldseek 3Di:
DDPVLLVQFQFAAQDPDDAQADPQQDPLLRSLRSVLVVVCLQWFAQALDPVLHGQCLNVLLVLLNRLNFDSVLSVVLSVVSVVRTHTRADQPDADDPVCLLVQFQASNNLVNQLVNQLVVCVVQNLQRSCCCQCQPLVQVLLCQPPLNVLLLQSLSCLRRVRSSSNSSSSSSSRNGDSLLNLQFDHQADPVRVVVVVVVCVVVVPDPDDQDFLLRVLVCLLPDCVLPPLDDLPDPDLLSSLSPDPVNSVSSVVSLVSNDADLDPVRLLVNLLSQLLNLLQLFQFFQDDPNGGAGAPSSLSLLLSSSSLNVSLNVHRSSVNSRSSRSSSRSSVSVCSSQQSGDGHLPCLLPDDFPDDADPVDRLVVLSVLLSVANQSSLSSLLSSLVSSCVSDVVPPSSVSSSSSSSRSSSRCRPVHDHSHSNDPVSVVD/DDPVLLVQFQFAAQDPDDAQADPQQDPLLRSLRSVLVVVCLQWFAQALDPVLHGQCLNVLLVLLNRLNFDSVLSVVLSVVSVVRTHTRADAPDADDPVCLLVQFQASNNLVNQLVNQLVVCVVQNLQRSCCCQCQPLVQVLLCQPPLNVLLLQSLSCLRRVRSSSNSSSSSSSRNGDSLLNLQFDHQADPVRVVVVVVVCVVVVPDPDDQDFLLRVLVCLLPDCVLPPLDDLPDPDLLSSLSPDPVNSVSSVVSLVSNDADLDPVRLLVNLLSQLLNLLQLFQFFQDDPNGGAGAPSSLSLLLSSSSLNVSLNVHHSSVNSRSSRSSSRSSVSVCSSQQSGDGHLPCLLPDDFPDDADPVDRLVVLSVLLSVANQSSLSSLLSSLVSSCVSDVVPPSSVSSSSSSSRSSSRCRPVHDHSHSNDPVSVVD

Organism: Mortierella alpina (NCBI:txid64518)

Solvent-accessible surface area (backbone atoms only — not comparable to full-atom values): 43551 Å² total; per-residue (Å²): 129,56,77,72,62,51,59,37,38,38,65,44,69,52,48,82,31,72,58,75,64,43,41,49,33,28,30,64,28,44,51,45,50,21,51,53,48,47,49,45,67,70,44,36,30,64,32,38,49,92,82,63,46,67,52,53,48,65,58,42,38,50,50,33,45,34,62,4,33,41,43,68,56,42,50,51,53,42,54,62,49,54,72,58,53,27,65,32,71,56,70,76,52,87,54,48,96,88,51,59,73,77,58,57,44,37,63,77,40,34,37,16,37,29,57,38,31,43,52,44,32,69,72,59,32,68,67,55,33,42,52,60,55,48,48,23,74,91,43,30,25,13,26,51,12,72,77,26,44,21,40,35,35,31,28,49,10,62,52,24,56,15,58,54,46,27,14,46,11,53,17,42,19,42,30,29,51,57,66,30,49,70,37,42,45,66,50,59,49,82,68,48,49,56,49,47,52,49,44,52,62,64,59,59,61,88,76,71,74,70,60,51,60,56,53,46,54,51,51,57,51,68,37,70,87,60,62,74,64,58,54,80,82,46,89,54,30,51,59,48,44,55,69,33,64,68,52,33,54,52,48,46,52,52,52,68,48,50,79,71,54,79,39,73,66,45,45,51,53,52,45,51,45,50,45,51,36,27,48,40,58,28,36,13,28,21,66,55,97,89,44,81,48,36,36,51,67,46,40,35,44,32,46,28,41,52,30,48,54,54,44,42,76,70,41,61,48,48,51,21,50,18,51,52,44,20,49,49,31,38,44,49,48,48,41,54,38,24,44,37,44,64,69,36,61,68,61,27,59,65,51,74,63,90,64,87,62,41,87,64,32,47,48,54,42,52,53,48,48,34,58,70,48,82,48,54,65,39,29,38,42,33,54,33,23,40,41,46,14,51,74,46,2,50,39,86,64,34,27,49,39,25,50,34,33,28,37,48,39,60,68,46,63,74,59,58,35,82,71,19,62,30,37,71,70,62,69,74,107,130,56,78,71,63,49,60,37,40,37,66,44,71,52,51,78,34,74,58,75,65,44,42,49,33,28,29,62,29,44,51,46,50,21,52,54,47,46,50,45,68,70,46,35,29,63,31,38,48,93,84,64,47,67,54,52,47,66,59,43,38,51,48,32,45,34,62,5,34,40,44,68,57,43,49,51,54,40,54,63,48,55,73,58,51,28,66,32,72,56,69,78,51,86,55,48,96,86,52,58,74,75,58,56,44,38,64,75,42,36,36,15,37,29,57,38,31,45,52,44,31,68,72,58,30,68,67,54,32,42,53,59,54,49,48,24,75,90,44,31,24,12,25,50,12,71,77,26,45,22,39,37,35,31,26,50,10,63,52,24,57,15,57,53,46,27,14,45,12,53,17,40,19,42,28,30,51,56,67,30,49,70,37,43,45,66,49,59,48,82,68,47,50,56,48,47,53,50,44,53,64,63,54,61,66,82,77,71,73,68,60,52,59,57,52,47,54,52,51,57,51,69,38,71,87,61,61,76,64,59,53,80,81,47,88,54,29,51,60,49,44,57,67,32,64,67,52,34,54,52,48,46,52,52,50,68,46,49,79,72,54,81,40,74,66,45,46,51,53,51,44,51,45,49,45,51,37,27,49,39,56,26,38,12,29,22,65,55,96,89,43,81,49,38,36,51,68,45,39,34,43,30,47,28,41,52,29,49,55,53,44,41,76,69,42,60,48,50,52,21,51,18,51,52,44,18,50,50,30,38,43,50,47,47,41,53,37,24,44,36,45,66,69,37,60,67,59,28,59,64,54,75,63,90,63,86,60,41,88,62,31,47,48,55,41,53,54,48,49,36,58,70,47,82,49,54,67,40,29,38,41,34,53,31,24,41,43,47,14,53,75,46,2,51,37,87,63,33,26,50,38,26,52,33,34,28,36,50,39,59,67,47,62,73,60,58,35,82,71,19,62,30,37,70,71,61,68,74,106

Secondary structure (DSSP, 8-state):
--HHHHTTTPPPP--SSS----S---HHHHHHHHHHHHHHHHHB-SBSSTT--B--HHHHHHHHHHTT--HHHHHHHHHHHHTTPPB---------TTTGGGGTT-GGGHHHHHHHHHHHHHHH-HHHHIIIIIT-TTTHHHHT-GGGHHHHHHHHHHHTT-HHHHHHHHHHHHHS--TTGGG--PPPPHHHHHHHHHHHHH-------PPPHHHHHHHHHH-GGGTTSS-TT-S-HHHHHHT-HHHHHHHHHHHHHS---SSHHHHHHHHHHHHHHHHHHHHSSSEETTEE--BHHHHHHHHHHHHHHHHHTTS-HHHHHHHHHHHHHHHHHHHHHTT-PPP-HHHHHT---SS---SS-HHHHHHHHHHH---HHHHHHHHHHHHHHHHHTTSTTHHHHHHHHHHHHHHHTT--B-S-TTSTHHHH-/--HHHHTTTPPPP--SSS----S---HHHHHHHHHHHHHHHHHB-SBSSTT--B--HHHHHHHHHHTT--HHHHHHHHHHHHTTPPB---------TTTGGGGTT-GGGHHHHHHHHHHHHHHH-HHHHIIIIIT-TTTHHHHT-GGGHHHHHHHHHHHTT-HHHHHHHHHHHHHS--TTGGG--PPPPHHHHHHHHHHHHH-TT-------HHHHHHHHHT-GGGTTSS-TT-S-HHHHHHT-HHHHHHHHHHHHHS---SSHHHHHHHHHHHHHHHHHHHHSSSEETTEE--BHHHHHHHHHHHHHHHHHTTS-HHHHHHHHHHHHHHHHHHHHHTT-PPP-HHHHHT---SS---SS-HHHHHHHHHHH---HHHHHHHHHHHHHHHHHTTSTTHHHHHHHHHHHHHHHTT--B-S-TTSHHHHH-

Radius of gyration: 28.52 Å; Cα contacts (8 Å, |Δi|>4): 1539; chains: 2; bounding box: 61×85×67 Å

pLDDT: mean 92.31, std 12.6, range [34.56, 98.88]